Protein AF-0000000079468345 (afdb_homodimer)

Secondary structure (DSSP, 8-state):
--------GGGGG--GGGS-SSEEEEEHHHHHHHHHHHHHHHHHH--EEEEETTT---GGGHHHHHHHSSEEEESSHHHHHHHHHH--SEEEEE-SS--TTTHHHHHHH-SEEEES-HHHHHHTHHHHHHHHHTT---EEEEEEE-S----S-GGG-TTSTT--SSEEGGG--GGGGTT--EEEE---SSB-HHHHHHHHHHHHHHHTTTGGG-SEEE--S-B-TTSTT--HHHHHHHHHHHHHHH--EEEE--SHHHHTT-EEEEEEEEEEEEESEEEEEES--HHHH-THHHHS-----BTT--SSSEEEEEE-SSS-TT-EEEEEEESS---TT-EEEEES-TTTTGGG---GGGPPPPEEEEEETTTTEEEEEE---HHHHHTT--/--------GGGGG--GGGS-SSEEEEEHHHHHHHHHHHHHHHHHH--EEEEETTT---GGGHHHHHHHSSEEEESSHHHHHHHHHH--SEEEEE-SS--TTTHHHHHHH-SEEEES-HHHHHHTHHHHHHHHHTT---EEEEEEE-S----SSGGG-TTSTT--SSEEGGG--GGGGTT--EEEE---SSB-HHHHHHHHHHHHHHHTTTGGG-SEEE--S-B-TTSTT--HHHHHHHHHHHHHHH--EEEE--SHHHHTT-EEEEEEEEEEEEESEEEEEES--HHHH-THHHHS-----BTT--SSSEEEEEE-SSS-TT-EEEEEEESS---TT-EEEEES-TTTTGGG---GGGPPPPEEEEEETTTTEEEEEE---HHHHHTT--

Nearest PDB structures (foldseek):
  3mt1-assembly1_B  TM=9.555E-01  e=7.545E-41  Sinorhizobium meliloti
  3mt1-assembly1_A  TM=9.567E-01  e=1.554E-40  Sinorhizobium meliloti
  3c5q-assembly1_A-2  TM=8.434E-01  e=4.976E-22  unclassified
  2p3e-assembly1_A  TM=7.958E-01  e=6.517E-20  Aquifex aeolicus VF5
  2plj-assembly1_B  TM=8.191E-01  e=2.934E-19  Vibrio vulnificus CMCP6

Sequence (780 aa):
MQTQAGDPGAFSRFDLARVPSPCFVVDEAAVRRNLATLKDVGDRSGARVLLALKAFSMWALADVVGEYLDGVCASGLWEARLAREHYRGELTTYSPAYKAGDLPEILHLSDTVIFNSPDQIARFAGEIAKARADGEVFEIGLRLNPEHSEAEVAKYDPCQTGSRLGFPVSQLRPEHLDGVDGLHLHALCEQGFEPLHRIWKSLQPKLEAILPKLKWLNLGGGHHITRADYDTEALVTLLRQIHTQYGVEVYLEPGEAIALDTGILVGEILDTFENAIPVAVTDISATCHMPDVIEAPYRPAMLGEAETGVATRLGGPSCLAGDIIGDYVFASAPAPGDRIAFLDQAHYSMVKTNTFNGVPLPAIALWNSDTDALRLVRQFDYADFRDRLSMQTQAGDPGAFSRFDLARVPSPCFVVDEAAVRRNLATLKDVGDRSGARVLLALKAFSMWALADVVGEYLDGVCASGLWEARLAREHYRGELTTYSPAYKAGDLPEILHLSDTVIFNSPDQIARFAGEIAKARADGEVFEIGLRLNPEHSEAEVAKYDPCQTGSRLGFPVSQLRPEHLDGVDGLHLHALCEQGFEPLHRIWKSLQPKLEAILPKLKWLNLGGGHHITRADYDTEALVTLLRQIHTQYGVEVYLEPGEAIALDTGILVGEILDTFENAIPVAVTDISATCHMPDVIEAPYRPAMLGEAETGVATRLGGPSCLAGDIIGDYVFASAPAPGDRIAFLDQAHYSMVKTNTFNGVPLPAIALWNSDTDALRLVRQFDYADFRDRLS

Radius of gyration: 27.1 Å; Cα contacts (8 Å, |Δi|>4): 1931; chains: 2; bounding box: 63×82×60 Å

InterPro domains:
  IPR005730 Carboxynorspermidine decarboxylase [PIRSF038941] (12-390)
  IPR005730 Carboxynorspermidine decarboxylase [cd06829] (21-368)
  IPR009006 Alanine racemase/group IV decarboxylase, C-terminal [G3DSA:2.40.37.10] (257-389)
  IPR009006 Alanine racemase/group IV decarboxylase, C-terminal [SSF50621] (230-377)
  IPR022643 Orn/DAP/Arg decarboxylase 2, C-terminal [PF00278] (95-344)
  IPR029066 PLP-binding barrel [G3DSA:3.20.20.10] (29-256)
  IPR029066 PLP-binding barrel [SSF51419] (27-263)

Organism: NCBI:txid2803784

Foldseek 3Di:
DAPPFFPLPLVLPPDLVVFDAFEKEFALQVLLLLLQLVLVLCVLQVAAEAAECQWFVPLVCQVVNQVRGQAYEEAFQVRLVSRQVRHDHAYEYEYLAYDPVRVLNVLQSHQEYEYQFLVRCVVCVVSNVVSVVVPGHHAYEFEAQLLDAPDPDQVQFCNHVPRSGHHYLVPDDPVSCVRHQEYEYDGAAAAADVVLVVSCVSCCVSCVVPLLVHAAYESEERYLSQDPPHDSVVVSVVSNCSCVNRVHHYYYHYHLNSRRQGMKTKWFFAAWDDDVFTETEILDWCVAQVVCCVVVVYAFAKNPFDPDAGWYWYAYDAPDPPRTNGITHDNYDDHGGDMIMTTSRNTPRLVRGDCPRNRFYHWYKYAHSVVRDIDGPDGDDSCSHVVPPD/DEDPFFDLPLVLPPDLVVFDFFEKEFALQVLLLLLQLVLVLCVLQVAAEAAEC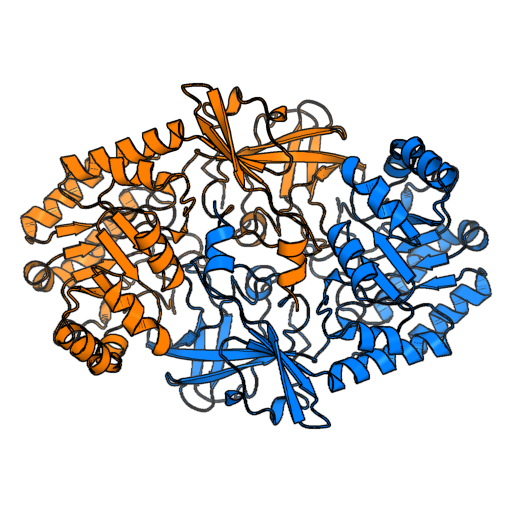QWFVPLVCQVVNQVRGQAYEEAFQVRLVSRQVRHDHAYEYEYLAYDPVRVLNVLQRHQEYEYQFLVRCVVCVVSNVVSVVVPGHHAYEFEAQLLDAPDPDQVQFCNHVPRSGHHYLVPDDPVSCVRHQEYEYDGAAAAADVVLVVSCVSCCVSCVVPLLVHAAYESEERYLSQDPPHDSVVVSVVSNCSCVNRVHHYYYHYHLNSRRQGMKTKWWFAAWDDDVFTETEILDWCVAQNVCCVVVVYQFAKNPFDPDAGWYWYAYDAPDPPRTNGITHDNYDDHGGDMIMTTSRNTPRLVRGDCPRNRFYHWYKYAHSVVRDIDGPDGDDSCSHVVPPD

Solvent-accessible surface area (backbone atoms only — not comparable to full-atom values): 38876 Å² total; per-residue (Å²): 95,82,62,81,69,49,66,54,69,72,56,74,72,54,66,73,82,79,50,67,74,28,20,36,40,33,28,51,49,46,32,51,51,25,35,49,50,52,31,49,46,21,67,74,27,67,34,45,38,22,41,23,38,64,25,46,59,51,52,83,47,18,65,63,48,42,76,47,40,52,17,34,32,22,43,36,59,45,32,41,51,49,39,70,74,51,40,48,71,47,33,35,33,38,32,54,44,67,51,80,88,48,44,66,59,42,50,65,70,19,48,27,42,34,34,23,39,55,65,56,50,62,71,42,42,64,61,52,50,48,42,44,72,73,66,46,70,59,43,34,28,38,27,38,15,76,75,54,71,76,60,90,48,67,58,60,20,32,40,35,90,47,35,70,49,27,31,43,53,90,71,66,50,77,74,59,46,68,82,43,37,27,43,33,34,57,54,51,64,77,33,56,51,65,59,53,53,54,47,45,64,66,42,43,80,80,38,58,86,52,44,59,76,26,58,33,41,29,60,28,29,27,38,34,66,54,44,88,85,34,51,58,66,62,48,29,50,50,48,33,48,50,28,71,73,34,66,23,45,39,33,37,26,38,20,50,26,43,33,60,60,18,12,29,36,33,24,32,31,47,35,65,52,71,31,102,41,47,27,35,32,23,63,46,30,21,67,28,49,30,38,50,35,62,59,56,54,30,61,70,32,50,67,81,57,32,94,57,60,37,65,28,36,36,25,19,35,52,88,51,55,51,29,49,52,47,76,44,31,27,67,55,76,80,47,60,72,41,73,46,35,32,33,44,34,42,34,54,19,60,48,46,35,30,42,40,43,40,42,77,62,55,25,36,32,42,30,27,72,86,78,66,50,73,44,81,62,38,77,74,58,66,62,74,44,60,61,66,44,65,90,83,58,80,62,54,68,56,68,72,56,72,72,55,66,73,83,77,50,67,72,27,19,36,38,33,28,53,49,47,31,50,51,24,36,49,48,52,30,48,46,20,68,74,26,67,33,45,38,21,41,22,39,64,26,45,60,49,52,83,46,18,63,62,48,42,74,46,40,52,18,33,32,21,42,35,59,47,33,40,51,50,40,69,73,50,39,46,73,48,33,36,33,36,30,54,46,65,52,81,89,48,43,66,59,39,50,65,69,21,47,27,43,33,34,25,39,54,66,57,50,61,72,41,42,64,61,52,51,49,41,41,73,73,65,46,69,61,43,33,28,38,26,36,14,77,75,53,71,75,58,91,48,68,59,59,21,32,38,36,88,49,36,72,49,27,32,42,52,91,70,65,50,79,74,59,45,67,83,43,38,28,42,34,33,58,53,51,61,78,33,57,52,65,58,54,51,53,47,46,63,66,43,42,78,79,38,59,87,52,44,59,76,26,57,31,40,29,61,27,30,28,37,34,67,53,43,89,84,33,50,57,66,60,48,29,50,51,49,32,48,50,27,69,74,34,65,23,47,41,34,37,26,38,23,49,25,43,31,59,60,18,12,29,37,32,24,33,31,46,34,62,51,70,33,102,39,46,27,34,31,24,62,45,30,19,66,29,48,30,38,50,36,63,58,57,51,31,52,69,31,49,65,80,58,32,92,59,61,38,65,30,35,36,25,19,34,53,87,53,55,52,28,50,50,46,75,46,30,27,65,55,77,78,50,60,72,40,74,48,36,32,35,43,34,42,33,53,20,58,48,45,37,29,40,41,45,39,41,77,63,57,26,36,32,44,31,26,73,86,78,66,48,73,43,81,62,36,76,73,55,65,63,74,44,59,62,63,45,64

pLDDT: mean 96.18, std 6.22, range [39.88, 98.88]

Structure (mmCIF, N/CA/C/O backbone):
data_AF-0000000079468345-model_v1
#
loop_
_entity.id
_entity.type
_entity.pdbx_description
1 polymer 'Carboxynorspermidine/carboxyspermidine decarboxylase'
#
loop_
_atom_site.group_PDB
_atom_site.id
_atom_site.type_symbol
_atom_site.label_atom_id
_atom_site.label_alt_id
_atom_site.label_comp_id
_atom_site.label_asym_id
_atom_site.label_entity_id
_atom_site.label_seq_id
_atom_site.pdbx_PDB_ins_code
_atom_site.Cartn_x
_atom_site.Cartn_y
_atom_site.Cartn_z
_atom_site.occupancy
_atom_site.B_iso_or_equiv
_atom_site.auth_seq_id
_atom_site.auth_comp_id
_atom_site.auth_asym_id
_atom_site.auth_atom_id
_atom_site.pdbx_PDB_model_num
ATOM 1 N N . MET A 1 1 ? -5.305 -1.95 17.5 1 39.88 1 MET A N 1
ATOM 2 C CA . MET A 1 1 ? -6.262 -0.9 17.844 1 39.88 1 MET A CA 1
ATOM 3 C C . MET A 1 1 ? -7.676 -1.301 17.438 1 39.88 1 MET A C 1
ATOM 5 O O . MET A 1 1 ? -7.906 -1.72 16.297 1 39.88 1 MET A O 1
ATOM 9 N N . GLN A 1 2 ? -8.547 -1.626 18.328 1 45.16 2 GLN A N 1
ATOM 10 C CA . GLN A 1 2 ? -9.945 -1.915 18.047 1 45.16 2 GLN A CA 1
ATOM 11 C C . GLN A 1 2 ? -10.625 -0.73 17.375 1 45.16 2 GLN A C 1
ATOM 13 O O . GLN A 1 2 ? -10.531 0.403 17.844 1 45.16 2 GLN A O 1
ATOM 18 N N . THR A 1 3 ? -10.828 -0.952 16.062 1 53.25 3 THR A N 1
ATOM 19 C CA . THR A 1 3 ? -11.547 0.134 15.398 1 53.25 3 THR A CA 1
ATOM 20 C C . THR A 1 3 ? -12.883 0.397 16.078 1 53.25 3 THR A C 1
ATOM 22 O O . THR A 1 3 ? -13.664 -0.529 16.297 1 53.25 3 THR A O 1
ATOM 25 N N . GLN A 1 4 ? -13.016 1.425 16.75 1 56.19 4 GLN A N 1
ATOM 26 C CA . GLN A 1 4 ? -14.234 1.852 17.438 1 56.19 4 GLN A CA 1
ATOM 27 C C . GLN A 1 4 ? -15.352 2.141 16.438 1 56.19 4 GLN A C 1
ATOM 29 O O . GLN A 1 4 ? -16.516 2.258 16.828 1 56.19 4 GLN A O 1
ATOM 34 N N . ALA A 1 5 ? -14.914 2.539 15.211 1 56 5 ALA A N 1
ATOM 35 C CA . ALA A 1 5 ? -15.922 3.055 14.289 1 56 5 ALA A CA 1
ATOM 36 C C . ALA A 1 5 ? -16.562 1.925 13.492 1 56 5 ALA A C 1
ATOM 38 O O . ALA A 1 5 ? -15.922 0.904 13.227 1 56 5 ALA A O 1
ATOM 39 N N . GLY A 1 6 ? -17.859 1.323 13.648 1 75.12 6 GLY A N 1
ATOM 40 C CA . GLY A 1 6 ? -18.438 0.622 12.508 1 75.12 6 GLY A CA 1
ATOM 41 C C . GLY A 1 6 ? -19.953 0.693 12.469 1 75.12 6 GLY A C 1
ATOM 42 O O . GLY A 1 6 ? -20.609 -0.292 12.148 1 75.12 6 GLY A O 1
ATOM 43 N N . ASP A 1 7 ? -20.594 2.014 12.883 1 85.06 7 ASP A N 1
ATOM 44 C CA . ASP A 1 7 ? -22.047 2.18 12.75 1 85.06 7 ASP A CA 1
ATOM 45 C C . ASP A 1 7 ? -22.453 2.244 11.281 1 85.06 7 ASP A C 1
ATOM 47 O O . ASP A 1 7 ? -22.031 3.141 10.555 1 85.06 7 ASP A O 1
ATOM 51 N N . PRO A 1 8 ? -23.344 1.395 10.93 1 93.62 8 PRO A N 1
ATOM 52 C CA . PRO A 1 8 ? -23.688 1.374 9.508 1 93.62 8 PRO A CA 1
ATOM 53 C C . PRO A 1 8 ? -24.484 2.607 9.078 1 93.62 8 PRO A C 1
ATOM 55 O O . PRO A 1 8 ? -24.5 2.957 7.898 1 93.62 8 PRO A O 1
ATOM 58 N N . GLY A 1 9 ? -25.141 3.256 10.07 1 94.69 9 GLY A N 1
ATOM 59 C CA . GLY A 1 9 ? -25.969 4.402 9.711 1 94.69 9 GLY A CA 1
ATOM 60 C C . GLY A 1 9 ? -26.875 4.137 8.531 1 94.69 9 GLY A C 1
ATOM 61 O O . GLY A 1 9 ? -27.594 3.135 8.5 1 94.69 9 GLY A O 1
ATOM 62 N N . ALA A 1 10 ? -26.859 5.07 7.598 1 97.5 10 ALA A N 1
ATOM 63 C CA . ALA A 1 10 ? -27.75 5.004 6.438 1 97.5 10 ALA A CA 1
ATOM 64 C C . ALA A 1 10 ? -27.375 3.836 5.531 1 97.5 10 ALA A C 1
ATOM 66 O O . ALA A 1 10 ? -28.188 3.391 4.723 1 97.5 10 ALA A O 1
ATOM 67 N N . PHE A 1 11 ? -26.188 3.328 5.68 1 98.12 11 PHE A N 1
ATOM 68 C CA . PHE A 1 11 ? -25.75 2.246 4.805 1 98.12 11 PHE A CA 1
ATOM 69 C C . PHE A 1 11 ? -26.531 0.971 5.086 1 98.12 11 PHE A C 1
ATOM 71 O O . PHE A 1 11 ? -26.516 0.036 4.285 1 98.12 11 PHE A O 1
ATOM 78 N N . SER A 1 12 ? -27.203 0.896 6.188 1 97.25 12 SER A N 1
ATOM 79 C CA . SER A 1 12 ? -28.047 -0.255 6.5 1 97.25 12 SER A CA 1
ATOM 80 C C . SER A 1 12 ? -29.125 -0.452 5.449 1 97.25 12 SER A C 1
ATOM 82 O O . SER A 1 12 ? -29.656 -1.557 5.285 1 97.25 12 SER A O 1
ATOM 84 N N . ARG A 1 13 ? -29.438 0.601 4.734 1 97.31 13 ARG A N 1
ATOM 85 C CA . ARG A 1 13 ? -30.5 0.489 3.736 1 97.31 13 ARG A CA 1
ATOM 86 C C . ARG A 1 13 ? -29.938 0.615 2.324 1 97.31 13 ARG A C 1
ATOM 88 O O . ARG A 1 13 ? -30.688 0.648 1.352 1 97.31 13 ARG A O 1
ATOM 95 N N . PHE A 1 14 ? -28.719 0.805 2.184 1 98.56 14 PHE A N 1
ATOM 96 C CA . PHE A 1 14 ? -28.109 0.921 0.865 1 98.56 14 PHE A CA 1
ATOM 97 C C . PHE A 1 14 ? -28.094 -0.425 0.15 1 98.56 14 PHE A C 1
ATOM 99 O O . PHE A 1 14 ? -27.672 -1.435 0.72 1 98.56 14 PHE A O 1
ATOM 106 N N . ASP A 1 15 ? -28.562 -0.474 -1.094 1 98.69 15 ASP A N 1
ATOM 107 C CA . ASP A 1 15 ? -28.531 -1.682 -1.913 1 98.69 15 ASP A CA 1
ATOM 108 C C . ASP A 1 15 ? -27.141 -1.892 -2.514 1 98.69 15 ASP A C 1
ATOM 110 O O . ASP A 1 15 ? -26.766 -1.21 -3.469 1 98.69 15 ASP A O 1
ATOM 114 N N . LEU A 1 16 ? -26.453 -2.818 -1.993 1 98.69 16 LEU A N 1
ATOM 115 C CA . LEU A 1 16 ? -25.078 -3.07 -2.383 1 98.69 16 LEU A CA 1
ATOM 116 C C . LEU A 1 16 ? -24.984 -3.455 -3.855 1 98.69 16 LEU A C 1
ATOM 118 O O . LEU A 1 16 ? -23.906 -3.383 -4.457 1 98.69 16 LEU A O 1
ATOM 122 N N . ALA A 1 17 ? -26.016 -3.896 -4.465 1 98.31 17 ALA A N 1
ATOM 123 C CA . ALA A 1 17 ? -26 -4.367 -5.848 1 98.31 17 ALA A CA 1
ATOM 124 C C . ALA A 1 17 ? -25.984 -3.197 -6.824 1 98.31 17 ALA A C 1
ATOM 126 O O . ALA A 1 17 ? -25.766 -3.387 -8.023 1 98.31 17 ALA A O 1
ATOM 127 N N . ARG A 1 18 ? -26.125 -1.986 -6.305 1 98.56 18 ARG A N 1
ATOM 128 C CA . ARG A 1 18 ? -26.234 -0.812 -7.16 1 98.56 18 ARG A CA 1
ATOM 129 C C . ARG A 1 18 ? -24.875 -0.344 -7.637 1 98.56 18 ARG A C 1
ATOM 131 O O . ARG A 1 18 ? -24.766 0.548 -8.484 1 98.56 18 ARG A O 1
ATOM 138 N N . VAL A 1 19 ? -23.812 -0.88 -7.105 1 98.81 19 VAL A N 1
ATOM 139 C CA . VAL A 1 19 ? -22.484 -0.442 -7.484 1 98.81 19 VAL A CA 1
ATOM 140 C C . VAL A 1 19 ? -21.641 -1.645 -7.922 1 98.81 19 VAL A C 1
ATOM 142 O O . VAL A 1 19 ? -21.953 -2.783 -7.559 1 98.81 19 VAL A O 1
ATOM 145 N N . PRO A 1 20 ? -20.656 -1.378 -8.758 1 98.31 20 PRO A N 1
ATOM 146 C CA . PRO A 1 20 ? -19.734 -2.469 -9.062 1 98.31 20 PRO A CA 1
ATOM 147 C C . PRO A 1 20 ? -19 -2.996 -7.828 1 98.31 20 PRO A C 1
ATOM 149 O O . PRO A 1 20 ? -19.141 -2.426 -6.742 1 98.31 20 PRO A O 1
ATOM 152 N N . SER A 1 21 ? -18.375 -4.105 -7.953 1 98.19 21 SER A N 1
ATOM 153 C CA . SER A 1 21 ? -17.578 -4.727 -6.898 1 98.19 21 SER A CA 1
ATOM 154 C C . SER A 1 21 ? -16.156 -4.984 -7.367 1 98.19 21 SER A C 1
ATOM 156 O O . SER A 1 21 ? -15.945 -5.555 -8.438 1 98.19 21 SER A O 1
ATOM 158 N N . PRO A 1 22 ? -15.234 -4.574 -6.57 1 98.5 22 PRO A N 1
ATOM 159 C CA . PRO A 1 22 ? -15.328 -3.797 -5.332 1 98.5 22 PRO A CA 1
ATOM 160 C C . PRO A 1 22 ? -15.578 -2.312 -5.586 1 98.5 22 PRO A C 1
ATOM 162 O O . PRO A 1 22 ? -15.312 -1.815 -6.684 1 98.5 22 PRO A O 1
ATOM 165 N N . CYS A 1 23 ? -16.125 -1.658 -4.59 1 98.88 23 CYS A N 1
ATOM 166 C CA . CYS A 1 23 ? -16.438 -0.242 -4.742 1 98.88 23 CYS A CA 1
ATOM 167 C C . CYS A 1 23 ? -16.469 0.461 -3.389 1 98.88 23 CYS A C 1
ATOM 169 O O . CYS A 1 23 ? -17.109 -0.009 -2.449 1 98.88 23 CYS A O 1
ATOM 171 N N . PHE A 1 24 ? -15.703 1.559 -3.303 1 98.88 24 PHE A N 1
ATOM 172 C CA . PHE A 1 24 ? -15.93 2.484 -2.197 1 98.88 24 PHE A CA 1
ATOM 173 C C . PHE A 1 24 ? -17.188 3.309 -2.43 1 98.88 24 PHE A C 1
ATOM 175 O O . PHE A 1 24 ? -17.391 3.861 -3.514 1 98.88 24 PHE A O 1
ATOM 182 N N . VAL A 1 25 ? -18 3.344 -1.465 1 98.88 25 VAL A N 1
ATOM 183 C CA . VAL A 1 25 ? -19.188 4.188 -1.519 1 98.88 25 VAL A CA 1
ATOM 184 C C . VAL A 1 25 ? -19.156 5.199 -0.375 1 98.88 25 VAL A C 1
ATOM 186 O O . VAL A 1 25 ? -19.172 4.82 0.798 1 98.88 25 VAL A O 1
ATOM 189 N N . VAL A 1 26 ? -19.125 6.473 -0.714 1 98.81 26 VAL A N 1
ATOM 190 C CA . VAL A 1 26 ? -19.125 7.535 0.284 1 98.81 26 VAL A CA 1
ATOM 191 C C . VAL A 1 26 ? -20.484 8.234 0.313 1 98.81 26 VAL A C 1
ATOM 193 O O . VAL A 1 26 ? -21.031 8.562 -0.736 1 98.81 26 VAL A O 1
ATOM 196 N N . ASP A 1 27 ? -21 8.422 1.459 1 98.81 27 ASP A N 1
ATOM 197 C CA . ASP A 1 27 ? -22.281 9.094 1.646 1 98.81 27 ASP A CA 1
ATOM 198 C C . ASP A 1 27 ? -22.094 10.594 1.844 1 98.81 27 ASP A C 1
ATOM 200 O O . ASP A 1 27 ? -21.641 11.031 2.902 1 98.81 27 ASP A O 1
ATOM 204 N N . GLU A 1 28 ? -22.5 11.352 0.861 1 98.81 28 GLU A N 1
ATOM 205 C CA . GLU A 1 28 ? -22.375 12.797 0.93 1 98.81 28 GLU A CA 1
ATOM 206 C C . GLU A 1 28 ? -23.109 13.367 2.143 1 98.81 28 GLU A C 1
ATOM 208 O O . GLU A 1 28 ? -22.609 14.273 2.809 1 98.81 28 GLU A O 1
ATOM 213 N N . ALA A 1 29 ? -24.281 12.844 2.443 1 98.69 29 ALA A N 1
ATOM 214 C CA . ALA A 1 29 ? -25.062 13.328 3.578 1 98.69 29 ALA A CA 1
ATOM 215 C C . ALA A 1 29 ? -24.312 13.125 4.891 1 98.69 29 ALA A C 1
ATOM 217 O O . ALA A 1 29 ? -24.344 13.992 5.766 1 98.69 29 ALA A O 1
ATOM 218 N N . ALA A 1 30 ? -23.719 11.992 5.02 1 98.44 30 ALA A N 1
ATOM 219 C CA . ALA A 1 30 ? -22.938 11.719 6.227 1 98.44 30 ALA A CA 1
ATOM 220 C C . ALA A 1 30 ? -21.75 12.656 6.34 1 98.44 30 ALA A C 1
ATOM 222 O O . ALA A 1 30 ? -21.422 13.133 7.43 1 98.44 30 ALA A O 1
ATOM 223 N N . VAL A 1 31 ? -21.062 12.922 5.211 1 98.62 31 VAL A N 1
ATOM 224 C CA . VAL A 1 31 ? -19.953 13.852 5.203 1 98.62 31 VAL A CA 1
ATOM 225 C C . VAL A 1 31 ? -20.422 15.242 5.621 1 98.62 31 VAL A C 1
ATOM 227 O O . VAL A 1 31 ? -19.797 15.898 6.457 1 98.62 31 VAL A O 1
ATOM 230 N N . ARG A 1 32 ? -21.578 15.703 5.094 1 98.69 32 ARG A N 1
ATOM 231 C CA . ARG A 1 32 ? -22.141 17 5.441 1 98.69 32 ARG A CA 1
ATOM 232 C C . ARG A 1 32 ? -22.469 17.078 6.926 1 98.69 32 ARG A C 1
ATOM 234 O O . ARG A 1 32 ? -22.281 18.109 7.559 1 98.69 32 ARG A O 1
ATOM 241 N N . ARG A 1 33 ? -22.938 15.969 7.445 1 98.19 33 ARG A N 1
ATOM 242 C CA . ARG A 1 33 ? -23.219 15.914 8.875 1 98.19 33 ARG A CA 1
ATOM 243 C C . ARG A 1 33 ? -21.969 16.156 9.695 1 98.19 33 ARG A C 1
ATOM 245 O O . ARG A 1 33 ? -21.969 16.953 10.633 1 98.19 33 ARG A O 1
ATOM 252 N N . ASN A 1 34 ? -20.906 15.445 9.367 1 98.38 34 ASN A N 1
ATOM 253 C CA . ASN A 1 34 ? -19.641 15.633 10.078 1 98.38 34 ASN A CA 1
ATOM 254 C C . ASN A 1 34 ? -19.109 17.047 9.906 1 98.38 34 ASN A C 1
ATOM 256 O O . ASN A 1 34 ? -18.641 17.656 10.867 1 98.38 34 ASN A O 1
ATOM 260 N N . LEU A 1 35 ? -19.203 17.547 8.664 1 98.75 35 LEU A N 1
ATOM 261 C CA . LEU A 1 35 ? -18.734 18.891 8.367 1 98.75 35 LEU A CA 1
ATOM 262 C C . LEU A 1 35 ? -19.516 19.922 9.156 1 98.75 35 LEU A C 1
ATOM 264 O O . LEU A 1 35 ? -18.953 20.922 9.625 1 98.75 35 LEU A O 1
ATOM 268 N N . ALA A 1 36 ? -20.781 19.734 9.32 1 98.75 36 ALA A N 1
ATOM 269 C CA . ALA A 1 36 ? -21.625 20.656 10.086 1 98.75 36 ALA A CA 1
ATOM 270 C C . ALA A 1 36 ? -21.156 20.734 11.539 1 98.75 36 ALA A C 1
ATOM 272 O O . ALA A 1 36 ? -21.156 21.812 12.141 1 98.75 36 ALA A O 1
ATOM 273 N N . THR A 1 37 ? -20.828 19.594 12.047 1 98.56 37 THR A N 1
ATOM 274 C CA . THR A 1 37 ? -20.312 19.547 13.414 1 98.56 37 THR A CA 1
ATOM 275 C C . THR A 1 37 ? -19.016 20.359 13.523 1 98.56 37 THR A C 1
ATOM 277 O O . THR A 1 37 ? -18.828 21.125 14.461 1 98.56 37 THR A O 1
ATOM 280 N N . LEU A 1 38 ? -18.141 20.188 12.609 1 98.75 38 LEU A N 1
ATOM 281 C CA . LEU A 1 38 ? -16.859 20.875 12.625 1 98.75 38 LEU A CA 1
ATOM 282 C C . LEU A 1 38 ? -17.047 22.375 12.422 1 98.75 38 LEU A C 1
ATOM 284 O O . LEU A 1 38 ? -16.359 23.172 13.055 1 98.75 38 LEU A O 1
ATOM 288 N N . LYS A 1 39 ? -17.984 22.703 11.547 1 98.69 39 LYS A N 1
ATOM 289 C CA . LYS A 1 39 ? -18.312 24.125 11.352 1 98.69 39 LYS A CA 1
ATOM 290 C C . LYS A 1 39 ? -18.828 24.75 12.641 1 98.69 39 LYS A C 1
ATOM 292 O O . LYS A 1 39 ? -18.469 25.891 12.969 1 98.69 39 LYS A O 1
ATOM 297 N N . ASP A 1 40 ? -19.672 24.016 13.281 1 98.69 40 ASP A N 1
ATOM 298 C CA . ASP A 1 40 ? -20.219 24.516 14.547 1 98.69 40 ASP A CA 1
ATOM 299 C C . ASP A 1 40 ? -19.109 24.781 15.555 1 98.69 40 ASP A C 1
ATOM 301 O O . ASP A 1 40 ? -19.109 25.812 16.234 1 98.69 40 ASP A O 1
ATOM 305 N N . VAL A 1 41 ? -18.172 23.891 15.664 1 98.69 41 VAL A N 1
ATOM 306 C CA . VAL A 1 41 ? -17.031 24.078 16.562 1 98.69 41 VAL A CA 1
ATOM 307 C C . VAL A 1 41 ? -16.266 25.344 16.172 1 98.69 41 VAL A C 1
ATOM 309 O O . VAL A 1 41 ? -15.914 26.141 17.031 1 98.69 41 VAL A O 1
ATOM 312 N N . GLY A 1 42 ? -16.031 25.484 14.883 1 98.69 42 GLY A N 1
ATOM 313 C CA . GLY A 1 42 ? -15.352 26.672 14.406 1 98.69 42 GLY A CA 1
ATOM 314 C C . GLY A 1 42 ? -16.109 27.953 14.703 1 98.69 42 GLY A C 1
ATOM 315 O O . GLY A 1 42 ? -15.539 28.906 15.234 1 98.69 42 GLY A O 1
ATOM 316 N N . ASP A 1 43 ? -17.406 27.969 14.445 1 98.62 43 ASP A N 1
ATOM 317 C CA . ASP A 1 43 ? -18.234 29.156 14.625 1 98.62 43 ASP A CA 1
ATOM 318 C C . ASP A 1 43 ? -18.312 29.547 16.094 1 98.62 43 ASP A C 1
ATOM 320 O O . ASP A 1 43 ? -18.234 30.734 16.422 1 98.62 43 ASP A O 1
ATOM 324 N N . ARG A 1 44 ? -18.438 28.594 16.922 1 98.62 44 ARG A N 1
ATOM 325 C CA . ARG A 1 44 ? -18.625 28.859 18.344 1 98.62 44 ARG A CA 1
ATOM 326 C C . ARG A 1 44 ? -17.312 29.25 19.016 1 98.62 44 ARG A C 1
ATOM 328 O O . ARG A 1 44 ? -17.297 30.031 19.969 1 98.62 44 ARG A O 1
ATOM 335 N N . SER A 1 45 ? -16.266 28.766 18.547 1 98.62 45 SER A N 1
ATOM 336 C CA . SER A 1 45 ? -14.977 28.984 19.203 1 98.62 45 SER A CA 1
ATOM 337 C C . SER A 1 45 ? -14.219 30.141 18.547 1 98.62 45 SER A C 1
ATOM 339 O O . SER A 1 45 ? -13.328 30.734 19.172 1 98.62 45 SER A O 1
ATOM 341 N N . GLY A 1 46 ? -14.531 30.375 17.281 1 98.44 46 GLY A N 1
ATOM 342 C CA . GLY A 1 46 ? -13.75 31.328 16.516 1 98.44 46 GLY A CA 1
ATOM 343 C C . GLY A 1 46 ? -12.531 30.703 15.859 1 98.44 46 GLY A C 1
ATOM 344 O O . GLY A 1 46 ? -11.789 31.375 15.141 1 98.44 46 GLY A O 1
ATOM 345 N N . ALA A 1 47 ? -12.305 29.469 16.062 1 98.69 47 ALA A N 1
ATOM 346 C CA . ALA A 1 47 ? -11.148 28.781 15.477 1 98.69 47 ALA A CA 1
ATOM 347 C C . ALA A 1 47 ? -11.359 28.516 13.992 1 98.69 47 ALA A C 1
ATOM 349 O O . ALA A 1 47 ? -12.492 28.406 13.523 1 98.69 47 ALA A O 1
ATOM 350 N N . ARG A 1 48 ? -10.289 28.484 13.234 1 98.56 48 ARG A N 1
ATOM 351 C CA . ARG A 1 48 ? -10.305 28.047 11.844 1 98.56 48 ARG A CA 1
ATOM 352 C C . ARG A 1 48 ? -10.156 26.531 11.742 1 98.56 48 ARG A C 1
ATOM 354 O O . ARG A 1 48 ? -9.328 25.938 12.438 1 98.56 48 ARG A O 1
ATOM 361 N N . VAL A 1 49 ? -10.953 25.906 10.938 1 98.69 49 VAL A N 1
ATOM 362 C CA . VAL A 1 49 ? -10.953 24.453 10.797 1 98.69 49 VAL A CA 1
ATOM 363 C C . VAL A 1 49 ? -10.562 24.078 9.367 1 98.69 49 VAL A C 1
ATOM 365 O O . VAL A 1 49 ? -11.219 24.5 8.406 1 98.69 49 VAL A O 1
ATOM 368 N N . LEU A 1 50 ? -9.484 23.344 9.219 1 98.62 50 LEU A N 1
ATOM 369 C CA . LEU A 1 50 ? -8.961 22.906 7.926 1 98.62 50 LEU A CA 1
ATOM 370 C C . LEU A 1 50 ? -9.062 21.391 7.777 1 98.62 50 LEU A C 1
ATOM 372 O O . LEU A 1 50 ? -8.695 20.656 8.688 1 98.62 50 LEU A O 1
ATOM 376 N N . LEU A 1 51 ? -9.539 20.922 6.668 1 98.44 51 LEU A N 1
ATOM 377 C CA . LEU A 1 51 ? -9.531 19.484 6.387 1 98.44 51 LEU A CA 1
ATOM 378 C C . LEU A 1 51 ? -8.109 18.984 6.125 1 98.44 51 LEU A C 1
ATOM 380 O O . LEU A 1 51 ? -7.434 19.484 5.219 1 98.44 51 LEU A O 1
ATOM 384 N N . ALA A 1 52 ? -7.688 18.047 6.895 1 97.94 52 ALA A N 1
ATOM 385 C CA . ALA A 1 52 ? -6.438 17.359 6.566 1 97.94 52 ALA A CA 1
ATOM 386 C C . ALA A 1 52 ? -6.641 16.359 5.43 1 97.94 52 ALA A C 1
ATOM 388 O O . ALA A 1 52 ? -7.348 15.367 5.59 1 97.94 52 ALA A O 1
ATOM 389 N N . LEU A 1 53 ? -5.969 16.531 4.332 1 98.06 53 LEU A N 1
ATOM 390 C CA . LEU A 1 53 ? -6.18 15.719 3.135 1 98.06 53 LEU A CA 1
ATOM 391 C C . LEU A 1 53 ? -5.574 14.328 3.305 1 98.06 53 LEU A C 1
ATOM 393 O O . LEU A 1 53 ? -5.895 13.414 2.545 1 98.06 53 LEU A O 1
ATOM 397 N N . LYS A 1 54 ? -4.746 14.117 4.312 1 95.44 54 LYS A N 1
ATOM 398 C CA . LYS A 1 54 ? -4.035 12.867 4.574 1 95.44 54 LYS A CA 1
ATOM 399 C C . LYS A 1 54 ? -5.008 11.703 4.703 1 95.44 54 LYS A C 1
ATOM 401 O O . LYS A 1 54 ? -4.77 10.625 4.148 1 95.44 54 LYS A O 1
ATOM 406 N N . ALA A 1 55 ? -6.082 11.898 5.395 1 94.62 55 ALA A N 1
ATOM 407 C CA . ALA A 1 55 ? -7.012 10.812 5.695 1 94.62 55 ALA A CA 1
ATOM 408 C C . ALA A 1 55 ? -8.086 10.695 4.613 1 94.62 55 ALA A C 1
ATOM 410 O O . ALA A 1 55 ? -8.609 9.609 4.367 1 94.62 55 ALA A O 1
ATOM 411 N N . PHE A 1 56 ? -8.43 11.82 4.02 1 96.94 56 PHE A N 1
ATOM 412 C CA . PHE A 1 56 ? -9.562 11.891 3.104 1 96.94 56 PHE A CA 1
ATOM 413 C C . PHE A 1 56 ? -9.352 12.992 2.064 1 96.94 56 PHE A C 1
ATOM 415 O O . PHE A 1 56 ? -9.445 14.18 2.379 1 96.94 56 PHE A O 1
ATOM 422 N N . SER A 1 57 ? -9.133 12.578 0.821 1 97.5 57 SER A N 1
ATOM 423 C CA . SER A 1 57 ? -8.859 13.555 -0.228 1 97.5 57 SER A CA 1
ATOM 424 C C . SER A 1 57 ? -9.734 13.312 -1.451 1 97.5 57 SER A C 1
ATOM 426 O O . SER A 1 57 ? -9.312 13.562 -2.582 1 97.5 57 SER A O 1
ATOM 428 N N . MET A 1 58 ? -10.938 12.742 -1.255 1 97.94 58 MET A N 1
ATOM 429 C CA . MET A 1 58 ? -11.898 12.594 -2.338 1 97.94 58 MET A CA 1
ATOM 430 C C . MET A 1 58 ? -12.359 13.953 -2.855 1 97.94 58 MET A C 1
ATOM 432 O O . MET A 1 58 ? -13.336 14.508 -2.361 1 97.94 58 MET A O 1
ATOM 436 N N . TRP A 1 59 ? -11.742 14.438 -3.877 1 98.19 59 TRP A N 1
ATOM 437 C CA . TRP A 1 59 ? -11.914 15.836 -4.27 1 98.19 59 TRP A CA 1
ATOM 438 C C . TRP A 1 59 ? -13.234 16.031 -5.012 1 98.19 59 TRP A C 1
ATOM 440 O O . TRP A 1 59 ? -13.664 17.156 -5.234 1 98.19 59 TRP A O 1
ATOM 450 N N . ALA A 1 60 ? -13.992 14.914 -5.328 1 98.44 60 ALA A N 1
ATOM 451 C CA . ALA A 1 60 ? -15.375 15.039 -5.793 1 98.44 60 ALA A CA 1
ATOM 452 C C . ALA A 1 60 ? -16.234 15.766 -4.766 1 98.44 60 ALA A C 1
ATOM 454 O O . ALA A 1 60 ? -17.281 16.312 -5.102 1 98.44 60 ALA A O 1
ATOM 455 N N . LEU A 1 61 ? -15.781 15.781 -3.498 1 98.44 61 LEU A N 1
ATOM 456 C CA . LEU A 1 61 ? -16.531 16.438 -2.436 1 98.44 61 LEU A CA 1
ATOM 457 C C . LEU A 1 61 ? -15.859 17.75 -2.031 1 98.44 61 LEU A C 1
ATOM 459 O O . LEU A 1 61 ? -16.188 18.328 -0.986 1 98.44 61 LEU A O 1
ATOM 463 N N . ALA A 1 62 ? -14.953 18.281 -2.801 1 98.56 62 ALA A N 1
ATOM 464 C CA . ALA A 1 62 ? -14.188 19.469 -2.459 1 98.56 62 ALA A CA 1
ATOM 465 C C . ALA A 1 62 ? -15.109 20.672 -2.268 1 98.56 62 ALA A C 1
ATOM 467 O O . ALA A 1 62 ? -14.961 21.438 -1.31 1 98.56 62 ALA A O 1
ATOM 468 N N . ASP A 1 63 ? -16.078 20.812 -3.17 1 98.19 63 ASP A N 1
ATOM 469 C CA . ASP A 1 63 ? -17.016 21.922 -3.059 1 98.19 63 ASP A CA 1
ATOM 470 C C . ASP A 1 63 ? -17.844 21.828 -1.774 1 98.19 63 ASP A C 1
ATOM 472 O O . ASP A 1 63 ? -18.109 22.844 -1.123 1 98.19 63 ASP A O 1
ATOM 476 N N . VAL A 1 64 ? -18.203 20.594 -1.453 1 98.5 64 VAL A N 1
ATOM 477 C CA . VAL A 1 64 ? -18.969 20.375 -0.227 1 98.5 64 VAL A CA 1
ATOM 478 C C . VAL A 1 64 ? -18.125 20.797 0.981 1 98.5 64 VAL A C 1
ATOM 480 O O . VAL A 1 64 ? -18.625 21.469 1.88 1 98.5 64 VAL A O 1
ATOM 483 N N . VAL A 1 65 ? -16.906 20.438 1.021 1 98.56 65 VAL A N 1
ATOM 484 C CA . VAL A 1 65 ? -16 20.797 2.107 1 98.56 65 VAL A CA 1
ATOM 485 C C . VAL A 1 65 ? -15.914 22.328 2.221 1 98.56 65 VAL A C 1
ATOM 487 O O . VAL A 1 65 ? -16 22.875 3.32 1 98.56 65 VAL A O 1
ATOM 490 N N . GLY A 1 66 ? -15.852 23.016 1.096 1 98.25 66 GLY A N 1
ATOM 491 C CA . GLY A 1 66 ? -15.711 24.453 1.051 1 98.25 66 GLY A CA 1
ATOM 492 C C . GLY A 1 66 ? -16.922 25.188 1.582 1 98.25 66 GLY A C 1
ATOM 493 O O . GLY A 1 66 ? -16.828 26.375 1.944 1 98.25 66 GLY A O 1
ATOM 494 N N . GLU A 1 67 ? -18.062 24.516 1.595 1 98.31 67 GLU A N 1
ATOM 495 C CA . GLU A 1 67 ? -19.266 25.109 2.15 1 98.31 67 GLU A CA 1
ATOM 496 C C . GLU A 1 67 ? -19.188 25.219 3.67 1 98.31 67 GLU A C 1
ATOM 498 O O . GLU A 1 67 ? -19.891 26.016 4.281 1 98.31 67 GLU A O 1
ATOM 503 N N . TYR A 1 68 ? -18.281 24.422 4.246 1 98.69 68 TYR A N 1
ATOM 504 C CA . TYR A 1 68 ? -18.328 24.312 5.699 1 98.69 68 TYR A CA 1
ATOM 505 C C . TYR A 1 68 ? -17.016 24.766 6.332 1 98.69 68 TYR A C 1
ATOM 507 O O . TYR A 1 68 ? -17.016 25.422 7.367 1 98.69 68 TYR A O 1
ATOM 515 N N . LEU A 1 69 ? -15.922 24.422 5.82 1 98.69 69 LEU A N 1
ATOM 516 C CA . LEU A 1 69 ? -14.633 24.594 6.492 1 98.69 69 LEU A CA 1
ATOM 517 C C . LEU A 1 69 ? -13.867 25.766 5.902 1 98.69 69 LEU A C 1
ATOM 519 O O . LEU A 1 69 ? -14.234 26.281 4.848 1 98.69 69 LEU A O 1
ATOM 523 N N . ASP A 1 70 ? -12.805 26.156 6.578 1 98.75 70 ASP A N 1
ATOM 524 C CA . ASP A 1 70 ? -12.062 27.359 6.23 1 98.75 70 ASP A CA 1
ATOM 525 C C . ASP A 1 70 ? -10.977 27.062 5.199 1 98.75 70 ASP A C 1
ATOM 527 O O . ASP A 1 70 ? -10.375 27.984 4.633 1 98.75 70 ASP A O 1
ATOM 531 N N . GLY A 1 71 ? -10.734 25.844 4.914 1 98.62 71 GLY A N 1
ATOM 532 C CA . GLY A 1 71 ? -9.703 25.453 3.975 1 98.62 71 GLY A CA 1
ATOM 533 C C . GLY A 1 71 ? -9.227 24.016 4.176 1 98.62 71 GLY A C 1
ATOM 534 O O . GLY A 1 71 ? -10.008 23.156 4.59 1 98.62 71 GLY A O 1
ATOM 535 N N . VAL A 1 72 ? -7.965 23.734 3.73 1 98.69 72 VAL A N 1
ATOM 536 C CA . VAL A 1 72 ? -7.434 22.375 3.783 1 98.69 72 VAL A CA 1
ATOM 537 C C . VAL A 1 72 ? -5.953 22.422 4.16 1 98.69 72 VAL A C 1
ATOM 539 O O . VAL A 1 72 ? -5.312 23.469 4.066 1 98.69 72 VAL A O 1
ATOM 542 N N . CYS A 1 73 ? -5.488 21.359 4.645 1 98.31 73 CYS A N 1
ATOM 543 C CA . CYS A 1 73 ? -4.062 21.172 4.902 1 98.31 73 CYS A CA 1
ATOM 544 C C . CYS A 1 73 ? -3.494 20.047 4.059 1 98.31 73 CYS A C 1
ATOM 546 O O . CYS A 1 73 ? -4.129 19 3.906 1 98.31 73 CYS A O 1
ATOM 548 N N . ALA A 1 74 ? -2.338 20.281 3.494 1 98.56 74 ALA A N 1
ATOM 549 C CA . ALA A 1 74 ? -1.651 19.359 2.594 1 98.56 74 ALA A CA 1
ATOM 550 C C . ALA A 1 74 ? -0.346 18.859 3.209 1 98.56 74 ALA A C 1
ATOM 552 O O . ALA A 1 74 ? 0.262 19.562 4.031 1 98.56 74 ALA A O 1
ATOM 553 N N . SER A 1 75 ? 0.092 17.672 2.73 1 97.69 75 SER A N 1
ATOM 554 C CA . SER A 1 75 ? 1.286 17.031 3.279 1 97.69 75 SER A CA 1
ATOM 555 C C . SER A 1 75 ? 2.461 17.141 2.312 1 97.69 75 SER A C 1
ATOM 557 O O . SER A 1 75 ? 3.457 16.422 2.459 1 97.69 75 SER A O 1
ATOM 559 N N . GLY A 1 76 ? 2.424 17.953 1.374 1 97.44 76 GLY A N 1
ATOM 560 C CA . GLY A 1 76 ? 3.459 18.109 0.363 1 97.44 76 GLY A CA 1
ATOM 561 C C . GLY A 1 76 ? 2.943 18.719 -0.924 1 97.44 76 GLY A C 1
ATOM 562 O O . GLY A 1 76 ? 1.814 19.219 -0.976 1 97.44 76 GLY A O 1
ATOM 563 N N . LEU A 1 77 ? 3.766 18.688 -1.944 1 98.38 77 LEU A N 1
ATOM 564 C CA . LEU A 1 77 ? 3.51 19.422 -3.178 1 98.38 77 LEU A CA 1
ATOM 565 C C . LEU A 1 77 ? 2.256 18.891 -3.871 1 98.38 77 LEU A C 1
ATOM 567 O O . LEU A 1 77 ? 1.387 19.672 -4.262 1 98.38 77 LEU A O 1
ATOM 571 N N . TRP A 1 78 ? 2.076 17.578 -4.004 1 98.31 78 TRP A N 1
ATOM 572 C CA . TRP A 1 78 ? 0.988 17.047 -4.824 1 98.31 78 TRP A CA 1
ATOM 573 C C . TRP A 1 78 ? -0.356 17.234 -4.129 1 98.31 78 TRP A C 1
ATOM 575 O O . TRP A 1 78 ? -1.364 17.531 -4.781 1 98.31 78 TRP A O 1
ATOM 585 N N . GLU A 1 79 ? -0.391 17.141 -2.85 1 98.5 79 GLU A N 1
ATOM 586 C CA . GLU A 1 79 ? -1.625 17.469 -2.145 1 98.5 79 GLU A CA 1
ATOM 587 C C . GLU A 1 79 ? -1.913 18.969 -2.221 1 98.5 79 GLU A C 1
ATOM 589 O O . GLU A 1 79 ? -3.072 19.391 -2.285 1 98.5 79 GLU A O 1
ATOM 594 N N . ALA A 1 80 ? -0.833 19.75 -2.15 1 98.75 80 ALA A N 1
ATOM 595 C CA . ALA A 1 80 ? -1.027 21.203 -2.281 1 98.75 80 ALA A CA 1
ATOM 596 C C . ALA A 1 80 ? -1.614 21.547 -3.645 1 98.75 80 ALA A C 1
ATOM 598 O O . ALA A 1 80 ? -2.521 22.375 -3.742 1 98.75 80 ALA A O 1
ATOM 599 N N . ARG A 1 81 ? -1.104 20.922 -4.66 1 98.62 81 ARG A N 1
ATOM 600 C CA . ARG A 1 81 ? -1.646 21.141 -6 1 98.62 81 ARG A CA 1
ATOM 601 C C . ARG A 1 81 ? -3.109 20.719 -6.07 1 98.62 81 ARG A C 1
ATOM 603 O O . ARG A 1 81 ? -3.945 21.438 -6.617 1 98.62 81 ARG A O 1
ATOM 610 N N . LEU A 1 82 ? -3.398 19.562 -5.48 1 98.69 82 LEU A N 1
ATOM 611 C CA . LEU A 1 82 ? -4.773 19.078 -5.434 1 98.69 82 LEU A CA 1
ATOM 612 C C . LEU A 1 82 ? -5.688 20.094 -4.754 1 98.69 82 LEU A C 1
ATOM 614 O O . LEU A 1 82 ? -6.789 20.359 -5.242 1 98.69 82 LEU A O 1
ATOM 618 N N . ALA A 1 83 ? -5.188 20.594 -3.646 1 98.69 83 ALA A N 1
ATOM 619 C CA . ALA A 1 83 ? -5.957 21.562 -2.863 1 98.69 83 ALA A CA 1
ATOM 620 C C . ALA A 1 83 ? -6.305 22.797 -3.693 1 98.69 83 ALA A C 1
ATOM 622 O O . ALA A 1 83 ? -7.469 23.203 -3.754 1 98.69 83 ALA A O 1
ATOM 623 N N . ARG A 1 84 ? -5.387 23.375 -4.359 1 98.44 84 ARG A N 1
ATOM 624 C CA . ARG A 1 84 ? -5.605 24.594 -5.113 1 98.44 84 ARG A CA 1
ATOM 625 C C . ARG A 1 84 ? -6.465 24.344 -6.344 1 98.44 84 ARG A C 1
ATOM 627 O O . ARG A 1 84 ? -7.242 25.203 -6.758 1 98.44 84 ARG A O 1
ATOM 634 N N . GLU A 1 85 ? -6.328 23.172 -6.852 1 98.25 85 GLU A N 1
ATOM 635 C CA . GLU A 1 85 ? -7.086 22.844 -8.055 1 98.25 85 GLU A CA 1
ATOM 636 C C . GLU A 1 85 ? -8.562 22.609 -7.727 1 98.25 85 GLU A C 1
ATOM 638 O O . GLU A 1 85 ? -9.438 22.938 -8.523 1 98.25 85 GLU A O 1
ATOM 643 N N . HIS A 1 86 ? -8.859 22.047 -6.539 1 98.31 86 HIS A N 1
ATOM 644 C CA . HIS A 1 86 ? -10.211 21.547 -6.371 1 98.31 86 HIS A CA 1
ATOM 645 C C . HIS A 1 86 ? -10.867 22.109 -5.113 1 98.31 86 HIS A C 1
ATOM 647 O O . HIS A 1 86 ? -12.094 22.203 -5.039 1 98.31 86 HIS A O 1
ATOM 653 N N . TYR A 1 87 ? -10.125 22.406 -4.121 1 98.25 87 TYR A N 1
ATOM 654 C CA . TYR A 1 87 ? -10.688 22.859 -2.855 1 98.25 87 TYR A CA 1
ATOM 655 C C . TYR A 1 87 ? -10.656 24.391 -2.76 1 98.25 87 TYR A C 1
ATOM 657 O O . TYR A 1 87 ? -9.961 25.047 -3.529 1 98.25 87 TYR A O 1
ATOM 665 N N . ARG A 1 88 ? -11.453 24.922 -1.858 1 97.62 88 ARG A N 1
ATOM 666 C CA . ARG A 1 88 ? -11.531 26.359 -1.617 1 97.62 88 ARG A CA 1
ATOM 667 C C . ARG A 1 88 ? -10.984 26.719 -0.24 1 97.62 88 ARG A C 1
ATOM 669 O O . ARG A 1 88 ? -10.891 25.859 0.639 1 97.62 88 ARG A O 1
ATOM 676 N N . GLY A 1 89 ? -10.57 28 -0.147 1 98.19 89 GLY A N 1
ATOM 677 C CA . GLY A 1 89 ? -10.172 28.516 1.156 1 98.19 89 GLY A CA 1
ATOM 678 C C . GLY A 1 89 ? -8.672 28.469 1.38 1 98.19 89 GLY A C 1
ATOM 679 O O . GLY A 1 89 ? -7.898 28.406 0.424 1 98.19 89 GLY A O 1
ATOM 680 N N . GLU A 1 90 ? -8.305 28.516 2.66 1 98.31 90 GLU A N 1
ATOM 681 C CA . GLU A 1 90 ? -6.895 28.578 3.047 1 98.31 90 GLU A CA 1
ATOM 682 C C . GLU A 1 90 ? -6.203 27.234 2.842 1 98.31 90 GLU A C 1
ATOM 684 O O . GLU A 1 90 ? -6.824 26.188 2.998 1 98.31 90 GLU A O 1
ATOM 689 N N . LEU A 1 91 ? -4.949 27.328 2.428 1 98.81 91 LEU A N 1
ATOM 690 C CA . LEU A 1 91 ? -4.133 26.125 2.277 1 98.81 91 LEU A CA 1
ATOM 691 C C . LEU A 1 91 ? -2.883 26.203 3.15 1 98.81 91 LEU A C 1
ATOM 693 O O . LEU A 1 91 ? -2.074 27.125 3.004 1 98.81 91 LEU A O 1
ATOM 697 N N . THR A 1 92 ? -2.828 25.328 4.082 1 98.81 92 THR A N 1
ATOM 698 C CA . THR A 1 92 ? -1.609 25.125 4.855 1 98.81 92 THR A CA 1
ATOM 699 C C . THR A 1 92 ? -0.886 23.859 4.402 1 98.81 92 THR A C 1
ATOM 701 O O . THR A 1 92 ? -1.504 22.797 4.258 1 98.81 92 THR A O 1
ATOM 704 N N . THR A 1 93 ? 0.423 23.953 4.125 1 98.81 93 THR A N 1
ATOM 705 C CA . THR A 1 93 ? 1.201 22.797 3.723 1 98.81 93 THR A CA 1
ATOM 706 C C . THR A 1 93 ? 2.285 22.484 4.75 1 98.81 93 THR A C 1
ATOM 708 O O . THR A 1 93 ? 3.045 23.375 5.145 1 98.81 93 THR A O 1
ATOM 711 N N . TYR A 1 94 ? 2.268 21.297 5.227 1 98.56 94 TYR A N 1
ATOM 712 C CA . TYR A 1 94 ? 3.318 20.781 6.094 1 98.56 94 TYR A CA 1
ATOM 713 C C . TYR A 1 94 ? 3.959 19.531 5.488 1 98.56 94 TYR A C 1
ATOM 715 O O . TYR A 1 94 ? 3.268 18.703 4.906 1 98.56 94 TYR A O 1
ATOM 723 N N . SER A 1 95 ? 5.195 19.359 5.598 1 98 95 SER A N 1
ATOM 724 C CA . SER A 1 95 ? 5.953 18.141 5.348 1 98 95 SER A CA 1
ATOM 725 C C . SER A 1 95 ? 7.082 17.969 6.359 1 98 95 SER A C 1
ATOM 727 O O . SER A 1 95 ? 7.715 18.953 6.762 1 98 95 SER A O 1
ATOM 729 N N . PRO A 1 96 ? 7.379 16.719 6.73 1 98.06 96 PRO A N 1
ATOM 730 C CA . PRO A 1 96 ? 8.531 16.531 7.617 1 98.06 96 PRO A CA 1
ATOM 731 C C . PRO A 1 96 ? 9.828 17.094 7.035 1 98.06 96 PRO A C 1
ATOM 733 O O . PRO A 1 96 ? 10.727 17.469 7.781 1 98.06 96 PRO A O 1
ATOM 736 N N . ALA A 1 97 ? 9.906 17.062 5.766 1 98.44 97 ALA A N 1
ATOM 737 C CA . ALA A 1 97 ? 11.023 17.672 5.059 1 98.44 97 ALA A CA 1
ATOM 738 C C . ALA A 1 97 ? 10.633 18.062 3.639 1 98.44 97 ALA A C 1
ATOM 740 O O . ALA A 1 97 ? 9.922 17.312 2.957 1 98.44 97 ALA A O 1
ATOM 741 N N . TYR A 1 98 ? 11.055 19.25 3.225 1 98.06 98 TYR A N 1
ATOM 742 C CA . TYR A 1 98 ? 10.789 19.719 1.868 1 98.06 98 TYR A CA 1
ATOM 743 C C . TYR A 1 98 ? 11.969 19.422 0.947 1 98.06 98 TYR A C 1
ATOM 745 O O . TYR A 1 98 ? 13.125 19.547 1.355 1 98.06 98 TYR A O 1
ATOM 753 N N . LYS A 1 99 ? 11.641 19.062 -0.249 1 95.75 99 LYS A N 1
ATOM 754 C CA . LYS A 1 99 ? 12.648 19.016 -1.304 1 95.75 99 LYS A CA 1
ATOM 755 C C . LYS A 1 99 ? 12.914 20.406 -1.871 1 95.75 99 LYS A C 1
ATOM 757 O O . LYS A 1 99 ? 11.969 21.156 -2.15 1 95.75 99 LYS A O 1
ATOM 762 N N . ALA A 1 100 ? 14.156 20.656 -2.08 1 94.44 100 ALA A N 1
ATOM 763 C CA . ALA A 1 100 ? 14.539 21.969 -2.588 1 94.44 100 ALA A CA 1
ATOM 764 C C . ALA A 1 100 ? 13.805 22.297 -3.889 1 94.44 100 ALA A C 1
ATOM 766 O O . ALA A 1 100 ? 13.359 23.422 -4.094 1 94.44 100 ALA A O 1
ATOM 767 N N . GLY A 1 101 ? 13.672 21.297 -4.723 1 94.75 101 GLY A N 1
ATOM 768 C CA . GLY A 1 101 ? 13.039 21.5 -6.016 1 94.75 101 GLY A CA 1
ATOM 769 C C . GLY A 1 101 ? 11.539 21.734 -5.918 1 94.75 101 GLY A C 1
ATOM 770 O O . GLY A 1 101 ? 10.93 22.297 -6.824 1 94.75 101 GLY A O 1
ATOM 771 N N . ASP A 1 102 ? 10.914 21.359 -4.805 1 97.25 102 ASP A N 1
ATOM 772 C CA . ASP A 1 102 ? 9.469 21.422 -4.633 1 97.25 102 ASP A CA 1
ATOM 773 C C . ASP A 1 102 ? 9.062 22.719 -3.924 1 97.25 102 ASP A C 1
ATOM 775 O O . ASP A 1 102 ? 7.938 23.203 -4.09 1 97.25 102 ASP A O 1
ATOM 779 N N . LEU A 1 103 ? 9.953 23.312 -3.156 1 98.06 103 LEU A N 1
ATOM 780 C CA . LEU A 1 103 ? 9.617 24.328 -2.182 1 98.06 103 LEU A CA 1
ATOM 781 C C . LEU A 1 103 ? 9.109 25.594 -2.875 1 98.06 103 LEU A C 1
ATOM 783 O O . LEU A 1 103 ? 8.109 26.188 -2.451 1 98.06 103 LEU A O 1
ATOM 787 N N . PRO A 1 104 ? 9.75 26.062 -4.008 1 97.94 104 PRO A N 1
ATOM 788 C CA . PRO A 1 104 ? 9.234 27.281 -4.641 1 97.94 104 PRO A CA 1
ATOM 789 C C . PRO A 1 104 ? 7.77 27.172 -5.043 1 97.94 104 PRO A C 1
ATOM 791 O O . PRO A 1 104 ? 6.992 28.094 -4.828 1 97.94 104 PRO A O 1
ATOM 794 N N . GLU A 1 105 ? 7.391 26.047 -5.566 1 98.38 105 GLU A N 1
ATOM 795 C CA . GLU A 1 105 ? 5.992 25.859 -5.949 1 98.38 105 GLU A CA 1
ATOM 796 C C . GLU A 1 105 ? 5.094 25.766 -4.723 1 98.38 105 GLU A C 1
ATOM 798 O O . GLU A 1 105 ? 3.967 26.266 -4.727 1 98.38 105 GLU A O 1
ATOM 803 N N . ILE A 1 106 ? 5.59 25.125 -3.678 1 98.69 106 ILE A N 1
ATOM 804 C CA . ILE A 1 106 ? 4.824 25.016 -2.441 1 98.69 106 ILE A CA 1
ATOM 805 C C . ILE A 1 106 ? 4.586 26.406 -1.857 1 98.69 106 ILE A C 1
ATOM 807 O O . ILE A 1 106 ? 3.477 26.734 -1.43 1 98.69 106 ILE A O 1
ATOM 811 N N . LEU A 1 107 ? 5.621 27.266 -1.896 1 98.75 107 LEU A N 1
ATOM 812 C CA . LEU A 1 107 ? 5.504 28.625 -1.401 1 98.75 107 LEU A CA 1
ATOM 813 C C . LEU A 1 107 ? 4.504 29.422 -2.234 1 98.75 107 LEU A C 1
ATOM 815 O O . LEU A 1 107 ? 3.799 30.297 -1.709 1 98.75 107 LEU A O 1
ATOM 819 N N . HIS A 1 108 ? 4.414 29.109 -3.463 1 98.56 108 HIS A N 1
ATOM 820 C CA . HIS A 1 108 ? 3.48 29.781 -4.363 1 98.56 108 HIS A CA 1
ATOM 821 C C . HIS A 1 108 ? 2.043 29.359 -4.086 1 98.56 108 HIS A C 1
ATOM 823 O O . HIS A 1 108 ? 1.132 30.188 -4.082 1 98.56 108 HIS A O 1
ATOM 829 N N . LEU A 1 109 ? 1.827 28.109 -3.809 1 98.75 109 LEU A N 1
ATOM 830 C CA . LEU A 1 109 ? 0.492 27.531 -3.689 1 98.75 109 LEU A CA 1
ATOM 831 C C . LEU A 1 109 ? -0.099 27.812 -2.311 1 98.75 109 LEU A C 1
ATOM 833 O O . LEU A 1 109 ? -1.31 28 -2.176 1 98.75 109 LEU A O 1
ATOM 837 N N . SER A 1 110 ? 0.706 27.906 -1.278 1 98.88 110 SER A N 1
ATOM 838 C CA . SER A 1 110 ? 0.231 27.797 0.098 1 98.88 110 SER A CA 1
ATOM 839 C C . SER A 1 110 ? 0.09 29.172 0.744 1 98.88 110 SER A C 1
ATOM 841 O O . SER A 1 110 ? 0.899 30.062 0.493 1 98.88 110 SER A O 1
ATOM 843 N N . ASP A 1 111 ? -0.941 29.297 1.583 1 98.88 111 ASP A N 1
ATOM 844 C CA . ASP A 1 111 ? -1.062 30.484 2.424 1 98.88 111 ASP A CA 1
ATOM 845 C C . ASP A 1 111 ? -0.139 30.391 3.637 1 98.88 111 ASP A C 1
ATOM 847 O O . ASP A 1 111 ? 0.294 31.422 4.172 1 98.88 111 ASP A O 1
ATOM 851 N N . THR A 1 112 ? 0.08 29.25 4.094 1 98.88 112 THR A N 1
ATOM 852 C CA . THR A 1 112 ? 0.99 28.953 5.195 1 98.88 112 THR A CA 1
ATOM 853 C C . THR A 1 112 ? 1.852 27.734 4.875 1 98.88 112 THR A C 1
ATOM 855 O O . THR A 1 112 ? 1.341 26.703 4.418 1 98.88 112 THR A O 1
ATOM 858 N N . VAL A 1 113 ? 3.125 27.844 5.039 1 98.88 113 VAL A N 1
ATOM 859 C CA . VAL A 1 113 ? 4.055 26.719 4.918 1 98.88 113 VAL A CA 1
ATOM 860 C C . VAL A 1 113 ? 4.695 26.422 6.27 1 98.88 113 VAL A C 1
ATOM 862 O O . VAL A 1 113 ? 5.352 27.297 6.852 1 98.88 113 VAL A O 1
ATOM 865 N N . ILE A 1 114 ? 4.488 25.25 6.766 1 98.88 114 ILE A N 1
ATOM 866 C CA . ILE A 1 114 ? 4.957 24.875 8.094 1 98.88 114 ILE A CA 1
ATOM 867 C C . ILE A 1 114 ? 6.184 23.969 7.969 1 98.88 114 ILE A C 1
ATOM 869 O O . ILE A 1 114 ? 6.129 22.922 7.316 1 98.88 114 ILE A O 1
ATOM 873 N N . PHE A 1 115 ? 7.238 24.375 8.57 1 98.75 115 PHE A N 1
ATOM 874 C CA . PHE A 1 115 ? 8.477 23.594 8.555 1 98.75 115 PHE A CA 1
ATOM 875 C C . PHE A 1 115 ? 8.578 22.703 9.789 1 98.75 115 PHE A C 1
ATOM 877 O O . PHE A 1 115 ? 8 23.016 10.836 1 98.75 115 PHE A O 1
ATOM 884 N N . ASN A 1 116 ? 9.328 21.625 9.664 1 98.56 116 ASN A N 1
ATOM 885 C CA . ASN A 1 116 ? 9.492 20.609 10.703 1 98.56 116 ASN A CA 1
ATOM 886 C C . ASN A 1 116 ? 10.578 21 11.695 1 98.56 116 ASN A C 1
ATOM 888 O O . ASN A 1 116 ? 10.609 20.5 12.82 1 98.56 116 ASN A O 1
ATOM 892 N N . SER A 1 117 ? 11.516 21.875 11.273 1 97.69 117 SER A N 1
ATOM 893 C CA . SER A 1 117 ? 12.641 22.266 12.109 1 97.69 117 SER A CA 1
ATOM 894 C C . SER A 1 117 ? 13.141 23.656 11.758 1 97.69 117 SER A C 1
ATOM 896 O O . SER A 1 117 ? 13.031 24.094 10.609 1 97.69 117 SER A O 1
ATOM 898 N N . PRO A 1 118 ? 13.68 24.359 12.789 1 97.75 118 PRO A N 1
ATOM 899 C CA . PRO A 1 118 ? 14.273 25.672 12.5 1 97.75 118 PRO A CA 1
ATOM 900 C C . PRO A 1 118 ? 15.461 25.578 11.539 1 97.75 118 PRO A C 1
ATOM 902 O O . PRO A 1 118 ? 15.695 26.5 10.75 1 97.75 118 PRO A O 1
ATOM 905 N N . ASP A 1 119 ? 16.141 24.5 11.57 1 96.81 119 ASP A N 1
ATOM 906 C CA . ASP A 1 119 ? 17.266 24.312 10.672 1 96.81 119 ASP A CA 1
ATOM 907 C C . ASP A 1 119 ? 16.828 24.312 9.219 1 96.81 119 ASP A C 1
ATOM 909 O O . ASP A 1 119 ? 17.516 24.828 8.344 1 96.81 119 ASP A O 1
ATOM 913 N N . GLN A 1 120 ? 15.742 23.719 8.945 1 97.31 120 GLN A N 1
ATOM 914 C CA . GLN A 1 120 ? 15.211 23.719 7.586 1 97.31 120 GLN A CA 1
ATOM 915 C C . GLN A 1 120 ? 14.844 25.141 7.145 1 97.31 120 GLN A C 1
ATOM 917 O O . GLN A 1 120 ? 15.102 25.516 6 1 97.31 120 GLN A O 1
ATOM 922 N N . ILE A 1 121 ? 14.219 25.891 8.055 1 98.12 121 ILE A N 1
ATOM 923 C CA . ILE A 1 121 ? 13.867 27.266 7.75 1 98.12 121 ILE A CA 1
ATOM 924 C C . ILE A 1 121 ? 15.117 28.047 7.371 1 98.12 121 ILE A C 1
ATOM 926 O O . ILE A 1 121 ? 15.141 28.75 6.355 1 98.12 121 ILE A O 1
ATOM 930 N N . ALA A 1 122 ? 16.109 27.859 8.211 1 97.56 122 ALA A N 1
ATOM 931 C CA . ALA A 1 122 ? 17.375 28.562 7.965 1 97.56 122 ALA A CA 1
ATOM 932 C C . ALA A 1 122 ? 17.984 28.141 6.629 1 97.56 122 ALA A C 1
ATOM 934 O O . ALA A 1 122 ? 18.469 28.984 5.871 1 97.56 122 ALA A O 1
ATOM 935 N N . ARG A 1 123 ? 17.938 26.859 6.34 1 97.31 123 ARG A N 1
ATOM 936 C CA . ARG A 1 123 ? 18.531 26.328 5.109 1 97.31 123 ARG A CA 1
ATOM 937 C C . ARG A 1 123 ? 17.812 26.875 3.881 1 97.31 123 ARG A C 1
ATOM 939 O O . ARG A 1 123 ? 18.438 27.125 2.848 1 97.31 123 ARG A O 1
ATOM 946 N N . PHE A 1 124 ? 16.5 27.125 3.965 1 98.06 124 PHE A N 1
ATOM 947 C CA . PHE A 1 124 ? 15.711 27.547 2.816 1 98.06 124 PHE A CA 1
ATOM 948 C C . PHE A 1 124 ? 15.438 29.047 2.875 1 98.06 124 PHE A C 1
ATOM 950 O O . PHE A 1 124 ? 14.508 29.547 2.225 1 98.06 124 PHE A O 1
ATOM 957 N N . ALA A 1 125 ? 16.188 29.812 3.701 1 97.75 125 ALA A N 1
ATOM 958 C CA . ALA A 1 125 ? 15.984 31.25 3.869 1 97.75 125 ALA A CA 1
ATOM 959 C C . ALA A 1 125 ? 16.062 31.969 2.529 1 97.75 125 ALA A C 1
ATOM 961 O O . ALA A 1 125 ? 15.305 32.906 2.281 1 97.75 125 ALA A O 1
ATOM 962 N N . GLY A 1 126 ? 17.031 31.516 1.687 1 97.44 126 GLY A N 1
ATOM 963 C CA . GLY A 1 126 ? 17.172 32.125 0.368 1 97.44 126 GLY A CA 1
ATOM 964 C C . GLY A 1 126 ? 15.938 31.938 -0.504 1 97.44 126 GLY A C 1
ATOM 965 O O . GLY A 1 126 ? 15.461 32.875 -1.132 1 97.44 126 GLY A O 1
ATOM 966 N N . GLU A 1 127 ? 15.422 30.734 -0.567 1 97.5 127 GLU A N 1
ATOM 967 C CA . GLU A 1 127 ? 14.227 30.438 -1.341 1 97.5 127 GLU A CA 1
ATOM 968 C C . GLU A 1 127 ? 13.016 31.219 -0.823 1 97.5 127 GLU A C 1
ATOM 970 O O . GLU A 1 127 ? 12.195 31.688 -1.607 1 97.5 127 GLU A O 1
ATOM 975 N N . ILE A 1 128 ? 12.891 31.328 0.453 1 98.31 128 ILE A N 1
ATOM 976 C CA . ILE A 1 128 ? 11.797 32.062 1.091 1 98.31 128 ILE A CA 1
ATOM 977 C C . ILE A 1 128 ? 11.875 33.531 0.713 1 98.31 128 ILE A C 1
ATOM 979 O O . ILE A 1 128 ? 10.883 34.125 0.286 1 98.31 128 ILE A O 1
ATOM 983 N N . ALA A 1 129 ? 13.062 34.062 0.835 1 98.06 129 ALA A N 1
ATOM 984 C CA . ALA A 1 129 ? 13.273 35.469 0.503 1 98.06 129 ALA A CA 1
ATOM 985 C C . ALA A 1 129 ? 12.977 35.75 -0.97 1 98.06 129 ALA A C 1
ATOM 987 O O . ALA A 1 129 ? 12.352 36.75 -1.312 1 98.06 129 ALA A O 1
ATOM 988 N N . LYS A 1 130 ? 13.477 34.906 -1.788 1 98.19 130 LYS A N 1
ATOM 989 C CA . LYS A 1 130 ? 13.258 35.062 -3.223 1 98.19 130 LYS A CA 1
ATOM 990 C C . LYS A 1 130 ? 11.773 35 -3.561 1 98.19 130 LYS A C 1
ATOM 992 O O . LYS A 1 130 ? 11.297 35.812 -4.363 1 98.19 130 LYS A O 1
ATOM 997 N N . ALA A 1 131 ? 11.07 34.062 -2.994 1 98.31 131 ALA A N 1
ATOM 998 C CA . ALA A 1 131 ? 9.641 33.969 -3.236 1 98.31 131 ALA A CA 1
ATOM 999 C C . ALA A 1 131 ? 8.922 35.25 -2.836 1 98.31 131 ALA A C 1
ATOM 1001 O O . ALA A 1 131 ? 8.078 35.75 -3.578 1 98.31 131 ALA A O 1
ATOM 1002 N N . ARG A 1 132 ? 9.258 35.812 -1.755 1 98 132 ARG A N 1
ATOM 1003 C CA . ARG A 1 132 ? 8.656 37.062 -1.298 1 98 132 ARG A CA 1
ATOM 1004 C C . ARG A 1 132 ? 9.008 38.219 -2.232 1 98 132 ARG A C 1
ATOM 1006 O O . ARG A 1 132 ? 8.148 39.031 -2.559 1 98 132 ARG A O 1
ATOM 1013 N N . ALA A 1 133 ? 10.203 38.219 -2.605 1 98.25 133 ALA A N 1
ATOM 1014 C CA . ALA A 1 133 ? 10.648 39.25 -3.543 1 98.25 133 ALA A CA 1
ATOM 1015 C C . ALA A 1 133 ? 9.883 39.156 -4.859 1 98.25 133 ALA A C 1
ATOM 1017 O O . ALA A 1 133 ? 9.625 40.156 -5.508 1 98.25 133 ALA A O 1
ATOM 1018 N N . ASP A 1 134 ? 9.555 37.969 -5.195 1 97.94 134 ASP A N 1
ATOM 1019 C CA . ASP A 1 134 ? 8.82 37.719 -6.438 1 97.94 134 ASP A CA 1
ATOM 1020 C C . ASP A 1 134 ? 7.332 38.031 -6.262 1 97.94 134 ASP A C 1
ATOM 1022 O O . ASP A 1 134 ? 6.543 37.844 -7.188 1 97.94 134 ASP A O 1
ATOM 1026 N N . GLY A 1 135 ? 6.918 38.375 -5.078 1 97.94 135 GLY A N 1
ATOM 1027 C CA . GLY A 1 135 ? 5.562 38.844 -4.848 1 97.94 135 GLY A CA 1
ATOM 1028 C C . GLY A 1 135 ? 4.684 37.812 -4.164 1 97.94 135 GLY A C 1
ATOM 1029 O O . GLY A 1 135 ? 3.49 38.062 -3.957 1 97.94 135 GLY A O 1
ATOM 1030 N N . GLU A 1 136 ? 5.254 36.625 -3.84 1 97.44 136 GLU A N 1
ATOM 1031 C CA . GLU A 1 136 ? 4.461 35.625 -3.148 1 97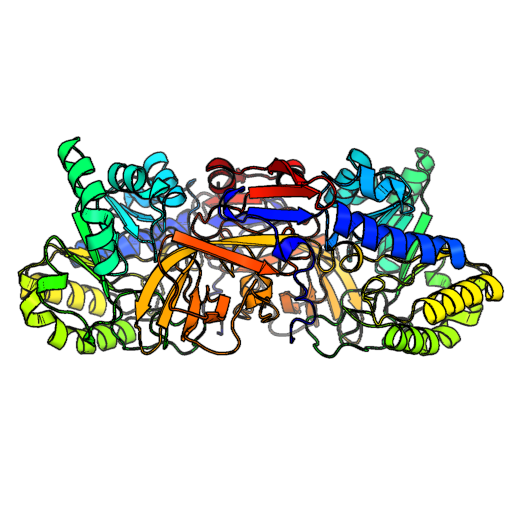.44 136 GLU A CA 1
ATOM 1032 C C . GLU A 1 136 ? 4.16 36.031 -1.714 1 97.44 136 GLU A C 1
ATOM 1034 O O . GLU A 1 136 ? 5.008 36.625 -1.042 1 97.44 136 GLU A O 1
ATOM 1039 N N . VAL A 1 137 ? 2.906 35.781 -1.29 1 97.88 137 VAL A N 1
ATOM 1040 C CA . VAL A 1 137 ? 2.475 36.062 0.07 1 97.88 137 VAL A CA 1
ATOM 1041 C C . VAL A 1 137 ? 2.146 34.781 0.809 1 97.88 137 VAL A C 1
ATOM 1043 O O . VAL A 1 137 ? 1.27 34 0.386 1 97.88 137 VAL A O 1
ATOM 1046 N N . PHE A 1 138 ? 2.836 34.469 1.827 1 98.62 138 PHE A N 1
ATOM 1047 C CA . PHE A 1 138 ? 2.639 33.281 2.639 1 98.62 138 PHE A CA 1
ATOM 1048 C C . PHE A 1 138 ? 3.176 33.5 4.051 1 98.62 138 PHE A C 1
ATOM 1050 O O . PHE A 1 138 ? 4 34.375 4.281 1 98.62 138 PHE A O 1
ATOM 1057 N N . GLU A 1 139 ? 2.674 32.75 4.973 1 98.69 139 GLU A N 1
ATOM 1058 C CA . GLU A 1 139 ? 3.197 32.719 6.336 1 98.69 139 GLU A CA 1
ATOM 1059 C C . GLU A 1 139 ? 4.082 31.484 6.551 1 98.69 139 GLU A C 1
ATOM 1061 O O . GLU A 1 139 ? 3.979 30.5 5.816 1 98.69 139 GLU A O 1
ATOM 1066 N N . ILE A 1 140 ? 4.977 31.578 7.527 1 98.81 140 ILE A N 1
ATOM 1067 C CA . ILE A 1 140 ? 5.883 30.5 7.883 1 98.81 140 ILE A CA 1
ATOM 1068 C C . ILE A 1 140 ? 5.535 29.969 9.273 1 98.81 140 ILE A C 1
ATOM 1070 O O . ILE A 1 140 ? 5.34 30.75 10.211 1 98.81 140 ILE A O 1
ATOM 1074 N N . GLY A 1 141 ? 5.375 28.688 9.375 1 98.81 141 GLY A N 1
ATOM 1075 C CA . GLY A 1 141 ? 5.148 28.047 10.664 1 98.81 141 GLY A CA 1
ATOM 1076 C C . GLY A 1 141 ? 6.23 27.047 11.031 1 98.81 141 GLY A C 1
ATOM 1077 O O . GLY A 1 141 ? 7.055 26.688 10.188 1 98.81 141 GLY A O 1
ATOM 1078 N N . LEU A 1 142 ? 6.23 26.641 12.297 1 98.81 142 LEU A N 1
ATOM 1079 C CA . LEU A 1 142 ? 7.105 25.609 12.836 1 98.81 142 LEU A CA 1
ATOM 1080 C C . LEU A 1 142 ? 6.305 24.562 13.594 1 98.81 142 LEU A C 1
ATOM 1082 O O . LEU A 1 142 ? 5.504 24.891 14.469 1 98.81 142 LEU A O 1
ATOM 1086 N N . ARG A 1 143 ? 6.453 23.312 13.203 1 98.69 143 ARG A N 1
ATOM 1087 C CA . ARG A 1 143 ? 5.824 22.234 13.961 1 98.69 143 ARG A CA 1
ATOM 1088 C C . ARG A 1 143 ? 6.656 21.859 15.18 1 98.69 143 ARG A C 1
ATOM 1090 O O . ARG A 1 143 ? 7.883 21.734 15.086 1 98.69 143 ARG A O 1
ATOM 1097 N N . LEU A 1 144 ? 5.988 21.719 16.297 1 97.88 144 LEU A N 1
ATOM 1098 C CA . LEU A 1 144 ? 6.664 21.281 17.516 1 97.88 144 LEU A CA 1
ATOM 1099 C C . LEU A 1 144 ? 6.262 19.859 17.891 1 97.88 144 LEU A C 1
ATOM 1101 O O . LEU A 1 144 ? 5.117 19.469 17.672 1 97.88 144 LEU A O 1
ATOM 1105 N N . ASN A 1 145 ? 7.184 19.141 18.344 1 97.81 145 ASN A N 1
ATOM 1106 C CA . ASN A 1 145 ? 6.926 17.938 19.125 1 97.81 145 ASN A CA 1
ATOM 1107 C C . ASN A 1 145 ? 6.777 18.234 20.609 1 97.81 145 ASN A C 1
ATOM 1109 O O . ASN A 1 145 ? 7.73 18.672 21.25 1 97.81 145 ASN A O 1
ATOM 1113 N N . PRO A 1 146 ? 5.617 18.047 21.141 1 96.25 146 PRO A N 1
ATOM 1114 C CA . PRO A 1 146 ? 5.406 18.406 22.531 1 96.25 146 PRO A CA 1
ATOM 1115 C C . PRO A 1 146 ? 6.172 17.516 23.5 1 96.25 146 PRO A C 1
ATOM 1117 O O . PRO A 1 146 ? 6.258 17.812 24.688 1 96.25 146 PRO A O 1
ATOM 1120 N N . GLU A 1 147 ? 6.727 16.469 23.031 1 95.31 147 GLU A N 1
ATOM 1121 C CA . GLU A 1 147 ? 7.398 15.484 23.859 1 95.31 147 GLU A CA 1
ATOM 1122 C C . GLU A 1 147 ? 6.469 14.953 24.953 1 95.31 147 GLU A C 1
ATOM 1124 O O . GLU A 1 147 ? 6.871 14.82 26.109 1 95.31 147 GLU A O 1
ATOM 1129 N N . HIS A 1 148 ? 5.191 14.844 24.625 1 94.19 148 HIS A N 1
ATOM 1130 C CA . HIS A 1 148 ? 4.117 14.273 25.422 1 94.19 148 HIS A CA 1
ATOM 1131 C C . HIS A 1 148 ? 3.236 13.344 24.594 1 94.19 148 HIS A C 1
ATOM 1133 O O . HIS A 1 148 ? 2.541 13.797 23.672 1 94.19 148 HIS A O 1
ATOM 1139 N N . SER A 1 149 ? 3.311 12.094 24.953 1 91.75 149 SER A N 1
ATOM 1140 C CA . SER A 1 149 ? 2.559 11.109 24.188 1 91.75 149 SER A CA 1
ATOM 1141 C C . SER A 1 149 ? 1.301 10.672 24.922 1 91.75 149 SER A C 1
ATOM 1143 O O . SER A 1 149 ? 1.331 10.469 26.141 1 91.75 149 SER A O 1
ATOM 1145 N N . GLU A 1 150 ? 0.226 10.609 24.188 1 90.38 150 GLU A N 1
ATOM 1146 C CA . GLU A 1 150 ? -1.036 10.055 24.672 1 90.38 150 GLU A CA 1
ATOM 1147 C C . GLU A 1 150 ? -1.404 8.781 23.906 1 90.38 150 GLU A C 1
ATOM 1149 O O . GLU A 1 150 ? -2.51 8.258 24.062 1 90.38 150 GLU A O 1
ATOM 1154 N N . ALA A 1 151 ? -0.487 8.391 23.062 1 84.31 151 ALA A N 1
ATOM 1155 C CA . ALA A 1 151 ? -0.783 7.266 22.188 1 84.31 151 ALA A CA 1
ATOM 1156 C C . ALA A 1 151 ? -0.528 5.934 22.875 1 84.31 151 ALA A C 1
ATOM 1158 O O . ALA A 1 151 ? 0.39 5.816 23.688 1 84.31 151 ALA A O 1
ATOM 1159 N N . GLU A 1 152 ? -1.295 4.953 22.5 1 79.12 152 GLU A N 1
ATOM 1160 C CA . GLU A 1 152 ? -1.16 3.609 23.047 1 79.12 152 GLU A CA 1
ATOM 1161 C C . GLU A 1 152 ? -0.176 2.775 22.234 1 79.12 152 GLU A C 1
ATOM 1163 O O . GLU A 1 152 ? 0.469 1.869 22.766 1 79.12 152 GLU A O 1
ATOM 1168 N N . VAL A 1 153 ? -0.15 3.029 20.922 1 79.88 153 VAL A N 1
ATOM 1169 C CA . VAL A 1 153 ? 0.667 2.258 20 1 79.88 153 VAL A CA 1
ATOM 1170 C C . VAL A 1 153 ? 1.76 3.148 19.406 1 79.88 153 VAL A C 1
ATOM 1172 O O . VAL A 1 153 ? 1.467 4.176 18.797 1 79.88 153 VAL A O 1
ATOM 1175 N N . ALA A 1 154 ? 2.982 2.711 19.594 1 80.31 154 ALA A N 1
ATOM 1176 C CA . ALA A 1 154 ? 4.137 3.518 19.203 1 80.31 154 ALA A CA 1
ATOM 1177 C C . ALA A 1 154 ? 4.113 3.809 17.703 1 80.31 154 ALA A C 1
ATOM 1179 O O . ALA A 1 154 ? 4.41 4.926 17.281 1 80.31 154 ALA A O 1
ATOM 1180 N N . LYS A 1 155 ? 3.711 2.873 16.906 1 82.38 155 LYS A N 1
ATOM 1181 C CA . LYS A 1 155 ? 3.723 2.99 15.453 1 82.38 155 LYS A CA 1
ATOM 1182 C C . LYS A 1 155 ? 2.855 4.152 14.992 1 82.38 155 LYS A C 1
ATOM 1184 O O . LYS A 1 155 ? 3.068 4.699 13.906 1 82.38 155 LYS A O 1
ATOM 1189 N N . TYR A 1 156 ? 1.961 4.602 15.82 1 84.94 156 TYR A N 1
ATOM 1190 C CA . TYR A 1 156 ? 1.025 5.648 15.422 1 84.94 156 TYR A CA 1
ATOM 1191 C C . TYR A 1 156 ? 1.168 6.871 16.328 1 84.94 156 TYR A C 1
ATOM 1193 O O . TYR A 1 156 ? 0.293 7.742 16.344 1 84.94 156 TYR A O 1
ATOM 1201 N N . ASP A 1 157 ? 2.271 6.906 17.047 1 91.88 157 ASP A N 1
ATOM 1202 C CA . ASP A 1 157 ? 2.535 7.996 17.984 1 91.88 157 ASP A CA 1
ATOM 1203 C C . ASP A 1 157 ? 3.439 9.055 17.359 1 91.88 157 ASP A C 1
ATOM 1205 O O . ASP A 1 157 ? 4.641 8.828 17.188 1 91.88 157 ASP A O 1
ATOM 1209 N N . PRO A 1 158 ? 2.846 10.188 17.062 1 93.81 158 PRO A N 1
ATOM 1210 C CA . PRO A 1 158 ? 3.68 11.242 16.469 1 93.81 158 PRO A CA 1
ATOM 1211 C C . PRO A 1 158 ? 4.738 11.766 17.438 1 93.81 158 PRO A C 1
ATOM 1213 O O . PRO A 1 158 ? 5.668 12.461 17.031 1 93.81 158 PRO A O 1
ATOM 1216 N N . CYS A 1 159 ? 4.629 11.398 18.703 1 94.69 159 CYS A N 1
ATOM 1217 C CA . CYS A 1 159 ? 5.539 11.93 19.703 1 94.69 159 CYS A CA 1
ATOM 1218 C C . CYS A 1 159 ? 6.465 10.844 20.234 1 94.69 159 CYS A C 1
ATOM 1220 O O . CYS A 1 159 ? 7.082 11.008 21.297 1 94.69 159 CYS A O 1
ATOM 1222 N N . GLN A 1 160 ? 6.551 9.758 19.547 1 93.5 160 GLN A N 1
ATOM 1223 C CA . GLN A 1 160 ? 7.426 8.672 19.984 1 93.5 160 GLN A CA 1
ATOM 1224 C C . GLN A 1 160 ? 8.891 9.109 19.969 1 93.5 160 GLN A C 1
ATOM 1226 O O . GLN A 1 160 ? 9.25 10.07 19.297 1 93.5 160 GLN A O 1
ATOM 1231 N N . THR A 1 161 ? 9.688 8.406 20.75 1 91.56 161 THR A N 1
ATOM 1232 C CA . THR A 1 161 ? 11.117 8.672 20.734 1 91.56 161 THR A CA 1
ATOM 1233 C C . THR A 1 161 ? 11.672 8.555 19.312 1 91.56 161 THR A C 1
ATOM 1235 O O . THR A 1 161 ? 11.391 7.59 18.594 1 91.56 161 THR A O 1
ATOM 1238 N N . GLY A 1 162 ? 12.391 9.57 18.906 1 95.12 162 GLY A N 1
ATOM 1239 C CA . GLY A 1 162 ? 12.992 9.531 17.578 1 95.12 162 GLY A CA 1
ATOM 1240 C C . GLY A 1 162 ? 12.016 9.883 16.484 1 95.12 162 GLY A C 1
ATOM 1241 O O . GLY A 1 162 ? 12.297 9.641 15.297 1 95.12 162 GLY A O 1
ATOM 1242 N N . SER A 1 163 ? 10.867 10.414 16.906 1 96.81 163 SER A N 1
ATOM 1243 C CA . SER A 1 163 ? 9.906 10.82 15.891 1 96.81 163 SER A CA 1
ATOM 1244 C C . SER A 1 163 ? 10.484 11.898 14.984 1 96.81 163 SER A C 1
ATOM 1246 O O . SER A 1 163 ? 11.164 12.812 15.453 1 96.81 163 SER A O 1
ATOM 1248 N N . ARG A 1 164 ? 10.203 11.742 13.719 1 97.31 164 ARG A N 1
ATOM 1249 C CA . ARG A 1 164 ? 10.664 12.758 12.781 1 97.31 164 ARG A CA 1
ATOM 1250 C C . ARG A 1 164 ? 9.672 13.914 12.688 1 97.31 164 ARG A C 1
ATOM 1252 O O . ARG A 1 164 ? 9.891 14.875 11.938 1 97.31 164 ARG A O 1
ATOM 1259 N N . LEU A 1 165 ? 8.578 13.828 13.469 1 98 165 LEU A N 1
ATOM 1260 C CA . LEU A 1 165 ? 7.496 14.797 13.336 1 98 165 LEU A CA 1
ATOM 1261 C C . LEU A 1 165 ? 7.621 15.898 14.383 1 98 165 LEU A C 1
ATOM 1263 O O . LEU A 1 165 ? 7.258 15.695 15.547 1 98 165 LEU A O 1
ATOM 1267 N N . GLY A 1 166 ? 8.125 17.031 13.898 1 98.06 166 GLY A N 1
ATOM 1268 C CA . GLY A 1 166 ? 8.156 18.219 14.742 1 98.06 166 GLY A CA 1
ATOM 1269 C C . GLY A 1 166 ? 9.469 18.375 15.492 1 98.06 166 GLY A C 1
ATOM 1270 O O . GLY A 1 166 ? 10.109 17.391 15.852 1 98.06 166 GLY A O 1
ATOM 1271 N N . PHE A 1 167 ? 9.812 19.594 15.773 1 98.06 167 PHE A N 1
ATOM 1272 C CA . PHE A 1 167 ? 10.984 19.953 16.547 1 98.06 167 PHE A CA 1
ATOM 1273 C C . PHE A 1 167 ? 10.703 19.844 18.047 1 98.06 167 PHE A C 1
ATOM 1275 O O . PHE A 1 167 ? 9.711 20.375 18.547 1 98.06 167 PHE A O 1
ATOM 1282 N N . PRO A 1 168 ? 11.539 19.125 18.781 1 97.81 168 PRO A N 1
ATOM 1283 C CA . PRO A 1 168 ? 11.273 18.953 20.219 1 97.81 168 PRO A CA 1
ATOM 1284 C C . PRO A 1 168 ? 11.148 20.297 20.953 1 97.81 168 PRO A C 1
ATOM 1286 O O . PRO A 1 168 ? 12.031 21.141 20.859 1 97.81 168 PRO A O 1
ATOM 1289 N N . VAL A 1 169 ? 10.078 20.391 21.719 1 97.44 169 VAL A N 1
ATOM 1290 C CA . VAL A 1 169 ? 9.773 21.641 22.391 1 97.44 169 VAL A CA 1
ATOM 1291 C C . VAL A 1 169 ? 10.859 21.969 23.406 1 97.44 169 VAL A C 1
ATOM 1293 O O . VAL A 1 169 ? 11.172 23.125 23.656 1 97.44 169 VAL A O 1
ATOM 1296 N N . SER A 1 170 ? 11.539 21 23.922 1 97.06 170 SER A N 1
ATOM 1297 C CA . SER A 1 170 ? 12.586 21.188 24.922 1 97.06 170 SER A CA 1
ATOM 1298 C C . SER A 1 170 ? 13.805 21.875 24.297 1 97.06 170 SER A C 1
ATOM 1300 O O . SER A 1 170 ? 14.648 22.406 25.016 1 97.06 170 SER A O 1
ATOM 1302 N N . GLN A 1 171 ? 13.898 21.859 22.984 1 97.38 171 GLN A N 1
ATOM 1303 C CA . GLN A 1 171 ? 15.055 22.422 22.297 1 97.38 171 GLN A CA 1
ATOM 1304 C C . GLN A 1 171 ? 14.742 23.812 21.734 1 97.38 171 GLN A C 1
ATOM 1306 O O . GLN A 1 171 ? 15.625 24.469 21.188 1 97.38 171 GLN A O 1
ATOM 1311 N N . LEU A 1 172 ? 13.562 24.188 21.875 1 97.19 172 LEU A N 1
ATOM 1312 C CA . LEU A 1 172 ? 13.117 25.453 21.281 1 97.19 172 LEU A CA 1
ATOM 1313 C C . LEU A 1 172 ? 13.812 26.641 21.953 1 97.19 172 LEU A C 1
ATOM 1315 O O . LEU A 1 172 ? 13.852 26.719 23.188 1 97.19 172 LEU A O 1
ATOM 1319 N N . ARG A 1 173 ? 14.383 27.547 21.172 1 96.19 173 ARG A N 1
ATOM 1320 C CA . ARG A 1 173 ? 14.984 28.812 21.609 1 96.19 173 ARG A CA 1
ATOM 1321 C C . ARG A 1 173 ? 14.336 30 20.906 1 96.19 173 ARG A C 1
ATOM 1323 O O . ARG A 1 173 ? 13.758 29.859 19.828 1 96.19 173 ARG A O 1
ATOM 1330 N N . PRO A 1 174 ? 14.438 31.141 21.5 1 94.62 174 PRO A N 1
ATOM 1331 C CA . PRO A 1 174 ? 13.805 32.312 20.906 1 94.62 174 PRO A CA 1
ATOM 1332 C C . PRO A 1 174 ? 14.25 32.562 19.469 1 94.62 174 PRO A C 1
ATOM 1334 O O . PRO A 1 174 ? 13.43 32.938 18.625 1 94.62 174 PRO A O 1
ATOM 1337 N N . GLU A 1 175 ? 15.477 32.281 19.203 1 95.88 175 GLU A N 1
ATOM 1338 C CA . GLU A 1 175 ? 16.016 32.562 17.875 1 95.88 175 GLU A CA 1
ATOM 1339 C C . GLU A 1 175 ? 15.383 31.625 16.828 1 95.88 175 GLU A C 1
ATOM 1341 O O . GLU A 1 175 ? 15.383 31.938 15.641 1 95.88 175 GLU A O 1
ATOM 1346 N N . HIS A 1 176 ? 14.914 30.453 17.266 1 97.19 176 HIS A N 1
ATOM 1347 C CA . HIS A 1 176 ? 14.258 29.516 16.359 1 97.19 176 HIS A CA 1
ATOM 1348 C C . HIS A 1 176 ? 12.953 30.094 15.812 1 97.19 176 HIS A C 1
ATOM 1350 O O . HIS A 1 176 ? 12.414 29.578 14.828 1 97.19 176 HIS A O 1
ATOM 1356 N N . LEU A 1 177 ? 12.461 31.125 16.422 1 96.5 177 LEU A N 1
ATOM 1357 C CA . LEU A 1 177 ? 11.164 31.688 16.078 1 96.5 177 LEU A CA 1
ATOM 1358 C C . LEU A 1 177 ? 11.312 32.906 15.188 1 96.5 177 LEU A C 1
ATOM 1360 O O . LEU A 1 177 ? 10.312 33.531 14.789 1 96.5 177 LEU A O 1
ATOM 1364 N N . ASP A 1 178 ? 12.578 33.25 14.867 1 95 178 ASP A N 1
ATOM 1365 C CA . ASP A 1 178 ? 12.789 34.375 13.938 1 95 178 ASP A CA 1
ATOM 1366 C C . ASP A 1 178 ? 12.141 34.062 12.586 1 95 178 ASP A C 1
ATOM 1368 O O . ASP A 1 178 ? 12.461 33.062 11.938 1 95 178 ASP A O 1
ATOM 1372 N N . GLY A 1 179 ? 11.203 34.875 12.195 1 94.94 179 GLY A N 1
ATOM 1373 C CA . GLY A 1 179 ? 10.531 34.75 10.914 1 94.94 179 GLY A CA 1
ATOM 1374 C C . GLY A 1 179 ? 9.398 33.719 10.953 1 94.94 179 GLY A C 1
ATOM 1375 O O . GLY A 1 179 ? 8.828 33.375 9.914 1 94.94 179 GLY A O 1
ATOM 1376 N N . VAL A 1 180 ? 9.109 33.219 12.125 1 98.31 180 VAL A N 1
ATOM 1377 C CA . VAL A 1 180 ? 8.047 32.25 12.297 1 98.31 180 VAL A CA 1
ATOM 1378 C C . VAL A 1 180 ? 6.754 32.938 12.711 1 98.31 180 VAL A C 1
ATOM 1380 O O . VAL A 1 180 ? 6.73 33.688 13.703 1 98.31 180 VAL A O 1
ATOM 1383 N N . ASP A 1 181 ? 5.695 32.688 11.961 1 98.62 181 ASP A N 1
ATOM 1384 C CA . ASP A 1 181 ? 4.43 33.375 12.18 1 98.62 181 ASP A CA 1
ATOM 1385 C C . ASP A 1 181 ? 3.533 32.594 13.133 1 98.62 181 ASP A C 1
ATOM 1387 O O . ASP A 1 181 ? 2.615 33.156 13.734 1 98.62 181 ASP A O 1
ATOM 1391 N N . GLY A 1 182 ? 3.723 31.344 13.266 1 98.75 182 GLY A N 1
ATOM 1392 C CA . GLY A 1 182 ? 2.867 30.516 14.102 1 98.75 182 GLY A CA 1
ATOM 1393 C C . GLY A 1 182 ? 3.453 29.141 14.383 1 98.75 182 GLY A C 1
ATOM 1394 O O . GLY A 1 182 ? 4.488 28.781 13.82 1 98.75 182 GLY A O 1
ATOM 1395 N N . LEU A 1 183 ? 2.783 28.391 15.273 1 98.69 183 LEU A N 1
ATOM 1396 C CA . LEU A 1 183 ? 3.221 27.062 15.695 1 98.69 183 LEU A CA 1
ATOM 1397 C C . LEU A 1 183 ? 2.158 26.016 15.383 1 98.69 183 LEU A C 1
ATOM 1399 O O . LEU A 1 183 ? 0.962 26.312 15.391 1 98.69 183 LEU A O 1
ATOM 1403 N N . HIS A 1 184 ? 2.633 24.875 15.031 1 98.5 184 HIS A N 1
ATOM 1404 C CA . HIS A 1 184 ? 1.791 23.719 14.727 1 98.5 184 HIS A CA 1
ATOM 1405 C C . HIS A 1 184 ? 2.105 22.547 15.656 1 98.5 184 HIS A C 1
ATOM 1407 O O . HIS A 1 184 ? 3.273 22.234 15.891 1 98.5 184 HIS A O 1
ATOM 1413 N N . LEU A 1 185 ? 1.034 21.969 16.156 1 96 185 LEU A N 1
ATOM 1414 C CA . LEU A 1 185 ? 1.12 20.75 16.953 1 96 185 LEU A CA 1
ATOM 1415 C C . LEU A 1 185 ? 0.236 19.656 16.359 1 96 185 LEU A C 1
ATOM 1417 O O . LEU A 1 185 ? -0.875 19.922 15.898 1 96 185 LEU A O 1
ATOM 1421 N N . HIS A 1 186 ? 0.72 18.469 16.312 1 94.69 186 HIS A N 1
ATOM 1422 C CA . HIS A 1 186 ? -0.073 17.281 16.016 1 94.69 186 HIS A CA 1
ATOM 1423 C C . HIS A 1 186 ? 0.396 16.094 16.844 1 94.69 186 HIS A C 1
ATOM 1425 O O . HIS A 1 186 ? 1.408 15.469 16.516 1 94.69 186 HIS A O 1
ATOM 1431 N N . ALA A 1 187 ? -0.373 15.781 17.875 1 92.25 187 ALA A N 1
ATOM 1432 C CA . ALA A 1 187 ? 0.099 14.781 18.828 1 92.25 187 ALA A CA 1
ATOM 1433 C C . ALA A 1 187 ? -0.974 13.727 19.094 1 92.25 187 ALA A C 1
ATOM 1435 O O . ALA A 1 187 ? -0.757 12.797 19.859 1 92.25 187 ALA A O 1
ATOM 1436 N N . LEU A 1 188 ? -2.109 13.922 18.469 1 86.69 188 LEU A N 1
ATOM 1437 C CA . LEU A 1 188 ? -3.227 13.016 18.719 1 86.69 188 LEU A CA 1
ATOM 1438 C C . LEU A 1 188 ? -3.371 12.008 17.578 1 86.69 188 LEU A C 1
ATOM 1440 O O . LEU A 1 188 ? -2.885 12.242 16.469 1 86.69 188 LEU A O 1
ATOM 1444 N N . CYS A 1 189 ? -3.967 10.914 17.891 1 85.5 189 CYS A N 1
ATOM 1445 C CA . CYS A 1 189 ? -4.336 9.891 16.906 1 85.5 189 CYS A CA 1
ATOM 1446 C C . CYS A 1 189 ? -5.633 9.203 17.312 1 85.5 189 CYS A C 1
ATOM 1448 O O . CYS A 1 189 ? -5.633 8.328 18.188 1 85.5 189 CYS A O 1
ATOM 1450 N N . GLU A 1 190 ? -6.73 9.594 16.719 1 84.38 190 GLU A N 1
ATOM 1451 C CA . GLU A 1 190 ? -8.047 8.984 16.891 1 84.38 190 GLU A CA 1
ATOM 1452 C C . GLU A 1 190 ? -8.492 9.047 18.359 1 84.38 190 GLU A C 1
ATOM 1454 O O . GLU A 1 190 ? -8.953 8.047 18.906 1 84.38 190 GLU A O 1
ATOM 1459 N N . GLN A 1 191 ? -8.391 10.227 18.969 1 88.69 191 GLN A N 1
ATOM 1460 C CA . GLN A 1 191 ? -8.633 10.344 20.391 1 88.69 191 GLN A CA 1
ATOM 1461 C C . GLN A 1 191 ? -9.727 11.367 20.688 1 88.69 191 GLN A C 1
ATOM 1463 O O . GLN A 1 191 ? -10.219 12.031 19.766 1 88.69 191 GLN A O 1
ATOM 1468 N N . GLY A 1 192 ? -10.109 11.375 21.969 1 92.62 192 GLY A N 1
ATOM 1469 C CA . GLY A 1 192 ? -11.086 12.352 22.438 1 92.62 192 GLY A CA 1
ATOM 1470 C C . GLY A 1 192 ? -10.461 13.648 22.906 1 92.62 192 GLY A C 1
ATOM 1471 O O . GLY A 1 192 ? -9.305 13.938 22.594 1 92.62 192 GLY A O 1
ATOM 1472 N N . PHE A 1 193 ? -11.25 14.43 23.562 1 96.75 193 PHE A N 1
ATOM 1473 C CA . PHE A 1 193 ? -10.844 15.766 23.984 1 96.75 193 PHE A CA 1
ATOM 1474 C C . PHE A 1 193 ? -9.789 15.68 25.078 1 96.75 193 PHE A C 1
ATOM 1476 O O . PHE A 1 193 ? -8.828 16.453 25.078 1 96.75 193 PHE A O 1
ATOM 1483 N N . GLU A 1 194 ? -9.883 14.734 26 1 96 194 GLU A N 1
ATOM 1484 C CA . GLU A 1 194 ? -9.078 14.719 27.219 1 96 194 GLU A CA 1
ATOM 1485 C C . GLU A 1 194 ? -7.586 14.625 26.891 1 96 194 GLU A C 1
ATOM 1487 O O . GLU A 1 194 ? -6.77 15.336 27.484 1 96 194 GLU A O 1
ATOM 1492 N N . PRO A 1 195 ? -7.273 13.789 25.969 1 95.44 195 PRO A N 1
ATOM 1493 C CA . PRO A 1 195 ? -5.855 13.766 25.609 1 95.44 195 PRO A CA 1
ATOM 1494 C C . PRO A 1 195 ? -5.355 15.109 25.078 1 95.44 195 PRO A C 1
ATOM 1496 O O . PRO A 1 195 ? -4.238 15.523 25.391 1 95.44 195 PRO A O 1
ATOM 1499 N N . LEU A 1 196 ? -6.168 15.789 24.266 1 96.12 196 LEU A N 1
ATOM 1500 C CA . LEU A 1 196 ? -5.785 17.109 23.797 1 96.12 196 LEU A CA 1
ATOM 1501 C C . LEU A 1 196 ? -5.551 18.062 24.953 1 96.12 196 LEU A C 1
ATOM 1503 O O . LEU A 1 196 ? -4.566 18.812 24.969 1 96.12 196 LEU A O 1
ATOM 1507 N N . HIS A 1 197 ? -6.438 17.984 25.891 1 97 197 HIS A N 1
ATOM 1508 C CA . HIS A 1 197 ? -6.348 18.859 27.062 1 97 197 HIS A CA 1
ATOM 1509 C C . HIS A 1 197 ? -5.059 18.594 27.844 1 97 197 HIS A C 1
ATOM 1511 O O . HIS A 1 197 ? -4.391 19.547 28.266 1 97 197 HIS A O 1
ATOM 1517 N N . ARG A 1 198 ? -4.703 17.375 28 1 97 198 ARG A N 1
ATOM 1518 C CA . ARG A 1 198 ? -3.496 17.016 28.734 1 97 198 ARG A CA 1
ATOM 1519 C C . ARG A 1 198 ? -2.244 17.453 27.984 1 97 198 ARG A C 1
ATOM 1521 O O . ARG A 1 198 ? -1.285 17.938 28.594 1 97 198 ARG A O 1
ATOM 1528 N N . ILE A 1 199 ? -2.305 17.312 26.703 1 96.06 199 ILE A N 1
ATOM 1529 C CA . ILE A 1 199 ? -1.177 17.75 25.875 1 96.06 199 ILE A CA 1
ATOM 1530 C C . ILE A 1 199 ? -1.019 19.266 25.984 1 96.06 199 ILE A C 1
ATOM 1532 O O . ILE A 1 199 ? 0.089 19.766 26.188 1 96.06 199 ILE A O 1
ATOM 1536 N N . TRP A 1 200 ? -2.115 19.984 25.891 1 96.56 200 TRP A N 1
ATOM 1537 C CA . TRP A 1 200 ? -2.08 21.438 25.984 1 96.56 200 TRP A CA 1
ATOM 1538 C C . TRP A 1 200 ? -1.551 21.891 27.344 1 96.56 200 TRP A C 1
ATOM 1540 O O . TRP A 1 200 ? -0.678 22.75 27.422 1 96.56 200 TRP A O 1
ATOM 1550 N N . LYS A 1 201 ? -2.023 21.234 28.359 1 96.69 201 LYS A N 1
ATOM 1551 C CA . LYS A 1 201 ? -1.59 21.578 29.719 1 96.69 201 LYS A CA 1
ATOM 1552 C C . LYS A 1 201 ? -0.085 21.391 29.875 1 96.69 201 LYS A C 1
ATOM 1554 O O . LYS A 1 201 ? 0.574 22.156 30.594 1 96.69 201 LYS A O 1
ATOM 1559 N N . SER A 1 202 ? 0.366 20.438 29.219 1 96 202 SER A N 1
ATOM 1560 C CA . SER A 1 202 ? 1.795 20.156 29.312 1 96 202 SER A CA 1
ATOM 1561 C C . SER A 1 202 ? 2.607 21.172 28.516 1 96 202 SER A C 1
ATOM 1563 O O . SER A 1 202 ? 3.73 21.516 28.891 1 96 202 SER A O 1
ATOM 1565 N N . LEU A 1 203 ? 2.078 21.672 27.484 1 95.44 203 LEU A N 1
ATOM 1566 C CA . LEU A 1 203 ? 2.789 22.531 26.547 1 95.44 203 LEU A CA 1
ATOM 1567 C C . LEU A 1 203 ? 2.674 24 26.969 1 95.44 203 LEU A C 1
ATOM 1569 O O . LEU A 1 203 ? 3.588 24.797 26.719 1 95.44 203 LEU A O 1
ATOM 1573 N N . GLN A 1 204 ? 1.588 24.328 27.547 1 96.38 204 GLN A N 1
ATOM 1574 C CA . GLN A 1 204 ? 1.21 25.703 27.828 1 96.38 204 GLN A CA 1
ATOM 1575 C C . GLN A 1 204 ? 2.305 26.438 28.594 1 96.38 204 GLN A C 1
ATOM 1577 O O . GLN A 1 204 ? 2.725 27.531 28.203 1 96.38 204 GLN A O 1
ATOM 1582 N N . PRO A 1 205 ? 2.857 25.812 29.656 1 96.12 205 PRO A N 1
ATOM 1583 C CA . PRO A 1 205 ? 3.881 26.547 30.406 1 96.12 205 PRO A CA 1
ATOM 1584 C C . PRO A 1 205 ? 5.137 26.812 29.578 1 96.12 205 PRO A C 1
ATOM 1586 O O . PRO A 1 205 ? 5.844 27.797 29.828 1 96.12 205 PRO A O 1
ATOM 1589 N N . LYS A 1 206 ? 5.379 26 28.625 1 95 206 LYS A N 1
ATOM 1590 C CA . LYS A 1 206 ? 6.582 26.125 27.797 1 95 206 LYS A CA 1
ATOM 1591 C C . LYS A 1 206 ? 6.41 27.188 26.719 1 95 206 LYS A C 1
ATOM 1593 O O . LYS A 1 206 ? 7.398 27.703 26.203 1 95 206 LYS A O 1
ATOM 1598 N N . LEU A 1 207 ? 5.172 27.516 26.391 1 96.19 207 LEU A N 1
ATOM 1599 C CA . LEU A 1 207 ? 4.906 28.375 25.25 1 96.19 207 LEU A CA 1
ATOM 1600 C C . LEU A 1 207 ? 4.309 29.703 25.703 1 96.19 207 LEU A C 1
ATOM 1602 O O . LEU A 1 207 ? 4.109 30.609 24.891 1 96.19 207 LEU A O 1
ATOM 1606 N N . GLU A 1 208 ? 4.059 29.875 26.969 1 95.06 208 GLU A N 1
ATOM 1607 C CA . GLU A 1 208 ? 3.295 30.984 27.516 1 95.06 208 GLU A CA 1
ATOM 1608 C C . GLU A 1 208 ? 3.889 32.344 27.094 1 95.06 208 GLU A C 1
ATOM 1610 O O . GLU A 1 208 ? 3.154 33.25 26.719 1 95.06 208 GLU A O 1
ATOM 1615 N N . ALA A 1 209 ? 5.156 32.438 27.125 1 93.94 209 ALA A N 1
ATOM 1616 C CA . ALA A 1 209 ? 5.82 33.719 26.828 1 93.94 209 ALA A CA 1
ATOM 1617 C C . ALA A 1 209 ? 5.887 33.969 25.328 1 93.94 209 ALA A C 1
ATOM 1619 O O . ALA A 1 209 ? 6.078 35.094 24.891 1 93.94 209 ALA A O 1
ATOM 1620 N N . ILE A 1 210 ? 5.727 32.969 24.547 1 95.81 210 ILE A N 1
ATOM 1621 C CA . ILE A 1 210 ? 5.93 33.031 23.109 1 95.81 210 ILE A CA 1
ATOM 1622 C C . ILE A 1 210 ? 4.594 33.25 22.406 1 95.81 210 ILE A C 1
ATOM 1624 O O . ILE A 1 210 ? 4.531 33.938 21.391 1 95.81 210 ILE A O 1
ATOM 1628 N N . LEU A 1 211 ? 3.535 32.75 22.875 1 96.56 211 LEU A N 1
ATOM 1629 C CA . LEU A 1 211 ? 2.24 32.656 22.203 1 96.56 211 LEU A CA 1
ATOM 1630 C C . LEU A 1 211 ? 1.713 34.031 21.844 1 96.56 211 LEU A C 1
ATOM 1632 O O . LEU A 1 211 ? 1.258 34.25 20.719 1 96.56 211 LEU A O 1
ATOM 1636 N N . PRO A 1 212 ? 1.887 35.062 22.75 1 96.19 212 PRO A N 1
ATOM 1637 C CA . PRO A 1 212 ? 1.341 36.375 22.406 1 96.19 212 PRO A CA 1
ATOM 1638 C C . PRO A 1 212 ? 2.072 37.062 21.234 1 96.19 212 PRO A C 1
ATOM 1640 O O . PRO A 1 212 ? 1.584 38.031 20.672 1 96.19 212 PRO A O 1
ATOM 1643 N N . LYS A 1 213 ? 3.189 36.531 20.906 1 96.44 213 LYS A N 1
ATOM 1644 C CA . LYS A 1 213 ? 4.004 37.125 19.844 1 96.44 213 LYS A CA 1
ATOM 1645 C C . LYS A 1 213 ? 3.719 36.438 18.5 1 96.44 213 LYS A C 1
ATOM 1647 O O . LYS A 1 213 ? 4.242 36.875 17.469 1 96.44 213 LYS A O 1
ATOM 1652 N N . LEU A 1 214 ? 2.92 35.406 18.469 1 98 214 LEU A N 1
ATOM 1653 C CA . LEU A 1 214 ? 2.623 34.656 17.266 1 98 214 LEU A CA 1
ATOM 1654 C C . LEU A 1 214 ? 1.285 35.062 16.656 1 98 214 LEU A C 1
ATOM 1656 O O . LEU A 1 214 ? 0.426 35.594 17.375 1 98 214 LEU A O 1
ATOM 1660 N N . LYS A 1 215 ? 1.147 34.844 15.375 1 98.44 215 LYS A N 1
ATOM 1661 C CA . LYS A 1 215 ? -0.115 35.125 14.695 1 98.44 215 LYS A CA 1
ATOM 1662 C C . LYS A 1 215 ? -1.125 34.031 14.938 1 98.44 215 LYS A C 1
ATOM 1664 O O . LYS A 1 215 ? -2.322 34.281 15.07 1 98.44 215 LYS A O 1
ATOM 1669 N N . TRP A 1 216 ? -0.679 32.781 14.969 1 98.75 216 TRP A N 1
ATOM 1670 C CA . TRP A 1 216 ? -1.612 31.672 15.047 1 98.75 216 TRP A CA 1
ATOM 1671 C C . TRP A 1 216 ? -0.973 30.484 15.758 1 98.75 216 TRP A C 1
ATOM 1673 O O . TRP A 1 216 ? 0.252 30.406 15.867 1 98.75 216 TRP A O 1
ATOM 1683 N N . LEU A 1 217 ? -1.804 29.594 16.297 1 98.69 217 LEU A N 1
ATOM 1684 C CA . LEU A 1 217 ? -1.499 28.281 16.875 1 98.69 217 LEU A CA 1
ATOM 1685 C C . LEU A 1 217 ? -2.406 27.203 16.297 1 98.69 217 LEU A C 1
ATOM 1687 O O . LEU A 1 217 ? -3.631 27.297 16.406 1 98.69 217 LEU A O 1
ATOM 1691 N N . ASN A 1 218 ? -1.788 26.281 15.617 1 98.62 218 ASN A N 1
ATOM 1692 C CA . ASN A 1 218 ? -2.5 25.141 15.047 1 98.62 218 ASN A CA 1
ATOM 1693 C C . ASN A 1 218 ? -2.387 23.906 15.93 1 98.62 218 ASN A C 1
ATOM 1695 O O . ASN A 1 218 ? -1.295 23.375 16.125 1 98.62 218 ASN A O 1
ATOM 1699 N N . LEU A 1 219 ? -3.533 23.438 16.438 1 97.81 219 LEU A N 1
ATOM 1700 C CA . LEU A 1 219 ? -3.533 22.344 17.406 1 97.81 219 LEU A CA 1
ATOM 1701 C C . LEU A 1 219 ? -3.646 21 16.688 1 97.81 219 LEU A C 1
ATOM 1703 O O . LEU A 1 219 ? -3.746 19.953 17.328 1 97.81 219 LEU A O 1
ATOM 1707 N N . GLY A 1 220 ? -3.656 21.031 15.398 1 96.62 220 GLY A N 1
ATOM 1708 C CA . GLY A 1 220 ? -3.562 19.828 14.594 1 96.62 220 GLY A CA 1
ATOM 1709 C C . GLY A 1 220 ? -4.84 19 14.586 1 96.62 220 GLY A C 1
ATOM 1710 O O . GLY A 1 220 ? -5.934 19.562 14.719 1 96.62 220 GLY A O 1
ATOM 1711 N N . GLY A 1 221 ? -4.633 17.75 14.133 1 94.88 221 GLY A N 1
ATOM 1712 C CA . GLY A 1 221 ? -5.734 16.812 14.031 1 94.88 221 GLY A CA 1
ATOM 1713 C C . GLY A 1 221 ? -5.586 15.617 14.961 1 94.88 221 GLY A C 1
ATOM 1714 O O . GLY A 1 221 ? -5.031 15.742 16.047 1 94.88 221 GLY A O 1
ATOM 1715 N N . GLY A 1 222 ? -6.309 14.562 14.602 1 91.31 222 GLY A N 1
ATOM 1716 C CA . GLY A 1 222 ? -6.199 13.328 15.367 1 91.31 222 GLY A CA 1
ATOM 1717 C C . GLY A 1 222 ? -7.285 13.18 16.422 1 91.31 222 GLY A C 1
ATOM 1718 O O . GLY A 1 222 ? -7.316 12.18 17.141 1 91.31 222 GLY A O 1
ATOM 1719 N N . HIS A 1 223 ? -8.047 14.094 16.594 1 90.75 223 HIS A N 1
ATOM 1720 C CA . HIS A 1 223 ? -9.18 13.961 17.5 1 90.75 223 HIS A CA 1
ATOM 1721 C C . HIS A 1 223 ? -10.484 13.766 16.719 1 90.75 223 HIS A C 1
ATOM 1723 O O . HIS A 1 223 ? -10.703 14.422 15.703 1 90.75 223 HIS A O 1
ATOM 1729 N N . HIS A 1 224 ? -11.273 12.836 17.172 1 92.88 224 HIS A N 1
ATOM 1730 C CA . HIS A 1 224 ? -12.547 12.469 16.578 1 92.88 224 HIS A CA 1
ATOM 1731 C C . HIS A 1 224 ? -13.656 13.43 17.016 1 92.88 224 HIS A C 1
ATOM 1733 O O . HIS A 1 224 ? -14.633 13.008 17.641 1 92.88 224 HIS A O 1
ATOM 1739 N N . ILE A 1 225 ? -13.578 14.555 16.516 1 96.5 225 ILE A N 1
ATOM 1740 C CA . ILE A 1 225 ? -14.445 15.656 16.938 1 96.5 225 ILE A CA 1
ATOM 1741 C C . ILE A 1 225 ? -15.891 15.336 16.578 1 96.5 225 ILE A C 1
ATOM 1743 O O . ILE A 1 225 ? -16.812 15.758 17.281 1 96.5 225 ILE A O 1
ATOM 1747 N N . THR A 1 226 ? -16.109 14.523 15.562 1 96.25 226 THR A N 1
ATOM 1748 C CA . THR A 1 226 ? -17.453 14.289 15.062 1 96.25 226 THR A CA 1
ATOM 1749 C C . THR A 1 226 ? -18.031 13.008 15.656 1 96.25 226 THR A C 1
ATOM 1751 O O . THR A 1 226 ? -19.172 12.633 15.344 1 96.25 226 THR A O 1
ATOM 1754 N N . ARG A 1 227 ? -17.25 12.344 16.438 1 94 227 ARG A N 1
ATOM 1755 C CA . ARG A 1 227 ? -17.781 11.195 17.156 1 94 227 ARG A CA 1
ATOM 1756 C C . ARG A 1 227 ? -18.844 11.633 18.172 1 94 227 ARG A C 1
ATOM 1758 O O . ARG A 1 227 ? -18.703 12.688 18.797 1 94 227 ARG A O 1
ATOM 1765 N N . ALA A 1 228 ? -19.75 10.812 18.422 1 89.94 228 ALA A N 1
ATOM 1766 C CA . ALA A 1 228 ? -20.922 11.172 19.219 1 89.94 228 ALA A CA 1
ATOM 1767 C C . ALA A 1 228 ? -20.531 11.484 20.672 1 89.94 228 ALA A C 1
ATOM 1769 O O . ALA A 1 228 ? -21.141 12.336 21.312 1 89.94 228 ALA A O 1
ATOM 1770 N N . ASP A 1 229 ? -19.531 10.867 21.156 1 92.44 229 ASP A N 1
ATOM 1771 C CA . ASP A 1 229 ? -19.172 11.016 22.562 1 92.44 229 ASP A CA 1
ATOM 1772 C C . ASP A 1 229 ? -18.047 12.023 22.734 1 92.44 229 ASP A C 1
ATOM 1774 O O . ASP A 1 229 ? -17.484 12.156 23.828 1 92.44 229 ASP A O 1
ATOM 1778 N N . TYR A 1 230 ? -17.719 12.688 21.703 1 96.5 230 TYR A N 1
ATOM 1779 C CA . TYR A 1 230 ? -16.672 13.695 21.812 1 96.5 230 TYR A CA 1
ATOM 1780 C C . TYR A 1 230 ? -17.188 14.914 22.578 1 96.5 230 TYR A C 1
ATOM 1782 O O . TYR A 1 230 ? -18.297 15.383 22.344 1 96.5 230 TYR A O 1
ATOM 1790 N N . ASP A 1 231 ? -16.391 15.477 23.438 1 97.81 231 ASP A N 1
ATOM 1791 C CA . ASP A 1 231 ? -16.766 16.641 24.25 1 97.81 231 ASP A CA 1
ATOM 1792 C C . ASP A 1 231 ? -16.5 17.938 23.484 1 97.81 231 ASP A C 1
ATOM 1794 O O . ASP A 1 231 ? -15.539 18.656 23.797 1 97.81 231 ASP A O 1
ATOM 1798 N N . THR A 1 232 ? -17.438 18.328 22.594 1 98.12 232 THR A N 1
ATOM 1799 C CA . THR A 1 232 ? -17.281 19.5 21.75 1 98.12 232 THR A CA 1
ATOM 1800 C C . THR A 1 232 ? -17.344 20.781 22.594 1 98.12 232 THR A C 1
ATOM 1802 O O . THR A 1 232 ? -16.703 21.781 22.266 1 98.12 232 THR A O 1
ATOM 1805 N N . GLU A 1 233 ? -18.109 20.719 23.688 1 98.38 233 GLU A N 1
ATOM 1806 C CA . GLU A 1 233 ? -18.219 21.891 24.547 1 98.38 233 GLU A CA 1
ATOM 1807 C C . GLU A 1 233 ? -16.875 22.219 25.188 1 98.38 233 GLU A C 1
ATOM 1809 O O . GLU A 1 233 ? -16.453 23.375 25.219 1 98.38 233 GLU A O 1
ATOM 1814 N N . ALA A 1 234 ? -16.297 21.156 25.656 1 98.5 234 ALA A N 1
ATOM 1815 C CA . ALA A 1 234 ? -14.984 21.359 26.266 1 98.5 234 ALA A CA 1
ATOM 1816 C C . ALA A 1 234 ? -13.969 21.844 25.234 1 98.5 234 ALA A C 1
ATOM 1818 O O . ALA A 1 234 ? -13.117 22.688 25.562 1 98.5 234 ALA A O 1
ATOM 1819 N N . LEU A 1 235 ? -14.086 21.359 24.047 1 98.62 235 LEU A N 1
ATOM 1820 C CA . LEU A 1 235 ? -13.18 21.797 23 1 98.62 235 LEU A CA 1
ATOM 1821 C C . LEU A 1 235 ? -13.367 23.281 22.688 1 98.62 235 LEU A C 1
ATOM 1823 O O . LEU A 1 235 ? -12.398 24.047 22.656 1 98.62 235 LEU A O 1
ATOM 1827 N N . VAL A 1 236 ? -14.594 23.688 22.484 1 98.75 236 VAL A N 1
ATOM 1828 C CA . VAL A 1 236 ? -14.914 25.078 22.172 1 98.75 236 VAL A CA 1
ATOM 1829 C C . VAL A 1 236 ? -14.383 25.984 23.266 1 98.75 236 VAL A C 1
ATOM 1831 O O . VAL A 1 236 ? -13.781 27.031 22.984 1 98.75 236 VAL A O 1
ATOM 1834 N N . THR A 1 237 ? -14.586 25.516 24.484 1 98.75 237 THR A N 1
ATOM 1835 C CA . THR A 1 237 ? -14.133 26.297 25.641 1 98.75 237 THR A CA 1
ATOM 1836 C C . THR A 1 237 ? -12.617 26.469 25.609 1 98.75 237 THR A C 1
ATOM 1838 O O . THR A 1 237 ? -12.102 27.578 25.781 1 98.75 237 THR A O 1
ATOM 1841 N N . LEU A 1 238 ? -11.945 25.422 25.375 1 98.56 238 LEU A N 1
ATOM 1842 C CA . LEU A 1 238 ? -10.492 25.469 25.328 1 98.56 238 LEU A CA 1
ATOM 1843 C C . LEU A 1 238 ? -10.008 26.406 24.234 1 98.56 238 LEU A C 1
ATOM 1845 O O . LEU A 1 238 ? -9.117 27.234 24.453 1 98.56 238 LEU A O 1
ATOM 1849 N N . LEU A 1 239 ? -10.578 26.312 23.047 1 98.69 239 LEU A N 1
ATOM 1850 C CA . LEU A 1 239 ? -10.156 27.109 21.906 1 98.69 239 LEU A CA 1
ATOM 1851 C C . LEU A 1 239 ? -10.375 28.594 22.172 1 98.69 239 LEU A C 1
ATOM 1853 O O . LEU A 1 239 ? -9.5 29.422 21.875 1 98.69 239 LEU A O 1
ATOM 1857 N N . ARG A 1 240 ? -11.5 28.906 22.766 1 98.5 240 ARG A N 1
ATOM 1858 C CA . ARG A 1 240 ? -11.797 30.297 23.109 1 98.5 240 ARG A CA 1
ATOM 1859 C C . ARG A 1 240 ? -10.797 30.828 24.141 1 98.5 240 ARG A C 1
ATOM 1861 O O . ARG A 1 240 ? -10.344 31.969 24.047 1 98.5 240 ARG A O 1
ATOM 1868 N N . GLN A 1 241 ? -10.594 29.969 25.062 1 98.31 241 GLN A N 1
ATOM 1869 C CA . GLN A 1 241 ? -9.672 30.359 26.125 1 98.31 241 GLN A CA 1
ATOM 1870 C C . GLN A 1 241 ? -8.289 30.688 25.562 1 98.31 241 GLN A C 1
ATOM 1872 O O . GLN A 1 241 ? -7.668 31.672 25.953 1 98.31 241 GLN A O 1
ATOM 1877 N N . ILE A 1 242 ? -7.793 29.891 24.656 1 98.25 242 ILE A N 1
ATOM 1878 C CA . ILE A 1 242 ? -6.473 30.094 24.078 1 98.25 242 ILE A CA 1
ATOM 1879 C C . ILE A 1 242 ? -6.453 31.406 23.297 1 98.25 242 ILE A C 1
ATOM 1881 O O . ILE A 1 242 ? -5.535 32.219 23.453 1 98.25 242 ILE A O 1
ATOM 1885 N N . HIS A 1 243 ? -7.453 31.594 22.5 1 98.38 243 HIS A N 1
ATOM 1886 C CA . HIS A 1 243 ? -7.539 32.812 21.703 1 98.38 243 HIS A CA 1
ATOM 1887 C C . HIS A 1 243 ? -7.602 34.031 22.609 1 98.38 243 HIS A C 1
ATOM 1889 O O . HIS A 1 243 ? -6.891 35.031 22.375 1 98.38 243 HIS A O 1
ATOM 1895 N N . THR A 1 244 ? -8.43 34 23.609 1 98.06 244 THR A N 1
ATOM 1896 C CA . THR A 1 244 ? -8.641 35.125 24.484 1 98.06 244 THR A CA 1
ATOM 1897 C C . THR A 1 244 ? -7.387 35.438 25.297 1 98.06 244 THR A C 1
ATOM 1899 O O . THR A 1 244 ? -7.008 36.594 25.484 1 98.06 244 THR A O 1
ATOM 1902 N N . GLN A 1 245 ? -6.805 34.406 25.75 1 97.88 245 GLN A N 1
ATOM 1903 C CA . GLN A 1 245 ? -5.672 34.562 26.656 1 97.88 245 GLN A CA 1
ATOM 1904 C C . GLN A 1 245 ? -4.43 35.031 25.906 1 97.88 245 GLN A C 1
ATOM 1906 O O . GLN A 1 245 ? -3.65 35.844 26.438 1 97.88 245 GLN A O 1
ATOM 1911 N N . TYR A 1 246 ? -4.234 34.625 24.688 1 97.88 246 TYR A N 1
ATOM 1912 C CA . TYR A 1 246 ? -2.938 34.875 24.062 1 97.88 246 TYR A CA 1
ATOM 1913 C C . TYR A 1 246 ? -3.092 35.719 22.812 1 97.88 246 TYR A C 1
ATOM 1915 O O . TYR A 1 246 ? -2.102 36.156 22.234 1 97.88 246 TYR A O 1
ATOM 1923 N N . GLY A 1 247 ? -4.293 35.875 22.312 1 97.81 247 GLY A N 1
ATOM 1924 C CA . GLY A 1 247 ? -4.555 36.719 21.156 1 97.81 247 GLY A CA 1
ATOM 1925 C C . GLY A 1 247 ? -4.184 36.031 19.844 1 97.81 247 GLY A C 1
ATOM 1926 O O . GLY A 1 247 ? -4.082 36.719 18.812 1 97.81 247 GLY A O 1
ATOM 1927 N N . VAL A 1 248 ? -3.924 34.75 19.844 1 98.06 248 VAL A N 1
ATOM 1928 C CA . VAL A 1 248 ? -3.541 34.031 18.641 1 98.06 248 VAL A CA 1
ATOM 1929 C C . VAL A 1 248 ? -4.785 33.469 17.953 1 98.06 248 VAL A C 1
ATOM 1931 O O . VAL A 1 248 ? -5.773 33.156 18.625 1 98.06 248 VAL A O 1
ATOM 1934 N N . GLU A 1 249 ? -4.75 33.438 16.625 1 98.5 249 GLU A N 1
ATOM 1935 C CA . GLU A 1 249 ? -5.742 32.625 15.914 1 98.5 249 GLU A CA 1
ATOM 1936 C C . GLU A 1 249 ? -5.527 31.141 16.141 1 98.5 249 GLU A C 1
ATOM 1938 O O . GLU A 1 249 ? -4.398 30.656 16.062 1 98.5 249 GLU A O 1
ATOM 1943 N N . VAL A 1 250 ? -6.547 30.438 16.406 1 98.69 250 VAL A N 1
ATOM 1944 C CA . VAL A 1 250 ? -6.414 29 16.688 1 98.69 250 VAL A CA 1
ATOM 1945 C C . VAL A 1 250 ? -6.918 28.188 15.5 1 98.69 250 VAL A C 1
ATOM 1947 O O . VAL A 1 250 ? -7.953 28.5 14.914 1 98.69 250 VAL A O 1
ATOM 1950 N N . TYR A 1 251 ? -6.145 27.156 15.109 1 98.69 251 TYR A N 1
ATOM 1951 C CA . TYR A 1 251 ? -6.496 26.266 14.008 1 98.69 251 TYR A CA 1
ATOM 1952 C C . TYR A 1 251 ? -6.688 24.828 14.492 1 98.69 251 TYR A C 1
ATOM 1954 O O . TYR A 1 251 ? -6.055 24.406 15.469 1 98.69 251 TYR A O 1
ATOM 1962 N N . LEU A 1 252 ? -7.57 24.094 13.859 1 98.38 252 LEU A N 1
ATOM 1963 C CA . LEU A 1 252 ? -7.703 22.641 13.93 1 98.38 252 LEU A CA 1
ATOM 1964 C C . LEU A 1 252 ? -7.57 22.016 12.547 1 98.38 252 LEU A C 1
ATOM 1966 O O . LEU A 1 252 ? -7.945 22.625 11.547 1 98.38 252 LEU A O 1
ATOM 1970 N N . GLU A 1 253 ? -7.07 20.781 12.508 1 97.81 253 GLU A N 1
ATOM 1971 C CA . GLU A 1 253 ? -6.914 20.094 11.234 1 97.81 253 GLU A CA 1
ATOM 1972 C C . GLU A 1 253 ? -7.5 18.688 11.297 1 97.81 253 GLU A C 1
ATOM 1974 O O . GLU A 1 253 ? -6.805 17.703 11.039 1 97.81 253 GLU A O 1
ATOM 1979 N N . PRO A 1 254 ? -8.789 18.594 11.547 1 96.88 254 PRO A N 1
ATOM 1980 C CA . PRO A 1 254 ? -9.367 17.25 11.508 1 96.88 254 PRO A CA 1
ATOM 1981 C C . PRO A 1 254 ? -9.281 16.609 10.125 1 96.88 254 PRO A C 1
ATOM 1983 O O . PRO A 1 254 ? -9.43 17.297 9.117 1 96.88 254 PRO A O 1
ATOM 1986 N N . GLY A 1 255 ? -8.945 15.305 10.062 1 95.44 255 GLY A N 1
ATOM 1987 C CA . GLY A 1 255 ? -8.984 14.492 8.852 1 95.44 255 GLY A CA 1
ATOM 1988 C C . GLY A 1 255 ? -10.016 13.383 8.914 1 95.44 255 GLY A C 1
ATOM 1989 O O . GLY A 1 255 ? -11.141 13.539 8.43 1 95.44 255 GLY A O 1
ATOM 1990 N N . GLU A 1 256 ? -9.727 12.391 9.766 1 94.94 256 GLU A N 1
ATOM 1991 C CA . GLU A 1 256 ? -10.617 11.25 9.945 1 94.94 256 GLU A CA 1
ATOM 1992 C C . GLU A 1 256 ? -12 11.695 10.422 1 94.94 256 GLU A C 1
ATOM 1994 O O . GLU A 1 256 ? -13.008 11.102 10.047 1 94.94 256 GLU A O 1
ATOM 1999 N N . ALA A 1 257 ? -12.023 12.734 11.211 1 96.5 257 ALA A N 1
ATOM 2000 C CA . ALA A 1 257 ? -13.289 13.211 11.758 1 96.5 257 ALA A CA 1
ATOM 2001 C C . ALA A 1 257 ? -14.25 13.609 10.648 1 96.5 257 ALA A C 1
ATOM 2003 O O . ALA A 1 257 ? -15.469 13.484 10.797 1 96.5 257 ALA A O 1
ATOM 2004 N N . ILE A 1 258 ? -13.742 14.016 9.508 1 96.75 258 ILE A N 1
ATOM 2005 C CA . ILE A 1 258 ? -14.578 14.453 8.391 1 96.75 258 ILE A CA 1
ATOM 2006 C C . ILE A 1 258 ? -15.227 13.242 7.73 1 96.75 258 ILE A C 1
ATOM 2008 O O . ILE A 1 258 ? -16.375 13.305 7.297 1 96.75 258 ILE A O 1
ATOM 2012 N N . ALA A 1 259 ? -14.492 12.148 7.738 1 96.5 259 ALA A N 1
ATOM 2013 C CA . ALA A 1 259 ? -14.93 10.992 6.957 1 96.5 259 ALA A CA 1
ATOM 2014 C C . ALA A 1 259 ? -15.344 9.844 7.863 1 96.5 259 ALA A C 1
ATOM 2016 O O . ALA A 1 259 ? -15.656 8.75 7.387 1 96.5 259 ALA A O 1
ATOM 2017 N N . LEU A 1 260 ? -15.445 10.086 9.172 1 95.94 260 LEU A N 1
ATOM 2018 C CA . LEU A 1 260 ? -15.828 9.062 10.141 1 95.94 260 LEU A CA 1
ATOM 2019 C C . LEU A 1 260 ? -17.219 8.531 9.852 1 95.94 260 LEU A C 1
ATOM 2021 O O . LEU A 1 260 ? -18.188 9.297 9.766 1 95.94 260 LEU A O 1
ATOM 2025 N N . ASP A 1 261 ? -17.312 7.227 9.609 1 95.88 261 ASP A N 1
ATOM 2026 C CA . ASP A 1 261 ? -18.562 6.508 9.383 1 95.88 261 ASP A CA 1
ATOM 2027 C C . ASP A 1 261 ? -19.281 7.035 8.141 1 95.88 261 ASP A C 1
ATOM 2029 O O . ASP A 1 261 ? -20.516 7.098 8.109 1 95.88 261 ASP A O 1
ATOM 2033 N N . THR A 1 262 ? -18.547 7.438 7.141 1 97.69 262 THR A N 1
ATOM 2034 C CA . THR A 1 262 ? -19.188 8.047 5.988 1 97.69 262 THR A CA 1
ATOM 2035 C C . THR A 1 262 ? -19.016 7.176 4.746 1 97.69 262 THR A C 1
ATOM 2037 O O . THR A 1 262 ? -19.594 7.473 3.693 1 97.69 262 THR A O 1
ATOM 2040 N N . GLY A 1 263 ? -18.297 6.152 4.824 1 98 263 GLY A N 1
ATOM 2041 C CA . GLY A 1 263 ? -18.062 5.355 3.629 1 98 263 GLY A CA 1
ATOM 2042 C C . GLY A 1 263 ? -17.953 3.871 3.912 1 98 263 GLY A C 1
ATOM 2043 O O . GLY A 1 263 ? -17.531 3.471 5 1 98 263 GLY A O 1
ATOM 2044 N N . ILE A 1 264 ? -18.312 3.057 2.92 1 98.69 264 ILE A N 1
ATOM 2045 C CA . ILE A 1 264 ? -18.188 1.606 3.002 1 98.69 264 ILE A CA 1
ATOM 2046 C C . ILE A 1 264 ? -17.375 1.096 1.812 1 98.69 264 ILE A C 1
ATOM 2048 O O . ILE A 1 264 ? -17.188 1.812 0.827 1 98.69 264 ILE A O 1
ATOM 2052 N N . LEU A 1 265 ? -16.828 -0.043 1.92 1 98.81 265 LEU A N 1
ATOM 2053 C CA . LEU A 1 265 ? -16.219 -0.795 0.827 1 98.81 265 LEU A CA 1
ATOM 2054 C C . LEU A 1 265 ? -17.031 -2.039 0.502 1 98.81 265 LEU A C 1
ATOM 2056 O O . LEU A 1 265 ? -17.109 -2.967 1.31 1 98.81 265 LEU A O 1
ATOM 2060 N N . VAL A 1 266 ? -17.625 -1.986 -0.667 1 98.88 266 VAL A N 1
ATOM 2061 C CA . VAL A 1 266 ? -18.516 -3.057 -1.129 1 98.88 266 VAL A CA 1
ATOM 2062 C C . VAL A 1 266 ? -17.688 -4.094 -1.898 1 98.88 266 VAL A C 1
ATOM 2064 O O . VAL A 1 266 ? -16.828 -3.744 -2.693 1 98.88 266 VAL A O 1
ATOM 2067 N N . GLY A 1 267 ? -17.969 -5.371 -1.596 1 98.69 267 GLY A N 1
ATOM 2068 C CA . GLY A 1 267 ? -17.375 -6.465 -2.336 1 98.69 267 GLY A CA 1
ATOM 2069 C C . GLY A 1 267 ? -18.312 -7.625 -2.566 1 98.69 267 GLY A C 1
ATOM 2070 O O . GLY A 1 267 ? -19.531 -7.473 -2.443 1 98.69 267 GLY A O 1
ATOM 2071 N N . GLU A 1 268 ? -17.719 -8.68 -2.994 1 98.56 268 GLU A N 1
ATOM 2072 C CA . GLU A 1 268 ? -18.469 -9.891 -3.334 1 98.56 268 GLU A CA 1
ATOM 2073 C C . GLU A 1 268 ? -17.688 -11.148 -2.934 1 98.56 268 GLU A C 1
ATOM 2075 O O . GLU A 1 268 ? -16.469 -11.203 -3.074 1 98.56 268 GLU A O 1
ATOM 2080 N N . ILE A 1 269 ? -18.469 -12.133 -2.385 1 98.69 269 ILE A N 1
ATOM 2081 C CA . ILE A 1 269 ? -17.891 -13.445 -2.154 1 98.69 269 ILE A CA 1
ATOM 2082 C C . ILE A 1 269 ? -17.688 -14.164 -3.488 1 98.69 269 ILE A C 1
ATOM 2084 O O . ILE A 1 269 ? -18.625 -14.289 -4.277 1 98.69 269 ILE A O 1
ATOM 2088 N N . LEU A 1 270 ? -16.484 -14.609 -3.736 1 98.5 270 LEU A N 1
ATOM 2089 C CA . LEU A 1 270 ? -16.172 -15.242 -5.012 1 98.5 270 LEU A CA 1
ATOM 2090 C C . LEU A 1 270 ? -16.188 -16.766 -4.879 1 98.5 270 LEU A C 1
ATOM 2092 O O . LEU A 1 270 ? -16.469 -17.469 -5.844 1 98.5 270 LEU A O 1
ATOM 2096 N N . ASP A 1 271 ? -15.773 -17.266 -3.736 1 98.56 271 ASP A N 1
ATOM 2097 C CA . ASP A 1 271 ? -15.695 -18.703 -3.49 1 98.56 271 ASP A CA 1
ATOM 2098 C C . ASP A 1 271 ? -15.695 -19.016 -1.994 1 98.56 271 ASP A C 1
ATOM 2100 O O . ASP A 1 271 ? -15.383 -18.141 -1.179 1 98.56 271 ASP A O 1
ATOM 2104 N N . THR A 1 272 ? -16.156 -20.203 -1.642 1 98.25 272 THR A N 1
ATOM 2105 C CA . THR A 1 272 ? -16.125 -20.688 -0.268 1 98.25 272 THR A CA 1
ATOM 2106 C C . THR A 1 272 ? -15.664 -22.141 -0.22 1 98.25 272 THR A C 1
ATOM 2108 O O . THR A 1 272 ? -15.938 -22.922 -1.141 1 98.25 272 THR A O 1
ATOM 2111 N N . PHE A 1 273 ? -14.922 -22.5 0.727 1 97.19 273 PHE A N 1
ATOM 2112 C CA . PHE A 1 273 ? -14.539 -23.875 0.992 1 97.19 273 PHE A CA 1
ATOM 2113 C C . PHE A 1 273 ? -14.047 -24.047 2.424 1 97.19 273 PHE A C 1
ATOM 2115 O O . PHE A 1 273 ? -14.141 -23.109 3.227 1 97.19 273 PHE A O 1
ATOM 2122 N N . GLU A 1 274 ? -13.664 -25.281 2.771 1 97.31 274 GLU A N 1
ATOM 2123 C CA . GLU A 1 274 ? -13.188 -25.578 4.121 1 97.31 274 GLU A CA 1
ATOM 2124 C C . GLU A 1 274 ? -11.703 -25.938 4.117 1 97.31 274 GLU A C 1
ATOM 2126 O O . GLU A 1 274 ? -11.266 -26.766 3.316 1 97.31 274 GLU A O 1
ATOM 2131 N N . ASN A 1 275 ? -10.938 -25.266 4.832 1 97.31 275 ASN A N 1
ATOM 2132 C CA . ASN A 1 275 ? -9.562 -25.625 5.172 1 97.31 275 ASN A CA 1
ATOM 2133 C C . ASN A 1 275 ? -9.312 -25.531 6.676 1 97.31 275 ASN A C 1
ATOM 2135 O O . ASN A 1 275 ? -8.812 -24.516 7.164 1 97.31 275 ASN A O 1
ATOM 2139 N N . ALA A 1 276 ? -9.641 -26.656 7.398 1 96.25 276 ALA A N 1
ATOM 2140 C CA . ALA A 1 276 ? -9.68 -26.734 8.859 1 96.25 276 ALA A CA 1
ATOM 2141 C C . ALA A 1 276 ? -10.797 -25.859 9.43 1 96.25 276 ALA A C 1
ATOM 2143 O O . ALA A 1 276 ? -11.453 -26.234 10.398 1 96.25 276 ALA A O 1
ATOM 2144 N N . ILE A 1 277 ? -11.07 -24.688 8.859 1 97.5 277 ILE A N 1
ATOM 2145 C CA . ILE A 1 277 ? -12.172 -23.781 9.18 1 97.5 277 ILE A CA 1
ATOM 2146 C C . ILE A 1 277 ? -12.859 -23.328 7.895 1 97.5 277 ILE A C 1
ATOM 2148 O O . ILE A 1 277 ? -12.305 -23.484 6.801 1 97.5 277 ILE A O 1
ATOM 2152 N N . PRO A 1 278 ? -14.102 -22.719 7.996 1 98.31 278 PRO A N 1
ATOM 2153 C CA . PRO A 1 278 ? -14.719 -22.141 6.809 1 98.31 278 PRO A CA 1
ATOM 2154 C C . PRO A 1 278 ? -13.93 -20.938 6.262 1 98.31 278 PRO A C 1
ATOM 2156 O O . PRO A 1 278 ? -13.523 -20.062 7.031 1 98.31 278 PRO A O 1
ATOM 2159 N N . VAL A 1 279 ? -13.727 -20.938 4.984 1 98.56 279 VAL A N 1
ATOM 2160 C CA . VAL A 1 279 ? -12.977 -19.891 4.312 1 98.56 279 VAL A CA 1
ATOM 2161 C C . VAL A 1 279 ? -13.789 -19.328 3.15 1 98.56 279 VAL A C 1
ATOM 2163 O O . VAL A 1 279 ? -14.445 -20.078 2.424 1 98.56 279 VAL A O 1
ATOM 2166 N N . ALA A 1 280 ? -13.828 -18.062 3.043 1 98.75 280 ALA A N 1
ATOM 2167 C CA . ALA A 1 280 ? -14.391 -17.391 1.871 1 98.75 280 ALA A CA 1
ATOM 2168 C C . ALA A 1 280 ? -13.375 -16.453 1.232 1 98.75 280 ALA A C 1
ATOM 2170 O O . ALA A 1 280 ? -12.625 -15.766 1.935 1 98.75 280 ALA A O 1
ATOM 2171 N N . VAL A 1 281 ? -13.32 -16.453 -0.057 1 98.69 281 VAL A N 1
ATOM 2172 C CA . VAL A 1 281 ? -12.484 -15.531 -0.827 1 98.69 281 VAL A CA 1
ATOM 2173 C C . VAL A 1 281 ? -13.352 -14.422 -1.424 1 98.69 281 VAL A C 1
ATOM 2175 O O . VAL A 1 281 ? -14.375 -14.695 -2.051 1 98.69 281 VAL A O 1
ATOM 2178 N N . THR A 1 282 ? -12.984 -13.195 -1.19 1 98.69 282 THR A N 1
ATOM 2179 C CA . THR A 1 282 ? -13.719 -12.047 -1.708 1 98.69 282 THR A CA 1
ATOM 2180 C C . THR A 1 282 ? -12.906 -11.305 -2.764 1 98.69 282 THR A C 1
ATOM 2182 O O . THR A 1 282 ? -11.734 -11.625 -2.986 1 98.69 282 THR A O 1
ATOM 2185 N N . ASP A 1 283 ? -13.547 -10.375 -3.48 1 98.62 283 ASP A N 1
ATOM 2186 C CA . ASP A 1 283 ? -12.797 -9.539 -4.422 1 98.62 283 ASP A CA 1
ATOM 2187 C C . ASP A 1 283 ? -12.273 -8.281 -3.742 1 98.62 283 ASP A C 1
ATOM 2189 O O . ASP A 1 283 ? -11.734 -7.387 -4.406 1 98.62 283 ASP A O 1
ATOM 2193 N N . ILE A 1 284 ? -12.453 -8.164 -2.406 1 98.75 284 ILE A N 1
ATOM 2194 C CA . ILE A 1 284 ? -11.766 -7.156 -1.6 1 98.75 284 ILE A CA 1
ATOM 2195 C C . ILE A 1 284 ? -10.438 -7.711 -1.103 1 98.75 284 ILE A C 1
ATOM 2197 O O . ILE A 1 284 ? -10.367 -8.859 -0.651 1 98.75 284 ILE A O 1
ATOM 2201 N N . SER A 1 285 ? -9.43 -6.926 -1.233 1 98.56 285 SER A N 1
ATOM 2202 C CA . SER A 1 285 ? -8.102 -7.32 -0.773 1 98.56 285 SER A CA 1
ATOM 2203 C C . SER A 1 285 ? -7.664 -6.484 0.427 1 98.56 285 SER A C 1
ATOM 2205 O O . SER A 1 285 ? -7.719 -5.254 0.386 1 98.56 285 SER A O 1
ATOM 2207 N N . ALA A 1 286 ? -7.176 -7.133 1.505 1 97.25 286 ALA A N 1
ATOM 2208 C CA . ALA A 1 286 ? -6.613 -6.406 2.639 1 97.25 286 ALA A CA 1
ATOM 2209 C C . ALA A 1 286 ? -5.355 -5.645 2.232 1 97.25 286 ALA A C 1
ATOM 2211 O O . ALA A 1 286 ? -5.211 -4.461 2.539 1 97.25 286 ALA A O 1
ATOM 2212 N N . THR A 1 287 ? -4.543 -6.258 1.466 1 95.62 287 THR A N 1
ATOM 2213 C CA . THR A 1 287 ? -3.258 -5.672 1.102 1 95.62 287 THR A CA 1
ATOM 2214 C C . THR A 1 287 ? -3.447 -4.543 0.089 1 95.62 287 THR A C 1
ATOM 2216 O O . THR A 1 287 ? -2.729 -3.543 0.126 1 95.62 287 THR A O 1
ATOM 2219 N N . CYS A 1 288 ? -4.414 -4.645 -0.783 1 98 288 CYS A N 1
ATOM 2220 C CA . CYS A 1 288 ? -4.527 -3.684 -1.875 1 98 288 CYS A CA 1
ATOM 2221 C C . CYS A 1 288 ? -5.539 -2.594 -1.542 1 98 288 CYS A C 1
ATOM 2223 O O . CYS A 1 288 ? -5.41 -1.457 -2 1 98 288 CYS A O 1
ATOM 2225 N N . HIS A 1 289 ? -6.59 -2.941 -0.775 1 98.5 289 HIS A N 1
ATOM 2226 C CA . HIS A 1 289 ? -7.719 -2.031 -0.641 1 98.5 289 HIS A CA 1
ATOM 2227 C C . HIS A 1 289 ? -7.82 -1.484 0.78 1 98.5 289 HIS A C 1
ATOM 2229 O O . HIS A 1 289 ? -8.344 -0.388 0.992 1 98.5 289 HIS A O 1
ATOM 2235 N N . MET A 1 290 ? -7.387 -2.264 1.75 1 97 290 MET A N 1
ATOM 2236 C CA . MET A 1 290 ? -7.441 -1.908 3.166 1 97 290 MET A CA 1
ATOM 2237 C C . MET A 1 290 ? -6.129 -2.248 3.863 1 97 290 MET A C 1
ATOM 2239 O O . MET A 1 290 ? -6.117 -3.014 4.828 1 97 290 MET A O 1
ATOM 2243 N N . PRO A 1 291 ? -5.051 -1.61 3.436 1 94.88 291 PRO A N 1
ATOM 2244 C CA . PRO A 1 291 ? -3.752 -2.062 3.939 1 94.88 291 PRO A CA 1
ATOM 2245 C C . PRO A 1 291 ? -3.629 -1.928 5.457 1 94.88 291 PRO A C 1
ATOM 2247 O O . PRO A 1 291 ? -2.834 -2.637 6.078 1 94.88 291 PRO A O 1
ATOM 2250 N N . ASP A 1 292 ? -4.418 -1.093 6.133 1 93.19 292 ASP A N 1
ATOM 2251 C CA . ASP A 1 292 ? -4.355 -0.927 7.582 1 93.19 292 ASP A CA 1
ATOM 2252 C C . ASP A 1 292 ? -4.77 -2.211 8.297 1 93.19 292 ASP A C 1
ATOM 2254 O O . ASP A 1 292 ? -4.402 -2.424 9.461 1 93.19 292 ASP A O 1
ATOM 2258 N N . VAL A 1 293 ? -5.484 -3.074 7.613 1 94.88 293 VAL A N 1
ATOM 2259 C CA . VAL A 1 293 ? -5.836 -4.371 8.18 1 94.88 293 VAL A CA 1
ATOM 2260 C C . VAL A 1 293 ? -4.566 -5.156 8.5 1 94.88 293 VAL A C 1
ATOM 2262 O O . VAL A 1 293 ? -4.508 -5.875 9.5 1 94.88 293 VAL A O 1
ATOM 2265 N N . ILE A 1 294 ? -3.547 -4.934 7.656 1 92.5 294 ILE A N 1
ATOM 2266 C CA . ILE A 1 294 ? -2.295 -5.664 7.828 1 92.5 294 ILE A CA 1
ATOM 2267 C C . ILE A 1 294 ? -1.309 -4.816 8.625 1 92.5 294 ILE A C 1
ATOM 2269 O O . ILE A 1 294 ? -0.674 -5.309 9.562 1 92.5 294 ILE A O 1
ATOM 2273 N N . GLU A 1 295 ? -1.242 -3.52 8.398 1 88.75 295 GLU A N 1
ATOM 2274 C CA . GLU A 1 295 ? -0.233 -2.633 8.969 1 88.75 295 GLU A CA 1
ATOM 2275 C C . GLU A 1 295 ? -0.553 -2.299 10.43 1 88.75 295 GLU A C 1
ATOM 2277 O O . GLU A 1 295 ? 0.35 -2.203 11.258 1 88.75 295 GLU A O 1
ATOM 2282 N N . ALA A 1 296 ? -1.694 -1.955 10.805 1 82.88 296 ALA A N 1
ATOM 2283 C CA . ALA A 1 296 ? -2.168 -1.545 12.125 1 82.88 296 ALA A CA 1
ATOM 2284 C C . ALA A 1 296 ? -3.094 -2.598 12.727 1 82.88 296 ALA A C 1
ATOM 2286 O O . ALA A 1 296 ? -3.617 -2.414 13.828 1 82.88 296 ALA A O 1
ATOM 2287 N N . PRO A 1 297 ? -2.963 -3.697 12.266 1 81.25 297 PRO A N 1
ATOM 2288 C CA . PRO A 1 297 ? -3.869 -4.844 12.234 1 81.25 297 PRO A CA 1
ATOM 2289 C C . PRO A 1 297 ? -5.27 -4.508 12.742 1 81.25 297 PRO A C 1
ATOM 2291 O O . PRO A 1 297 ? -5.664 -4.957 13.82 1 81.25 297 PRO A O 1
ATOM 2294 N N . TYR A 1 298 ? -5.938 -3.779 11.961 1 86.31 298 TYR A N 1
ATOM 2295 C CA . TYR A 1 298 ? -7.305 -3.375 12.258 1 86.31 298 TYR A CA 1
ATOM 2296 C C . TYR A 1 298 ? -8.305 -4.363 11.672 1 86.31 298 TYR A C 1
ATOM 2298 O O . TYR A 1 298 ? -8.102 -4.887 10.578 1 86.31 298 TYR A O 1
ATOM 2306 N N . ARG A 1 299 ? -9.367 -4.703 12.43 1 93.44 299 ARG A N 1
ATOM 2307 C CA . ARG A 1 299 ? -10.477 -5.516 11.938 1 93.44 299 ARG A CA 1
ATOM 2308 C C . ARG A 1 299 ? -11.672 -4.648 11.555 1 93.44 299 ARG A C 1
ATOM 2310 O O . ARG A 1 299 ? -12.414 -4.195 12.43 1 93.44 299 ARG A O 1
ATOM 2317 N N . PRO A 1 300 ? -11.906 -4.438 10.273 1 95.44 300 PRO A N 1
ATOM 2318 C CA . PRO A 1 300 ? -13.047 -3.6 9.906 1 95.44 300 PRO A CA 1
ATOM 2319 C C . PRO A 1 300 ? -14.391 -4.25 10.25 1 95.44 300 PRO A C 1
ATOM 2321 O O . PRO A 1 300 ? -14.531 -5.469 10.141 1 95.44 300 PRO A O 1
ATOM 2324 N N . ALA A 1 301 ? -15.305 -3.432 10.711 1 96.62 301 ALA A N 1
ATOM 2325 C CA . ALA A 1 301 ? -16.656 -3.939 10.93 1 96.62 301 ALA A CA 1
ATOM 2326 C C . ALA A 1 301 ? -17.328 -4.305 9.602 1 96.62 301 ALA A C 1
ATOM 2328 O O . ALA A 1 301 ? -17.125 -3.623 8.594 1 96.62 301 ALA A O 1
ATOM 2329 N N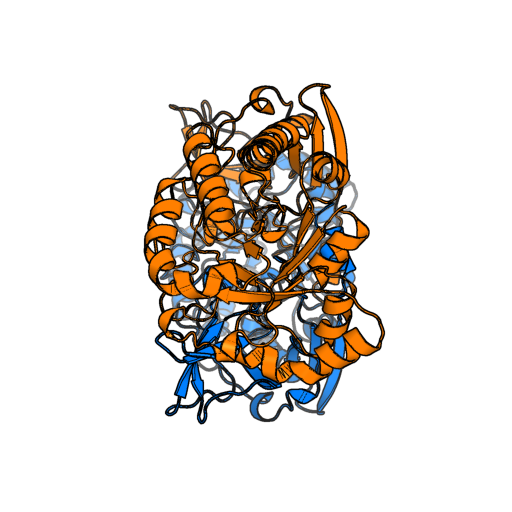 . MET A 1 302 ? -18.047 -5.34 9.641 1 97.5 302 MET A N 1
ATOM 2330 C CA . MET A 1 302 ? -18.766 -5.77 8.438 1 97.5 302 MET A CA 1
ATOM 2331 C C . MET A 1 302 ? -20.25 -5.441 8.547 1 97.5 302 MET A C 1
ATOM 2333 O O . MET A 1 302 ? -20.859 -5.637 9.602 1 97.5 302 MET A O 1
ATOM 2337 N N . LEU A 1 303 ? -20.797 -4.875 7.484 1 97.88 303 LEU A N 1
ATOM 2338 C CA . LEU A 1 303 ? -22.234 -4.574 7.438 1 97.88 303 LEU A CA 1
ATOM 2339 C C . LEU A 1 303 ? -23.062 -5.84 7.641 1 97.88 303 LEU A C 1
ATOM 2341 O O . LEU A 1 303 ? -22.891 -6.816 6.902 1 97.88 303 LEU A O 1
ATOM 2345 N N . GLY A 1 304 ? -23.828 -5.891 8.719 1 95.56 304 GLY A N 1
ATOM 2346 C CA . GLY A 1 304 ? -24.75 -6.992 8.938 1 95.56 304 GLY A CA 1
ATOM 2347 C C . GLY A 1 304 ? -24.078 -8.211 9.555 1 95.56 304 GLY A C 1
ATOM 2348 O O . GLY A 1 304 ? -24.594 -9.32 9.453 1 95.56 304 GLY A O 1
ATOM 2349 N N . GLU A 1 305 ? -22.875 -8.094 10.078 1 96.44 305 GLU A N 1
ATOM 2350 C CA . GLU A 1 305 ? -22.266 -9.234 10.758 1 96.44 305 GLU A CA 1
ATOM 2351 C C . GLU A 1 305 ? -23.188 -9.781 11.844 1 96.44 305 GLU A C 1
ATOM 2353 O O . GLU A 1 305 ? -23.75 -9.023 12.641 1 96.44 305 GLU A O 1
ATOM 2358 N N . ALA A 1 306 ? -23.312 -11.086 11.852 1 96.81 306 ALA A N 1
ATOM 2359 C CA . ALA A 1 306 ? -24.234 -11.734 12.789 1 96.81 306 ALA A CA 1
ATOM 2360 C C . ALA A 1 306 ? -23.562 -11.977 14.141 1 96.81 306 ALA A C 1
ATOM 2362 O O . ALA A 1 306 ? -22.328 -12.055 14.227 1 96.81 306 ALA A O 1
ATOM 2363 N N . GLU A 1 307 ? -24.375 -12.07 15.156 1 95.62 307 GLU A N 1
ATOM 2364 C CA . GLU A 1 307 ? -23.859 -12.414 16.484 1 95.62 307 GLU A CA 1
ATOM 2365 C C . GLU A 1 307 ? -23.594 -13.914 16.594 1 95.62 307 GLU A C 1
ATOM 2367 O O . GLU A 1 307 ? -22.656 -14.328 17.266 1 95.62 307 GLU A O 1
ATOM 2372 N N . THR A 1 308 ? -24.484 -14.633 15.977 1 97.06 308 THR A N 1
ATOM 2373 C CA . THR A 1 308 ? -24.359 -16.078 15.953 1 97.06 308 THR A CA 1
ATOM 2374 C C . THR A 1 308 ? -24.516 -16.625 14.531 1 97.06 308 THR A C 1
ATOM 2376 O O . THR A 1 308 ? -25.141 -15.984 13.688 1 97.06 308 THR A O 1
ATOM 2379 N N . GLY A 1 309 ? -23.875 -17.656 14.266 1 97.88 309 GLY A N 1
ATOM 2380 C CA . GLY A 1 309 ? -23.938 -18.266 12.938 1 97.88 309 GLY A CA 1
ATOM 2381 C C . GLY A 1 309 ? -22.656 -18.953 12.531 1 97.88 309 GLY A C 1
ATOM 2382 O O . GLY A 1 309 ? -22.062 -19.688 13.32 1 97.88 309 GLY A O 1
ATOM 2383 N N . VAL A 1 310 ? -22.297 -18.734 11.359 1 98.12 310 VAL A N 1
ATOM 2384 C CA . VAL A 1 310 ? -21.125 -19.406 10.797 1 98.12 310 VAL A CA 1
ATOM 2385 C C . VAL A 1 310 ? -19.938 -18.469 10.781 1 98.12 310 VAL A C 1
ATOM 2387 O O . VAL A 1 310 ? -19.922 -17.469 10.062 1 98.12 310 VAL A O 1
ATOM 2390 N N . ALA A 1 311 ? -18.969 -18.797 11.641 1 98.25 311 ALA A N 1
ATOM 2391 C CA . ALA A 1 311 ? -17.703 -18.062 11.594 1 98.25 311 ALA A CA 1
ATOM 2392 C C . ALA A 1 311 ? -16.906 -18.422 10.344 1 98.25 311 ALA A C 1
ATOM 2394 O O . ALA A 1 311 ? -16.688 -19.609 10.055 1 98.25 311 ALA A O 1
ATOM 2395 N N . THR A 1 312 ? -16.547 -17.453 9.578 1 98.62 312 THR A N 1
ATOM 2396 C CA . THR A 1 312 ? -15.867 -17.641 8.305 1 98.62 312 THR A CA 1
ATOM 2397 C C . THR A 1 312 ? -14.664 -16.703 8.195 1 98.62 312 THR A C 1
ATOM 2399 O O . THR A 1 312 ? -14.766 -15.516 8.492 1 98.62 312 THR A O 1
ATOM 2402 N N . ARG A 1 313 ? -13.57 -17.297 7.852 1 98.56 313 ARG A N 1
ATOM 2403 C CA . ARG A 1 313 ? -12.406 -16.453 7.559 1 98.56 313 ARG A CA 1
ATOM 2404 C C . ARG A 1 313 ? -12.484 -15.875 6.152 1 98.56 313 ARG A C 1
ATOM 2406 O O . ARG A 1 313 ? -12.586 -16.625 5.172 1 98.56 313 ARG A O 1
ATOM 2413 N N . LEU A 1 314 ? -12.414 -14.508 6.086 1 98.69 314 LEU A N 1
ATOM 2414 C CA . LEU A 1 314 ? -12.461 -13.805 4.805 1 98.69 314 LEU A CA 1
ATOM 2415 C C . LEU A 1 314 ? -11.055 -13.445 4.336 1 98.69 314 LEU A C 1
ATOM 2417 O O . LEU A 1 314 ? -10.25 -12.922 5.113 1 98.69 314 LEU A O 1
ATOM 2421 N N . GLY A 1 315 ? -10.758 -13.789 3.09 1 98.25 315 GLY A N 1
ATOM 2422 C CA . GLY A 1 315 ? -9.5 -13.414 2.463 1 98.25 315 GLY A CA 1
ATOM 2423 C C . GLY A 1 315 ? -9.688 -12.758 1.106 1 98.25 315 GLY A C 1
ATOM 2424 O O . GLY A 1 315 ? -10.781 -12.781 0.545 1 98.25 315 GLY A O 1
ATOM 2425 N N . GLY A 1 316 ? -8.625 -12.102 0.628 1 98.06 316 GLY A N 1
ATOM 2426 C CA . GLY A 1 316 ? -8.688 -11.391 -0.639 1 98.06 316 GLY A CA 1
ATOM 2427 C C . GLY A 1 316 ? -8.219 -12.227 -1.815 1 98.06 316 GLY A C 1
ATOM 2428 O O . GLY A 1 316 ? -7.945 -13.422 -1.667 1 98.06 316 GLY A O 1
ATOM 2429 N N . PRO A 1 317 ? -8.172 -11.602 -2.994 1 97.94 317 PRO A N 1
ATOM 2430 C CA . PRO A 1 317 ? -7.922 -12.344 -4.23 1 97.94 317 PRO A CA 1
ATOM 2431 C C . PRO A 1 317 ? -6.438 -12.406 -4.59 1 97.94 317 PRO A C 1
ATOM 2433 O O . PRO A 1 317 ? -6.059 -13.102 -5.535 1 97.94 317 PRO A O 1
ATOM 2436 N N . SER A 1 318 ? -5.531 -11.727 -3.883 1 97.19 318 SER A N 1
ATOM 2437 C CA . SER A 1 318 ? -4.117 -11.75 -4.242 1 97.19 318 SER A CA 1
ATOM 2438 C C . SER A 1 318 ? -3.467 -13.07 -3.848 1 97.19 318 SER A C 1
ATOM 2440 O O . SER A 1 318 ? -4.031 -13.836 -3.061 1 97.19 318 SER A O 1
ATOM 2442 N N . CYS A 1 319 ? -2.262 -13.328 -4.359 1 96.12 319 CYS A N 1
ATOM 2443 C CA . CYS A 1 319 ? -1.558 -14.57 -4.059 1 96.12 319 CYS A CA 1
ATOM 2444 C C . CYS A 1 319 ? -0.692 -14.414 -2.814 1 96.12 319 CYS A C 1
ATOM 2446 O O . CYS A 1 319 ? 0.066 -15.32 -2.465 1 96.12 319 CYS A O 1
ATOM 2448 N N . LEU A 1 320 ? -0.784 -13.273 -2.156 1 95.06 320 LEU A N 1
ATOM 2449 C CA . LEU A 1 320 ? -0.082 -13.086 -0.892 1 95.06 320 LEU A CA 1
ATOM 2450 C C . LEU A 1 320 ? -0.761 -13.867 0.227 1 95.06 320 LEU A C 1
ATOM 2452 O O . LEU A 1 320 ? -1.942 -13.656 0.509 1 95.06 320 LEU A O 1
ATOM 2456 N N . ALA A 1 321 ? -0.014 -14.68 0.884 1 94.75 321 ALA A N 1
ATOM 2457 C CA . ALA A 1 321 ? -0.574 -15.531 1.931 1 94.75 321 ALA A CA 1
ATOM 2458 C C . ALA A 1 321 ? -1.235 -14.695 3.023 1 94.75 321 ALA A C 1
ATOM 2460 O O . ALA A 1 321 ? -2.25 -15.102 3.596 1 94.75 321 ALA A O 1
ATOM 2461 N N . GLY A 1 322 ? -0.763 -13.5 3.23 1 94.12 322 GLY A N 1
ATOM 2462 C CA . GLY A 1 322 ? -1.24 -12.648 4.312 1 94.12 322 GLY A CA 1
ATOM 2463 C C . GLY A 1 322 ? -2.439 -11.805 3.928 1 94.12 322 GLY A C 1
ATOM 2464 O O . GLY A 1 322 ? -2.939 -11.023 4.734 1 94.12 322 GLY A O 1
ATOM 2465 N N . ASP A 1 323 ? -2.947 -11.945 2.715 1 96.56 323 ASP A N 1
ATOM 2466 C CA . ASP A 1 323 ? -4.125 -11.195 2.295 1 96.56 323 ASP A CA 1
ATOM 2467 C C . ASP A 1 323 ? -5.387 -11.727 2.969 1 96.56 323 ASP A C 1
ATOM 2469 O O . ASP A 1 323 ? -6.309 -12.195 2.293 1 96.56 323 ASP A O 1
ATOM 2473 N N . ILE A 1 324 ? -5.414 -11.648 4.277 1 97.25 324 ILE A N 1
ATOM 2474 C CA . ILE A 1 324 ? -6.504 -12.07 5.152 1 97.25 324 ILE A CA 1
ATOM 2475 C C . ILE A 1 324 ? -7.195 -10.844 5.746 1 97.25 324 ILE A C 1
ATOM 2477 O O . ILE A 1 324 ? -6.539 -9.969 6.312 1 97.25 324 ILE A O 1
ATOM 2481 N N . ILE A 1 325 ? -8.445 -10.75 5.562 1 97.69 325 ILE A N 1
ATOM 2482 C CA . ILE A 1 325 ? -9.203 -9.609 6.066 1 97.69 325 ILE A CA 1
ATOM 2483 C C . ILE A 1 325 ? -9.578 -9.844 7.527 1 97.69 325 ILE A C 1
ATOM 2485 O O . ILE A 1 325 ? -9.5 -8.93 8.352 1 97.69 325 ILE A O 1
ATOM 2489 N N . GLY A 1 326 ? -9.961 -11.031 7.867 1 97.06 326 GLY A N 1
ATOM 2490 C CA . GLY A 1 326 ? -10.32 -11.406 9.227 1 97.06 326 GLY A CA 1
ATOM 2491 C C . GLY A 1 326 ? -11.43 -12.438 9.289 1 97.06 326 GLY A C 1
ATOM 2492 O O . GLY A 1 326 ? -11.891 -12.922 8.258 1 97.06 326 GLY A O 1
ATOM 2493 N N . ASP A 1 327 ? -11.781 -12.82 10.555 1 97.62 327 ASP A N 1
ATOM 2494 C CA . ASP A 1 327 ? -12.859 -13.773 10.797 1 97.62 327 ASP A CA 1
ATOM 2495 C C . ASP A 1 327 ? -14.164 -13.039 11.125 1 97.62 327 ASP A C 1
ATOM 2497 O O . ASP A 1 327 ? -14.18 -12.133 11.961 1 97.62 327 ASP A O 1
ATOM 2501 N N . TYR A 1 328 ? -15.203 -13.375 10.414 1 98.06 328 TYR A N 1
ATOM 2502 C CA . TYR A 1 328 ? -16.5 -12.742 10.594 1 98.06 328 TYR A CA 1
ATOM 2503 C C . TYR A 1 328 ? -17.609 -13.781 10.734 1 98.06 328 TYR A C 1
ATOM 2505 O O . TYR A 1 328 ? -17.453 -14.922 10.281 1 98.06 328 TYR A O 1
ATOM 2513 N N . VAL A 1 329 ? -18.672 -13.375 11.359 1 98.38 329 VAL A N 1
ATOM 2514 C CA . VAL A 1 329 ? -19.797 -14.289 11.594 1 98.38 329 VAL A CA 1
ATOM 2515 C C . VAL A 1 329 ? -20.953 -13.945 10.664 1 98.38 329 VAL A C 1
ATOM 2517 O O . VAL A 1 329 ? -21.391 -12.797 10.617 1 98.38 329 VAL A O 1
ATOM 2520 N N . PHE A 1 330 ? -21.359 -14.93 9.891 1 98.19 330 PHE A N 1
ATOM 2521 C CA . PHE A 1 330 ? -22.531 -14.836 9.023 1 98.19 330 PHE A CA 1
ATOM 2522 C C . PHE A 1 330 ? -23.719 -15.57 9.633 1 98.19 330 PHE A C 1
ATOM 2524 O O . PHE A 1 330 ? -23.547 -16.625 10.258 1 98.19 330 PHE A O 1
ATOM 2531 N N . ALA A 1 331 ? -24.891 -14.961 9.422 1 97.5 331 ALA A N 1
ATOM 2532 C CA . ALA A 1 331 ? -26.062 -15.664 9.906 1 97.5 331 ALA A CA 1
ATOM 2533 C C . ALA A 1 331 ? -26.172 -17.047 9.281 1 97.5 331 ALA A C 1
ATOM 2535 O O . ALA A 1 331 ? -26.531 -18.016 9.961 1 97.5 331 ALA A O 1
ATOM 2536 N N . SER A 1 332 ? -25.984 -17.172 8.023 1 97.38 332 SER A N 1
ATOM 2537 C CA . SER A 1 332 ? -25.844 -18.406 7.266 1 97.38 332 SER A CA 1
ATOM 2538 C C . SER A 1 332 ? -24.562 -18.406 6.438 1 97.38 332 SER A C 1
ATOM 2540 O O . SER A 1 332 ? -24.031 -17.359 6.109 1 97.38 332 SER A O 1
ATOM 2542 N N . ALA A 1 333 ? -24.094 -19.531 6.121 1 97.19 333 ALA A N 1
ATOM 2543 C CA . ALA A 1 333 ? -22.859 -19.656 5.363 1 97.19 333 ALA A CA 1
ATOM 2544 C C . ALA A 1 333 ? -22.906 -18.812 4.094 1 97.19 333 ALA A C 1
ATOM 2546 O O . ALA A 1 333 ? -23.859 -18.891 3.324 1 97.19 333 ALA A O 1
ATOM 2547 N N . PRO A 1 334 ? -21.891 -18 3.967 1 98.25 334 PRO A N 1
ATOM 2548 C CA . PRO A 1 334 ? -21.859 -17.203 2.736 1 98.25 334 PRO A CA 1
ATOM 2549 C C . PRO A 1 334 ? -21.672 -18.047 1.485 1 98.25 334 PRO A C 1
ATOM 2551 O O . PRO A 1 334 ? -21.156 -19.172 1.566 1 98.25 334 PRO A O 1
ATOM 2554 N N . ALA A 1 335 ? -22.141 -17.547 0.366 1 97.75 335 ALA A N 1
ATOM 2555 C CA . ALA A 1 335 ? -22.062 -18.25 -0.912 1 97.75 335 ALA A CA 1
ATOM 2556 C C . ALA A 1 335 ? -21.469 -17.344 -1.994 1 97.75 335 ALA A C 1
ATOM 2558 O O . ALA A 1 335 ? -21.609 -16.125 -1.93 1 97.75 335 ALA A O 1
ATOM 2559 N N . PRO A 1 336 ? -20.859 -17.953 -2.99 1 97.94 336 PRO A N 1
ATOM 2560 C CA . PRO A 1 336 ? -20.406 -17.141 -4.121 1 97.94 336 PRO A CA 1
ATOM 2561 C C . PRO A 1 336 ? -21.516 -16.281 -4.707 1 97.94 336 PRO A C 1
ATOM 2563 O O . PRO A 1 336 ? -22.641 -16.75 -4.906 1 97.94 336 PRO A O 1
ATOM 2566 N N . GLY A 1 337 ? -21.188 -15 -4.93 1 97.31 337 GLY A N 1
ATOM 2567 C CA . GLY A 1 337 ? -22.172 -14.078 -5.457 1 97.31 337 GLY A CA 1
ATOM 2568 C C . GLY A 1 337 ? -22.75 -13.148 -4.402 1 97.31 337 GLY A C 1
ATOM 2569 O O . GLY A 1 337 ? -23.281 -12.086 -4.727 1 97.31 337 GLY A O 1
ATOM 2570 N N . ASP A 1 338 ? -22.656 -13.555 -3.096 1 98.25 338 ASP A N 1
ATOM 2571 C CA . ASP A 1 338 ? -23.141 -12.703 -2.018 1 98.25 338 ASP A CA 1
ATOM 2572 C C . ASP A 1 338 ? -22.375 -11.383 -1.968 1 98.25 338 ASP A C 1
ATOM 2574 O O . ASP A 1 338 ? -21.156 -11.367 -2.105 1 98.25 338 ASP A O 1
ATOM 2578 N N . ARG A 1 339 ? -23.172 -10.297 -1.837 1 98.56 339 ARG A N 1
ATOM 2579 C CA . ARG A 1 339 ? -22.562 -8.992 -1.62 1 98.56 339 ARG A CA 1
ATOM 2580 C C . ARG A 1 339 ? -22.297 -8.758 -0.14 1 98.56 339 ARG A C 1
ATOM 2582 O O . ARG A 1 339 ? -23.094 -9.125 0.715 1 98.56 339 ARG A O 1
ATOM 2589 N N . ILE A 1 340 ? -21.141 -8.18 0.148 1 98.69 340 ILE A N 1
ATOM 2590 C CA . ILE A 1 340 ? -20.766 -7.797 1.503 1 98.69 340 ILE A CA 1
ATOM 2591 C C . ILE A 1 340 ? -20.219 -6.367 1.503 1 98.69 340 ILE A C 1
ATOM 2593 O O . ILE A 1 340 ? -19.922 -5.809 0.443 1 98.69 340 ILE A O 1
ATOM 2597 N N . ALA A 1 341 ? -20.109 -5.777 2.65 1 98.75 341 ALA A N 1
ATOM 2598 C CA . ALA A 1 341 ? -19.484 -4.457 2.762 1 98.75 341 ALA A CA 1
ATOM 2599 C C . ALA A 1 341 ? -18.797 -4.285 4.117 1 98.75 341 ALA A C 1
ATOM 2601 O O . ALA A 1 341 ? -19.297 -4.789 5.133 1 98.75 341 ALA A O 1
ATOM 2602 N N . PHE A 1 342 ? -17.719 -3.65 4.078 1 98.5 342 PHE A N 1
ATOM 2603 C CA . PHE A 1 342 ? -17.031 -3.244 5.305 1 98.5 342 PHE A CA 1
ATOM 2604 C C . PHE A 1 342 ? -17.297 -1.773 5.605 1 98.5 342 PHE A C 1
ATOM 2606 O O . PHE A 1 342 ? -17.375 -0.95 4.691 1 98.5 342 PHE A O 1
ATOM 2613 N N . LEU A 1 343 ? -17.406 -1.464 6.898 1 97.5 343 LEU A N 1
ATOM 2614 C CA . LEU A 1 343 ? -17.781 -0.128 7.34 1 97.5 343 LEU A CA 1
ATOM 2615 C C . LEU A 1 343 ? -16.562 0.75 7.555 1 97.5 343 LEU A C 1
ATOM 2617 O O . LEU A 1 343 ? -15.445 0.241 7.699 1 97.5 343 LEU A O 1
ATOM 2621 N N . ASP A 1 344 ? -16.797 2.102 7.434 1 96 344 ASP A N 1
ATOM 2622 C CA . ASP A 1 344 ? -15.852 3.146 7.793 1 96 344 ASP A CA 1
ATOM 2623 C C . ASP A 1 344 ? -14.586 3.059 6.934 1 96 344 ASP A C 1
ATOM 2625 O O . ASP A 1 344 ? -13.477 3.041 7.461 1 96 344 ASP A O 1
ATOM 2629 N N . GLN A 1 345 ? -14.797 2.992 5.633 1 96.75 345 GLN A N 1
ATOM 2630 C CA . GLN A 1 345 ? -13.695 2.725 4.715 1 96.75 345 GLN A CA 1
ATOM 2631 C C . GLN A 1 345 ? -13.367 3.955 3.875 1 96.75 345 GLN A C 1
ATOM 2633 O O . GLN A 1 345 ? -12.57 3.879 2.938 1 96.75 345 GLN A O 1
ATOM 2638 N N . ALA A 1 346 ? -13.93 5.105 4.227 1 96.06 346 ALA A N 1
ATOM 2639 C CA . ALA A 1 346 ? -13.688 6.297 3.418 1 96.06 346 ALA A CA 1
ATOM 2640 C C . ALA A 1 346 ? -12.359 6.945 3.775 1 96.06 346 ALA A C 1
ATOM 2642 O O . ALA A 1 346 ? -11.734 7.605 2.938 1 96.06 346 ALA A O 1
ATOM 2643 N N . HIS A 1 347 ? -11.961 6.805 5.016 1 94.12 347 HIS A N 1
ATOM 2644 C CA . HIS A 1 347 ? -10.719 7.422 5.457 1 94.12 347 HIS A CA 1
ATOM 2645 C C . HIS A 1 347 ? -9.602 6.395 5.57 1 94.12 347 HIS A C 1
ATOM 2647 O O . HIS A 1 347 ? -9.844 5.25 5.973 1 94.12 347 HIS A O 1
ATOM 2653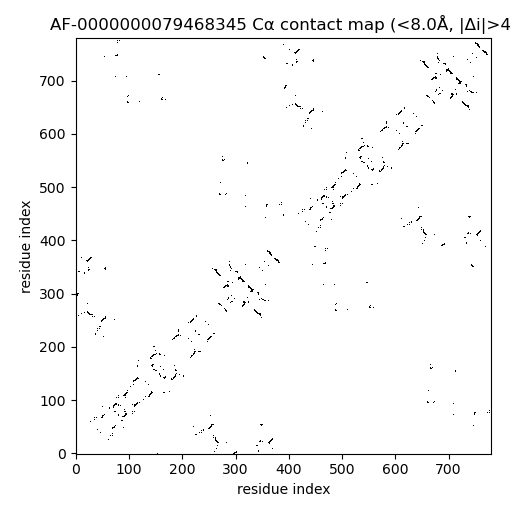 N N . TYR A 1 348 ? -8.383 6.762 5.145 1 92.62 348 TYR A N 1
ATOM 2654 C CA . TYR A 1 348 ? -7.117 6.039 5.219 1 92.62 348 TYR A CA 1
ATOM 2655 C C . TYR A 1 348 ? -7.133 4.816 4.309 1 92.62 348 TYR A C 1
ATOM 2657 O O . TYR A 1 348 ? -6.082 4.371 3.842 1 92.62 348 TYR A O 1
ATOM 2665 N N . SER A 1 349 ? -8.273 4.25 3.941 1 94.81 349 SER A N 1
ATOM 2666 C CA . SER A 1 349 ? -8.312 3.139 2.998 1 94.81 349 SER A CA 1
ATOM 2667 C C . SER A 1 349 ? -8.219 3.631 1.558 1 94.81 349 SER A C 1
ATOM 2669 O O . SER A 1 349 ? -7.277 3.279 0.837 1 94.81 349 SER A O 1
ATOM 2671 N N . MET A 1 350 ? -9.016 4.586 1.165 1 95.81 350 MET A N 1
ATOM 2672 C CA . MET A 1 350 ? -9.094 5.07 -0.21 1 95.81 350 MET A CA 1
ATOM 2673 C C . MET A 1 350 ? -7.766 5.684 -0.642 1 95.81 350 MET A C 1
ATOM 2675 O O . MET A 1 350 ? -7.387 5.598 -1.812 1 95.81 350 MET A O 1
ATOM 2679 N N . VAL A 1 351 ? -7.062 6.215 0.352 1 96.62 351 VAL A N 1
ATOM 2680 C CA . VAL A 1 351 ? -5.883 7 0.011 1 96.62 351 VAL A CA 1
ATOM 2681 C C . VAL A 1 351 ? -4.648 6.105 0.004 1 96.62 351 VAL A C 1
ATOM 2683 O O . VAL A 1 351 ? -3.545 6.559 -0.313 1 96.62 351 VAL A O 1
ATOM 2686 N N . LYS A 1 352 ? -4.781 4.797 0.283 1 96.88 352 LYS A N 1
ATOM 2687 C CA . LYS A 1 352 ? -3.613 3.936 0.429 1 96.88 352 LYS A CA 1
ATOM 2688 C C . LYS A 1 352 ? -3.693 2.734 -0.508 1 96.88 352 LYS A C 1
ATOM 2690 O O . LYS A 1 352 ? -2.906 1.792 -0.388 1 96.88 352 LYS A O 1
ATOM 2695 N N . THR A 1 353 ? -4.566 2.68 -1.429 1 97.62 353 THR A N 1
ATOM 2696 C CA . THR A 1 353 ? -4.773 1.502 -2.264 1 97.62 353 THR A CA 1
ATOM 2697 C C . THR A 1 353 ? -3.584 1.284 -3.193 1 97.62 353 THR A C 1
ATOM 2699 O O . THR A 1 353 ? -2.801 2.205 -3.436 1 97.62 353 THR A O 1
ATOM 2702 N N . ASN A 1 354 ? -3.367 0.088 -3.662 1 97.12 354 ASN A N 1
ATOM 2703 C CA . ASN A 1 354 ? -2.365 -0.28 -4.656 1 97.12 354 ASN A CA 1
ATOM 2704 C C . ASN A 1 354 ? -2.852 -1.417 -5.551 1 97.12 354 ASN A C 1
ATOM 2706 O O . ASN A 1 354 ? -3.949 -1.943 -5.348 1 97.12 354 ASN A O 1
ATOM 2710 N N . THR A 1 355 ? -2.096 -1.734 -6.586 1 96.88 355 THR A N 1
ATOM 2711 C CA . THR A 1 355 ? -2.52 -2.717 -7.578 1 96.88 355 THR A CA 1
ATOM 2712 C C . THR A 1 355 ? -1.634 -3.959 -7.523 1 96.88 355 THR A C 1
ATOM 2714 O O . THR A 1 355 ? -1.37 -4.59 -8.547 1 96.88 355 THR A O 1
ATOM 2717 N N . PHE A 1 356 ? -1.15 -4.32 -6.352 1 97.31 356 PHE A N 1
ATOM 2718 C CA . PHE A 1 356 ? -0.346 -5.523 -6.195 1 97.31 356 PHE A CA 1
ATOM 2719 C C . PHE A 1 356 ? -1.048 -6.73 -6.812 1 97.31 356 PHE A C 1
ATOM 2721 O O . PHE A 1 356 ? -2.26 -6.895 -6.66 1 97.31 356 PHE A O 1
ATOM 2728 N N . ASN A 1 357 ? -0.371 -7.629 -7.602 1 96.81 357 ASN A N 1
ATOM 2729 C CA . ASN A 1 357 ? -0.85 -8.859 -8.219 1 96.81 357 ASN A CA 1
ATOM 2730 C C . ASN A 1 357 ? -1.864 -8.578 -9.32 1 96.81 357 ASN A C 1
ATOM 2732 O O . ASN A 1 357 ? -2.586 -9.484 -9.75 1 96.81 357 ASN A O 1
ATOM 2736 N N . GLY A 1 358 ? -1.913 -7.266 -9.719 1 97.25 358 GLY A N 1
ATOM 2737 C CA . GLY A 1 358 ? -2.906 -6.906 -10.719 1 97.25 358 GLY A CA 1
ATOM 2738 C C . GLY A 1 358 ? -4.316 -6.832 -10.156 1 97.25 358 GLY A C 1
ATOM 2739 O O . GLY A 1 358 ? -5.289 -6.879 -10.914 1 97.25 358 GLY A O 1
ATOM 2740 N N . VAL A 1 359 ? -4.438 -6.785 -8.844 1 98.06 359 VAL A N 1
ATOM 2741 C CA . VAL A 1 359 ? -5.742 -6.629 -8.219 1 98.06 359 VAL A CA 1
ATOM 2742 C C . VAL A 1 359 ? -6.348 -5.281 -8.609 1 98.06 359 VAL A C 1
ATOM 2744 O O . VAL A 1 359 ? -5.723 -4.234 -8.422 1 98.06 359 VAL A O 1
ATOM 2747 N N . PRO A 1 360 ? -7.555 -5.328 -9.18 1 97.06 360 PRO A N 1
ATOM 2748 C CA . PRO A 1 360 ? -8.164 -4.062 -9.594 1 97.06 360 PRO A CA 1
ATOM 2749 C C . PRO A 1 360 ? -8.461 -3.135 -8.422 1 97.06 360 PRO A C 1
ATOM 2751 O O . PRO A 1 360 ? -8.867 -3.596 -7.352 1 97.06 360 PRO A O 1
ATOM 2754 N N . LEU A 1 361 ? -8.266 -1.874 -8.625 1 98 361 LEU A N 1
ATOM 2755 C CA . LEU A 1 361 ? -8.688 -0.883 -7.641 1 98 361 LEU A CA 1
ATOM 2756 C C . LEU A 1 361 ? -10.211 -0.842 -7.523 1 98 361 LEU A C 1
ATOM 2758 O O . LEU A 1 361 ? -10.914 -1.021 -8.523 1 98 361 LEU A O 1
ATOM 2762 N N . PRO A 1 362 ? -10.719 -0.601 -6.309 1 98.62 362 PRO A N 1
ATOM 2763 C CA . PRO A 1 362 ? -12.172 -0.425 -6.199 1 98.62 362 PRO A CA 1
ATOM 2764 C C . PRO A 1 362 ? -12.672 0.812 -6.941 1 98.62 362 PRO A C 1
ATOM 2766 O O . PRO A 1 362 ? -12 1.848 -6.949 1 98.62 362 PRO A O 1
ATOM 2769 N N . ALA A 1 363 ? -13.812 0.648 -7.57 1 98.69 363 ALA A N 1
ATOM 2770 C CA . ALA A 1 363 ? -14.477 1.852 -8.055 1 98.69 363 ALA A CA 1
ATOM 2771 C C . ALA A 1 363 ? -14.812 2.799 -6.906 1 98.69 363 ALA A C 1
ATOM 2773 O O . ALA A 1 363 ? -14.742 2.414 -5.738 1 98.69 363 ALA A O 1
ATOM 2774 N N . ILE A 1 364 ? -15.047 4.055 -7.211 1 98.81 364 ILE A N 1
ATOM 2775 C CA . ILE A 1 364 ? -15.438 5.059 -6.227 1 98.81 364 ILE A CA 1
ATOM 2776 C C . ILE A 1 364 ? -16.812 5.625 -6.586 1 98.81 364 ILE A C 1
ATOM 2778 O O . ILE A 1 364 ? -17.016 6.105 -7.703 1 98.81 364 ILE A O 1
ATOM 2782 N N . ALA A 1 365 ? -17.688 5.523 -5.652 1 98.88 365 ALA A N 1
ATOM 2783 C CA . ALA A 1 365 ? -19.031 6.047 -5.855 1 98.88 365 ALA A CA 1
ATOM 2784 C C . ALA A 1 365 ? -19.406 7.043 -4.762 1 98.88 365 ALA A C 1
ATOM 2786 O O . ALA A 1 365 ? -18.859 6.992 -3.654 1 98.88 365 ALA A O 1
ATOM 2787 N N . LEU A 1 366 ? -20.219 7.977 -5.129 1 98.88 366 LEU A N 1
ATOM 2788 C CA . LEU A 1 366 ? -20.812 8.945 -4.215 1 98.88 366 LEU A CA 1
ATOM 2789 C C . LEU A 1 366 ? -22.328 8.734 -4.109 1 98.88 366 LEU A C 1
ATOM 2791 O O . LEU A 1 366 ? -23.031 8.711 -5.125 1 98.88 366 LEU A O 1
ATOM 2795 N N . TRP A 1 367 ? -22.75 8.469 -2.963 1 98.88 367 TRP A N 1
ATOM 2796 C CA . TRP A 1 367 ? -24.156 8.266 -2.652 1 98.88 367 TRP A CA 1
ATOM 2797 C C . TRP A 1 367 ? -24.672 9.344 -1.704 1 98.88 367 TRP A C 1
ATOM 2799 O O . TRP A 1 367 ? -23.938 9.82 -0.843 1 98.88 367 TRP A O 1
ATOM 2809 N N . ASN A 1 368 ? -25.875 9.859 -1.938 1 98.81 368 ASN A N 1
ATOM 2810 C CA . ASN A 1 368 ? -26.562 10.742 -1.001 1 98.81 368 ASN A CA 1
ATOM 2811 C C . ASN A 1 368 ? -27.734 10.039 -0.331 1 98.81 368 ASN A C 1
ATOM 2813 O O . ASN A 1 368 ? -28.766 9.805 -0.963 1 98.81 368 ASN A O 1
ATOM 2817 N N . SER A 1 369 ? -27.531 9.75 0.923 1 98.62 369 SER A N 1
ATOM 2818 C CA . SER A 1 369 ? -28.516 8.938 1.624 1 98.62 369 SER A CA 1
ATOM 2819 C C . SER A 1 369 ? -29.812 9.695 1.836 1 98.62 369 SER A C 1
ATOM 2821 O O . SER A 1 369 ? -30.859 9.102 2.123 1 98.62 369 SER A O 1
ATOM 2823 N N . ASP A 1 370 ? -29.859 11.031 1.721 1 98.44 370 ASP A N 1
ATOM 2824 C CA . ASP A 1 370 ? -31.078 11.828 1.828 1 98.44 370 ASP A CA 1
ATOM 2825 C C . ASP A 1 370 ? -31.922 11.727 0.555 1 98.44 370 ASP A C 1
ATOM 2827 O O . ASP A 1 370 ? -33.156 11.633 0.619 1 98.44 370 ASP A O 1
ATOM 2831 N N . THR A 1 371 ? -31.297 11.68 -0.59 1 98.5 371 THR A N 1
ATOM 2832 C CA . THR A 1 371 ? -32 11.727 -1.863 1 98.5 371 THR A CA 1
ATOM 2833 C C . THR A 1 371 ? -31.953 10.367 -2.561 1 98.5 371 THR A C 1
ATOM 2835 O O . THR A 1 371 ? -32.688 10.125 -3.52 1 98.5 371 THR A O 1
ATOM 2838 N N . ASP A 1 372 ? -31.047 9.547 -2.199 1 98.44 372 ASP A N 1
ATOM 2839 C CA . ASP A 1 372 ? -30.75 8.234 -2.773 1 98.44 372 ASP A CA 1
ATOM 2840 C C . ASP A 1 372 ? -30.078 8.375 -4.137 1 98.44 372 ASP A C 1
ATOM 2842 O O . ASP A 1 372 ? -30.062 7.426 -4.922 1 98.44 372 ASP A O 1
ATOM 2846 N N . ALA A 1 373 ? -29.625 9.562 -4.453 1 98.62 373 ALA A N 1
ATOM 2847 C CA . ALA A 1 373 ? -28.859 9.758 -5.684 1 98.62 373 ALA A CA 1
ATOM 2848 C C . ALA A 1 373 ? -27.516 9.039 -5.609 1 98.62 373 ALA A C 1
ATOM 2850 O O . ALA A 1 373 ? -26.844 9.07 -4.578 1 98.62 373 ALA A O 1
ATOM 2851 N N . LEU A 1 374 ? -27.172 8.312 -6.645 1 98.75 374 LEU A N 1
ATOM 2852 C CA . LEU A 1 374 ? -25.922 7.559 -6.738 1 98.75 374 LEU A CA 1
ATOM 2853 C C . LEU A 1 374 ? -25.172 7.902 -8.016 1 98.75 374 LEU A C 1
ATOM 2855 O O . LEU A 1 374 ? -25.766 7.934 -9.102 1 98.75 374 LEU A O 1
ATOM 2859 N N . ARG A 1 375 ? -23.906 8.203 -7.828 1 98.31 375 ARG A N 1
ATOM 2860 C CA . ARG A 1 375 ? -23.062 8.531 -8.977 1 98.31 375 ARG A CA 1
ATOM 2861 C C . ARG A 1 375 ? -21.719 7.805 -8.906 1 98.31 375 ARG A C 1
ATOM 2863 O O . ARG A 1 375 ? -21.047 7.84 -7.875 1 98.31 375 ARG A O 1
ATOM 2870 N N . LEU A 1 376 ? -21.344 7.137 -9.984 1 98.5 376 LEU A N 1
ATOM 2871 C CA . LEU A 1 376 ? -20 6.582 -10.094 1 98.5 376 LEU A CA 1
ATOM 2872 C C . LEU A 1 376 ? -18.984 7.676 -10.398 1 98.5 376 LEU A C 1
ATOM 2874 O O . LEU A 1 376 ? -19.047 8.312 -11.453 1 98.5 376 LEU A O 1
ATOM 2878 N N . VAL A 1 377 ? -18.094 7.895 -9.508 1 98.62 377 VAL A N 1
ATOM 2879 C CA . VAL A 1 377 ? -17.125 8.984 -9.594 1 98.62 377 VAL A CA 1
ATOM 2880 C C . VAL A 1 377 ? -15.914 8.539 -10.414 1 98.62 377 VAL A C 1
ATOM 2882 O O . VAL A 1 377 ? -15.375 9.312 -11.203 1 98.62 377 VAL A O 1
ATOM 2885 N N . ARG A 1 378 ? -15.492 7.309 -10.203 1 98.25 378 ARG A N 1
ATOM 2886 C CA . ARG A 1 378 ? -14.281 6.809 -10.852 1 98.25 378 ARG A CA 1
ATOM 2887 C C . ARG A 1 378 ? -14.344 5.293 -11.031 1 98.25 378 ARG A C 1
ATOM 2889 O O . ARG A 1 378 ? -14.859 4.582 -10.164 1 98.25 378 ARG A O 1
ATOM 2896 N N . GLN A 1 379 ? -13.906 4.793 -12.133 1 98 379 GLN A N 1
ATOM 2897 C CA . GLN A 1 379 ? -13.617 3.395 -12.438 1 98 379 GLN A CA 1
ATOM 2898 C C . GLN A 1 379 ? -12.219 3.236 -13.016 1 98 379 GLN A C 1
ATOM 2900 O O . GLN A 1 379 ? -11.781 4.062 -13.82 1 98 379 GLN A O 1
ATOM 2905 N N . PHE A 1 380 ? -11.539 2.254 -12.609 1 97.62 380 PHE A N 1
ATOM 2906 C CA . PHE A 1 380 ? -10.164 2.039 -13.023 1 97.62 380 PHE A CA 1
ATOM 2907 C C . PHE A 1 380 ? -10.07 0.912 -14.047 1 97.62 380 PHE A C 1
ATOM 2909 O O . PHE A 1 380 ? -11 0.108 -14.172 1 97.62 380 PHE A O 1
ATOM 2916 N N . ASP A 1 381 ? -8.961 0.896 -14.773 1 96.75 381 ASP A N 1
ATOM 2917 C CA . ASP A 1 381 ? -8.797 -0.119 -15.812 1 96.75 381 ASP A CA 1
ATOM 2918 C C . ASP A 1 381 ? -7.379 -0.678 -15.812 1 96.75 381 ASP A C 1
ATOM 2920 O O . ASP A 1 381 ? -6.574 -0.35 -14.938 1 96.75 381 ASP A O 1
ATOM 2924 N N . TYR A 1 382 ? -7.145 -1.554 -16.75 1 97.62 382 TYR A N 1
ATOM 2925 C CA . TYR A 1 382 ? -5.91 -2.312 -16.891 1 97.62 382 TYR A CA 1
ATOM 2926 C C . TYR A 1 382 ? -4.703 -1.382 -16.953 1 97.62 382 TYR A C 1
ATOM 2928 O O . TYR A 1 382 ? -3.645 -1.688 -16.406 1 97.62 382 TYR A O 1
ATOM 2936 N N . ALA A 1 383 ? -4.754 -0.23 -17.516 1 97.12 383 ALA A N 1
ATOM 2937 C CA . ALA A 1 383 ? -3.633 0.69 -17.688 1 97.12 383 ALA A CA 1
ATOM 2938 C C . ALA A 1 383 ? -3.162 1.243 -16.359 1 97.12 383 ALA A C 1
ATOM 2940 O O . ALA A 1 383 ? -1.988 1.58 -16.188 1 97.12 383 ALA A O 1
ATOM 2941 N N . ASP A 1 384 ? -4.094 1.351 -15.328 1 96.12 384 ASP A N 1
ATOM 2942 C CA . ASP A 1 384 ? -3.752 1.823 -13.992 1 96.12 384 ASP A CA 1
ATOM 2943 C C . ASP A 1 384 ? -2.773 0.873 -13.305 1 96.12 384 ASP A C 1
ATOM 2945 O O . ASP A 1 384 ? -2.012 1.283 -12.43 1 96.12 384 ASP A O 1
ATOM 2949 N N . PHE A 1 385 ? -2.848 -0.384 -13.75 1 97.25 385 PHE A N 1
ATOM 2950 C CA . PHE A 1 385 ? -1.907 -1.393 -13.273 1 97.25 385 PHE A CA 1
ATOM 2951 C C . PHE A 1 385 ? -0.657 -1.418 -14.148 1 97.25 385 PHE A C 1
ATOM 2953 O O . PHE A 1 385 ? 0.458 -1.26 -13.648 1 97.25 385 PHE A O 1
ATOM 2960 N N . ARG A 1 386 ? -0.781 -1.595 -15.438 1 97.38 386 ARG A N 1
ATOM 2961 C CA . ARG A 1 386 ? 0.3 -1.774 -16.406 1 97.38 386 ARG A CA 1
ATOM 2962 C C . ARG A 1 386 ? 1.327 -0.653 -16.281 1 97.38 386 ARG A C 1
ATOM 2964 O O . ARG A 1 386 ? 2.531 -0.91 -16.234 1 97.38 386 ARG A O 1
ATOM 2971 N N . ASP A 1 387 ? 0.889 0.569 -16.141 1 96.31 387 ASP A N 1
ATOM 2972 C CA . ASP A 1 387 ? 1.753 1.737 -16.281 1 96.31 387 ASP A CA 1
ATOM 2973 C C . ASP A 1 387 ? 2.525 2.002 -14.984 1 96.31 387 ASP A C 1
ATOM 2975 O O . ASP A 1 387 ? 3.408 2.861 -14.945 1 96.31 387 ASP A O 1
ATOM 2979 N N . ARG A 1 388 ? 2.316 1.177 -13.938 1 95.25 388 ARG A N 1
ATOM 2980 C CA . ARG A 1 388 ? 2.998 1.347 -12.656 1 95.25 388 ARG A CA 1
ATOM 2981 C C . ARG A 1 388 ? 4.355 0.651 -12.664 1 95.25 388 ARG A C 1
ATOM 2983 O O . ARG A 1 388 ? 5.195 0.916 -11.805 1 95.25 388 ARG A O 1
ATOM 2990 N N . LEU A 1 389 ? 4.637 -0.231 -13.617 1 93.44 389 LEU A N 1
ATOM 2991 C CA . LEU A 1 389 ? 5.785 -1.108 -13.445 1 93.44 389 LEU A CA 1
ATOM 2992 C C . LEU A 1 389 ? 6.781 -0.936 -14.586 1 93.44 389 LEU A C 1
ATOM 2994 O O . LEU A 1 389 ? 7.84 -1.569 -14.594 1 93.44 389 LEU A O 1
ATOM 2998 N N . SER A 1 390 ? 6.488 -0.204 -15.578 1 94.88 390 SER A N 1
ATOM 2999 C CA . SER A 1 390 ? 7.398 0.121 -16.672 1 94.88 390 SER A CA 1
ATOM 3000 C C . SER A 1 390 ? 6.879 1.297 -17.484 1 94.88 390 SER A C 1
ATOM 3002 O O . SER A 1 390 ? 5.688 1.611 -17.453 1 94.88 390 SER A O 1
ATOM 3004 N N . MET B 1 1 ? 11.547 -10.602 10.219 1 41.31 1 MET B N 1
ATOM 3005 C CA . MET B 1 1 ? 12.328 -11.43 9.297 1 41.31 1 MET B CA 1
ATOM 3006 C C . MET B 1 1 ? 13.617 -10.727 8.891 1 41.31 1 MET B C 1
ATOM 3008 O O . MET B 1 1 ? 13.586 -9.562 8.484 1 41.31 1 MET B O 1
ATOM 3012 N N . GLN B 1 2 ? 14.781 -11.125 9.352 1 45.19 2 GLN B N 1
ATOM 3013 C CA . GLN B 1 2 ? 16.078 -10.586 8.953 1 45.19 2 GLN B CA 1
ATOM 3014 C C . GLN B 1 2 ? 16.281 -10.703 7.441 1 45.19 2 GLN B C 1
ATOM 3016 O O . GLN B 1 2 ? 16.016 -11.75 6.852 1 45.19 2 GLN B O 1
ATOM 3021 N N . THR B 1 3 ? 16.312 -9.461 6.832 1 53.12 3 THR B N 1
ATOM 3022 C CA . THR B 1 3 ? 16.531 -9.438 5.391 1 53.12 3 THR B CA 1
ATOM 3023 C C . THR B 1 3 ? 17.781 -10.227 5.016 1 53.12 3 THR B C 1
ATOM 3025 O O . THR B 1 3 ? 18.859 -9.992 5.582 1 53.12 3 THR B O 1
ATOM 3028 N N . GLN B 1 4 ? 17.734 -11.336 4.492 1 57.06 4 GLN B N 1
ATOM 3029 C CA . GLN B 1 4 ? 18.891 -12.102 4.02 1 57.06 4 GLN B CA 1
ATOM 3030 C C . GLN B 1 4 ? 19.562 -11.406 2.844 1 57.06 4 GLN B C 1
ATOM 3032 O O . GLN B 1 4 ? 20.703 -11.727 2.502 1 57.06 4 GLN B O 1
ATOM 3037 N N . ALA B 1 5 ? 18.688 -10.664 2.064 1 57.06 5 ALA B N 1
ATOM 3038 C CA . ALA B 1 5 ? 19.266 -10.164 0.815 1 57.06 5 ALA B CA 1
ATOM 3039 C C . ALA B 1 5 ? 20.031 -8.867 1.04 1 57.06 5 ALA B C 1
ATOM 3041 O O . ALA B 1 5 ? 19.641 -8.047 1.877 1 57.06 5 ALA B O 1
ATOM 3042 N N . GLY B 1 6 ? 21.344 -8.594 1.356 1 72.62 6 GLY B N 1
ATOM 3043 C CA . GLY B 1 6 ? 21.75 -7.223 1.094 1 72.62 6 GLY B CA 1
ATOM 3044 C C . GLY B 1 6 ? 23.125 -7.117 0.466 1 72.62 6 GLY B C 1
ATOM 3045 O O . GLY B 1 6 ? 24 -6.418 0.988 1 72.62 6 GLY B O 1
ATOM 3046 N N . ASP B 1 7 ? 23.594 -8.055 -0.627 1 85.19 7 ASP B N 1
ATOM 3047 C CA . ASP B 1 7 ? 24.859 -7.871 -1.332 1 85.19 7 ASP B CA 1
ATOM 3048 C C . ASP B 1 7 ? 24.75 -6.762 -2.377 1 85.19 7 ASP B C 1
ATOM 3050 O O . ASP B 1 7 ? 23.984 -6.875 -3.33 1 85.19 7 ASP B O 1
ATOM 3054 N N . PRO B 1 8 ? 25.562 -5.789 -2.273 1 93.75 8 PRO B N 1
ATOM 3055 C CA . PRO B 1 8 ? 25.438 -4.672 -3.209 1 93.75 8 PRO B CA 1
ATOM 3056 C C . PRO B 1 8 ? 25.844 -5.039 -4.633 1 93.75 8 PRO B C 1
ATOM 3058 O O . PRO B 1 8 ? 25.422 -4.395 -5.59 1 93.75 8 PRO B O 1
ATOM 3061 N N . GLY B 1 9 ? 26.688 -6.098 -4.75 1 94.69 9 GLY B N 1
ATOM 3062 C CA . GLY B 1 9 ? 27.172 -6.453 -6.078 1 94.69 9 GLY B CA 1
ATOM 3063 C C . GLY B 1 9 ? 27.672 -5.262 -6.863 1 94.69 9 GLY B C 1
ATOM 3064 O O . GLY B 1 9 ? 28.484 -4.48 -6.363 1 94.69 9 GLY B O 1
ATOM 3065 N N . ALA B 1 10 ? 27.234 -5.168 -8.102 1 97.5 10 ALA B N 1
ATOM 3066 C CA . ALA B 1 10 ? 27.703 -4.133 -9.016 1 97.5 10 ALA B CA 1
ATOM 3067 C C . ALA B 1 10 ? 27.234 -2.75 -8.562 1 97.5 10 ALA B C 1
ATOM 3069 O O . ALA B 1 10 ? 27.812 -1.734 -8.969 1 97.5 10 ALA B O 1
ATOM 3070 N N . PHE B 1 11 ? 26.234 -2.719 -7.723 1 98.12 11 PHE B N 1
ATOM 3071 C CA . PHE B 1 11 ? 25.719 -1.432 -7.293 1 98.12 11 PHE B CA 1
ATOM 3072 C C . PHE B 1 11 ? 26.719 -0.694 -6.422 1 98.12 11 PHE B C 1
ATOM 3074 O O . PHE B 1 11 ? 26.594 0.509 -6.191 1 98.12 11 PHE B O 1
ATOM 3081 N N . SER B 1 12 ? 27.719 -1.361 -5.93 1 97.25 12 SER B N 1
ATOM 3082 C CA . SER B 1 12 ? 28.781 -0.719 -5.156 1 97.25 12 SER B CA 1
ATOM 3083 C C . SER B 1 12 ? 29.484 0.356 -5.973 1 97.25 12 SER B C 1
ATOM 3085 O O . SER B 1 12 ? 30.078 1.274 -5.414 1 97.25 12 SER B O 1
ATOM 3087 N N . ARG B 1 13 ? 29.375 0.258 -7.277 1 97.31 13 ARG B N 1
ATOM 3088 C CA . ARG B 1 13 ? 30.062 1.232 -8.117 1 97.31 13 ARG B CA 1
ATOM 3089 C C . ARG B 1 13 ? 29.078 2.113 -8.859 1 97.31 13 ARG B C 1
ATOM 3091 O O . ARG B 1 13 ? 29.469 2.922 -9.711 1 97.31 13 ARG B O 1
ATOM 3098 N N . PHE B 1 14 ? 27.859 1.912 -8.688 1 98.56 14 PHE B N 1
ATOM 3099 C CA . PHE B 1 14 ? 26.844 2.723 -9.359 1 98.56 14 PHE B CA 1
ATOM 3100 C C . PHE B 1 14 ? 26.812 4.133 -8.781 1 98.56 14 PHE B C 1
ATOM 3102 O O . PHE B 1 14 ? 26.766 4.309 -7.559 1 98.56 14 PHE B O 1
ATOM 3109 N N . ASP B 1 15 ? 26.859 5.156 -9.625 1 98.69 15 ASP B N 1
ATOM 3110 C CA . ASP B 1 15 ? 26.734 6.547 -9.203 1 98.69 15 ASP B CA 1
ATOM 3111 C C . ASP B 1 15 ? 25.281 6.922 -8.961 1 98.69 15 ASP B C 1
ATOM 3113 O O . ASP B 1 15 ? 24.516 7.129 -9.906 1 98.69 15 ASP B O 1
ATOM 3117 N N . LEU B 1 16 ? 24.953 7.031 -7.746 1 98.69 16 LEU B N 1
ATOM 3118 C CA . LEU B 1 16 ? 23.562 7.277 -7.344 1 98.69 16 LEU B CA 1
ATOM 3119 C C . LEU B 1 16 ? 23.078 8.609 -7.898 1 98.69 16 LEU B C 1
ATOM 3121 O O . LEU B 1 16 ? 21.859 8.844 -7.961 1 98.69 16 LEU B O 1
ATOM 3125 N N . ALA B 1 17 ? 23.906 9.508 -8.258 1 98.31 17 ALA B N 1
ATOM 3126 C CA . ALA B 1 17 ? 23.531 10.836 -8.719 1 98.31 17 ALA B CA 1
ATOM 3127 C C . ALA B 1 17 ? 23.016 10.797 -10.156 1 98.31 17 ALA B C 1
ATOM 3129 O O . ALA B 1 17 ? 22.469 11.773 -10.656 1 98.31 17 ALA B O 1
ATOM 3130 N N . ARG B 1 18 ? 23.141 9.641 -10.789 1 98.56 18 ARG B N 1
ATOM 3131 C CA . ARG B 1 18 ? 22.797 9.531 -12.203 1 98.56 18 ARG B CA 1
ATOM 3132 C C . ARG B 1 18 ? 21.281 9.367 -12.391 1 98.56 18 ARG B C 1
ATOM 3134 O O . ARG B 1 18 ? 20.797 9.398 -13.523 1 98.56 18 ARG B O 1
ATOM 3141 N N . VAL B 1 19 ? 20.547 9.172 -11.352 1 98.81 19 VAL B N 1
ATOM 3142 C CA . VAL B 1 19 ? 19.109 8.961 -11.469 1 98.81 19 VAL B CA 1
ATOM 3143 C C . VAL B 1 19 ? 18.375 9.945 -10.562 1 98.81 19 VAL B C 1
ATOM 3145 O O . VAL B 1 19 ? 18.938 10.469 -9.602 1 98.81 19 VAL B O 1
ATOM 3148 N N . PRO B 1 20 ? 17.141 10.25 -10.93 1 98.25 20 PRO B N 1
ATOM 3149 C CA . PRO B 1 20 ? 16.344 11.047 -10 1 98.25 20 PRO B CA 1
ATOM 3150 C C . PRO B 1 20 ? 16.141 10.359 -8.656 1 98.25 20 PRO B C 1
ATOM 3152 O O . PRO B 1 20 ? 16.516 9.203 -8.484 1 98.25 20 PRO B O 1
ATOM 3155 N N . SER B 1 21 ? 15.695 11.078 -7.703 1 98.19 21 SER B N 1
ATOM 3156 C CA . SER B 1 21 ? 15.375 10.578 -6.371 1 98.19 21 SER B CA 1
ATOM 3157 C C . SER B 1 21 ? 13.922 10.883 -6 1 98.19 21 SER B C 1
ATOM 3159 O O . SER B 1 21 ? 13.469 12.023 -6.133 1 98.19 21 SER B O 1
ATOM 3161 N N . PRO B 1 22 ? 13.258 9.891 -5.551 1 98.5 22 PRO B N 1
ATOM 3162 C CA . PRO B 1 22 ? 13.625 8.484 -5.426 1 98.5 22 PRO B CA 1
ATOM 3163 C C . PRO B 1 22 ? 13.555 7.734 -6.758 1 98.5 22 PRO B C 1
ATOM 3165 O O . PRO B 1 22 ? 12.883 8.188 -7.688 1 98.5 22 PRO B O 1
ATOM 3168 N N . CYS B 1 23 ? 14.289 6.656 -6.832 1 98.88 23 CYS B N 1
ATOM 3169 C CA . CYS B 1 23 ? 14.328 5.891 -8.078 1 98.88 23 CYS B CA 1
ATOM 3170 C C . CYS B 1 23 ? 14.672 4.43 -7.809 1 98.88 23 CYS B C 1
ATOM 3172 O O . CYS B 1 23 ? 15.641 4.133 -7.105 1 98.88 23 CYS B O 1
ATOM 3174 N N . PHE B 1 24 ? 13.828 3.535 -8.328 1 98.88 24 PHE B N 1
ATOM 3175 C CA . PHE B 1 24 ? 14.25 2.146 -8.438 1 98.88 24 PHE B CA 1
ATOM 3176 C C . PHE B 1 24 ? 15.234 1.969 -9.586 1 98.88 24 PHE B C 1
ATOM 3178 O O . PHE B 1 24 ? 14.984 2.443 -10.703 1 98.88 24 PHE B O 1
ATOM 3185 N N . VAL B 1 25 ? 16.297 1.354 -9.305 1 98.88 25 VAL B N 1
ATOM 3186 C CA . VAL B 1 25 ? 17.266 1.022 -10.344 1 98.88 25 VAL B CA 1
ATOM 3187 C C . VAL B 1 25 ? 17.453 -0.491 -10.414 1 98.88 25 VAL B C 1
ATOM 3189 O O . VAL B 1 25 ? 17.906 -1.114 -9.453 1 98.88 25 VAL B O 1
ATOM 3192 N N . VAL B 1 26 ? 17.125 -1.076 -11.555 1 98.81 26 VAL B N 1
ATOM 3193 C CA . VAL B 1 26 ? 17.266 -2.514 -11.758 1 98.81 26 VAL B CA 1
ATOM 3194 C C . VAL B 1 26 ? 18.438 -2.789 -12.688 1 98.81 26 VAL B C 1
ATOM 3196 O O . VAL B 1 26 ? 18.578 -2.146 -13.734 1 98.81 26 VAL B O 1
ATOM 3199 N N . ASP B 1 27 ? 19.281 -3.686 -12.32 1 98.81 27 ASP B N 1
ATOM 3200 C CA . ASP B 1 27 ? 20.438 -4.07 -13.117 1 98.81 27 ASP B CA 1
ATOM 3201 C C . ASP B 1 27 ? 20.094 -5.23 -14.055 1 98.81 27 ASP B C 1
ATOM 3203 O O . ASP B 1 27 ? 19.953 -6.371 -13.609 1 98.81 27 ASP B O 1
ATOM 3207 N N . GLU B 1 28 ? 20.047 -4.93 -15.328 1 98.81 28 GLU B N 1
ATOM 3208 C CA . GLU B 1 28 ? 19.734 -5.949 -16.328 1 98.81 28 GLU B CA 1
ATOM 3209 C C . GLU B 1 28 ? 20.719 -7.105 -16.266 1 98.81 28 GLU B C 1
ATOM 3211 O O . GLU B 1 28 ? 20.328 -8.273 -16.391 1 98.81 28 GLU B O 1
ATOM 3216 N N . ALA B 1 29 ? 22 -6.816 -16.078 1 98.69 29 ALA B N 1
ATOM 3217 C CA . ALA B 1 29 ? 23.031 -7.852 -16.016 1 98.69 29 ALA B CA 1
ATOM 3218 C C . ALA B 1 29 ? 22.781 -8.812 -14.852 1 98.69 29 ALA B C 1
ATOM 3220 O O . ALA B 1 29 ? 22.953 -10.023 -14.992 1 98.69 29 ALA B O 1
ATOM 3221 N N . ALA B 1 30 ? 22.422 -8.258 -13.742 1 98.38 30 ALA B N 1
ATOM 3222 C CA . ALA B 1 30 ? 22.125 -9.086 -12.578 1 98.38 30 ALA B CA 1
ATOM 3223 C C . ALA B 1 30 ? 20.906 -9.961 -12.828 1 98.38 30 ALA B C 1
ATOM 3225 O O . ALA B 1 30 ? 20.875 -11.133 -12.43 1 98.38 30 ALA B O 1
ATOM 3226 N N . VAL B 1 31 ? 19.875 -9.406 -13.469 1 98.62 31 VAL B N 1
ATOM 3227 C CA . VAL B 1 31 ? 18.672 -10.18 -13.805 1 98.62 31 VAL B CA 1
ATOM 3228 C C . VAL B 1 31 ? 19.062 -11.32 -14.742 1 98.62 31 VAL B C 1
ATOM 3230 O O . VAL B 1 31 ? 18.641 -12.461 -14.539 1 98.62 31 VAL B O 1
ATOM 3233 N N . ARG B 1 32 ? 19.891 -11.039 -15.773 1 98.75 32 ARG B N 1
ATOM 3234 C CA . ARG B 1 32 ? 20.344 -12.062 -16.719 1 98.75 32 ARG B CA 1
ATOM 3235 C C . ARG B 1 32 ? 21.109 -13.164 -15.992 1 98.75 32 ARG B C 1
ATOM 3237 O O . ARG B 1 32 ? 20.969 -14.344 -16.328 1 98.75 32 ARG B O 1
ATOM 3244 N N . ARG B 1 33 ? 21.875 -12.766 -15.016 1 98.19 33 ARG B N 1
ATOM 3245 C CA . ARG B 1 33 ? 22.609 -13.742 -14.227 1 98.19 33 ARG B CA 1
ATOM 3246 C C . ARG B 1 33 ? 21.656 -14.703 -13.523 1 98.19 33 ARG B C 1
ATOM 3248 O O . ARG B 1 33 ? 21.844 -15.922 -13.562 1 98.19 33 ARG B O 1
ATOM 3255 N N . ASN B 1 34 ? 20.672 -14.156 -12.844 1 98.38 34 ASN B N 1
ATOM 3256 C CA . ASN B 1 34 ? 19.688 -14.992 -12.164 1 98.38 34 ASN B CA 1
ATOM 3257 C C . ASN B 1 34 ? 18.922 -15.867 -13.148 1 98.38 34 ASN B C 1
ATOM 3259 O O . ASN B 1 34 ? 18.703 -17.062 -12.891 1 98.38 34 ASN B O 1
ATOM 3263 N N . LEU B 1 35 ? 18.547 -15.258 -14.273 1 98.75 35 LEU B N 1
ATOM 3264 C CA . LEU B 1 35 ? 17.797 -15.984 -15.297 1 98.75 35 LEU B CA 1
ATOM 3265 C C . LEU B 1 35 ? 18.641 -17.141 -15.852 1 98.75 35 LEU B C 1
ATOM 3267 O O . LEU B 1 35 ? 18.109 -18.219 -16.125 1 98.75 35 LEU B O 1
ATOM 3271 N N . ALA B 1 36 ? 19.906 -16.938 -16.016 1 98.75 36 ALA B N 1
ATOM 3272 C CA . ALA B 1 36 ? 20.797 -17.984 -16.516 1 98.75 36 ALA B CA 1
ATOM 3273 C C . ALA B 1 36 ? 20.812 -19.188 -15.57 1 98.75 36 ALA B C 1
ATOM 3275 O O . ALA B 1 36 ? 20.828 -20.328 -16.016 1 98.75 36 ALA B O 1
ATOM 3276 N N . THR B 1 37 ? 20.828 -18.859 -14.32 1 98.56 37 THR B N 1
ATOM 3277 C CA . THR B 1 37 ? 20.781 -19.922 -13.32 1 98.56 37 THR B CA 1
ATOM 3278 C C . THR B 1 37 ? 19.484 -20.719 -13.43 1 98.56 37 THR B C 1
ATOM 3280 O O . THR B 1 37 ? 19.5 -21.953 -13.398 1 98.56 37 THR B O 1
ATOM 3283 N N . LEU B 1 38 ? 18.406 -20.078 -13.562 1 98.75 38 LEU B N 1
ATOM 3284 C CA . LEU B 1 38 ? 17.109 -20.719 -13.656 1 98.75 38 LEU B CA 1
ATOM 3285 C C . LEU B 1 38 ? 16.984 -21.531 -14.945 1 98.75 38 LEU B C 1
ATOM 3287 O O . LEU B 1 38 ? 16.422 -22.625 -14.945 1 98.75 38 LEU B O 1
ATOM 3291 N N . LYS B 1 39 ? 17.547 -20.953 -16.016 1 98.69 39 LYS B N 1
ATOM 3292 C CA . LYS B 1 39 ? 17.562 -21.672 -17.281 1 98.69 39 LYS B CA 1
ATOM 3293 C C . LYS B 1 39 ? 18.375 -22.969 -17.156 1 98.69 39 LYS B C 1
ATOM 3295 O O . LYS B 1 39 ? 17.969 -24.016 -17.672 1 98.69 39 LYS B O 1
ATOM 3300 N N . ASP B 1 40 ? 19.484 -22.844 -16.516 1 98.69 40 ASP B N 1
ATOM 3301 C CA . ASP B 1 40 ? 20.328 -24.016 -16.297 1 98.69 40 ASP B CA 1
ATOM 3302 C C . ASP B 1 40 ? 19.562 -25.109 -15.555 1 98.69 40 ASP B C 1
ATOM 3304 O O . ASP B 1 40 ? 19.641 -26.281 -15.93 1 98.69 40 ASP B O 1
ATOM 3308 N N . VAL B 1 41 ? 18.859 -24.75 -14.531 1 98.69 41 VAL B N 1
ATOM 3309 C CA . VAL B 1 41 ? 18.062 -25.703 -13.773 1 98.69 41 VAL B CA 1
ATOM 3310 C C . VAL B 1 41 ? 17.031 -26.359 -14.695 1 98.69 41 VAL B C 1
ATOM 3312 O O . VAL B 1 41 ? 16.844 -27.578 -14.672 1 98.69 41 VAL B O 1
ATOM 3315 N N . GLY B 1 42 ? 16.359 -25.547 -15.484 1 98.69 42 GLY B N 1
ATOM 3316 C CA . GLY B 1 42 ? 15.398 -26.062 -16.438 1 98.69 42 GLY B CA 1
ATOM 3317 C C . GLY B 1 42 ? 16.016 -27.016 -17.453 1 98.69 42 GLY B C 1
ATOM 3318 O O . GLY B 1 42 ? 15.5 -28.109 -17.656 1 98.69 42 GLY B O 1
ATOM 3319 N N . ASP B 1 43 ? 17.141 -26.625 -18.031 1 98.62 43 ASP B N 1
ATOM 3320 C CA . ASP B 1 43 ? 17.797 -27.422 -19.062 1 98.62 43 ASP B CA 1
ATOM 3321 C C . ASP B 1 43 ? 18.281 -28.75 -18.516 1 98.62 43 ASP B C 1
ATOM 3323 O O . ASP B 1 43 ? 18.141 -29.797 -19.172 1 98.62 43 ASP B O 1
ATOM 3327 N N . ARG B 1 44 ? 18.812 -28.719 -17.359 1 98.62 44 ARG B N 1
ATOM 3328 C CA . ARG B 1 44 ? 19.391 -29.922 -16.781 1 98.62 44 ARG B CA 1
ATOM 3329 C C . ARG B 1 44 ? 18.328 -30.859 -16.25 1 98.62 44 ARG B C 1
ATOM 3331 O O . ARG B 1 44 ? 18.5 -32.094 -16.266 1 98.62 44 ARG B O 1
ATOM 3338 N N . SER B 1 45 ? 17.266 -30.344 -15.82 1 98.69 45 SER B N 1
ATOM 3339 C CA . SER B 1 45 ? 16.25 -31.172 -15.195 1 98.69 45 SER B CA 1
ATOM 3340 C C . SER B 1 45 ? 15.156 -31.562 -16.188 1 98.69 45 SER B C 1
ATOM 3342 O O . SER B 1 45 ? 14.438 -32.531 -15.977 1 98.69 45 SER B O 1
ATOM 3344 N N . GLY B 1 46 ? 15.016 -30.734 -17.219 1 98.44 46 GLY B N 1
ATOM 3345 C CA . GLY B 1 46 ? 13.891 -30.906 -18.125 1 98.44 46 GLY B CA 1
ATOM 3346 C C . GLY B 1 46 ? 12.633 -30.203 -17.656 1 98.44 46 GLY B C 1
ATOM 3347 O O . GLY B 1 46 ? 11.609 -30.219 -18.344 1 98.44 46 GLY B O 1
ATOM 3348 N N . ALA B 1 47 ? 12.672 -29.562 -16.547 1 98.69 47 ALA B N 1
ATOM 3349 C CA . ALA B 1 47 ? 11.508 -28.875 -16.016 1 98.69 47 ALA B CA 1
ATOM 3350 C C . ALA B 1 47 ? 11.266 -27.562 -16.766 1 98.69 47 ALA B C 1
ATOM 3352 O O . ALA B 1 47 ? 12.195 -26.969 -17.312 1 98.69 47 ALA B O 1
ATOM 3353 N N . ARG B 1 48 ? 10.023 -27.141 -16.844 1 98.56 48 ARG B N 1
ATOM 3354 C CA . ARG B 1 48 ? 9.656 -25.812 -17.344 1 98.56 48 ARG B CA 1
ATOM 3355 C C . ARG B 1 48 ? 9.719 -24.781 -16.219 1 98.56 48 ARG B C 1
ATOM 3357 O O . ARG B 1 48 ? 9.266 -25.031 -15.109 1 98.56 48 ARG B O 1
ATOM 3364 N N . VAL B 1 49 ? 10.297 -23.656 -16.5 1 98.69 49 VAL B N 1
ATOM 3365 C CA . VAL B 1 49 ? 10.469 -22.609 -15.508 1 98.69 49 VAL B CA 1
ATOM 3366 C C . VAL B 1 49 ? 9.711 -21.359 -15.945 1 98.69 49 VAL B C 1
ATOM 3368 O O . VAL B 1 49 ? 9.953 -20.812 -17.031 1 98.69 49 VAL B O 1
ATOM 3371 N N . LEU B 1 50 ? 8.758 -20.922 -15.133 1 98.62 50 LEU B N 1
ATOM 3372 C CA . LEU B 1 50 ? 7.918 -19.766 -15.414 1 98.62 50 LEU B CA 1
ATOM 3373 C C . LEU B 1 50 ? 8.195 -18.641 -14.406 1 98.62 50 LEU B C 1
ATOM 3375 O O . LEU B 1 50 ? 8.258 -18.891 -13.203 1 98.62 50 LEU B O 1
ATOM 3379 N N . LEU B 1 51 ? 8.352 -17.438 -14.859 1 98.44 51 LEU B N 1
ATOM 3380 C CA . LEU B 1 51 ? 8.469 -16.297 -13.961 1 98.44 51 LEU B CA 1
ATOM 3381 C C . LEU B 1 51 ? 7.129 -15.992 -13.297 1 98.44 51 LEU B C 1
ATOM 3383 O O . LEU B 1 51 ? 6.129 -15.75 -13.977 1 98.44 51 LEU B O 1
ATOM 3387 N N . ALA B 1 52 ? 7.121 -16 -12 1 97.94 52 ALA B N 1
ATOM 3388 C CA . ALA B 1 52 ? 5.945 -15.5 -11.289 1 97.94 52 ALA B CA 1
ATOM 3389 C C . ALA B 1 52 ? 5.922 -13.977 -11.281 1 97.94 52 ALA B C 1
ATOM 3391 O O . ALA B 1 52 ? 6.785 -13.336 -10.672 1 97.94 52 ALA B O 1
ATOM 3392 N N . LEU B 1 53 ? 4.918 -13.367 -11.844 1 98 53 LEU B N 1
ATOM 3393 C CA . LEU B 1 53 ? 4.855 -11.914 -12.016 1 98 53 LEU B CA 1
ATOM 3394 C C . LEU B 1 53 ? 4.551 -11.227 -10.688 1 98 53 LEU B C 1
ATOM 3396 O O . LEU B 1 53 ? 4.742 -10.016 -10.562 1 98 53 LEU B O 1
ATOM 3400 N N . LYS B 1 54 ? 4.141 -11.961 -9.672 1 95.5 54 LYS B N 1
ATOM 3401 C CA . LYS B 1 54 ? 3.742 -11.445 -8.367 1 95.5 54 LYS B CA 1
ATOM 3402 C C . LYS B 1 54 ? 4.867 -10.641 -7.727 1 95.5 54 LYS B C 1
ATOM 3404 O O . LYS B 1 54 ? 4.633 -9.562 -7.172 1 95.5 54 LYS B O 1
ATOM 3409 N N . ALA B 1 55 ? 6.07 -11.117 -7.816 1 94.56 55 ALA B N 1
ATOM 3410 C CA . ALA B 1 55 ? 7.199 -10.5 -7.133 1 94.56 55 ALA B CA 1
ATOM 3411 C C . ALA B 1 55 ? 7.875 -9.453 -8.016 1 94.56 55 ALA B C 1
ATOM 3413 O O . ALA B 1 55 ? 8.453 -8.492 -7.52 1 94.56 55 ALA B O 1
ATOM 3414 N N . PHE B 1 56 ? 7.84 -9.703 -9.328 1 96.88 56 PHE B N 1
ATOM 3415 C CA . PHE B 1 56 ? 8.594 -8.898 -10.281 1 96.88 56 PHE B CA 1
ATOM 3416 C C . PHE B 1 56 ? 7.898 -8.875 -11.633 1 96.88 56 PHE B C 1
ATOM 3418 O O . PHE B 1 56 ? 7.91 -9.867 -12.359 1 96.88 56 PHE B O 1
ATOM 3425 N N . SER B 1 57 ? 7.348 -7.703 -11.984 1 97.56 57 SER B N 1
ATOM 3426 C CA . SER B 1 57 ? 6.609 -7.609 -13.234 1 97.56 57 SER B CA 1
ATOM 3427 C C . SER B 1 57 ? 7.074 -6.41 -14.062 1 97.56 57 SER B C 1
ATOM 3429 O O . SER B 1 57 ? 6.281 -5.805 -14.789 1 97.56 57 SER B O 1
ATOM 3431 N N . MET B 1 58 ? 8.336 -6.004 -13.906 1 97.94 58 MET B N 1
ATOM 3432 C CA . MET B 1 58 ? 8.914 -4.953 -14.742 1 97.94 58 MET B CA 1
ATOM 3433 C C . MET B 1 58 ? 8.977 -5.395 -16.203 1 97.94 58 MET B C 1
ATOM 3435 O O . MET B 1 58 ? 9.969 -5.98 -16.625 1 97.94 58 MET B O 1
ATOM 3439 N N . TRP B 1 59 ? 7.996 -5.043 -16.969 1 98.19 59 TRP B N 1
ATOM 3440 C CA . TRP B 1 59 ? 7.832 -5.637 -18.281 1 98.19 59 TRP B CA 1
ATOM 3441 C C . TRP B 1 59 ? 8.797 -5.016 -19.281 1 98.19 59 TRP B C 1
ATOM 3443 O O . TRP B 1 59 ? 8.961 -5.523 -20.406 1 98.19 59 TRP B O 1
ATOM 3453 N N . ALA B 1 60 ? 9.57 -3.936 -18.891 1 98.38 60 ALA B N 1
ATOM 3454 C CA . ALA B 1 60 ? 10.695 -3.463 -19.703 1 98.38 60 ALA B CA 1
ATOM 3455 C C . ALA B 1 60 ? 11.719 -4.57 -19.906 1 98.38 60 ALA B C 1
ATOM 3457 O O . ALA B 1 60 ? 12.516 -4.516 -20.844 1 98.38 60 ALA B O 1
ATOM 3458 N N . LEU B 1 61 ? 11.711 -5.59 -19.031 1 98.44 61 LEU B N 1
ATOM 3459 C CA . LEU B 1 61 ? 12.648 -6.695 -19.141 1 98.44 61 LEU B CA 1
ATOM 3460 C C . LEU B 1 61 ? 11.961 -7.953 -19.656 1 98.44 61 LEU B C 1
ATOM 3462 O O . LEU B 1 61 ? 12.508 -9.055 -19.562 1 98.44 61 LEU B O 1
ATOM 3466 N N . ALA B 1 62 ? 10.781 -7.863 -20.203 1 98.56 62 ALA B N 1
ATOM 3467 C CA . ALA B 1 62 ? 9.992 -9.016 -20.641 1 98.56 62 ALA B CA 1
ATOM 3468 C C . ALA B 1 62 ? 10.742 -9.805 -21.719 1 98.56 62 ALA B C 1
ATOM 3470 O O . ALA B 1 62 ? 10.789 -11.031 -21.672 1 98.56 62 ALA B O 1
ATOM 3471 N N . ASP B 1 63 ? 11.336 -9.078 -22.672 1 98.19 63 ASP B N 1
ATOM 3472 C CA . ASP B 1 63 ? 12.078 -9.742 -23.719 1 98.19 63 ASP B CA 1
ATOM 3473 C C . ASP B 1 63 ? 13.273 -10.516 -23.156 1 98.19 63 ASP B C 1
ATOM 3475 O O . ASP B 1 63 ? 13.578 -11.617 -23.609 1 98.19 63 ASP B O 1
ATOM 3479 N N . VAL B 1 64 ? 13.906 -9.898 -22.172 1 98.5 64 VAL B N 1
ATOM 3480 C CA . VAL B 1 64 ? 15.047 -10.547 -21.531 1 98.5 64 VAL B CA 1
ATOM 3481 C C . VAL B 1 64 ? 14.586 -11.844 -20.859 1 98.5 64 VAL B C 1
ATOM 3483 O O . VAL B 1 64 ? 15.242 -12.875 -21 1 98.5 64 VAL B O 1
ATOM 3486 N N . VAL B 1 65 ? 13.508 -11.828 -20.188 1 98.56 65 VAL B N 1
ATOM 3487 C CA . VAL B 1 65 ? 12.953 -13.008 -19.531 1 98.56 65 VAL B CA 1
ATOM 3488 C C . VAL B 1 65 ? 12.688 -14.094 -20.562 1 98.56 65 VAL B C 1
ATOM 3490 O O . VAL B 1 65 ? 13.031 -15.258 -20.359 1 98.56 65 VAL B O 1
ATOM 3493 N N . GLY B 1 66 ? 12.156 -13.719 -21.719 1 98.25 66 GLY B N 1
ATOM 3494 C CA . GLY B 1 66 ? 11.797 -14.648 -22.781 1 98.25 66 GLY B CA 1
ATOM 3495 C C . GLY B 1 66 ? 13 -15.344 -23.391 1 98.25 66 GLY B C 1
ATOM 3496 O O . GLY B 1 66 ? 12.859 -16.391 -24.031 1 98.25 66 GLY B O 1
ATOM 3497 N N . GLU B 1 67 ? 14.164 -14.742 -23.25 1 98.38 67 GLU B N 1
ATOM 3498 C CA . GLU B 1 67 ? 15.391 -15.359 -23.734 1 98.38 67 GLU B CA 1
ATOM 3499 C C . GLU B 1 67 ? 15.773 -16.578 -22.906 1 98.38 67 GLU B C 1
ATOM 3501 O O . GLU B 1 67 ? 16.516 -17.438 -23.359 1 98.38 67 GLU B O 1
ATOM 3506 N N . TYR B 1 68 ? 15.227 -16.625 -21.672 1 98.75 68 TYR B N 1
ATOM 3507 C CA . TYR B 1 68 ? 15.766 -17.625 -20.766 1 98.75 68 TYR B CA 1
ATOM 3508 C C . TYR B 1 68 ? 14.672 -18.578 -20.297 1 98.75 68 TYR B C 1
ATOM 3510 O O . TYR B 1 68 ? 14.898 -19.781 -20.188 1 98.75 68 TYR B O 1
ATOM 3518 N N . LEU B 1 69 ? 13.523 -18.125 -19.984 1 98.69 69 LEU B N 1
ATOM 3519 C CA . LEU B 1 69 ? 12.516 -18.938 -19.312 1 98.69 69 LEU B CA 1
ATOM 3520 C C . LEU B 1 69 ? 11.43 -19.391 -20.281 1 98.69 69 LEU B C 1
ATOM 3522 O O . LEU B 1 69 ? 11.359 -18.891 -21.406 1 98.69 69 LEU B O 1
ATOM 3526 N N . ASP B 1 70 ? 10.594 -20.297 -19.828 1 98.75 70 ASP B N 1
ATOM 3527 C CA . ASP B 1 70 ? 9.609 -20.938 -20.703 1 98.75 70 ASP B CA 1
ATOM 3528 C C . ASP B 1 70 ? 8.312 -20.141 -20.734 1 98.75 70 ASP B C 1
ATOM 3530 O O . ASP B 1 70 ? 7.43 -20.422 -21.562 1 98.75 70 ASP B O 1
ATOM 3534 N N . GLY B 1 71 ? 8.172 -19.172 -19.938 1 98.62 71 GLY B N 1
ATOM 3535 C CA . GLY B 1 71 ? 6.961 -18.375 -19.859 1 98.62 71 GLY B CA 1
ATOM 3536 C C . GLY B 1 71 ? 6.793 -17.672 -18.531 1 98.62 71 GLY B C 1
ATOM 3537 O O . GLY B 1 71 ? 7.777 -17.297 -17.891 1 98.62 71 GLY B O 1
ATOM 3538 N N . VAL B 1 72 ? 5.512 -17.344 -18.172 1 98.69 72 VAL B N 1
ATOM 3539 C CA . VAL B 1 72 ? 5.234 -16.578 -16.969 1 98.69 72 VAL B CA 1
ATOM 3540 C C . VAL B 1 72 ? 3.967 -17.094 -16.297 1 98.69 72 VAL B C 1
ATOM 3542 O O . VAL B 1 72 ? 3.178 -17.812 -16.922 1 98.69 72 VAL B O 1
ATOM 3545 N N . CYS B 1 73 ? 3.846 -16.828 -15.078 1 98.31 73 CYS B N 1
ATOM 3546 C CA . CYS B 1 73 ? 2.625 -17.125 -14.328 1 98.31 73 CYS B CA 1
ATOM 3547 C C . CYS B 1 73 ? 1.989 -15.836 -13.812 1 98.31 73 CYS B C 1
ATOM 3549 O O . CYS B 1 73 ? 2.689 -14.938 -13.336 1 98.31 73 CYS B O 1
ATOM 3551 N N . ALA B 1 74 ? 0.691 -15.758 -13.953 1 98.56 74 ALA B N 1
ATOM 3552 C CA . ALA B 1 74 ? -0.101 -14.586 -13.578 1 98.56 74 ALA B CA 1
ATOM 3553 C C . ALA B 1 74 ? -1.048 -14.914 -12.422 1 98.56 74 ALA B C 1
ATOM 3555 O O . ALA B 1 74 ? -1.453 -16.062 -12.25 1 98.56 74 ALA B O 1
ATOM 3556 N N . SER B 1 75 ? -1.43 -13.836 -11.688 1 97.69 75 SER B N 1
ATOM 3557 C CA . SER B 1 75 ? -2.271 -14.016 -10.508 1 97.69 75 SER B CA 1
ATOM 3558 C C . SER B 1 75 ? -3.695 -13.539 -10.766 1 97.69 75 SER B C 1
ATOM 3560 O O . SER B 1 75 ? -4.465 -13.32 -9.828 1 97.69 75 SER B O 1
ATOM 3562 N N . GLY B 1 76 ? -4.09 -13.359 -11.938 1 97.5 76 GLY B N 1
ATOM 3563 C CA . GLY B 1 76 ? -5.406 -12.867 -12.312 1 97.5 76 GLY B CA 1
ATOM 3564 C C . GLY B 1 76 ? -5.43 -12.234 -13.695 1 97.5 76 GLY B C 1
ATOM 3565 O O . GLY B 1 76 ? -4.465 -12.344 -14.453 1 97.5 76 GLY B O 1
ATOM 3566 N N . LEU B 1 77 ? -6.52 -11.586 -14.008 1 98.38 77 LEU B N 1
ATOM 3567 C CA . LEU B 1 77 ? -6.785 -11.117 -15.367 1 98.38 77 LEU B CA 1
ATOM 3568 C C . LEU B 1 77 ? -5.758 -10.07 -15.789 1 98.38 77 LEU B C 1
ATOM 3570 O O . LEU B 1 77 ? -5.184 -10.164 -16.875 1 98.38 77 LEU B O 1
ATOM 3574 N N . TRP B 1 78 ? -5.438 -9.078 -14.945 1 98.31 78 TRP B N 1
ATOM 3575 C CA . TRP B 1 78 ? -4.605 -7.965 -15.391 1 98.31 78 TRP B CA 1
ATOM 3576 C C . TRP B 1 78 ? -3.152 -8.398 -15.547 1 98.31 78 TRP B C 1
ATOM 3578 O O . TRP B 1 78 ? -2.461 -7.949 -16.469 1 98.31 78 TRP B O 1
ATOM 3588 N N . GLU B 1 79 ? -2.693 -9.281 -14.734 1 98.5 79 GLU B N 1
ATOM 3589 C CA . GLU B 1 79 ? -1.362 -9.836 -14.961 1 98.5 79 GLU B CA 1
ATOM 3590 C C . GLU B 1 79 ? -1.34 -10.719 -16.203 1 98.5 79 GLU B C 1
ATOM 3592 O O . GLU B 1 79 ? -0.335 -10.766 -16.922 1 98.5 79 GLU B O 1
ATOM 3597 N N . ALA B 1 80 ? -2.441 -11.445 -16.406 1 98.75 80 ALA B N 1
ATOM 3598 C CA . ALA B 1 80 ? -2.518 -12.258 -17.609 1 98.75 80 ALA B CA 1
ATOM 3599 C C . ALA B 1 80 ? -2.457 -11.391 -18.875 1 98.75 80 ALA B C 1
ATOM 3601 O O . ALA B 1 80 ? -1.763 -11.727 -19.828 1 98.75 80 ALA B O 1
ATOM 3602 N N . ARG B 1 81 ? -3.174 -10.312 -18.844 1 98.62 81 ARG B N 1
ATOM 3603 C CA . ARG B 1 81 ? -3.127 -9.375 -19.969 1 98.62 81 ARG B CA 1
ATOM 3604 C C . ARG B 1 81 ? -1.719 -8.82 -20.156 1 98.62 81 ARG B C 1
ATOM 3606 O O . ARG B 1 81 ? -1.219 -8.766 -21.281 1 98.62 81 ARG B O 1
ATOM 3613 N N . LEU B 1 82 ? -1.085 -8.469 -19.047 1 98.69 82 LEU B N 1
ATOM 3614 C CA . LEU B 1 82 ? 0.287 -7.969 -19.094 1 98.69 82 LEU B CA 1
ATOM 3615 C C . LEU B 1 82 ? 1.213 -9 -19.734 1 98.69 82 LEU B C 1
ATOM 3617 O O . LEU B 1 82 ? 2.045 -8.648 -20.578 1 98.69 82 LEU B O 1
ATOM 3621 N N . ALA B 1 83 ? 1.024 -10.227 -19.312 1 98.69 83 ALA B N 1
ATOM 3622 C CA . ALA B 1 83 ? 1.855 -11.32 -19.812 1 98.69 83 ALA B CA 1
ATOM 3623 C C . ALA B 1 83 ? 1.733 -11.461 -21.328 1 98.69 83 ALA B C 1
ATOM 3625 O O . ALA B 1 83 ? 2.742 -11.508 -22.031 1 98.69 83 ALA B O 1
ATOM 3626 N N . ARG B 1 84 ? 0.569 -11.484 -21.844 1 98.44 84 ARG B N 1
ATOM 3627 C CA . ARG B 1 84 ? 0.35 -11.695 -23.266 1 98.44 84 ARG B CA 1
ATOM 3628 C C . ARG B 1 84 ? 0.8 -10.484 -24.078 1 98.44 84 ARG B C 1
ATOM 3630 O O . ARG B 1 84 ? 1.268 -10.633 -25.203 1 98.44 84 ARG B O 1
ATOM 3637 N N . GLU B 1 85 ? 0.679 -9.367 -23.469 1 98.25 85 GLU B N 1
ATOM 3638 C CA . GLU B 1 85 ? 1.055 -8.148 -24.172 1 98.25 85 GLU B CA 1
ATOM 3639 C C . GLU B 1 85 ? 2.572 -8.008 -24.281 1 98.25 85 GLU B C 1
ATOM 3641 O O . GLU B 1 85 ? 3.09 -7.516 -25.281 1 98.25 85 GLU B O 1
ATOM 3646 N N . HIS B 1 86 ? 3.318 -8.477 -23.25 1 98.31 86 HIS B N 1
ATOM 3647 C CA . HIS B 1 86 ? 4.715 -8.062 -23.203 1 98.31 86 HIS B CA 1
ATOM 3648 C C . HIS B 1 86 ? 5.645 -9.266 -23.094 1 98.31 86 HIS B C 1
ATOM 3650 O O . HIS B 1 86 ? 6.805 -9.203 -23.516 1 98.31 86 HIS B O 1
ATOM 3656 N N . TYR B 1 87 ? 5.219 -10.32 -22.516 1 98.31 87 TYR B N 1
ATOM 3657 C CA . TYR B 1 87 ? 6.082 -11.477 -22.281 1 98.31 87 TYR B CA 1
ATOM 3658 C C . TYR B 1 87 ? 5.855 -12.539 -23.344 1 98.31 87 TYR B C 1
ATOM 3660 O O . TYR B 1 87 ? 4.863 -12.5 -24.078 1 98.31 87 TYR B O 1
ATOM 3668 N N . ARG B 1 88 ? 6.805 -13.445 -23.469 1 97.62 88 ARG B N 1
ATOM 3669 C CA . ARG B 1 88 ? 6.738 -14.547 -24.422 1 97.62 88 ARG B CA 1
ATOM 3670 C C . ARG B 1 88 ? 6.613 -15.891 -23.688 1 97.62 88 ARG B C 1
ATOM 3672 O O . ARG B 1 88 ? 6.93 -15.992 -22.516 1 97.62 88 ARG B O 1
ATOM 3679 N N . GLY B 1 89 ? 6.07 -16.859 -24.469 1 98.25 89 GLY B N 1
ATOM 3680 C CA . GLY B 1 89 ? 6.035 -18.219 -23.938 1 98.25 89 GLY B CA 1
ATOM 3681 C C . GLY B 1 89 ? 4.711 -18.578 -23.297 1 98.25 89 GLY B C 1
ATOM 3682 O O . GLY B 1 89 ? 3.689 -17.953 -23.562 1 98.25 89 GLY B O 1
ATOM 3683 N N . GLU B 1 90 ? 4.766 -19.609 -22.453 1 98.31 90 GLU B N 1
ATOM 3684 C CA . GLU B 1 90 ? 3.562 -20.156 -21.828 1 98.31 90 GLU B CA 1
ATOM 3685 C C . GLU B 1 90 ? 3.049 -19.219 -20.734 1 98.31 90 GLU B C 1
ATOM 3687 O O . GLU B 1 90 ? 3.836 -18.547 -20.062 1 98.31 90 GLU B O 1
ATOM 3692 N N . LEU B 1 91 ? 1.733 -19.172 -20.641 1 98.81 91 LEU B N 1
ATOM 3693 C CA . LEU B 1 91 ? 1.101 -18.391 -19.578 1 98.81 91 LEU B CA 1
ATOM 3694 C C . LEU B 1 91 ? 0.201 -19.281 -18.719 1 98.81 91 LEU B C 1
ATOM 3696 O O . LEU B 1 91 ? -0.739 -19.891 -19.234 1 98.81 91 LEU B O 1
ATOM 3700 N N . THR B 1 92 ? 0.583 -19.391 -17.5 1 98.81 92 THR B N 1
ATOM 3701 C CA . THR B 1 92 ? -0.276 -20.016 -16.5 1 98.81 92 THR B CA 1
ATOM 3702 C C . THR B 1 92 ? -0.909 -18.969 -15.594 1 98.81 92 THR B C 1
ATOM 3704 O O . THR B 1 92 ? -0.219 -18.078 -15.094 1 98.81 92 THR B O 1
ATOM 3707 N N . THR B 1 93 ? -2.24 -19.031 -15.422 1 98.81 93 THR B N 1
ATOM 3708 C CA . THR B 1 93 ? -2.922 -18.078 -14.547 1 98.81 93 THR B CA 1
ATOM 3709 C C . THR B 1 93 ? -3.559 -18.812 -13.359 1 98.81 93 THR B C 1
ATOM 3711 O O . THR B 1 93 ? -4.281 -19.781 -13.539 1 98.81 93 THR B O 1
ATOM 3714 N N . TYR B 1 94 ? -3.211 -18.375 -12.203 1 98.56 94 TYR B N 1
ATOM 3715 C CA . TYR B 1 94 ? -3.836 -18.844 -10.969 1 98.56 94 TYR B CA 1
ATOM 3716 C C . TYR B 1 94 ? -4.441 -17.672 -10.195 1 98.56 94 TYR B C 1
ATOM 3718 O O . TYR B 1 94 ? -3.855 -16.594 -10.141 1 98.56 94 TYR B O 1
ATOM 3726 N N . SER B 1 95 ? -5.543 -17.828 -9.617 1 98 95 SER B N 1
ATOM 3727 C CA . SER B 1 95 ? -6.145 -16.969 -8.609 1 98 95 SER B CA 1
ATOM 3728 C C . SER B 1 95 ? -6.852 -17.766 -7.531 1 98 95 SER B C 1
ATOM 3730 O O . SER B 1 95 ? -7.465 -18.797 -7.82 1 98 95 SER B O 1
ATOM 3732 N N . PRO B 1 96 ? -6.82 -17.281 -6.281 1 98.06 96 PRO B N 1
ATOM 3733 C CA . PRO B 1 96 ? -7.582 -17.984 -5.254 1 98.06 96 PRO B CA 1
ATOM 3734 C C . PRO B 1 96 ? -9.062 -18.109 -5.598 1 98.06 96 PRO B C 1
ATOM 3736 O O . PRO B 1 96 ? -9.727 -19.062 -5.164 1 98.06 96 PRO B O 1
ATOM 3739 N N . ALA B 1 97 ? -9.539 -17.156 -6.293 1 98.44 97 ALA B N 1
ATOM 3740 C CA . ALA B 1 97 ? -10.906 -17.203 -6.809 1 98.44 97 ALA B CA 1
ATOM 3741 C C . ALA B 1 97 ? -11.047 -16.344 -8.062 1 98.44 97 ALA B C 1
ATOM 3743 O O . ALA B 1 97 ? -10.484 -15.258 -8.141 1 98.44 97 ALA B O 1
ATOM 3744 N N . TYR B 1 98 ? -11.789 -16.875 -9.047 1 98.12 98 TYR B N 1
ATOM 3745 C CA . TYR B 1 98 ? -12.039 -16.125 -10.273 1 98.12 98 TYR B CA 1
ATOM 3746 C C . TYR B 1 98 ? -13.391 -15.438 -10.227 1 98.12 98 TYR B C 1
ATOM 3748 O O . TYR B 1 98 ? -14.359 -15.984 -9.703 1 98.12 98 TYR B O 1
ATOM 3756 N N . LYS B 1 99 ? -13.398 -14.266 -10.75 1 95.69 99 LYS B N 1
ATOM 3757 C CA . LYS B 1 99 ? -14.68 -13.602 -11.023 1 95.69 99 LYS B CA 1
ATOM 3758 C C . LYS B 1 99 ? -15.312 -14.133 -12.305 1 95.69 99 LYS B C 1
ATOM 3760 O O . LYS B 1 99 ? -14.633 -14.281 -13.32 1 95.69 99 LYS B O 1
ATOM 3765 N N . ALA B 1 100 ? -16.594 -14.32 -12.227 1 94.5 100 ALA B N 1
ATOM 3766 C CA . ALA B 1 100 ? -17.297 -14.859 -13.375 1 94.5 100 ALA B CA 1
ATOM 3767 C C . ALA B 1 100 ? -17.078 -13.992 -14.617 1 94.5 100 ALA B C 1
ATOM 3769 O O . ALA B 1 100 ? -16.906 -14.508 -15.719 1 94.5 100 ALA B O 1
ATOM 3770 N N . GLY B 1 101 ? -17.078 -12.711 -14.406 1 94.88 101 GLY B N 1
ATOM 3771 C CA . GLY B 1 101 ? -16.922 -11.789 -15.516 1 94.88 101 GLY B CA 1
ATOM 3772 C C . GLY B 1 101 ? -15.531 -11.781 -16.109 1 94.88 101 GLY B C 1
ATOM 3773 O O . GLY B 1 101 ? -15.336 -11.391 -17.25 1 94.88 101 GLY B O 1
ATOM 3774 N N . ASP B 1 102 ? -14.531 -12.266 -15.375 1 97.31 102 ASP B N 1
ATOM 3775 C CA . ASP B 1 102 ? -13.133 -12.227 -15.797 1 97.31 102 ASP B CA 1
ATOM 3776 C C . ASP B 1 102 ? -12.719 -13.539 -16.469 1 97.31 102 ASP B C 1
ATOM 3778 O O . ASP B 1 102 ? -11.797 -13.562 -17.281 1 97.31 102 ASP B O 1
ATOM 3782 N N . LEU B 1 103 ? -13.391 -14.625 -16.156 1 98.06 103 LEU B N 1
ATOM 3783 C CA . LEU B 1 103 ? -12.914 -15.969 -16.453 1 98.06 103 LEU B CA 1
ATOM 3784 C C . LEU B 1 103 ? -12.852 -16.203 -17.953 1 98.06 103 LEU B C 1
ATOM 3786 O O . LEU B 1 103 ? -11.867 -16.75 -18.469 1 98.06 103 LEU B O 1
ATOM 3790 N N . PRO B 1 104 ? -13.883 -15.758 -18.766 1 98 104 PRO B N 1
ATOM 3791 C CA . PRO B 1 104 ? -13.789 -16.016 -20.219 1 98 104 PRO B CA 1
ATOM 3792 C C . PRO B 1 104 ? -12.531 -15.422 -20.844 1 98 104 PRO B C 1
ATOM 3794 O O . PRO B 1 104 ? -11.875 -16.078 -21.656 1 98 104 PRO B O 1
ATOM 3797 N N . GLU B 1 105 ? -12.18 -14.242 -20.438 1 98.38 105 GLU B N 1
ATOM 3798 C CA . GLU B 1 105 ? -10.969 -13.633 -20.969 1 98.38 105 GLU B CA 1
ATOM 3799 C C . GLU B 1 105 ? -9.719 -14.344 -20.469 1 98.38 105 GLU B C 1
ATOM 3801 O O . GLU B 1 105 ? -8.742 -14.5 -21.203 1 98.38 105 GLU B O 1
ATOM 3806 N N . ILE B 1 106 ? -9.75 -14.773 -19.219 1 98.69 106 ILE B N 1
ATOM 3807 C CA . ILE B 1 106 ? -8.617 -15.508 -18.656 1 98.69 106 ILE B CA 1
ATOM 3808 C C . ILE B 1 106 ? -8.422 -16.812 -19.422 1 98.69 106 ILE B C 1
ATOM 3810 O O . ILE B 1 106 ? -7.293 -17.172 -19.766 1 98.69 106 ILE B O 1
ATOM 3814 N N . LEU B 1 107 ? -9.523 -17.5 -19.75 1 98.75 107 LEU B N 1
ATOM 3815 C CA . LEU B 1 107 ? -9.461 -18.734 -20.5 1 98.75 107 LEU B CA 1
ATOM 3816 C C . LEU B 1 107 ? -8.914 -18.5 -21.906 1 98.75 107 LEU B C 1
ATOM 3818 O O . LEU B 1 107 ? -8.219 -19.344 -22.469 1 98.75 107 LEU B O 1
ATOM 3822 N N . HIS B 1 108 ? -9.18 -17.375 -22.422 1 98.56 108 HIS B N 1
ATOM 3823 C CA . HIS B 1 108 ? -8.695 -17 -23.75 1 98.56 108 HIS B CA 1
ATOM 3824 C C . HIS B 1 108 ? -7.199 -16.703 -23.734 1 98.56 108 HIS B C 1
ATOM 3826 O O . HIS B 1 108 ? -6.473 -17.109 -2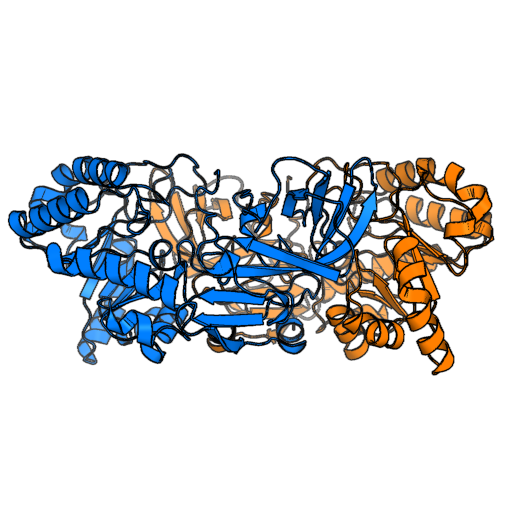4.641 1 98.56 108 HIS B O 1
ATOM 3832 N N . LEU B 1 109 ? -6.719 -16.062 -22.703 1 98.75 109 LEU B N 1
ATOM 3833 C CA . LEU B 1 109 ? -5.348 -15.578 -22.641 1 98.75 109 LEU B CA 1
ATOM 3834 C C . LEU B 1 109 ? -4.395 -16.688 -22.219 1 98.75 109 LEU B C 1
ATOM 3836 O O . LEU B 1 109 ? -3.246 -16.734 -22.672 1 98.75 109 LEU B O 1
ATOM 3840 N N . SER B 1 110 ? -4.828 -17.641 -21.422 1 98.88 110 SER B N 1
ATOM 3841 C CA . SER B 1 110 ? -3.926 -18.516 -20.688 1 98.88 110 SER B CA 1
ATOM 3842 C C . SER B 1 110 ? -3.793 -19.875 -21.375 1 98.88 110 SER B C 1
ATOM 3844 O O . SER B 1 110 ? -4.766 -20.406 -21.922 1 98.88 110 SER B O 1
ATOM 3846 N N . ASP B 1 111 ? -2.582 -20.438 -21.312 1 98.88 111 ASP B N 1
ATOM 3847 C CA . ASP B 1 111 ? -2.379 -21.812 -21.734 1 98.88 111 ASP B CA 1
ATOM 3848 C C . ASP B 1 111 ? -2.838 -22.797 -20.656 1 98.88 111 ASP B C 1
ATOM 3850 O O . ASP B 1 111 ? -3.227 -23.922 -20.969 1 98.88 111 ASP B O 1
ATOM 3854 N N . THR B 1 112 ? -2.721 -22.406 -19.469 1 98.88 112 THR B N 1
ATOM 3855 C CA . THR B 1 112 ? -3.172 -23.172 -18.312 1 98.88 112 THR B CA 1
ATOM 3856 C C . THR B 1 112 ? -3.898 -22.266 -17.312 1 98.88 112 THR B C 1
ATOM 3858 O O . THR B 1 112 ? -3.416 -21.172 -17 1 98.88 112 THR B O 1
ATOM 3861 N N . VAL B 1 113 ? -5.051 -22.656 -16.891 1 98.88 113 VAL B N 1
ATOM 3862 C CA . VAL B 1 113 ? -5.789 -21.969 -15.828 1 98.88 113 VAL B CA 1
ATOM 3863 C C . VAL B 1 113 ? -5.91 -22.891 -14.609 1 98.88 113 VAL B C 1
ATOM 3865 O O . VAL B 1 113 ? -6.465 -23.984 -14.703 1 98.88 113 VAL B O 1
ATOM 3868 N N . ILE B 1 114 ? -5.379 -22.438 -13.508 1 98.88 114 ILE B N 1
ATOM 3869 C CA . ILE B 1 114 ? -5.34 -23.25 -12.289 1 98.88 114 ILE B CA 1
ATOM 3870 C C . ILE B 1 114 ? -6.387 -22.75 -11.305 1 98.88 114 ILE B C 1
ATOM 3872 O O . ILE B 1 114 ? -6.391 -21.562 -10.938 1 98.88 114 ILE B O 1
ATOM 3876 N N . PHE B 1 115 ? -7.242 -23.609 -10.914 1 98.75 115 PHE B N 1
ATOM 3877 C CA . PHE B 1 115 ? -8.289 -23.281 -9.953 1 98.75 115 PHE B CA 1
ATOM 3878 C C . PHE B 1 115 ? -7.855 -23.625 -8.531 1 98.75 115 PHE B C 1
ATOM 3880 O O . PHE B 1 115 ? -7.027 -24.516 -8.336 1 98.75 115 PHE B O 1
ATOM 3887 N N . ASN B 1 116 ? -8.438 -22.938 -7.562 1 98.56 116 ASN B N 1
ATOM 3888 C CA . ASN B 1 116 ? -8.102 -23.078 -6.148 1 98.56 116 ASN B CA 1
ATOM 3889 C C . ASN B 1 116 ? -8.859 -24.234 -5.504 1 98.56 116 ASN B C 1
ATOM 3891 O O . ASN B 1 116 ? -8.445 -24.75 -4.461 1 98.56 116 ASN B O 1
ATOM 3895 N N . SER B 1 117 ? -10 -24.625 -6.109 1 97.69 117 SER B N 1
ATOM 3896 C CA . SER B 1 117 ? -10.836 -25.688 -5.539 1 97.69 117 SER B CA 1
ATOM 3897 C C . SER B 1 117 ? -11.633 -26.406 -6.621 1 97.69 117 SER B C 1
ATOM 3899 O O . SER B 1 117 ? -11.961 -25.812 -7.656 1 97.69 117 SER B O 1
ATOM 3901 N N . PRO B 1 118 ? -11.914 -27.703 -6.363 1 97.75 118 PRO B N 1
ATOM 3902 C CA . PRO B 1 118 ? -12.758 -28.422 -7.316 1 97.75 118 PRO B CA 1
ATOM 3903 C C . PRO B 1 118 ? -14.156 -27.828 -7.434 1 97.75 118 PRO B C 1
ATOM 3905 O O . PRO B 1 118 ? -14.766 -27.891 -8.508 1 97.75 118 PRO B O 1
ATOM 3908 N N . ASP B 1 119 ? -14.617 -27.266 -6.395 1 96.81 119 ASP B N 1
ATOM 3909 C CA . ASP B 1 119 ? -15.938 -26.641 -6.422 1 96.81 119 ASP B CA 1
ATOM 3910 C C . ASP B 1 119 ? -15.984 -25.484 -7.414 1 96.81 119 ASP B C 1
ATOM 3912 O O . ASP B 1 119 ? -17 -25.281 -8.102 1 96.81 119 ASP B O 1
ATOM 3916 N N . GLN B 1 120 ? -14.977 -24.75 -7.484 1 97.31 120 GLN B N 1
ATOM 3917 C CA . GLN B 1 120 ? -14.906 -23.656 -8.461 1 97.31 120 GLN B CA 1
ATOM 3918 C C . GLN B 1 120 ? -14.922 -24.203 -9.891 1 97.31 120 GLN B C 1
ATOM 3920 O O . GLN B 1 120 ? -15.594 -23.641 -10.758 1 97.31 120 GLN B O 1
ATOM 3925 N N . ILE B 1 121 ? -14.164 -25.266 -10.109 1 98.12 121 ILE B N 1
ATOM 3926 C CA . ILE B 1 121 ? -14.141 -25.891 -11.43 1 98.12 121 ILE B CA 1
ATOM 3927 C C . ILE B 1 121 ? -15.555 -26.312 -11.828 1 98.12 121 ILE B C 1
ATOM 3929 O O . ILE B 1 121 ? -16 -26.016 -12.945 1 98.12 121 ILE B O 1
ATOM 3933 N N . ALA B 1 122 ? -16.188 -26.953 -10.875 1 97.56 122 ALA B N 1
ATOM 3934 C CA . ALA B 1 122 ? -17.547 -27.422 -11.133 1 97.56 122 ALA B CA 1
ATOM 3935 C C . ALA B 1 122 ? -18.484 -26.25 -11.414 1 97.56 122 ALA B C 1
ATOM 3937 O O . ALA B 1 122 ? -19.297 -26.312 -12.336 1 97.56 122 ALA B O 1
ATOM 3938 N N . ARG B 1 123 ? -18.344 -25.203 -10.648 1 97.31 123 ARG B N 1
ATOM 3939 C CA . ARG B 1 123 ? -19.203 -24.031 -10.789 1 97.31 123 ARG B CA 1
ATOM 3940 C C . ARG B 1 123 ? -19.016 -23.359 -12.148 1 97.31 123 ARG B C 1
ATOM 3942 O O . ARG B 1 123 ? -19.969 -22.859 -12.734 1 97.31 123 ARG B O 1
ATOM 3949 N N . PHE B 1 124 ? -17.797 -23.391 -12.695 1 98.06 124 PHE B N 1
ATOM 3950 C CA . PHE B 1 124 ? -17.5 -22.688 -13.945 1 98.06 124 PHE B CA 1
ATOM 3951 C C . PHE B 1 124 ? -17.438 -23.672 -15.109 1 98.06 124 PHE B C 1
ATOM 3953 O O . PHE B 1 124 ? -16.859 -23.375 -16.156 1 98.06 124 PHE B O 1
ATOM 3960 N N . ALA B 1 125 ? -18 -24.891 -14.945 1 97.69 125 ALA B N 1
ATOM 3961 C CA . ALA B 1 125 ? -17.969 -25.922 -15.977 1 97.69 125 ALA B CA 1
ATOM 3962 C C . ALA B 1 125 ? -18.578 -25.422 -17.281 1 97.69 125 ALA B C 1
ATOM 3964 O O . ALA B 1 125 ? -18.094 -25.734 -18.359 1 97.69 125 ALA B O 1
ATOM 3965 N N . GLY B 1 126 ? -19.688 -24.641 -17.125 1 97.44 126 GLY B N 1
ATOM 3966 C CA . GLY B 1 126 ? -20.328 -24.078 -18.312 1 97.44 126 GLY B CA 1
ATOM 3967 C C . GLY B 1 126 ? -19.438 -23.125 -19.078 1 97.44 126 GLY B C 1
ATOM 3968 O O . GLY B 1 126 ? -19.344 -23.203 -20.297 1 97.44 126 GLY B O 1
ATOM 3969 N N . GLU B 1 127 ? -18.797 -22.219 -18.391 1 97.5 127 GLU B N 1
ATOM 3970 C CA . GLU B 1 127 ? -17.875 -21.266 -19.016 1 97.5 127 GLU B CA 1
ATOM 3971 C C . GLU B 1 127 ? -16.703 -21.984 -19.672 1 97.5 127 GLU B C 1
ATOM 3973 O O . GLU B 1 127 ? -16.266 -21.594 -20.75 1 97.5 127 GLU B O 1
ATOM 3978 N N . ILE B 1 128 ? -16.188 -22.984 -19.047 1 98.31 128 ILE B N 1
ATOM 3979 C CA . ILE B 1 128 ? -15.07 -23.766 -19.562 1 98.31 128 ILE B CA 1
ATOM 3980 C C . ILE B 1 128 ? -15.484 -24.469 -20.859 1 98.31 128 ILE B C 1
ATOM 3982 O O . ILE B 1 128 ? -14.781 -24.391 -21.875 1 98.31 128 ILE B O 1
ATOM 3986 N N . ALA B 1 129 ? -16.625 -25.094 -20.797 1 98.06 129 ALA B N 1
ATOM 3987 C CA . ALA B 1 129 ? -17.141 -25.781 -21.969 1 98.06 129 ALA B CA 1
ATOM 3988 C C . ALA B 1 129 ? -17.375 -24.828 -23.125 1 98.06 129 ALA B C 1
ATOM 3990 O O . ALA B 1 129 ? -17.062 -25.125 -24.281 1 98.06 129 ALA B O 1
ATOM 3991 N N . LYS B 1 130 ? -17.984 -23.719 -22.812 1 98.25 130 LYS B N 1
ATOM 3992 C CA . LYS B 1 130 ? -18.266 -22.734 -23.844 1 98.25 130 LYS B CA 1
ATOM 3993 C C . LYS B 1 130 ? -16.984 -22.234 -24.484 1 98.25 130 LYS B C 1
ATOM 3995 O O . LYS B 1 130 ? -16.906 -22.094 -25.719 1 98.25 130 LYS B O 1
ATOM 4000 N N . ALA B 1 131 ? -16 -21.938 -23.672 1 98.25 131 ALA B N 1
ATOM 4001 C CA . ALA B 1 131 ? -14.727 -21.469 -24.203 1 98.25 131 ALA B CA 1
ATOM 4002 C C . ALA B 1 131 ? -14.125 -22.5 -25.156 1 98.25 131 ALA B C 1
ATOM 4004 O O . ALA B 1 131 ? -13.641 -22.156 -26.234 1 98.25 131 ALA B O 1
ATOM 4005 N N . ARG B 1 132 ? -14.172 -23.719 -24.828 1 98 132 ARG B N 1
ATOM 4006 C CA . ARG B 1 132 ? -13.648 -24.781 -25.672 1 98 132 ARG B CA 1
ATOM 4007 C C . ARG B 1 132 ? -14.453 -24.891 -26.969 1 98 132 ARG B C 1
ATOM 4009 O O . ARG B 1 132 ? -13.883 -25.062 -28.047 1 98 132 ARG B O 1
ATOM 4016 N N . ALA B 1 133 ? -15.688 -24.812 -26.812 1 98.25 133 ALA B N 1
ATOM 4017 C CA . ALA B 1 133 ? -16.562 -24.844 -27.984 1 98.25 133 ALA B CA 1
ATOM 4018 C C . ALA B 1 133 ? -16.25 -23.688 -28.938 1 98.25 133 ALA B C 1
ATOM 4020 O O . ALA B 1 133 ? -16.375 -23.828 -30.156 1 98.25 133 ALA B O 1
ATOM 4021 N N . ASP B 1 134 ? -15.875 -22.625 -28.359 1 97.94 134 ASP B N 1
ATOM 4022 C CA . ASP B 1 134 ? -15.555 -21.438 -29.156 1 97.94 134 ASP B CA 1
ATOM 4023 C C . ASP B 1 134 ? -14.156 -21.547 -29.75 1 97.94 134 ASP B C 1
ATOM 4025 O O . ASP B 1 134 ? -13.688 -20.609 -30.422 1 97.94 134 ASP B O 1
ATOM 4029 N N . GLY B 1 135 ? -13.445 -22.594 -29.438 1 97.94 135 GLY B N 1
ATOM 4030 C CA . GLY B 1 135 ? -12.172 -22.859 -30.094 1 97.94 135 GLY B CA 1
ATOM 4031 C C . GLY B 1 135 ? -10.977 -22.578 -29.219 1 97.94 135 GLY B C 1
ATOM 4032 O O . GLY B 1 135 ? -9.828 -22.719 -29.656 1 97.94 135 GLY B O 1
ATOM 4033 N N . GLU B 1 136 ? -11.211 -22.125 -27.953 1 97.44 136 GLU B N 1
ATOM 4034 C CA . GLU B 1 136 ? -10.102 -21.859 -27.062 1 97.44 136 GLU B CA 1
ATOM 4035 C C . GLU B 1 136 ? -9.422 -23.156 -26.625 1 97.44 136 GLU B C 1
ATOM 4037 O O . GLU B 1 136 ? -10.094 -24.172 -26.391 1 97.44 136 GLU B O 1
ATOM 4042 N N . VAL B 1 137 ? -8.07 -23.109 -26.578 1 97.88 137 VAL B N 1
ATOM 4043 C CA . VAL B 1 137 ? -7.281 -24.25 -26.141 1 97.88 137 VAL B CA 1
ATOM 4044 C C . VAL B 1 137 ? -6.539 -23.906 -24.844 1 97.88 137 VAL B C 1
ATOM 4046 O O . VAL B 1 137 ? -5.742 -22.969 -24.812 1 97.88 137 VAL B O 1
ATOM 4049 N N . PHE B 1 138 ? -6.82 -24.578 -23.797 1 98.62 138 PHE B N 1
ATOM 4050 C CA . PHE B 1 138 ? -6.191 -24.359 -22.5 1 98.62 138 PHE B CA 1
ATOM 4051 C C . PHE B 1 138 ? -6.27 -25.625 -21.656 1 98.62 138 PHE B C 1
ATOM 4053 O O . PHE B 1 138 ? -7.102 -26.5 -21.906 1 98.62 138 PHE B O 1
ATOM 4060 N N . GLU B 1 139 ? -5.395 -25.75 -20.719 1 98.69 139 GLU B N 1
ATOM 4061 C CA . GLU B 1 139 ? -5.441 -26.812 -19.719 1 98.69 139 GLU B CA 1
ATOM 4062 C C . GLU B 1 139 ? -6.016 -26.297 -18.391 1 98.69 139 GLU B C 1
ATOM 4064 O O . GLU B 1 139 ? -6.004 -25.094 -18.125 1 98.69 139 GLU B O 1
ATOM 4069 N N . ILE B 1 140 ? -6.551 -27.219 -17.594 1 98.81 140 ILE B N 1
ATOM 4070 C CA . ILE B 1 140 ? -7.117 -26.906 -16.297 1 98.81 140 ILE B CA 1
ATOM 4071 C C . ILE B 1 140 ? -6.266 -27.547 -15.195 1 98.81 140 ILE B C 1
ATOM 4073 O O . ILE B 1 140 ? -5.898 -28.719 -15.289 1 98.81 140 ILE B O 1
ATOM 4077 N N . GLY B 1 141 ? -5.887 -26.766 -14.242 1 98.81 141 GLY B N 1
ATOM 4078 C CA . GLY B 1 141 ? -5.168 -27.266 -13.078 1 98.81 141 GLY B CA 1
ATOM 4079 C C . GLY B 1 141 ? -5.906 -27.047 -11.773 1 98.81 141 GLY B C 1
ATOM 4080 O O . GLY B 1 141 ? -6.891 -26.297 -11.734 1 98.81 141 GLY B O 1
ATOM 4081 N N . LEU B 1 142 ? -5.441 -27.719 -10.727 1 98.81 142 LEU B N 1
ATOM 4082 C CA . LEU B 1 142 ? -5.934 -27.562 -9.359 1 98.81 142 LEU B CA 1
ATOM 4083 C C . LEU B 1 142 ? -4.777 -27.328 -8.391 1 98.81 142 LEU B C 1
ATOM 4085 O O . LEU B 1 142 ? -3.797 -28.062 -8.391 1 98.81 142 LEU B O 1
ATOM 4089 N N . ARG B 1 143 ? -4.855 -26.25 -7.645 1 98.69 143 ARG B N 1
ATOM 4090 C CA . ARG B 1 143 ? -3.861 -26.016 -6.602 1 98.69 143 ARG B CA 1
ATOM 4091 C C . ARG B 1 143 ? -4.195 -26.797 -5.34 1 98.69 143 ARG B C 1
ATOM 4093 O O . ARG B 1 143 ? -5.348 -26.828 -4.91 1 98.69 143 ARG B O 1
ATOM 4100 N N . LEU B 1 144 ? -3.189 -27.422 -4.797 1 97.88 144 LEU B N 1
ATOM 4101 C CA . LEU B 1 144 ? -3.369 -28.156 -3.543 1 97.88 144 LEU B CA 1
ATOM 4102 C C . LEU B 1 144 ? -2.66 -27.438 -2.396 1 97.88 144 LEU B C 1
ATOM 4104 O O . LEU B 1 144 ? -1.596 -26.844 -2.592 1 97.88 144 LEU B O 1
ATOM 4108 N N . ASN B 1 145 ? -3.26 -27.438 -1.288 1 97.81 145 ASN B N 1
ATOM 4109 C CA . ASN B 1 145 ? -2.592 -27.188 -0.017 1 97.81 145 ASN B CA 1
ATOM 4110 C C . ASN B 1 145 ? -2.021 -28.453 0.589 1 97.81 145 ASN B C 1
ATOM 4112 O O . ASN B 1 145 ? -2.771 -29.375 0.948 1 97.81 145 ASN B O 1
ATOM 4116 N N . PRO B 1 146 ? -0.742 -28.547 0.663 1 96.25 146 PRO B N 1
ATOM 4117 C CA . PRO B 1 146 ? -0.149 -29.797 1.155 1 96.25 146 PRO B CA 1
ATOM 4118 C C . PRO B 1 146 ? -0.418 -30.031 2.641 1 96.25 146 PRO B C 1
ATOM 4120 O O . PRO B 1 146 ? -0.163 -31.125 3.152 1 96.25 146 PRO B O 1
ATOM 4123 N N . GLU B 1 147 ? -0.942 -29.078 3.305 1 95.31 147 GLU B N 1
ATOM 4124 C CA . GLU B 1 147 ? -1.158 -29.156 4.746 1 95.31 147 GLU B CA 1
ATOM 4125 C C . GLU B 1 147 ? 0.139 -29.469 5.484 1 95.31 147 GLU B C 1
ATOM 4127 O O . GLU B 1 147 ? 0.15 -30.297 6.406 1 95.31 147 GLU B O 1
ATOM 4132 N N . HIS B 1 148 ? 1.253 -28.953 4.961 1 94.25 148 HIS B N 1
ATOM 4133 C CA . HIS B 1 148 ? 2.602 -29.031 5.512 1 94.25 148 HIS B CA 1
ATOM 4134 C C . HIS B 1 148 ? 3.299 -27.672 5.426 1 94.25 148 HIS B C 1
ATOM 4136 O O . HIS B 1 148 ? 3.602 -27.188 4.332 1 94.25 148 HIS B O 1
ATOM 4142 N N . SER B 1 149 ? 3.52 -27.125 6.586 1 91.75 149 SER B N 1
ATOM 4143 C CA . SER B 1 149 ? 4.125 -25.797 6.625 1 91.75 149 SER B CA 1
ATOM 4144 C C . SER B 1 149 ? 5.602 -25.875 6.984 1 91.75 149 SER B C 1
ATOM 4146 O O . SER B 1 149 ? 5.996 -26.656 7.855 1 91.75 149 SER B O 1
ATOM 4148 N N . GLU B 1 150 ? 6.387 -25.141 6.246 1 90.44 150 GLU B N 1
ATOM 4149 C CA . GLU B 1 150 ? 7.805 -24.938 6.535 1 90.44 150 GLU B CA 1
ATOM 4150 C C . GLU B 1 150 ? 8.094 -23.484 6.91 1 90.44 150 GLU B C 1
ATOM 4152 O O . GLU B 1 150 ? 9.258 -23.094 7.031 1 90.44 150 GLU B O 1
ATOM 4157 N N . ALA B 1 151 ? 7.02 -22.734 7.004 1 84.38 151 ALA B N 1
ATOM 4158 C CA . ALA B 1 151 ? 7.184 -21.297 7.215 1 84.38 151 ALA B CA 1
ATOM 4159 C C . ALA B 1 151 ? 7.367 -20.984 8.695 1 84.38 151 ALA B C 1
ATOM 4161 O O . ALA B 1 151 ? 6.789 -21.641 9.555 1 84.38 151 ALA B O 1
ATOM 4162 N N . GLU B 1 152 ? 8.109 -19.938 8.938 1 79.56 152 GLU B N 1
ATOM 4163 C CA . GLU B 1 152 ? 8.359 -19.484 10.305 1 79.56 152 GLU B CA 1
ATOM 4164 C C . GLU B 1 152 ? 7.301 -18.484 10.75 1 79.56 152 GLU B C 1
ATOM 4166 O O . GLU B 1 152 ? 7 -18.375 11.945 1 79.56 152 GLU B O 1
ATOM 4171 N N . VAL B 1 153 ? 6.805 -17.688 9.82 1 80.25 153 VAL B N 1
ATOM 4172 C CA . VAL B 1 153 ? 5.852 -16.625 10.102 1 80.25 153 VAL B CA 1
ATOM 4173 C C . VAL B 1 153 ? 4.512 -16.938 9.438 1 80.25 153 VAL B C 1
ATOM 4175 O O . VAL B 1 153 ? 4.441 -17.109 8.219 1 80.25 153 VAL B O 1
ATOM 4178 N N . ALA B 1 154 ? 3.498 -16.969 10.266 1 80.38 154 ALA B N 1
ATOM 4179 C CA . ALA B 1 154 ? 2.178 -17.391 9.789 1 80.38 154 ALA B CA 1
ATOM 4180 C C . ALA B 1 154 ? 1.682 -16.453 8.68 1 80.38 154 ALA B C 1
ATOM 4182 O O . ALA B 1 154 ? 1.111 -16.922 7.691 1 80.38 154 ALA B O 1
ATOM 4183 N N . LYS B 1 155 ? 1.949 -15.211 8.781 1 82.69 155 LYS B N 1
ATOM 4184 C CA . LYS B 1 155 ? 1.46 -14.211 7.84 1 82.69 155 LYS B CA 1
ATOM 4185 C C . LYS B 1 155 ? 1.957 -14.5 6.426 1 82.69 155 LYS B C 1
ATOM 4187 O O . LYS B 1 155 ? 1.333 -14.078 5.449 1 82.69 155 LYS B O 1
ATOM 4192 N N . TYR B 1 156 ? 2.986 -15.266 6.305 1 85.06 156 TYR B N 1
ATOM 4193 C CA . TYR B 1 156 ? 3.582 -15.523 4.996 1 85.06 156 TYR B CA 1
ATOM 4194 C C . TYR B 1 156 ? 3.551 -17 4.664 1 85.06 156 TYR B C 1
ATOM 4196 O O . TYR B 1 156 ? 4.246 -17.469 3.754 1 85.06 156 TYR B O 1
ATOM 4204 N N . ASP B 1 157 ? 2.738 -17.734 5.422 1 91.88 157 ASP B N 1
ATOM 4205 C CA . ASP B 1 157 ? 2.631 -19.172 5.254 1 91.88 157 ASP B CA 1
ATOM 4206 C C . ASP B 1 157 ? 1.423 -19.547 4.395 1 91.88 157 ASP B C 1
ATOM 4208 O O . ASP B 1 157 ? 0.28 -19.453 4.848 1 91.88 157 ASP B O 1
ATOM 4212 N N . PRO B 1 158 ? 1.715 -19.984 3.182 1 93.81 158 PRO B N 1
ATOM 4213 C CA . PRO B 1 158 ? 0.586 -20.359 2.326 1 93.81 158 PRO B CA 1
ATOM 4214 C C . PRO B 1 158 ? -0.174 -21.578 2.854 1 93.81 158 PRO B C 1
ATOM 4216 O O . PRO B 1 158 ? -1.28 -21.859 2.391 1 93.81 158 PRO B O 1
ATOM 4219 N N . CYS B 1 159 ? 0.392 -22.25 3.838 1 94.62 159 CYS B N 1
ATOM 4220 C CA . CYS B 1 159 ? -0.221 -23.484 4.332 1 94.62 159 CYS B CA 1
ATOM 4221 C C . CYS B 1 159 ? -0.749 -23.297 5.75 1 94.62 159 CYS B C 1
ATOM 4223 O O . CYS B 1 159 ? -1.017 -24.266 6.449 1 94.62 159 CYS B O 1
ATOM 4225 N N . GLN B 1 160 ? -0.886 -22.078 6.168 1 93.5 160 GLN B N 1
ATOM 4226 C CA . GLN B 1 160 ? -1.402 -21.828 7.508 1 93.5 160 GLN B CA 1
ATOM 4227 C C . GLN B 1 160 ? -2.838 -22.328 7.648 1 93.5 160 GLN B C 1
ATOM 4229 O O . GLN B 1 160 ? -3.539 -22.5 6.652 1 93.5 160 GLN B O 1
ATOM 4234 N N . THR B 1 161 ? -3.232 -22.547 8.883 1 91.69 161 THR B N 1
ATOM 4235 C CA . THR B 1 161 ? -4.617 -22.922 9.148 1 91.69 161 THR B CA 1
ATOM 4236 C C . THR B 1 161 ? -5.574 -21.891 8.57 1 91.69 161 THR B C 1
ATOM 4238 O O . THR B 1 161 ? -5.387 -20.688 8.773 1 91.69 161 THR B O 1
ATOM 4241 N N . GLY B 1 162 ? -6.535 -22.359 7.809 1 95.19 162 GLY B N 1
ATOM 4242 C CA . GLY B 1 162 ? -7.52 -21.438 7.246 1 95.19 162 GLY B CA 1
ATOM 4243 C C . GLY B 1 162 ? -7.012 -20.703 6.02 1 95.19 162 GLY B C 1
ATOM 4244 O O . GLY B 1 162 ? -7.621 -19.734 5.582 1 95.19 162 GLY B O 1
ATOM 4245 N N . SER B 1 163 ? -5.879 -21.203 5.508 1 96.88 163 SER B N 1
ATOM 4246 C CA . SER B 1 163 ? -5.367 -20.578 4.297 1 96.88 163 SER B CA 1
ATOM 4247 C C . SER B 1 163 ? -6.359 -20.688 3.148 1 96.88 163 SER B C 1
ATOM 4249 O O . SER B 1 163 ? -6.984 -21.734 2.965 1 96.88 163 SER B O 1
ATOM 4251 N N . ARG B 1 164 ? -6.48 -19.609 2.428 1 97.31 164 ARG B N 1
ATOM 4252 C CA . ARG B 1 164 ? -7.367 -19.656 1.267 1 97.31 164 ARG B CA 1
ATOM 4253 C C . ARG B 1 164 ? -6.637 -20.188 0.041 1 97.31 164 ARG B C 1
ATOM 4255 O O . ARG B 1 164 ? -7.223 -20.297 -1.038 1 97.31 164 ARG B O 1
ATOM 4262 N N . LEU B 1 165 ? -5.348 -20.547 0.212 1 98 165 LEU B N 1
ATOM 4263 C CA . LEU B 1 165 ? -4.523 -20.922 -0.93 1 98 165 LEU B CA 1
ATOM 4264 C C . LEU B 1 165 ? -4.465 -22.438 -1.085 1 98 165 LEU B C 1
ATOM 4266 O O . LEU B 1 165 ? -3.727 -23.109 -0.365 1 98 165 LEU B O 1
ATOM 4270 N N . GLY B 1 166 ? -5.254 -22.906 -2.051 1 98.06 166 GLY B N 1
ATOM 4271 C CA . GLY B 1 166 ? -5.191 -24.297 -2.422 1 98.06 166 GLY B CA 1
ATOM 4272 C C . GLY B 1 166 ? -6.203 -25.156 -1.684 1 98.06 166 GLY B C 1
ATOM 4273 O O . GLY B 1 166 ? -6.539 -24.891 -0.53 1 98.06 166 GLY B O 1
ATOM 4274 N N . PHE B 1 167 ? -6.613 -26.219 -2.307 1 98.06 167 PHE B N 1
ATOM 4275 C CA . PHE B 1 167 ? -7.516 -27.203 -1.745 1 98.06 167 PHE B CA 1
ATOM 4276 C C . PHE B 1 167 ? -6.758 -28.203 -0.865 1 98.06 167 PHE B C 1
ATOM 4278 O O . PHE B 1 167 ? -5.75 -28.766 -1.289 1 98.06 167 PHE B O 1
ATOM 4285 N N . PRO B 1 168 ? -7.195 -28.406 0.367 1 97.81 168 PRO B N 1
ATOM 4286 C CA . PRO B 1 168 ? -6.461 -29.312 1.25 1 97.81 168 PRO B CA 1
ATOM 4287 C C . PRO B 1 168 ? -6.305 -30.703 0.656 1 97.81 168 PRO B C 1
ATOM 4289 O O . PRO B 1 168 ? -7.293 -31.328 0.252 1 97.81 168 PRO B O 1
ATOM 4292 N N . VAL B 1 169 ? -5.078 -31.188 0.695 1 97.5 169 VAL B N 1
ATOM 4293 C CA . VAL B 1 169 ? -4.77 -32.469 0.062 1 97.5 169 VAL B CA 1
ATOM 4294 C C . VAL B 1 169 ? -5.512 -33.594 0.778 1 97.5 169 VAL B C 1
ATOM 4296 O O . VAL B 1 169 ? -5.898 -34.562 0.155 1 97.5 169 VAL B O 1
ATOM 4299 N N . SER B 1 170 ? -5.828 -33.438 2.016 1 97.06 170 SER B N 1
ATOM 4300 C CA . SER B 1 170 ? -6.527 -34.438 2.793 1 97.06 170 SER B CA 1
ATOM 4301 C C . SER B 1 170 ? -7.965 -34.625 2.318 1 97.06 170 SER B C 1
ATOM 4303 O O . SER B 1 170 ? -8.602 -35.625 2.611 1 97.06 170 SER B O 1
ATOM 4305 N N . GLN B 1 171 ? -8.461 -33.656 1.582 1 97.38 171 GLN B N 1
ATOM 4306 C CA . GLN B 1 171 ? -9.844 -33.688 1.132 1 97.38 171 GLN B CA 1
ATOM 4307 C C . GLN B 1 171 ? -9.945 -34.125 -0.325 1 97.38 171 GLN B C 1
ATOM 4309 O O . GLN B 1 171 ? -11.039 -34.281 -0.86 1 97.38 171 GLN B O 1
ATOM 4314 N N . LEU B 1 172 ? -8.852 -34.312 -0.914 1 97.19 172 LEU B N 1
ATOM 4315 C CA . LEU B 1 172 ? -8.82 -34.625 -2.334 1 97.19 172 LEU B CA 1
ATOM 4316 C C . LEU B 1 172 ? -9.422 -36 -2.59 1 97.19 172 LEU B C 1
ATOM 4318 O O . LEU B 1 172 ? -9.078 -36.969 -1.909 1 97.19 172 LEU B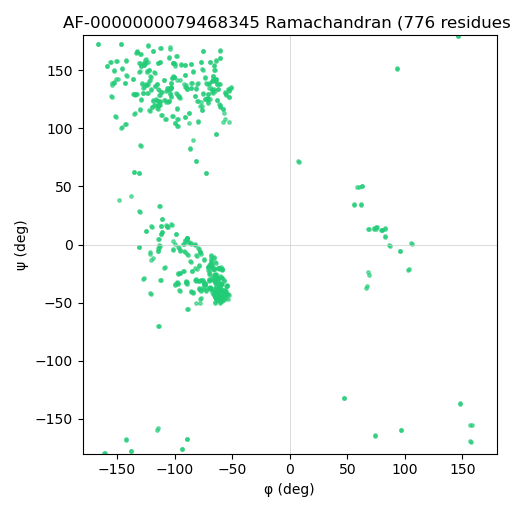 O 1
ATOM 4322 N N . ARG B 1 173 ? -10.336 -36.125 -3.559 1 96.19 173 ARG B N 1
ATOM 4323 C CA . ARG B 1 173 ? -10.953 -37.344 -4.035 1 96.19 173 ARG B CA 1
ATOM 4324 C C . ARG B 1 173 ? -10.758 -37.5 -5.539 1 96.19 173 ARG B C 1
ATOM 4326 O O . ARG B 1 173 ? -10.531 -36.531 -6.25 1 96.19 173 ARG B O 1
ATOM 4333 N N . PRO B 1 174 ? -10.828 -38.719 -6 1 94.62 174 PRO B N 1
ATOM 4334 C CA . PRO B 1 174 ? -10.609 -38.969 -7.43 1 94.62 174 PRO B CA 1
ATOM 4335 C C . PRO B 1 174 ? -11.523 -38.125 -8.32 1 94.62 174 PRO B C 1
ATOM 4337 O O . PRO B 1 174 ? -11.086 -37.625 -9.359 1 94.62 174 PRO B O 1
ATOM 4340 N N . GLU B 1 175 ? -12.711 -37.906 -7.867 1 95.88 175 GLU B N 1
ATOM 4341 C CA . GLU B 1 175 ? -13.68 -37.188 -8.68 1 95.88 175 GLU B CA 1
ATOM 4342 C C . GLU B 1 175 ? -13.289 -35.719 -8.805 1 95.88 175 GLU B C 1
ATOM 4344 O O . GLU B 1 175 ? -13.719 -35.031 -9.742 1 95.88 175 GLU B O 1
ATOM 4349 N N . HIS B 1 176 ? -12.539 -35.188 -7.836 1 97.12 176 HIS B N 1
ATOM 4350 C CA . HIS B 1 176 ? -12.07 -33.812 -7.879 1 97.12 176 HIS B CA 1
ATOM 4351 C C . HIS B 1 176 ? -11.117 -33.562 -9.047 1 97.12 176 HIS B C 1
ATOM 4353 O O . HIS B 1 176 ? -10.852 -32.438 -9.422 1 97.12 176 HIS B O 1
ATOM 4359 N N . LEU B 1 177 ? -10.617 -34.625 -9.617 1 96.44 177 LEU B N 1
ATOM 4360 C CA . LEU B 1 177 ? -9.594 -34.531 -10.648 1 96.44 177 LEU B CA 1
ATOM 4361 C C . LEU B 1 177 ? -10.203 -34.719 -12.031 1 96.44 177 LEU B C 1
ATOM 4363 O O . LEU B 1 177 ? -9.492 -34.656 -13.039 1 96.44 177 LEU B O 1
ATOM 4367 N N . ASP B 1 178 ? -11.539 -34.875 -12.07 1 94.94 178 ASP B N 1
ATOM 4368 C CA . ASP B 1 178 ? -12.203 -34.938 -13.367 1 94.94 178 ASP B CA 1
ATOM 4369 C C . ASP B 1 178 ? -11.984 -33.656 -14.164 1 94.94 178 ASP B C 1
ATOM 4371 O O . ASP B 1 178 ? -12.344 -32.562 -13.695 1 94.94 178 ASP B O 1
ATOM 4375 N N . GLY B 1 179 ? -11.359 -33.75 -15.297 1 94.81 179 GLY B N 1
ATOM 4376 C CA . GLY B 1 179 ? -11.117 -32.625 -16.156 1 94.81 179 GLY B CA 1
ATOM 4377 C C . GLY B 1 179 ? -9.891 -31.812 -15.742 1 94.81 179 GLY B C 1
ATOM 4378 O O . GLY B 1 179 ? -9.648 -30.734 -16.281 1 94.81 179 GLY B O 1
ATOM 4379 N N . VAL B 1 180 ? -9.172 -32.312 -14.781 1 98.31 180 VAL B N 1
ATOM 4380 C CA . VAL B 1 180 ? -7.977 -31.641 -14.297 1 98.31 180 VAL B CA 1
ATOM 4381 C C . VAL B 1 180 ? -6.742 -32.219 -14.984 1 98.31 180 VAL B C 1
ATOM 4383 O O . VAL B 1 180 ? -6.516 -33.438 -14.961 1 98.31 180 VAL B O 1
ATOM 4386 N N . ASP B 1 181 ? -5.949 -31.344 -15.57 1 98.62 181 ASP B N 1
ATOM 4387 C CA . ASP B 1 181 ? -4.801 -31.766 -16.359 1 98.62 181 ASP B CA 1
ATOM 4388 C C . ASP B 1 181 ? -3.539 -31.828 -15.516 1 98.62 181 ASP B C 1
ATOM 4390 O O . ASP B 1 181 ? -2.572 -32.5 -15.875 1 98.62 181 ASP B O 1
ATOM 4394 N N . GLY B 1 182 ? -3.482 -31.141 -14.445 1 98.75 182 GLY B N 1
ATOM 4395 C CA . GLY B 1 182 ? -2.291 -31.078 -13.609 1 98.75 182 GLY B CA 1
ATOM 4396 C C . GLY B 1 182 ? -2.543 -30.484 -12.242 1 98.75 182 GLY B C 1
ATOM 4397 O O . GLY B 1 182 ? -3.635 -29.969 -11.977 1 98.75 182 GLY B O 1
ATOM 4398 N N . LEU B 1 183 ? -1.517 -30.547 -11.383 1 98.62 183 LEU B N 1
ATOM 4399 C CA . LEU B 1 183 ? -1.595 -30.062 -10.008 1 98.62 183 LEU B CA 1
ATOM 4400 C C . LEU B 1 183 ? -0.546 -28.984 -9.758 1 98.62 183 LEU B C 1
ATOM 4402 O O . LEU B 1 183 ? 0.533 -29 -10.352 1 98.62 183 LEU B O 1
ATOM 4406 N N . HIS B 1 184 ? -0.932 -28.047 -8.953 1 98.5 184 HIS B N 1
ATOM 4407 C CA . HIS B 1 184 ? -0.069 -26.938 -8.547 1 98.5 184 HIS B CA 1
ATOM 4408 C C . HIS B 1 184 ? 0.108 -26.906 -7.031 1 98.5 184 HIS B C 1
ATOM 4410 O O . HIS B 1 184 ? -0.863 -27.047 -6.289 1 98.5 184 HIS B O 1
ATOM 4416 N N . LEU B 1 185 ? 1.36 -26.75 -6.645 1 95.94 185 LEU B N 1
ATOM 4417 C CA . LEU B 1 185 ? 1.714 -26.547 -5.242 1 95.94 185 LEU B CA 1
ATOM 4418 C C . LEU B 1 185 ? 2.514 -25.25 -5.062 1 95.94 185 LEU B C 1
ATOM 4420 O O . LEU B 1 185 ? 3.367 -24.922 -5.891 1 95.94 185 LEU B O 1
ATOM 4424 N N . HIS B 1 186 ? 2.209 -24.516 -4.074 1 94.69 186 HIS B N 1
ATOM 4425 C CA . HIS B 1 186 ? 3.033 -23.406 -3.619 1 94.69 186 HIS B CA 1
ATOM 4426 C C . HIS B 1 186 ? 3.035 -23.312 -2.098 1 94.69 186 HIS B C 1
ATOM 4428 O O . HIS B 1 186 ? 2.076 -22.812 -1.503 1 94.69 186 HIS B O 1
ATOM 4434 N N . ALA B 1 187 ? 4.129 -23.75 -1.501 1 92.25 187 ALA B N 1
ATOM 4435 C CA . ALA B 1 187 ? 4.141 -23.875 -0.045 1 92.25 187 ALA B CA 1
ATOM 4436 C C . ALA B 1 187 ? 5.391 -23.219 0.546 1 92.25 187 ALA B C 1
ATOM 4438 O O . ALA B 1 187 ? 5.574 -23.219 1.766 1 92.25 187 ALA B O 1
ATOM 4439 N N . LEU B 1 188 ? 6.227 -22.719 -0.33 1 86.44 188 LEU B N 1
ATOM 4440 C CA . LEU B 1 188 ? 7.484 -22.141 0.129 1 86.44 188 LEU B CA 1
ATOM 4441 C C . LEU B 1 188 ? 7.406 -20.609 0.16 1 86.44 188 LEU B C 1
ATOM 4443 O O . LEU B 1 188 ? 6.562 -20.016 -0.512 1 86.44 188 LEU B O 1
ATOM 4447 N N . CYS B 1 189 ? 8.219 -20.047 0.963 1 85.12 189 CYS B N 1
ATOM 4448 C CA . CYS B 1 189 ? 8.414 -18.609 1.029 1 85.12 189 CYS B CA 1
ATOM 4449 C C . CYS B 1 189 ? 9.859 -18.266 1.363 1 85.12 189 CYS B C 1
ATOM 4451 O O . CYS B 1 189 ? 10.273 -18.359 2.52 1 85.12 189 CYS B O 1
ATOM 4453 N N . GLU B 1 190 ? 10.633 -17.891 0.375 1 84.19 190 GLU B N 1
ATOM 4454 C CA . GLU B 1 190 ? 12.016 -17.422 0.505 1 84.19 190 GLU B CA 1
ATOM 4455 C C . GLU B 1 190 ? 12.891 -18.484 1.179 1 84.19 190 GLU B C 1
ATOM 4457 O O . GLU B 1 190 ? 13.641 -18.172 2.104 1 84.19 190 GLU B O 1
ATOM 4462 N N . GLN B 1 191 ? 12.812 -19.719 0.685 1 88.31 191 GLN B N 1
ATOM 4463 C CA . GLN B 1 191 ? 13.484 -20.828 1.364 1 88.31 191 GLN B CA 1
ATOM 4464 C C . GLN B 1 191 ? 14.453 -21.547 0.424 1 88.31 191 GLN B C 1
ATOM 4466 O O . GLN B 1 191 ? 14.5 -21.234 -0.77 1 88.31 191 GLN B O 1
ATOM 4471 N N . GLY B 1 192 ? 15.219 -22.438 1.055 1 92.5 192 GLY B N 1
ATOM 4472 C CA . GLY B 1 192 ? 16.141 -23.281 0.291 1 92.5 192 GLY B CA 1
ATOM 4473 C C . GLY B 1 192 ? 15.508 -24.578 -0.188 1 92.5 192 GLY B C 1
ATOM 4474 O O . GLY B 1 192 ? 14.281 -24.703 -0.217 1 92.5 192 GLY B O 1
ATOM 4475 N N . PHE B 1 193 ? 16.328 -25.453 -0.636 1 96.69 193 PHE B N 1
ATOM 4476 C CA . PHE B 1 193 ? 15.883 -26.703 -1.246 1 96.69 193 PHE B CA 1
ATOM 4477 C C . PHE B 1 193 ? 15.266 -27.625 -0.202 1 96.69 193 PHE B C 1
ATOM 4479 O O . PHE B 1 193 ? 14.25 -28.266 -0.466 1 96.69 193 PHE B O 1
ATOM 4486 N N . GLU B 1 194 ? 15.789 -27.672 1.012 1 96 194 GLU B N 1
ATOM 4487 C CA . GLU B 1 194 ? 15.43 -28.688 1.996 1 96 194 GLU B CA 1
ATOM 4488 C C . GLU B 1 194 ? 13.945 -28.609 2.352 1 96 194 GLU B C 1
ATOM 4490 O O . GLU B 1 194 ? 13.266 -29.625 2.436 1 96 194 GLU B O 1
ATOM 4495 N N . PRO B 1 195 ? 13.484 -27.422 2.527 1 95.44 195 PRO B N 1
ATOM 4496 C CA . PRO B 1 195 ? 12.047 -27.344 2.787 1 95.44 195 PRO B CA 1
ATOM 4497 C C . PRO B 1 195 ? 11.203 -27.906 1.642 1 95.44 195 PRO B C 1
ATOM 4499 O O . PRO B 1 195 ? 10.195 -28.578 1.879 1 95.44 195 PRO B O 1
ATOM 4502 N N . LEU B 1 196 ? 11.602 -27.625 0.399 1 96.12 196 LEU B N 1
ATOM 4503 C CA . LEU B 1 196 ? 10.891 -28.203 -0.741 1 96.12 196 LEU B CA 1
ATOM 4504 C C . LEU B 1 196 ? 10.906 -29.719 -0.682 1 96.12 196 LEU B C 1
ATOM 4506 O O . LEU B 1 196 ? 9.883 -30.375 -0.902 1 96.12 196 LEU B O 1
ATOM 4510 N N . HIS B 1 197 ? 12.047 -30.234 -0.358 1 97 197 HIS B N 1
ATOM 4511 C CA . HIS B 1 197 ? 12.211 -31.672 -0.282 1 97 197 HIS B CA 1
ATOM 4512 C C . HIS B 1 197 ? 11.289 -32.281 0.774 1 97 197 HIS B C 1
ATOM 4514 O O . HIS B 1 197 ? 10.656 -33.312 0.538 1 97 197 HIS B O 1
ATOM 4520 N N . ARG B 1 198 ? 11.195 -31.641 1.9 1 96.94 198 ARG B N 1
ATOM 4521 C CA . ARG B 1 198 ? 10.352 -32.156 2.982 1 96.94 198 ARG B CA 1
ATOM 4522 C C . ARG B 1 198 ? 8.875 -32.062 2.615 1 96.94 198 ARG B C 1
ATOM 4524 O O . ARG B 1 198 ? 8.102 -32.969 2.922 1 96.94 198 ARG B O 1
ATOM 4531 N N . ILE B 1 199 ? 8.547 -31 1.939 1 96 199 ILE B N 1
ATOM 4532 C CA . ILE B 1 199 ? 7.164 -30.844 1.501 1 96 199 ILE B CA 1
ATOM 4533 C C . ILE B 1 199 ? 6.816 -31.938 0.487 1 96 199 ILE B C 1
ATOM 4535 O O . ILE B 1 199 ? 5.773 -32.594 0.593 1 96 199 ILE B O 1
ATOM 4539 N N . TRP B 1 200 ? 7.703 -32.188 -0.453 1 96.5 200 TRP B N 1
ATOM 4540 C CA . TRP B 1 200 ? 7.484 -33.219 -1.464 1 96.5 200 TRP B CA 1
ATOM 4541 C C . TRP B 1 200 ? 7.359 -34.594 -0.821 1 96.5 200 TRP B C 1
ATOM 4543 O O . TRP B 1 200 ? 6.438 -35.344 -1.138 1 96.5 200 TRP B O 1
ATOM 4553 N N . LYS B 1 201 ? 8.227 -34.844 0.115 1 96.62 201 LYS B N 1
ATOM 4554 C CA . LYS B 1 201 ? 8.195 -36.125 0.785 1 96.62 201 LYS B CA 1
ATOM 4555 C C . LYS B 1 201 ? 6.871 -36.344 1.509 1 96.62 201 LYS B C 1
ATOM 4557 O O . LYS B 1 201 ? 6.367 -37.469 1.569 1 96.62 201 LYS B O 1
ATOM 4562 N N . SER B 1 202 ? 6.383 -35.312 1.966 1 96 202 SER B N 1
ATOM 4563 C CA . SER B 1 202 ? 5.117 -35.406 2.686 1 96 202 SER B CA 1
ATOM 4564 C C . SER B 1 202 ? 3.949 -35.594 1.725 1 96 202 SER B C 1
ATOM 4566 O O . SER B 1 202 ? 2.973 -36.281 2.059 1 96 202 SER B O 1
ATOM 4568 N N . LEU B 1 203 ? 4.035 -35.094 0.583 1 95.38 203 LEU B N 1
ATOM 4569 C CA . LEU B 1 203 ? 2.941 -35.062 -0.382 1 95.38 203 LEU B CA 1
ATOM 4570 C C . LEU B 1 203 ? 2.967 -36.312 -1.256 1 95.38 203 LEU B C 1
ATOM 4572 O O . LEU B 1 203 ? 1.918 -36.781 -1.692 1 95.38 203 LEU B O 1
ATOM 4576 N N . GLN B 1 204 ? 4.121 -36.812 -1.498 1 96.31 204 GLN B N 1
ATOM 4577 C CA . GLN B 1 204 ? 4.355 -37.844 -2.486 1 96.31 204 GLN B CA 1
ATOM 4578 C C . GLN B 1 204 ? 3.473 -39.062 -2.221 1 96.31 204 GLN B C 1
ATOM 4580 O O . GLN B 1 204 ? 2.791 -39.562 -3.125 1 96.31 204 GLN B O 1
ATOM 4585 N N . PRO B 1 205 ? 3.398 -39.531 -0.966 1 96.06 205 PRO B N 1
ATOM 4586 C CA . PRO B 1 205 ? 2.574 -40.719 -0.737 1 96.06 205 PRO B CA 1
ATOM 4587 C C . PRO B 1 205 ? 1.093 -40.469 -1.018 1 96.06 205 PRO B C 1
ATOM 4589 O O . PRO B 1 205 ? 0.365 -41.406 -1.371 1 96.06 205 PRO B O 1
ATOM 4592 N N . LYS B 1 206 ? 0.678 -39.281 -0.902 1 94.88 206 LYS B N 1
ATOM 4593 C CA . LYS B 1 206 ? -0.727 -38.938 -1.084 1 94.88 206 LYS B CA 1
ATOM 4594 C C . LYS B 1 206 ? -1.074 -38.781 -2.564 1 94.88 206 LYS B C 1
ATOM 4596 O O . LYS B 1 206 ? -2.242 -38.906 -2.945 1 94.88 206 LYS B O 1
ATOM 4601 N N . LEU B 1 207 ? -0.068 -38.562 -3.395 1 96.19 207 LEU B N 1
ATOM 4602 C CA . LEU B 1 207 ? -0.317 -38.25 -4.797 1 96.19 207 LEU B CA 1
ATOM 4603 C C . LEU B 1 207 ? 0.189 -39.375 -5.703 1 96.19 207 LEU B C 1
ATOM 4605 O O . LEU B 1 207 ? -0.016 -39.312 -6.922 1 96.19 207 LEU B O 1
ATOM 4609 N N . GLU B 1 208 ? 0.803 -40.375 -5.156 1 95 208 GLU B N 1
ATOM 4610 C CA . GLU B 1 208 ? 1.523 -41.406 -5.902 1 95 208 GLU B CA 1
ATOM 4611 C C . GLU B 1 208 ? 0.63 -42.062 -6.957 1 95 208 GLU B C 1
ATOM 4613 O O . GLU B 1 208 ? 1.064 -42.281 -8.086 1 95 208 GLU B O 1
ATOM 4618 N N . ALA B 1 209 ? -0.557 -42.344 -6.621 1 93.81 209 ALA B N 1
ATOM 4619 C CA . ALA B 1 209 ? -1.459 -43.062 -7.52 1 93.81 209 ALA B CA 1
ATOM 4620 C C . ALA B 1 209 ? -2.041 -42.125 -8.57 1 93.81 209 ALA B C 1
ATOM 4622 O O . ALA B 1 209 ? -2.533 -42.562 -9.609 1 93.81 209 ALA B O 1
ATOM 4623 N N . ILE B 1 210 ? -1.987 -40.875 -8.352 1 95.75 210 ILE B N 1
ATOM 4624 C CA . ILE B 1 210 ? -2.65 -39.875 -9.18 1 95.75 210 ILE B CA 1
ATOM 4625 C C . ILE B 1 210 ? -1.66 -39.281 -10.188 1 95.75 210 ILE B C 1
ATOM 4627 O O . ILE B 1 210 ? -2.031 -38.969 -11.328 1 95.75 210 ILE B O 1
ATOM 4631 N N . LEU B 1 211 ? -0.447 -39.156 -9.883 1 96.5 211 LEU B N 1
ATOM 4632 C CA . LEU B 1 211 ? 0.565 -38.406 -10.617 1 96.5 211 LEU B CA 1
ATOM 4633 C C . LEU B 1 211 ? 0.732 -38.938 -12.031 1 96.5 211 LEU B C 1
ATOM 4635 O O . LEU B 1 211 ? 0.764 -38.188 -13 1 96.5 211 LEU B O 1
ATOM 4639 N N . PRO B 1 212 ? 0.705 -40.312 -12.211 1 96.06 212 PRO B N 1
ATOM 4640 C CA . PRO B 1 212 ? 0.911 -40.844 -13.562 1 96.06 212 PRO B CA 1
ATOM 4641 C C . PRO B 1 212 ? -0.245 -40.531 -14.508 1 96.06 212 PRO B C 1
ATOM 4643 O O . PRO B 1 212 ? -0.117 -40.688 -15.727 1 96.06 212 PRO B O 1
ATOM 4646 N N . LYS B 1 213 ? -1.312 -40.094 -13.953 1 96.38 213 LYS B N 1
ATOM 4647 C CA . LYS B 1 213 ? -2.498 -39.812 -14.758 1 96.38 213 LYS B CA 1
ATOM 4648 C C . LYS B 1 213 ? -2.564 -38.344 -15.141 1 96.38 213 LYS B C 1
ATOM 4650 O O . LYS B 1 213 ? -3.451 -37.938 -15.883 1 96.38 213 LYS B O 1
ATOM 4655 N N . LEU B 1 214 ? -1.681 -37.531 -14.656 1 98 214 LEU B N 1
ATOM 4656 C CA . LEU B 1 214 ? -1.673 -36.094 -14.883 1 98 214 LEU B CA 1
ATOM 4657 C C . LEU B 1 214 ? -0.676 -35.719 -15.977 1 98 214 LEU B C 1
ATOM 4659 O O . LEU B 1 214 ? 0.274 -36.469 -16.234 1 98 214 LEU B O 1
ATOM 4663 N N . LYS B 1 215 ? -0.929 -34.625 -16.625 1 98.44 215 LYS B N 1
ATOM 4664 C CA . LYS B 1 215 ? -0.008 -34.094 -17.641 1 98.44 215 LYS B CA 1
ATOM 4665 C C . LYS B 1 215 ? 1.18 -33.406 -16.984 1 98.44 215 LYS B C 1
ATOM 4667 O O . LYS B 1 215 ? 2.307 -33.469 -17.484 1 98.44 215 LYS B O 1
ATOM 4672 N N . TRP B 1 216 ? 0.958 -32.688 -15.93 1 98.75 216 TRP B N 1
ATOM 4673 C CA . TRP B 1 216 ? 2.023 -31.875 -15.352 1 98.75 216 TRP B CA 1
ATOM 4674 C C . TRP B 1 216 ? 1.833 -31.719 -13.844 1 98.75 216 TRP B C 1
ATOM 4676 O O . TRP B 1 216 ? 0.735 -31.938 -13.328 1 98.75 216 TRP B O 1
ATOM 4686 N N . LEU B 1 217 ? 2.92 -31.406 -13.125 1 98.69 217 LEU B N 1
ATOM 4687 C CA . LEU B 1 217 ? 3.018 -31.031 -11.719 1 98.69 217 LEU B CA 1
ATOM 4688 C C . LEU 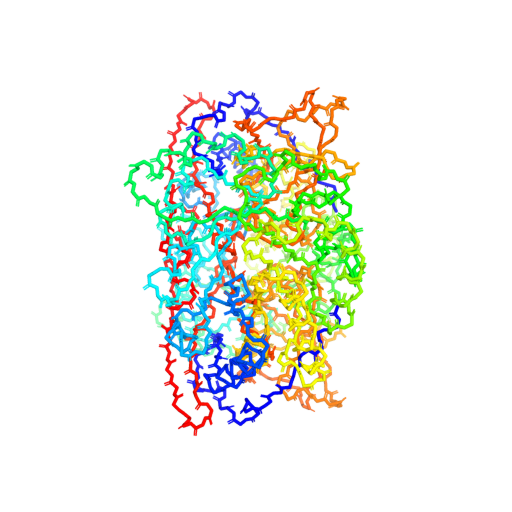B 1 217 ? 3.844 -29.766 -11.555 1 98.69 217 LEU B C 1
ATOM 4690 O O . LEU B 1 217 ? 5.012 -29.719 -11.945 1 98.69 217 LEU B O 1
ATOM 4694 N N . ASN B 1 218 ? 3.182 -28.734 -11.07 1 98.62 218 ASN B N 1
ATOM 4695 C CA . ASN B 1 218 ? 3.836 -27.453 -10.797 1 98.62 218 ASN B CA 1
ATOM 4696 C C . ASN B 1 218 ? 4.203 -27.328 -9.32 1 98.62 218 ASN B C 1
ATOM 4698 O O . ASN B 1 218 ? 3.322 -27.281 -8.461 1 98.62 218 ASN B O 1
ATOM 4702 N N . LEU B 1 219 ? 5.508 -27.234 -9.039 1 97.75 219 LEU B N 1
ATOM 4703 C CA . LEU B 1 219 ? 5.98 -27.234 -7.66 1 97.75 219 LEU B CA 1
ATOM 4704 C C . LEU B 1 219 ? 6.059 -25.797 -7.125 1 97.75 219 LEU B C 1
ATOM 4706 O O . LEU B 1 219 ? 6.527 -25.578 -6.004 1 97.75 219 LEU B O 1
ATOM 4710 N N . GLY B 1 220 ? 5.641 -24.859 -7.91 1 96.56 220 GLY B N 1
ATOM 4711 C CA . GLY B 1 220 ? 5.469 -23.5 -7.461 1 96.56 220 GLY B CA 1
ATOM 4712 C C . GLY B 1 220 ? 6.785 -22.766 -7.266 1 96.56 220 GLY B C 1
ATOM 4713 O O . GLY B 1 220 ? 7.773 -23.062 -7.941 1 96.56 220 GLY B O 1
ATOM 4714 N N . GLY B 1 221 ? 6.629 -21.625 -6.539 1 94.88 221 GLY B N 1
ATOM 4715 C CA . GLY B 1 221 ? 7.766 -20.781 -6.246 1 94.88 221 GLY B CA 1
ATOM 4716 C C . GLY B 1 221 ? 8.109 -20.719 -4.77 1 94.88 221 GLY B C 1
ATOM 4717 O O . GLY B 1 221 ? 7.926 -21.703 -4.047 1 94.88 221 GLY B O 1
ATOM 4718 N N . GLY B 1 222 ? 8.812 -19.641 -4.422 1 91.38 222 GLY B N 1
ATOM 4719 C CA . GLY B 1 222 ? 9.141 -19.438 -3.021 1 91.38 222 GLY B CA 1
ATOM 4720 C C . GLY B 1 222 ? 10.516 -19.953 -2.646 1 91.38 222 GLY B C 1
ATOM 4721 O O . GLY B 1 222 ? 10.938 -19.844 -1.49 1 91.38 222 GLY B O 1
ATOM 4722 N N . HIS B 1 223 ? 11.148 -20.562 -3.473 1 90.69 223 HIS B N 1
ATOM 4723 C CA . HIS B 1 223 ? 12.523 -20.969 -3.217 1 90.69 223 HIS B CA 1
ATOM 4724 C C . HIS B 1 223 ? 13.516 -20.078 -3.945 1 90.69 223 HIS B C 1
ATOM 4726 O O . HIS B 1 223 ? 13.305 -19.719 -5.105 1 90.69 223 HIS B O 1
ATOM 4732 N N . HIS B 1 224 ? 14.531 -19.688 -3.219 1 92.75 224 HIS B N 1
ATOM 4733 C CA . HIS B 1 224 ? 15.586 -18.797 -3.715 1 92.75 224 HIS B CA 1
ATOM 4734 C C . HIS B 1 224 ? 16.625 -19.578 -4.52 1 92.75 224 HIS B C 1
ATOM 4736 O O . HIS B 1 224 ? 17.797 -19.625 -4.148 1 92.75 224 HIS B O 1
ATOM 4742 N N . ILE B 1 225 ? 16.234 -19.969 -5.637 1 96.44 225 ILE B N 1
ATOM 4743 C CA . ILE B 1 225 ? 17.016 -20.875 -6.473 1 96.44 225 ILE B CA 1
ATOM 4744 C C . ILE B 1 225 ? 18.297 -20.172 -6.914 1 96.44 225 ILE B C 1
ATOM 4746 O O . ILE B 1 225 ? 19.328 -20.828 -7.105 1 96.44 225 ILE B O 1
ATOM 4750 N N . THR B 1 226 ? 18.297 -18.859 -6.98 1 96.19 226 THR B N 1
ATOM 4751 C CA . THR B 1 226 ? 19.422 -18.125 -7.531 1 96.19 226 THR B CA 1
ATOM 4752 C C . THR B 1 226 ? 20.359 -17.641 -6.418 1 96.19 226 THR B C 1
ATOM 4754 O O . THR B 1 226 ? 21.359 -16.984 -6.684 1 96.19 226 THR B O 1
ATOM 4757 N N . ARG B 1 227 ? 19.953 -17.906 -5.211 1 93.88 227 ARG B N 1
ATOM 4758 C CA . ARG B 1 227 ? 20.859 -17.609 -4.105 1 93.88 227 ARG B CA 1
ATOM 4759 C C . ARG B 1 227 ? 22.109 -18.484 -4.172 1 93.88 227 ARG B C 1
ATOM 4761 O O . ARG B 1 227 ? 22.031 -19.656 -4.539 1 93.88 227 ARG B O 1
ATOM 4768 N N . ALA B 1 228 ? 23.172 -18 -3.705 1 89.81 228 ALA B N 1
ATOM 4769 C CA . ALA B 1 228 ? 24.469 -18.656 -3.871 1 89.81 228 ALA B CA 1
ATOM 4770 C C . ALA B 1 228 ? 24.516 -19.984 -3.125 1 89.81 228 ALA B C 1
ATOM 4772 O O . ALA B 1 228 ? 25.172 -20.938 -3.568 1 89.81 228 ALA B O 1
ATOM 4773 N N . ASP B 1 229 ? 23.828 -20.094 -2.061 1 92.25 229 ASP B N 1
ATOM 4774 C CA . ASP B 1 229 ? 23.922 -21.297 -1.229 1 92.25 229 ASP B CA 1
ATOM 4775 C C . ASP B 1 229 ? 22.766 -22.25 -1.508 1 92.25 229 ASP B C 1
ATOM 4777 O O . ASP B 1 229 ? 22.578 -23.219 -0.776 1 92.25 229 ASP B O 1
ATOM 4781 N N . TYR B 1 230 ? 22.031 -21.953 -2.512 1 96.38 230 TYR B N 1
ATOM 4782 C CA . TYR B 1 230 ? 20.953 -22.859 -2.859 1 96.38 230 TYR B CA 1
ATOM 4783 C C . TYR B 1 230 ? 21.484 -24.156 -3.477 1 96.38 230 TYR B C 1
ATOM 4785 O O . TYR B 1 230 ? 22.391 -24.109 -4.312 1 96.38 230 TYR B O 1
ATOM 4793 N N . ASP B 1 231 ? 20.953 -25.281 -3.135 1 97.75 231 ASP B N 1
ATOM 4794 C CA . ASP B 1 231 ? 21.391 -26.578 -3.643 1 97.75 231 ASP B CA 1
ATOM 4795 C C . ASP B 1 231 ? 20.688 -26.906 -4.965 1 97.75 231 ASP B C 1
ATOM 4797 O O . ASP B 1 231 ? 19.797 -27.75 -5.008 1 97.75 231 ASP B O 1
ATOM 4801 N N . THR B 1 232 ? 21.234 -26.359 -6.074 1 98.06 232 THR B N 1
ATOM 4802 C CA . THR B 1 232 ? 20.625 -26.531 -7.395 1 98.06 232 THR B CA 1
ATOM 4803 C C . THR B 1 232 ? 20.781 -27.969 -7.871 1 98.06 232 THR B C 1
ATOM 4805 O O . THR B 1 232 ? 19.922 -28.484 -8.602 1 98.06 232 THR B O 1
ATOM 4808 N N . GLU B 1 233 ? 21.859 -28.625 -7.422 1 98.38 233 GLU B N 1
ATOM 4809 C CA . GLU B 1 233 ? 22.047 -30.016 -7.812 1 98.38 233 GLU B CA 1
ATOM 4810 C C . GLU B 1 233 ? 20.953 -30.906 -7.246 1 98.38 233 GLU B C 1
ATOM 4812 O O . GLU B 1 233 ? 20.391 -31.75 -7.957 1 98.38 233 GLU B O 1
ATOM 4817 N N . ALA B 1 234 ? 20.719 -30.641 -6.016 1 98.5 234 ALA B N 1
ATOM 4818 C CA . ALA B 1 234 ? 19.656 -31.422 -5.379 1 98.5 234 ALA B CA 1
ATOM 4819 C C . ALA B 1 234 ? 18.312 -31.141 -6.023 1 98.5 234 ALA B C 1
ATOM 4821 O O . ALA B 1 234 ? 17.484 -32.062 -6.18 1 98.5 234 ALA B O 1
ATOM 4822 N N . LEU B 1 235 ? 18.109 -29.938 -6.395 1 98.62 235 LEU B N 1
ATOM 4823 C CA . LEU B 1 235 ? 16.859 -29.578 -7.051 1 98.62 235 LEU B CA 1
ATOM 4824 C C . LEU B 1 235 ? 16.719 -30.281 -8.391 1 98.62 235 LEU B C 1
ATOM 4826 O O . LEU B 1 235 ? 15.688 -30.906 -8.664 1 98.62 235 LEU B O 1
ATOM 4830 N N . VAL B 1 236 ? 17.734 -30.203 -9.211 1 98.75 236 VAL B N 1
ATOM 4831 C CA . VAL B 1 236 ? 17.734 -30.828 -10.531 1 98.75 236 VAL B CA 1
ATOM 4832 C C . VAL B 1 236 ? 17.453 -32.312 -10.383 1 98.75 236 VAL B C 1
ATOM 4834 O O . VAL B 1 236 ? 16.641 -32.875 -11.125 1 98.75 236 VAL B O 1
ATOM 4837 N N . THR B 1 237 ? 18.094 -32.906 -9.383 1 98.75 237 THR B N 1
ATOM 4838 C CA . THR B 1 237 ? 17.922 -34.312 -9.141 1 98.75 237 THR B CA 1
ATOM 4839 C C . THR B 1 237 ? 16.469 -34.625 -8.797 1 98.75 237 THR B C 1
ATOM 4841 O O . THR B 1 237 ? 15.891 -35.562 -9.352 1 98.75 237 THR B O 1
ATOM 4844 N N . LEU B 1 238 ? 15.93 -33.875 -7.941 1 98.56 238 LEU B N 1
ATOM 4845 C CA . LEU B 1 238 ? 14.539 -34.094 -7.531 1 98.56 238 LEU B CA 1
ATOM 4846 C C . LEU B 1 238 ? 13.594 -33.969 -8.719 1 98.56 238 LEU B C 1
ATOM 4848 O O . LEU B 1 238 ? 12.719 -34.812 -8.914 1 98.56 238 LEU B O 1
ATOM 4852 N N . LEU B 1 239 ? 13.758 -32.969 -9.547 1 98.69 239 LEU B N 1
ATOM 4853 C CA . LEU B 1 239 ? 12.883 -32.688 -10.68 1 98.69 239 LEU B CA 1
ATOM 4854 C C . LEU B 1 239 ? 12.945 -33.812 -11.695 1 98.69 239 LEU B C 1
ATOM 4856 O O . LEU B 1 239 ? 11.914 -34.281 -12.195 1 98.69 239 LEU B O 1
ATOM 4860 N N . ARG B 1 240 ? 14.141 -34.281 -11.922 1 98.5 240 ARG B N 1
ATOM 4861 C CA . ARG B 1 240 ? 14.328 -35.406 -12.844 1 98.5 240 ARG B CA 1
ATOM 4862 C C . ARG B 1 240 ? 13.648 -36.688 -12.305 1 98.5 240 ARG B C 1
ATOM 4864 O O . ARG B 1 240 ? 13.016 -37.406 -13.062 1 98.5 240 ARG B O 1
ATOM 4871 N N . GLN B 1 241 ? 13.883 -36.812 -11.078 1 98.31 241 GLN B N 1
ATOM 4872 C CA . GLN B 1 241 ? 13.305 -38 -10.445 1 98.31 241 GLN B CA 1
ATOM 4873 C C . GLN B 1 241 ? 11.781 -38 -10.57 1 98.31 241 GLN B C 1
ATOM 4875 O O . GLN B 1 241 ? 11.18 -39.031 -10.875 1 98.31 241 GLN B O 1
ATOM 4880 N N . ILE B 1 242 ? 11.141 -36.906 -10.344 1 98.19 242 ILE B N 1
ATOM 4881 C CA . ILE B 1 242 ? 9.688 -36.781 -10.414 1 98.19 242 ILE B CA 1
ATOM 4882 C C . ILE B 1 242 ? 9.219 -37.062 -11.844 1 98.19 242 ILE B C 1
ATOM 4884 O O . ILE B 1 242 ? 8.297 -37.844 -12.055 1 98.19 242 ILE B O 1
ATOM 4888 N N . HIS B 1 243 ? 9.875 -36.438 -12.773 1 98.38 243 HIS B N 1
ATOM 4889 C CA . HIS B 1 243 ? 9.516 -36.656 -14.172 1 98.38 243 HIS B CA 1
ATOM 4890 C C . HIS B 1 243 ? 9.68 -38.125 -14.578 1 98.38 243 HIS B C 1
ATOM 4892 O O . HIS B 1 243 ? 8.797 -38.688 -15.211 1 98.38 243 HIS B O 1
ATOM 4898 N N . THR B 1 244 ? 10.789 -38.688 -14.211 1 98.06 244 THR B N 1
ATOM 4899 C CA . THR B 1 244 ? 11.094 -40.062 -14.609 1 98.06 244 THR B CA 1
ATOM 4900 C C . THR B 1 244 ? 10.141 -41.062 -13.938 1 98.06 244 THR B C 1
ATOM 4902 O O . THR B 1 244 ? 9.672 -42 -14.578 1 98.06 244 THR B O 1
ATOM 4905 N N . GLN B 1 245 ? 9.898 -40.812 -12.742 1 97.88 245 GLN B N 1
ATOM 4906 C CA . GLN B 1 245 ? 9.109 -41.75 -11.953 1 97.88 245 GLN B CA 1
ATOM 4907 C C . GLN B 1 245 ? 7.641 -41.719 -12.352 1 97.88 245 GLN B C 1
ATOM 4909 O O . GLN B 1 245 ? 6.965 -42.75 -12.375 1 97.88 245 GLN B O 1
ATOM 4914 N N . TYR B 1 246 ? 7.125 -40.562 -12.68 1 97.88 246 TYR B N 1
ATOM 4915 C CA . TYR B 1 246 ? 5.676 -40.438 -12.82 1 97.88 246 TYR B CA 1
ATOM 4916 C C . TYR B 1 246 ? 5.289 -40.031 -14.234 1 97.88 246 TYR B C 1
ATOM 4918 O O . TYR B 1 246 ? 4.109 -40.062 -14.594 1 97.88 246 TYR B O 1
ATOM 4926 N N . GLY B 1 247 ? 6.23 -39.625 -15.039 1 97.81 247 GLY B N 1
ATOM 4927 C CA . GLY B 1 247 ? 5.977 -39.25 -16.422 1 97.81 247 GLY B CA 1
ATOM 4928 C C . GLY B 1 247 ? 5.305 -37.906 -16.594 1 97.81 247 GLY B C 1
ATOM 4929 O O . GLY B 1 247 ? 4.77 -37.594 -17.656 1 97.81 247 GLY B O 1
ATOM 4930 N N . VAL B 1 248 ? 5.262 -37.125 -15.555 1 98.06 248 VAL B N 1
ATOM 4931 C CA . VAL B 1 248 ? 4.629 -35.812 -15.594 1 98.06 248 VAL B CA 1
ATOM 4932 C C . VAL B 1 248 ? 5.656 -34.75 -15.984 1 98.06 248 VAL B C 1
ATOM 4934 O O . VAL B 1 248 ? 6.84 -34.875 -15.672 1 98.06 248 VAL B O 1
ATOM 4937 N N . GLU B 1 249 ? 5.199 -33.719 -16.719 1 98.5 249 GLU B N 1
ATOM 4938 C CA . GLU B 1 249 ? 6.02 -32.531 -16.875 1 98.5 249 GLU B CA 1
ATOM 4939 C C . GLU B 1 249 ? 6.113 -31.75 -15.562 1 98.5 249 GLU B C 1
ATOM 4941 O O . GLU B 1 249 ? 5.109 -31.547 -14.875 1 98.5 249 GLU B O 1
ATOM 4946 N N . VAL B 1 250 ? 7.258 -31.328 -15.211 1 98.69 250 VAL B N 1
ATOM 4947 C CA . VAL B 1 250 ? 7.441 -30.625 -13.938 1 98.69 250 VAL B CA 1
ATOM 4948 C C . VAL B 1 250 ? 7.652 -29.141 -14.195 1 98.69 250 VAL B C 1
ATOM 4950 O O . VAL B 1 250 ? 8.391 -28.75 -15.109 1 98.69 250 VAL B O 1
ATOM 4953 N N . TYR B 1 251 ? 6.957 -28.281 -13.406 1 98.69 251 TYR B N 1
ATOM 4954 C CA . TYR B 1 251 ? 7.066 -26.828 -13.516 1 98.69 251 TYR B CA 1
ATOM 4955 C C . TYR B 1 251 ? 7.617 -26.219 -12.227 1 98.69 251 TYR B C 1
ATOM 4957 O O . TYR B 1 251 ? 7.398 -26.766 -11.141 1 98.69 251 TYR B O 1
ATOM 4965 N N . LEU B 1 252 ? 8.344 -25.141 -12.336 1 98.38 252 LEU B N 1
ATOM 4966 C CA . LEU B 1 252 ? 8.711 -24.219 -11.266 1 98.38 252 LEU B CA 1
ATOM 4967 C C . LEU B 1 252 ? 8.234 -22.812 -11.578 1 98.38 252 LEU B C 1
ATOM 4969 O O . LEU B 1 252 ? 8.164 -22.422 -12.742 1 98.38 252 LEU B O 1
ATOM 4973 N N . GLU B 1 253 ? 7.938 -22.047 -10.531 1 97.81 253 GLU B N 1
ATOM 4974 C CA . GLU B 1 253 ? 7.484 -20.672 -10.711 1 97.81 253 GLU B CA 1
ATOM 4975 C C . GLU B 1 253 ? 8.266 -19.719 -9.82 1 97.81 253 GLU B C 1
ATOM 4977 O O . GLU B 1 253 ? 7.68 -18.984 -9.023 1 97.81 253 GLU B O 1
ATOM 4982 N N . PRO B 1 254 ? 9.562 -19.656 -10.023 1 96.88 254 PRO B N 1
ATOM 4983 C CA . PRO B 1 254 ? 10.289 -18.656 -9.234 1 96.88 254 PRO B CA 1
ATOM 4984 C C . PRO B 1 254 ? 9.867 -17.219 -9.547 1 96.88 254 PRO B C 1
ATOM 4986 O O . PRO B 1 254 ? 9.578 -16.906 -10.703 1 96.88 254 PRO B O 1
ATOM 4989 N N . GLY B 1 255 ? 9.719 -16.375 -8.5 1 95.44 255 GLY B N 1
ATOM 4990 C CA . GLY B 1 255 ? 9.492 -14.945 -8.625 1 95.44 255 GLY B CA 1
ATOM 4991 C C . GLY B 1 255 ? 10.641 -14.109 -8.102 1 95.44 255 GLY B C 1
ATOM 4992 O O . GLY B 1 255 ? 11.508 -13.68 -8.867 1 95.44 255 GLY B O 1
ATOM 4993 N N . GLU B 1 256 ? 10.789 -14.133 -6.773 1 94.81 256 GLU B N 1
ATOM 4994 C CA . GLU B 1 256 ? 11.852 -13.391 -6.105 1 94.81 256 GLU B CA 1
ATOM 4995 C C . GLU B 1 256 ? 13.227 -13.82 -6.602 1 94.81 256 GLU B C 1
ATOM 4997 O O . GLU B 1 256 ? 14.141 -13 -6.707 1 94.81 256 GLU B O 1
ATOM 5002 N N . ALA B 1 257 ? 13.344 -15.078 -6.922 1 96.31 257 ALA B N 1
ATOM 5003 C CA . ALA B 1 257 ? 14.641 -15.602 -7.355 1 96.31 257 ALA B CA 1
ATOM 5004 C C . ALA B 1 257 ? 15.125 -14.898 -8.617 1 96.31 257 ALA B C 1
ATOM 5006 O O . ALA B 1 257 ? 16.328 -14.75 -8.828 1 96.31 257 ALA B O 1
ATOM 5007 N N . ILE B 1 258 ? 14.227 -14.398 -9.43 1 96.69 258 ILE B N 1
ATOM 5008 C CA . ILE B 1 258 ? 14.594 -13.727 -10.672 1 96.69 258 ILE B CA 1
ATOM 5009 C C . ILE B 1 258 ? 15.172 -12.344 -10.359 1 96.69 258 ILE B C 1
ATOM 5011 O O . ILE B 1 258 ? 16.094 -11.891 -11.031 1 96.69 258 ILE B O 1
ATOM 5015 N N . ALA B 1 259 ? 14.648 -11.758 -9.305 1 96.44 259 ALA B N 1
ATOM 5016 C CA . ALA B 1 259 ? 14.977 -10.359 -9.047 1 96.44 259 ALA B CA 1
ATOM 5017 C C . ALA B 1 259 ? 15.828 -10.219 -7.789 1 96.44 259 ALA B C 1
ATOM 5019 O O . ALA B 1 259 ? 16.141 -9.102 -7.355 1 96.44 259 ALA B O 1
ATOM 5020 N N . LEU B 1 260 ? 16.297 -11.328 -7.23 1 95.81 260 LEU B N 1
ATOM 5021 C CA . LEU B 1 260 ? 17.125 -11.328 -6.023 1 95.81 260 LEU B CA 1
ATOM 5022 C C . LEU B 1 260 ? 18.422 -10.555 -6.242 1 95.81 260 LEU B C 1
ATOM 5024 O O . LEU B 1 260 ? 19.172 -10.852 -7.172 1 95.81 260 LEU B O 1
ATOM 5028 N N . ASP B 1 261 ? 18.625 -9.5 -5.453 1 95.75 261 ASP B N 1
ATOM 5029 C CA . ASP B 1 261 ? 19.828 -8.672 -5.453 1 95.75 261 ASP B CA 1
ATOM 5030 C C . ASP B 1 261 ? 20.031 -7.996 -6.805 1 95.75 261 ASP B C 1
ATOM 5032 O O . ASP B 1 261 ? 21.156 -7.84 -7.266 1 95.75 261 ASP B O 1
ATOM 5036 N N . THR B 1 262 ? 18.953 -7.625 -7.457 1 97.62 262 THR B N 1
ATOM 5037 C CA . THR B 1 262 ? 19.094 -7.074 -8.805 1 97.62 262 THR B CA 1
ATOM 5038 C C . THR B 1 262 ? 18.672 -5.609 -8.836 1 97.62 262 THR B C 1
ATOM 5040 O O . THR B 1 262 ? 18.812 -4.938 -9.859 1 97.62 262 THR B O 1
ATOM 5043 N N . GLY B 1 263 ? 18.172 -5.098 -7.789 1 98 263 GLY B N 1
ATOM 5044 C CA . GLY B 1 263 ? 17.688 -3.725 -7.828 1 98 263 GLY B CA 1
ATOM 5045 C C . GLY B 1 263 ? 17.891 -2.984 -6.52 1 98 263 GLY B C 1
ATOM 5046 O O . GLY B 1 263 ? 17.906 -3.596 -5.449 1 98 263 GLY B O 1
ATOM 5047 N N . ILE B 1 264 ? 18.047 -1.657 -6.621 1 98.69 264 ILE B N 1
ATOM 5048 C CA . ILE B 1 264 ? 18.156 -0.792 -5.449 1 98.69 264 ILE B CA 1
ATOM 5049 C C . ILE B 1 264 ? 17.094 0.302 -5.508 1 98.69 264 ILE B C 1
ATOM 5051 O O . ILE B 1 264 ? 16.5 0.539 -6.562 1 98.69 264 ILE B O 1
ATOM 5055 N N . LEU B 1 265 ? 16.781 0.876 -4.426 1 98.81 265 LEU B N 1
ATOM 5056 C CA . LEU B 1 265 ? 15.977 2.088 -4.316 1 98.81 265 LEU B CA 1
ATOM 5057 C C . LEU B 1 265 ? 16.828 3.264 -3.844 1 98.81 265 LEU B C 1
ATOM 5059 O O . LEU B 1 265 ? 17.297 3.279 -2.703 1 98.81 265 LEU B O 1
ATOM 5063 N N . VAL B 1 266 ? 17 4.188 -4.758 1 98.88 266 VAL B N 1
ATOM 5064 C CA . VAL B 1 266 ? 17.844 5.363 -4.516 1 98.88 266 VAL B CA 1
ATOM 5065 C C . VAL B 1 266 ? 16.984 6.488 -3.936 1 98.88 266 VAL B C 1
ATOM 5067 O O . VAL B 1 266 ? 15.859 6.719 -4.383 1 98.88 266 VAL B O 1
ATOM 5070 N N . GLY B 1 267 ? 17.531 7.133 -2.906 1 98.69 267 GLY B N 1
ATOM 5071 C CA . GLY B 1 267 ? 16.891 8.305 -2.334 1 98.69 267 GLY B CA 1
ATOM 5072 C C . GLY B 1 267 ? 17.875 9.375 -1.914 1 98.69 267 GLY B C 1
ATOM 5073 O O . GLY B 1 267 ? 19.031 9.375 -2.352 1 98.69 267 GLY B O 1
ATOM 5074 N N . GLU B 1 268 ? 17.344 10.297 -1.188 1 98.56 268 GLU B N 1
ATOM 5075 C CA . GLU B 1 268 ? 18.109 11.453 -0.731 1 98.56 268 GLU B CA 1
ATOM 5076 C C . GLU B 1 268 ? 17.703 11.859 0.684 1 98.56 268 GLU B C 1
ATOM 5078 O O . GLU B 1 268 ? 16.531 11.812 1.038 1 98.56 268 GLU B O 1
ATOM 5083 N N . ILE B 1 269 ? 18.75 12.211 1.486 1 98.69 269 ILE B N 1
ATOM 5084 C CA . ILE B 1 269 ? 18.484 12.812 2.785 1 98.69 269 ILE B CA 1
ATOM 5085 C C . ILE B 1 269 ? 17.969 14.242 2.596 1 98.69 269 ILE B C 1
ATOM 5087 O O . ILE B 1 269 ? 18.609 15.055 1.925 1 98.69 269 ILE B O 1
ATOM 5091 N N . LEU B 1 270 ? 16.828 14.523 3.164 1 98.5 270 LEU B N 1
ATOM 5092 C CA . LEU B 1 270 ? 16.219 15.844 2.979 1 98.5 270 LEU B CA 1
ATOM 5093 C C . LEU B 1 270 ? 16.5 16.734 4.184 1 98.5 270 LEU B C 1
ATOM 5095 O O . LEU B 1 270 ? 16.562 17.969 4.047 1 98.5 270 LEU B O 1
ATOM 5099 N N . ASP B 1 271 ? 16.562 16.172 5.363 1 98.56 271 ASP B N 1
ATOM 5100 C CA . ASP B 1 271 ? 16.781 16.906 6.598 1 98.56 271 ASP B CA 1
ATOM 5101 C C . ASP B 1 271 ? 17.312 16 7.703 1 98.56 271 ASP B C 1
ATOM 5103 O O . ASP B 1 271 ? 17.141 14.781 7.641 1 98.56 271 ASP B O 1
ATOM 5107 N N . THR B 1 272 ? 18.031 16.578 8.641 1 98.25 272 THR B N 1
ATOM 5108 C CA . THR B 1 272 ? 18.516 15.875 9.82 1 98.25 272 THR B CA 1
ATOM 5109 C C . THR B 1 272 ? 18.328 16.719 11.078 1 98.25 272 THR B C 1
ATOM 5111 O O . THR B 1 272 ? 18.391 17.953 11.016 1 98.25 272 THR B O 1
ATOM 5114 N N . PHE B 1 273 ? 18 16.156 12.141 1 97.19 273 PHE B N 1
ATOM 5115 C CA . PHE B 1 273 ? 17.938 16.797 13.445 1 97.19 273 PHE B CA 1
ATOM 5116 C C . PHE B 1 273 ? 17.953 15.773 14.562 1 97.19 273 PHE B C 1
ATOM 5118 O O . PHE B 1 273 ? 18.156 14.586 14.32 1 97.19 273 PHE B O 1
ATOM 5125 N N . GLU B 1 274 ? 17.891 16.266 15.812 1 97.31 274 GLU B N 1
ATOM 5126 C CA . GLU B 1 274 ? 17.922 15.391 16.984 1 97.31 274 GLU B CA 1
ATOM 5127 C C . GLU B 1 274 ? 16.594 15.406 17.719 1 97.31 274 GLU B C 1
ATOM 5129 O O . GLU B 1 274 ? 16.047 16.469 18 1 97.31 274 GLU B O 1
ATOM 5134 N N . ASN B 1 275 ? 15.992 14.328 17.891 1 97.25 275 ASN B N 1
ATOM 5135 C CA . ASN B 1 275 ? 14.867 14.102 18.797 1 97.25 275 ASN B CA 1
ATOM 5136 C C . ASN B 1 275 ? 15.109 12.891 19.688 1 97.25 275 ASN B C 1
ATOM 5138 O O . ASN B 1 275 ? 14.641 11.797 19.406 1 97.25 275 ASN B O 1
ATOM 5142 N N . ALA B 1 276 ? 15.836 13.156 20.828 1 96.19 276 ALA B N 1
ATOM 5143 C CA . ALA B 1 276 ? 16.359 12.141 21.75 1 96.19 276 ALA B CA 1
ATOM 5144 C C . ALA B 1 276 ? 17.438 11.305 21.078 1 96.19 276 ALA B C 1
ATOM 5146 O O . ALA B 1 276 ? 18.422 10.922 21.719 1 96.19 276 ALA B O 1
ATOM 5147 N N . ILE B 1 277 ? 17.344 11 19.797 1 97.5 277 ILE B N 1
ATOM 5148 C CA . ILE B 1 277 ? 18.328 10.328 18.953 1 97.5 277 ILE B CA 1
ATOM 5149 C C . ILE B 1 277 ? 18.484 11.078 17.641 1 97.5 277 ILE B C 1
ATOM 5151 O O . ILE B 1 277 ? 17.641 11.906 17.281 1 97.5 277 ILE B O 1
ATOM 5155 N N . PRO B 1 278 ? 19.594 10.789 16.859 1 98.31 278 PRO B N 1
ATOM 5156 C CA . PRO B 1 278 ? 19.703 11.375 15.516 1 98.31 278 PRO B CA 1
ATOM 5157 C C . PRO B 1 278 ? 18.609 10.883 14.562 1 98.31 278 PRO B C 1
ATOM 5159 O O . PRO B 1 278 ? 18.328 9.688 14.508 1 98.31 278 PRO B O 1
ATOM 5162 N N . VAL B 1 279 ? 18 11.805 13.883 1 98.56 279 VAL B N 1
ATOM 5163 C CA . VAL B 1 279 ? 16.922 11.5 12.945 1 98.56 279 VAL B CA 1
ATOM 5164 C C . VAL B 1 279 ? 17.234 12.117 11.586 1 98.56 279 VAL B C 1
ATOM 5166 O O . VAL B 1 279 ? 17.719 13.242 11.5 1 98.56 279 VAL B O 1
ATOM 5169 N N . ALA B 1 280 ? 17.031 11.359 10.57 1 98.75 280 ALA B N 1
ATOM 5170 C CA . ALA B 1 280 ? 17.078 11.883 9.203 1 98.75 280 ALA B CA 1
ATOM 5171 C C . ALA B 1 280 ? 15.789 11.586 8.453 1 98.75 280 ALA B C 1
ATOM 5173 O O . ALA B 1 280 ? 15.211 10.508 8.602 1 98.75 280 ALA B O 1
ATOM 5174 N N . VAL B 1 281 ? 15.328 12.539 7.715 1 98.69 281 VAL B N 1
ATOM 5175 C CA . VAL B 1 281 ? 14.164 12.383 6.848 1 98.69 281 VAL B CA 1
ATOM 5176 C C . VAL B 1 281 ? 14.617 12.227 5.398 1 98.69 281 VAL B C 1
ATOM 5178 O O . VAL B 1 281 ? 15.422 13.016 4.902 1 98.69 281 VAL B O 1
ATOM 5181 N N . THR B 1 282 ? 14.148 11.195 4.738 1 98.69 282 THR B N 1
ATOM 5182 C CA . THR B 1 282 ? 14.508 10.938 3.348 1 98.69 282 THR B CA 1
ATOM 5183 C C . THR B 1 282 ? 13.297 11.109 2.438 1 98.69 282 THR B C 1
ATOM 5185 O O . THR B 1 282 ? 12.18 11.312 2.916 1 98.69 282 THR B O 1
ATOM 5188 N N . ASP B 1 283 ? 13.523 11.133 1.113 1 98.62 283 ASP B N 1
ATOM 5189 C CA . ASP B 1 283 ? 12.406 11.172 0.182 1 98.62 283 ASP B CA 1
ATOM 5190 C C . ASP B 1 283 ? 11.945 9.766 -0.186 1 98.62 283 ASP B C 1
ATOM 5192 O O . ASP B 1 283 ? 11.094 9.594 -1.067 1 98.62 283 ASP B O 1
ATOM 5196 N N . ILE B 1 284 ? 12.523 8.727 0.46 1 98.75 284 ILE B N 1
ATOM 5197 C CA . ILE B 1 284 ? 11.992 7.371 0.41 1 98.75 284 ILE B CA 1
ATOM 5198 C C . ILE B 1 284 ? 10.992 7.168 1.541 1 98.75 284 ILE B C 1
ATOM 5200 O O . ILE B 1 284 ? 11.234 7.57 2.68 1 98.75 284 ILE B O 1
ATOM 5204 N N . SER B 1 285 ? 9.883 6.602 1.198 1 98.56 285 SER B N 1
ATOM 5205 C CA . SER B 1 285 ? 8.852 6.316 2.184 1 98.56 285 SER B CA 1
ATOM 5206 C C . SER B 1 285 ? 8.703 4.816 2.412 1 98.56 285 SER B C 1
ATOM 5208 O O . SER B 1 285 ? 8.555 4.051 1.459 1 98.56 285 SER B O 1
ATOM 5210 N N . ALA B 1 286 ? 8.688 4.367 3.688 1 97.31 286 ALA B N 1
ATOM 5211 C CA . ALA B 1 286 ? 8.422 2.965 3.996 1 97.31 286 ALA B CA 1
ATOM 5212 C C . ALA B 1 286 ? 7 2.576 3.598 1 97.31 286 ALA B C 1
ATOM 5214 O O . ALA B 1 286 ? 6.789 1.553 2.941 1 97.31 286 ALA B O 1
ATOM 5215 N N . THR B 1 287 ? 6.074 3.416 3.852 1 95.75 287 THR B N 1
ATOM 5216 C CA . THR B 1 287 ? 4.672 3.102 3.613 1 95.75 287 THR B CA 1
ATOM 5217 C C . THR B 1 287 ? 4.352 3.146 2.121 1 95.75 287 THR B C 1
ATOM 5219 O O . THR B 1 287 ? 3.543 2.359 1.629 1 95.75 287 THR B O 1
ATOM 5222 N N . CYS B 1 288 ? 4.992 4.012 1.374 1 98 288 CYS B N 1
ATOM 5223 C CA . CYS B 1 288 ? 4.605 4.211 -0.018 1 98 288 CYS B CA 1
ATOM 5224 C C . CYS B 1 288 ? 5.496 3.402 -0.954 1 98 288 CYS B C 1
ATOM 5226 O O . CYS B 1 288 ? 5.055 2.977 -2.021 1 98 288 CYS B O 1
ATOM 5228 N N . HIS B 1 289 ? 6.777 3.232 -0.583 1 98.44 289 HIS B N 1
ATOM 5229 C CA . HIS B 1 289 ? 7.742 2.707 -1.541 1 98.44 289 HIS B CA 1
A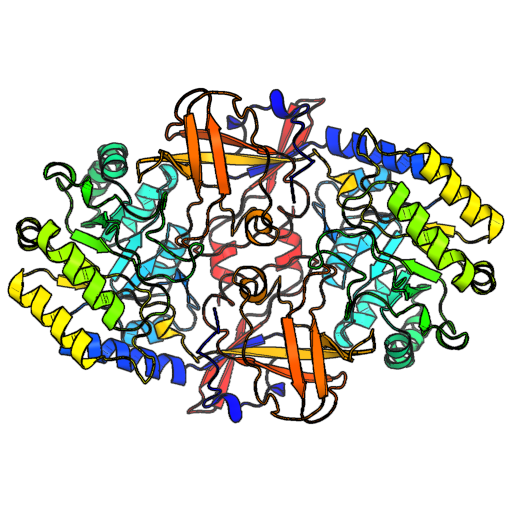TOM 5230 C C . HIS B 1 289 ? 8.211 1.31 -1.143 1 98.44 289 HIS B C 1
ATOM 5232 O O . HIS B 1 289 ? 8.594 0.512 -2 1 98.44 289 HIS B O 1
ATOM 5238 N N . MET B 1 290 ? 8.234 1.03 0.146 1 97 290 MET B N 1
ATOM 5239 C CA . MET B 1 290 ? 8.68 -0.244 0.696 1 97 290 MET B CA 1
ATOM 5240 C C . MET B 1 290 ? 7.73 -0.738 1.78 1 97 290 MET B C 1
ATOM 5242 O O . MET B 1 290 ? 8.141 -0.957 2.922 1 97 290 MET B O 1
ATOM 5246 N N . PRO B 1 291 ? 6.492 -1.002 1.41 1 94.81 291 PRO B N 1
ATOM 5247 C CA . PRO B 1 291 ? 5.508 -1.271 2.457 1 94.81 291 PRO B CA 1
ATOM 5248 C C . PRO B 1 291 ? 5.852 -2.502 3.291 1 94.81 291 PRO B C 1
ATOM 5250 O O . PRO B 1 291 ? 5.41 -2.619 4.438 1 94.81 291 PRO B O 1
ATOM 5253 N N . ASP B 1 292 ? 6.68 -3.426 2.824 1 93 292 ASP B N 1
ATOM 5254 C CA . ASP B 1 292 ? 7.059 -4.617 3.578 1 93 292 ASP B CA 1
ATOM 5255 C C . ASP B 1 292 ? 7.867 -4.246 4.82 1 93 292 ASP B C 1
ATOM 5257 O O . ASP B 1 292 ? 7.93 -5.02 5.777 1 93 292 ASP B O 1
ATOM 5261 N N . VAL B 1 293 ? 8.453 -3.066 4.82 1 94.81 293 VAL B N 1
ATOM 5262 C CA . VAL B 1 293 ? 9.156 -2.588 6.004 1 94.81 293 VAL B CA 1
ATOM 5263 C C . VAL B 1 293 ? 8.188 -2.5 7.184 1 94.81 293 VAL B C 1
ATOM 5265 O O . VAL B 1 293 ? 8.562 -2.777 8.328 1 94.81 293 VAL B O 1
ATOM 5268 N N . ILE B 1 294 ? 6.934 -2.162 6.855 1 92.44 294 ILE B N 1
ATOM 5269 C CA . ILE B 1 294 ? 5.926 -1.996 7.898 1 92.44 294 ILE B CA 1
ATOM 5270 C C . ILE B 1 294 ? 5.129 -3.287 8.055 1 92.44 294 ILE B C 1
ATOM 5272 O O . ILE B 1 294 ? 4.906 -3.754 9.172 1 92.44 294 ILE B O 1
ATOM 5276 N N . GLU B 1 295 ? 4.793 -3.977 6.98 1 88.69 295 GLU B N 1
ATOM 5277 C CA . GLU B 1 295 ? 3.896 -5.129 6.984 1 88.69 295 GLU B CA 1
ATOM 5278 C C . GLU B 1 295 ? 4.605 -6.379 7.504 1 88.69 295 GLU B C 1
ATOM 5280 O O . GLU B 1 295 ? 4.004 -7.191 8.203 1 88.69 295 GLU B O 1
ATOM 5285 N N . ALA B 1 296 ? 5.746 -6.715 7.117 1 82.94 296 ALA B N 1
ATOM 5286 C CA . ALA B 1 296 ? 6.547 -7.891 7.453 1 82.94 296 ALA B CA 1
ATOM 5287 C C . ALA B 1 296 ? 7.766 -7.504 8.289 1 82.94 296 ALA B C 1
ATOM 5289 O O . ALA B 1 296 ? 8.562 -8.359 8.656 1 82.94 296 ALA B O 1
ATOM 5290 N N . PRO B 1 297 ? 7.676 -6.477 8.859 1 81.75 297 PRO B N 1
ATOM 5291 C CA . PRO B 1 297 ? 8.688 -5.559 9.383 1 81.75 297 PRO B CA 1
ATOM 5292 C C . PRO B 1 297 ? 10.109 -5.953 8.984 1 81.75 297 PRO B C 1
ATOM 5294 O O . PRO B 1 297 ? 10.891 -6.418 9.82 1 81.75 297 PRO B O 1
ATOM 5297 N N . TYR B 1 298 ? 10.359 -5.75 7.773 1 86.38 298 TYR B N 1
ATOM 5298 C CA . TYR B 1 298 ? 11.664 -6.027 7.188 1 86.38 298 TYR B CA 1
ATOM 5299 C C . TYR B 1 298 ? 12.57 -4.805 7.27 1 86.38 298 TYR B C 1
ATOM 5301 O O . TYR B 1 298 ? 12.109 -3.672 7.102 1 86.38 298 TYR B O 1
ATOM 5309 N N . ARG B 1 299 ? 13.867 -5 7.629 1 93.38 299 ARG B N 1
ATOM 5310 C CA . ARG B 1 299 ? 14.867 -3.941 7.59 1 93.38 299 ARG B CA 1
ATOM 5311 C C . ARG B 1 299 ? 15.727 -4.047 6.328 1 93.38 299 ARG B C 1
ATOM 5313 O O . ARG B 1 299 ? 16.641 -4.875 6.258 1 93.38 299 ARG B O 1
ATOM 5320 N N . PRO B 1 300 ? 15.508 -3.199 5.352 1 95.38 300 PRO B N 1
ATOM 5321 C CA . PRO B 1 300 ? 16.328 -3.299 4.145 1 95.38 300 PRO B CA 1
ATOM 5322 C C . PRO B 1 300 ? 17.797 -2.934 4.395 1 95.38 300 PRO B C 1
ATOM 5324 O O . PRO B 1 300 ? 18.078 -2.041 5.195 1 95.38 300 PRO B O 1
ATOM 5327 N N . ALA B 1 301 ? 18.672 -3.672 3.764 1 96.56 301 ALA B N 1
ATOM 5328 C CA . ALA B 1 301 ? 20.094 -3.303 3.832 1 96.56 301 ALA B CA 1
ATOM 5329 C C . ALA B 1 301 ? 20.344 -1.982 3.113 1 96.56 301 ALA B C 1
ATOM 5331 O O . ALA B 1 301 ? 19.734 -1.704 2.076 1 96.56 301 ALA B O 1
ATOM 5332 N N . MET B 1 302 ? 21.188 -1.22 3.662 1 97.5 302 MET B N 1
ATOM 5333 C CA . MET B 1 302 ? 21.547 0.06 3.051 1 97.5 302 MET B CA 1
ATOM 5334 C C . MET B 1 302 ? 22.906 -0.01 2.393 1 97.5 302 MET B C 1
ATOM 5336 O O . MET B 1 302 ? 23.844 -0.572 2.961 1 97.5 302 MET B O 1
ATOM 5340 N N . LEU B 1 303 ? 23 0.498 1.17 1 97.88 303 LEU B N 1
ATOM 5341 C CA . LEU B 1 303 ? 24.281 0.551 0.463 1 97.88 303 LEU B CA 1
ATOM 5342 C C . LEU B 1 303 ? 25.312 1.349 1.258 1 97.88 303 LEU B C 1
ATOM 5344 O O . LEU B 1 303 ? 25.078 2.51 1.6 1 97.88 303 LEU B O 1
ATOM 5348 N N . GLY B 1 304 ? 26.391 0.696 1.686 1 95.62 304 GLY B N 1
ATOM 5349 C CA . GLY B 1 304 ? 27.484 1.389 2.338 1 95.62 304 GLY B CA 1
ATOM 5350 C C . GLY B 1 304 ? 27.25 1.629 3.816 1 95.62 304 GLY B C 1
ATOM 5351 O O . GLY B 1 304 ? 27.859 2.514 4.414 1 95.62 304 GLY B O 1
ATOM 5352 N N . GLU B 1 305 ? 26.266 0.988 4.426 1 96.44 305 GLU B N 1
ATOM 5353 C CA . GLU B 1 305 ? 26.078 1.136 5.867 1 96.44 305 GLU B CA 1
ATOM 5354 C C . GLU B 1 305 ? 27.375 0.831 6.617 1 96.44 305 GLU B C 1
ATOM 5356 O O . GLU B 1 305 ? 28.031 -0.176 6.348 1 96.44 305 GLU B O 1
ATOM 5361 N N . ALA B 1 306 ? 27.688 1.7 7.539 1 96.88 306 ALA B N 1
ATOM 5362 C CA . ALA B 1 306 ? 28.953 1.568 8.273 1 96.88 306 ALA B CA 1
ATOM 5363 C C . ALA B 1 306 ? 28.797 0.625 9.461 1 96.88 306 ALA B C 1
ATOM 5365 O O . ALA B 1 306 ? 27.688 0.432 9.969 1 96.88 306 ALA B O 1
ATOM 5366 N N . GLU B 1 307 ? 29.875 0.048 9.867 1 95.56 307 GLU B N 1
ATOM 5367 C CA . GLU B 1 307 ? 29.891 -0.785 11.07 1 95.56 307 GLU B CA 1
ATOM 5368 C C . GLU B 1 307 ? 29.906 0.068 12.336 1 95.56 307 GLU B C 1
ATOM 5370 O O . GLU B 1 307 ? 29.297 -0.305 13.344 1 95.56 307 GLU B O 1
ATOM 5375 N N . THR B 1 308 ? 30.656 1.132 12.227 1 97.06 308 THR B N 1
ATOM 5376 C CA . THR B 1 308 ? 30.75 2.082 13.328 1 97.06 308 THR B CA 1
ATOM 5377 C C . THR B 1 308 ? 30.516 3.508 12.836 1 97.06 308 THR B C 1
ATOM 5379 O O . THR B 1 308 ? 30.75 3.812 11.664 1 97.06 308 THR B O 1
ATOM 5382 N N . GLY B 1 309 ? 29.984 4.289 13.664 1 97.88 309 GLY B N 1
ATOM 5383 C CA . GLY B 1 309 ? 29.703 5.672 13.305 1 97.88 309 GLY B CA 1
ATOM 5384 C C . GLY B 1 309 ? 28.469 6.234 13.992 1 97.88 309 GLY B C 1
ATOM 5385 O O . GLY B 1 309 ? 28.297 6.047 15.195 1 97.88 309 GLY B O 1
ATOM 5386 N N . VAL B 1 310 ? 27.734 6.906 13.258 1 98.12 310 VAL B N 1
ATOM 5387 C CA . VAL B 1 310 ? 26.562 7.59 13.805 1 98.12 310 VAL B CA 1
ATOM 5388 C C . VAL B 1 310 ? 25.297 6.805 13.484 1 98.12 310 VAL B C 1
ATOM 5390 O O . VAL B 1 310 ? 24.906 6.688 12.32 1 98.12 310 VAL B O 1
ATOM 5393 N N . ALA B 1 311 ? 24.719 6.242 14.539 1 98.25 311 ALA B N 1
ATOM 5394 C CA . ALA B 1 311 ? 23.406 5.613 14.367 1 98.25 311 ALA B CA 1
ATOM 5395 C C . ALA B 1 311 ? 22.328 6.66 14.148 1 98.25 311 ALA B C 1
ATOM 5397 O O . ALA B 1 311 ? 22.219 7.617 14.914 1 98.25 311 ALA B O 1
ATOM 5398 N N . THR B 1 312 ? 21.594 6.535 13.102 1 98.62 312 THR B N 1
ATOM 5399 C CA . THR B 1 312 ? 20.578 7.5 12.703 1 98.62 312 THR B CA 1
ATOM 5400 C C . THR B 1 312 ? 19.266 6.793 12.328 1 98.62 312 THR B C 1
ATOM 5402 O O . THR B 1 312 ? 19.281 5.805 11.594 1 98.62 312 THR B O 1
ATOM 5405 N N . ARG B 1 313 ? 18.219 7.266 12.906 1 98.5 313 ARG B N 1
ATOM 5406 C CA . ARG B 1 313 ? 16.906 6.766 12.5 1 98.5 313 ARG B CA 1
ATOM 5407 C C . ARG B 1 313 ? 16.453 7.441 11.211 1 98.5 313 ARG B C 1
ATOM 5409 O O . ARG B 1 313 ? 16.328 8.664 11.148 1 98.5 313 ARG B O 1
ATOM 5416 N N . LEU B 1 314 ? 16.156 6.578 10.18 1 98.69 314 LEU B N 1
ATOM 5417 C CA . LEU B 1 314 ? 15.68 7.078 8.898 1 98.69 314 LEU B CA 1
ATOM 5418 C C . LEU B 1 314 ? 14.164 6.98 8.805 1 98.69 314 LEU B C 1
ATOM 5420 O O . LEU B 1 314 ? 13.578 5.945 9.141 1 98.69 314 LEU B O 1
ATOM 5424 N N . GLY B 1 315 ? 13.539 8.078 8.414 1 98.25 315 GLY B N 1
ATOM 5425 C CA . GLY B 1 315 ? 12.102 8.109 8.164 1 98.25 315 GLY B CA 1
ATOM 5426 C C . GLY B 1 315 ? 11.742 8.719 6.824 1 98.25 315 GLY B C 1
ATOM 5427 O O . GLY B 1 315 ? 12.586 9.32 6.164 1 98.25 315 GLY B O 1
ATOM 5428 N N . GLY B 1 316 ? 10.5 8.484 6.395 1 98.06 316 GLY B N 1
ATOM 5429 C CA . GLY B 1 316 ? 10.047 8.969 5.102 1 98.06 316 GLY B CA 1
ATOM 5430 C C . GLY B 1 316 ? 9.359 10.312 5.176 1 98.06 316 GLY B C 1
ATOM 5431 O O . GLY B 1 316 ? 9.328 10.945 6.234 1 98.06 316 GLY B O 1
ATOM 5432 N N . PRO B 1 317 ? 8.844 10.781 4.035 1 97.94 317 PRO B N 1
ATOM 5433 C CA . PRO B 1 317 ? 8.328 12.141 3.936 1 97.94 317 PRO B CA 1
ATOM 5434 C C . PRO B 1 317 ? 6.836 12.234 4.254 1 97.94 317 PRO B C 1
ATOM 5436 O O . PRO B 1 317 ? 6.281 13.336 4.332 1 97.94 317 PRO B O 1
ATOM 5439 N N . SER B 1 318 ? 6.109 11.125 4.453 1 97.12 318 SER B N 1
ATOM 5440 C CA . SER B 1 318 ? 4.676 11.195 4.711 1 97.12 318 SER B CA 1
ATOM 5441 C C . SER B 1 318 ? 4.391 11.664 6.133 1 97.12 318 SER B C 1
ATOM 5443 O O . SER B 1 318 ? 5.285 11.664 6.98 1 97.12 318 SER B O 1
ATOM 5445 N N . CYS B 1 319 ? 3.137 12.039 6.398 1 96.12 319 CYS B N 1
ATOM 5446 C CA . CYS B 1 319 ? 2.758 12.523 7.723 1 96.12 319 CYS B CA 1
ATOM 5447 C C . CYS B 1 319 ? 2.322 11.375 8.617 1 96.12 319 CYS B C 1
ATOM 5449 O O . CYS B 1 319 ? 1.855 11.594 9.742 1 96.12 319 CYS B O 1
ATOM 5451 N N . LEU B 1 320 ? 2.453 10.148 8.133 1 95.06 320 LEU B N 1
ATOM 5452 C CA . LEU B 1 320 ? 2.174 8.977 8.961 1 95.06 320 LEU B CA 1
ATOM 5453 C C . LEU B 1 320 ? 3.283 8.758 9.984 1 95.06 320 LEU B C 1
ATOM 5455 O O . LEU B 1 320 ? 4.445 8.586 9.617 1 95.06 320 LEU B O 1
ATOM 5459 N N . ALA B 1 321 ? 2.912 8.695 11.219 1 94.75 321 ALA B N 1
ATOM 5460 C CA . ALA B 1 321 ? 3.898 8.562 12.281 1 94.75 321 ALA B CA 1
ATOM 5461 C C . ALA B 1 321 ? 4.738 7.301 12.094 1 94.75 321 ALA B C 1
ATOM 5463 O O . ALA B 1 321 ? 5.934 7.293 12.406 1 94.75 321 ALA B O 1
ATOM 5464 N N . GLY B 1 322 ? 4.184 6.289 11.484 1 94.12 322 GLY B N 1
ATOM 5465 C CA . GLY B 1 322 ? 4.848 5.004 11.344 1 94.12 322 GLY B CA 1
ATOM 5466 C C . GLY B 1 322 ? 5.719 4.914 10.102 1 94.12 322 GLY B C 1
ATOM 5467 O O . GLY B 1 322 ? 6.332 3.877 9.844 1 94.12 322 GLY B O 1
ATOM 5468 N N . ASP B 1 323 ? 5.828 5.984 9.328 1 96.56 323 ASP B N 1
ATOM 5469 C CA . ASP B 1 323 ? 6.68 5.98 8.148 1 96.56 323 ASP B CA 1
ATOM 5470 C C . ASP B 1 323 ? 8.156 6.02 8.531 1 96.56 323 ASP B C 1
ATOM 5472 O O . ASP B 1 323 ? 8.875 6.961 8.18 1 96.56 323 ASP B O 1
ATOM 5476 N N . ILE B 1 324 ? 8.594 5.004 9.242 1 97.25 324 ILE B N 1
ATOM 5477 C CA . ILE B 1 324 ? 9.953 4.801 9.719 1 97.25 324 ILE B CA 1
ATOM 5478 C C . ILE B 1 324 ? 10.609 3.66 8.938 1 97.25 324 ILE B C 1
ATOM 5480 O O . ILE B 1 324 ? 10.047 2.57 8.828 1 97.25 324 ILE B O 1
ATOM 5484 N N . ILE B 1 325 ? 11.711 3.924 8.359 1 97.69 325 ILE B N 1
ATOM 5485 C CA . ILE B 1 325 ? 12.414 2.918 7.566 1 97.69 325 ILE B CA 1
ATOM 5486 C C . ILE B 1 325 ? 13.266 2.041 8.484 1 97.69 325 ILE B C 1
ATOM 5488 O O . ILE B 1 325 ? 13.305 0.819 8.312 1 97.69 325 ILE B O 1
ATOM 5492 N N . GLY B 1 326 ? 13.914 2.621 9.438 1 97.06 326 GLY B N 1
ATOM 5493 C CA . GLY B 1 326 ? 14.742 1.905 10.398 1 97.06 326 GLY B CA 1
ATOM 5494 C C . GLY B 1 326 ? 15.953 2.697 10.852 1 97.06 326 GLY B C 1
ATOM 5495 O O . GLY B 1 326 ? 16.125 3.852 10.453 1 97.06 326 GLY B O 1
ATOM 5496 N N . ASP B 1 327 ? 16.734 2.061 11.766 1 97.56 327 ASP B N 1
ATOM 5497 C CA . ASP B 1 327 ? 17.969 2.658 12.266 1 97.56 327 ASP B CA 1
ATOM 5498 C C . ASP B 1 327 ? 19.188 2.133 11.5 1 97.56 327 ASP B C 1
ATOM 5500 O O . ASP B 1 327 ? 19.328 0.923 11.312 1 97.56 327 ASP B O 1
ATOM 5504 N N . TYR B 1 328 ? 19.984 3.035 11.008 1 98.06 328 TYR B N 1
ATOM 5505 C CA . TYR B 1 328 ? 21.156 2.684 10.219 1 98.06 328 TYR B CA 1
ATOM 5506 C C . TYR B 1 328 ? 22.391 3.424 10.727 1 98.06 328 TYR B C 1
ATOM 5508 O O . TYR B 1 328 ? 22.281 4.48 11.352 1 98.06 328 TYR B O 1
ATOM 5516 N N . VAL B 1 329 ? 23.547 2.865 10.445 1 98.44 329 VAL B N 1
ATOM 5517 C CA . VAL B 1 329 ? 24.797 3.459 10.906 1 98.44 329 VAL B CA 1
ATOM 5518 C C . VAL B 1 329 ? 25.531 4.094 9.727 1 98.44 329 VAL B C 1
ATOM 5520 O O . VAL B 1 329 ? 25.766 3.445 8.711 1 98.44 329 VAL B O 1
ATOM 5523 N N . PHE B 1 330 ? 25.797 5.375 9.867 1 98.19 330 PHE B N 1
ATOM 5524 C CA . PHE B 1 330 ? 26.609 6.129 8.906 1 98.19 330 PHE B CA 1
ATOM 5525 C C . PHE B 1 330 ? 28.016 6.336 9.438 1 98.19 330 PHE B C 1
ATOM 5527 O O . PHE B 1 330 ? 28.219 6.535 10.633 1 98.19 330 PHE B O 1
ATOM 5534 N N . ALA B 1 331 ? 28.953 6.266 8.477 1 97.5 331 ALA B N 1
ATOM 5535 C CA . ALA B 1 331 ? 30.312 6.539 8.906 1 97.5 331 ALA B CA 1
ATOM 5536 C C . ALA B 1 331 ? 30.422 7.926 9.539 1 97.5 331 ALA B C 1
ATOM 5538 O O . ALA B 1 331 ? 31.125 8.102 10.531 1 97.5 331 ALA B O 1
ATOM 5539 N N . SER B 1 332 ? 29.859 8.906 8.953 1 97.31 332 SER B N 1
ATOM 5540 C CA . SER B 1 332 ? 29.688 10.266 9.469 1 97.31 332 SER B CA 1
ATOM 5541 C C . SER B 1 332 ? 28.219 10.695 9.398 1 97.31 332 SER B C 1
ATOM 5543 O O . SER B 1 332 ? 27.453 10.164 8.594 1 97.31 332 SER B O 1
ATOM 5545 N N . ALA B 1 333 ? 27.859 11.586 10.18 1 97.19 333 ALA B N 1
ATOM 5546 C CA . ALA B 1 333 ? 26.469 12.039 10.219 1 97.19 333 ALA B CA 1
ATOM 5547 C C . ALA B 1 333 ? 25.984 12.438 8.828 1 97.19 333 ALA B C 1
ATOM 5549 O O . ALA B 1 333 ? 26.641 13.203 8.125 1 97.19 333 ALA B O 1
ATOM 5550 N N . PRO B 1 334 ? 24.875 11.844 8.484 1 98.25 334 PRO B N 1
ATOM 5551 C CA . PRO B 1 334 ? 24.344 12.234 7.176 1 98.25 334 PRO B CA 1
ATOM 5552 C C . PRO B 1 334 ? 23.891 13.688 7.129 1 98.25 334 PRO B C 1
ATOM 5554 O O . PRO B 1 334 ? 23.594 14.281 8.172 1 98.25 334 PRO B O 1
ATOM 5557 N N . ALA B 1 335 ? 23.891 14.266 5.949 1 97.75 335 ALA B N 1
ATOM 5558 C CA . ALA B 1 335 ? 23.5 15.664 5.742 1 97.75 335 ALA B CA 1
ATOM 5559 C C . ALA B 1 335 ? 22.469 15.789 4.625 1 97.75 335 ALA B C 1
ATOM 5561 O O . ALA B 1 335 ? 22.438 14.953 3.715 1 97.75 335 ALA B O 1
ATOM 5562 N N . PRO B 1 336 ? 21.656 16.828 4.68 1 97.94 336 PRO B N 1
ATOM 5563 C CA . PRO B 1 336 ? 20.75 17.062 3.557 1 97.94 336 PRO B CA 1
ATOM 5564 C C . PRO B 1 336 ? 21.469 17.109 2.211 1 97.94 336 PRO B C 1
ATOM 5566 O O . PRO B 1 336 ? 22.531 17.734 2.09 1 97.94 336 PRO B O 1
ATOM 5569 N N . GLY B 1 337 ? 20.906 16.375 1.248 1 97.31 337 GLY B N 1
ATOM 5570 C CA . GLY B 1 337 ? 21.516 16.312 -0.069 1 97.31 337 GLY B CA 1
ATOM 5571 C C . GLY B 1 337 ? 22.266 15.008 -0.319 1 97.31 337 GLY B C 1
ATOM 5572 O O . GLY B 1 337 ? 22.5 14.633 -1.47 1 97.31 337 GLY B O 1
ATOM 5573 N N . ASP B 1 338 ? 22.656 14.297 0.781 1 98.25 338 ASP B N 1
ATOM 5574 C CA . ASP B 1 338 ? 23.328 13.016 0.626 1 98.25 338 ASP B CA 1
ATOM 5575 C C . ASP B 1 338 ? 22.422 12 -0.078 1 98.25 338 ASP B C 1
ATOM 5577 O O . ASP B 1 338 ? 21.234 11.906 0.22 1 98.25 338 ASP B O 1
ATOM 5581 N N . ARG B 1 339 ? 23.047 11.32 -1.057 1 98.62 339 ARG B N 1
ATOM 5582 C CA . ARG B 1 339 ? 22.359 10.211 -1.703 1 98.62 339 ARG B CA 1
ATOM 5583 C C . ARG B 1 339 ? 22.531 8.922 -0.918 1 98.62 339 ARG B C 1
ATOM 5585 O O . ARG B 1 339 ? 23.625 8.648 -0.407 1 98.62 339 ARG B O 1
ATOM 5592 N N . ILE B 1 340 ? 21.469 8.156 -0.808 1 98.69 340 ILE B N 1
ATOM 5593 C CA . ILE B 1 340 ? 21.5 6.84 -0.172 1 98.69 340 ILE B CA 1
ATOM 5594 C C . ILE B 1 340 ? 20.781 5.828 -1.057 1 98.69 340 ILE B C 1
ATOM 5596 O O . ILE B 1 340 ? 20.078 6.203 -2.004 1 98.69 340 ILE B O 1
ATOM 5600 N N . ALA B 1 341 ? 20.953 4.57 -0.775 1 98.75 341 ALA B N 1
ATOM 5601 C CA . ALA B 1 341 ? 20.203 3.533 -1.492 1 98.75 341 ALA B CA 1
ATOM 5602 C C . ALA B 1 341 ? 19.984 2.311 -0.606 1 98.75 341 ALA B C 1
ATOM 5604 O O . ALA B 1 341 ? 20.828 1.959 0.209 1 98.75 341 ALA B O 1
ATOM 5605 N N . PHE B 1 342 ? 18.859 1.761 -0.759 1 98.5 342 PHE B N 1
ATOM 5606 C CA . PHE B 1 342 ? 18.562 0.483 -0.124 1 98.5 342 PHE B CA 1
ATOM 5607 C C . PHE B 1 342 ? 18.672 -0.66 -1.125 1 98.5 342 PHE B C 1
ATOM 5609 O O . PHE B 1 342 ? 18.328 -0.504 -2.299 1 98.5 342 PHE B O 1
ATOM 5616 N N . LEU B 1 343 ? 19.141 -1.812 -0.622 1 97.44 343 LEU B N 1
ATOM 5617 C CA . LEU B 1 343 ? 19.438 -2.953 -1.479 1 97.44 343 LEU B CA 1
ATOM 5618 C C . LEU B 1 343 ? 18.234 -3.873 -1.612 1 97.44 343 LEU B C 1
ATOM 5620 O O . LEU B 1 343 ? 17.312 -3.816 -0.792 1 97.44 343 LEU B O 1
ATOM 5624 N N . ASP B 1 344 ? 18.219 -4.621 -2.777 1 96 344 ASP B N 1
ATOM 5625 C CA . ASP B 1 344 ? 17.281 -5.715 -3.035 1 96 344 ASP B CA 1
ATOM 5626 C C . ASP B 1 344 ? 15.844 -5.211 -3.068 1 96 344 ASP B C 1
ATOM 5628 O O . ASP B 1 344 ? 14.977 -5.762 -2.387 1 96 344 ASP B O 1
ATOM 5632 N N . GLN B 1 345 ? 15.625 -4.18 -3.84 1 96.62 345 GLN B N 1
ATOM 5633 C CA . GLN B 1 345 ? 14.336 -3.488 -3.826 1 96.62 345 GLN B CA 1
ATOM 5634 C C . GLN B 1 345 ? 13.578 -3.719 -5.129 1 96.62 345 GLN B C 1
ATOM 5636 O O . GLN B 1 345 ? 12.539 -3.092 -5.367 1 96.62 345 GLN B O 1
ATOM 5641 N N . ALA B 1 346 ? 14.047 -4.645 -5.957 1 95.94 346 ALA B N 1
ATOM 5642 C CA . ALA B 1 346 ? 13.383 -4.855 -7.242 1 95.94 346 ALA B CA 1
ATOM 5643 C C . ALA B 1 346 ? 12.156 -5.746 -7.094 1 95.94 346 ALA B C 1
ATOM 5645 O O . ALA B 1 346 ? 11.219 -5.664 -7.891 1 95.94 346 ALA B O 1
ATOM 5646 N N . HIS B 1 347 ? 12.203 -6.625 -6.133 1 93.94 347 HIS B N 1
ATOM 5647 C CA . HIS B 1 347 ? 11.086 -7.547 -5.934 1 93.94 347 HIS B CA 1
ATOM 5648 C C . HIS B 1 347 ? 10.227 -7.125 -4.75 1 93.94 347 HIS B C 1
ATOM 5650 O O . HIS B 1 347 ? 10.742 -6.645 -3.74 1 93.94 347 HIS B O 1
ATOM 5656 N N . TYR B 1 348 ? 8.898 -7.227 -4.891 1 92.38 348 TYR B N 1
ATOM 5657 C CA . TYR B 1 348 ? 7.836 -6.996 -3.916 1 92.38 348 TYR B CA 1
ATOM 5658 C C . TYR B 1 348 ? 7.734 -5.52 -3.561 1 92.38 348 TYR B C 1
ATOM 5660 O O . TYR B 1 348 ? 6.648 -5.02 -3.254 1 92.38 348 TYR B O 1
ATOM 5668 N N . SER B 1 349 ? 8.789 -4.715 -3.664 1 94.69 349 SER B N 1
ATOM 5669 C CA . SER B 1 349 ? 8.688 -3.281 -3.408 1 94.69 349 SER B CA 1
ATOM 5670 C C . SER B 1 349 ? 8.062 -2.551 -4.594 1 94.69 349 SER B C 1
ATOM 5672 O O . SER B 1 349 ? 7.016 -1.921 -4.457 1 94.69 349 SER B O 1
ATOM 5674 N N . MET B 1 350 ? 8.555 -2.773 -5.793 1 95.75 350 MET B N 1
ATOM 5675 C CA . MET B 1 350 ? 8.117 -2.059 -6.988 1 95.75 350 MET B CA 1
ATOM 5676 C C . MET B 1 350 ? 6.645 -2.336 -7.281 1 95.75 350 MET B C 1
ATOM 5678 O O . MET B 1 350 ? 5.934 -1.468 -7.793 1 95.75 350 MET B O 1
ATOM 5682 N N . VAL B 1 351 ? 6.223 -3.523 -6.863 1 96.5 351 VAL B N 1
ATOM 5683 C CA . VAL B 1 351 ? 4.891 -3.953 -7.273 1 96.5 351 VAL B CA 1
ATOM 5684 C C . VAL B 1 351 ? 3.867 -3.543 -6.215 1 96.5 351 VAL B C 1
ATOM 5686 O O . VAL B 1 351 ? 2.666 -3.764 -6.387 1 96.5 351 VAL B O 1
ATOM 5689 N N . LYS B 1 352 ? 4.281 -2.881 -5.121 1 96.88 352 LYS B N 1
ATOM 5690 C CA . LYS B 1 352 ? 3.363 -2.6 -4.02 1 96.88 352 LYS B CA 1
ATOM 5691 C C . LYS B 1 352 ? 3.324 -1.106 -3.707 1 96.88 352 LYS B C 1
ATOM 5693 O O . LYS B 1 352 ? 2.77 -0.696 -2.686 1 96.88 352 LYS B O 1
ATOM 5698 N N . THR B 1 353 ? 3.848 -0.262 -4.492 1 97.56 353 THR B N 1
ATOM 5699 C CA . THR B 1 353 ? 3.949 1.158 -4.176 1 97.56 353 THR B CA 1
ATOM 5700 C C . THR B 1 353 ? 2.57 1.813 -4.184 1 97.56 353 THR B C 1
ATOM 5702 O O . THR B 1 353 ? 1.624 1.273 -4.762 1 97.56 353 THR B O 1
ATOM 5705 N N . ASN B 1 354 ? 2.391 2.912 -3.508 1 97.19 354 ASN B N 1
ATOM 5706 C CA . ASN B 1 354 ? 1.188 3.738 -3.502 1 97.19 354 ASN B CA 1
ATOM 5707 C C . ASN B 1 354 ? 1.526 5.219 -3.336 1 97.19 354 ASN B C 1
ATOM 5709 O O . ASN B 1 354 ? 2.695 5.578 -3.182 1 97.19 354 ASN B O 1
ATOM 5713 N N . THR B 1 355 ? 0.54 6.086 -3.459 1 96.88 355 THR B N 1
ATOM 5714 C CA . THR B 1 355 ? 0.763 7.527 -3.447 1 96.88 355 THR B CA 1
ATOM 5715 C C . THR B 1 355 ? 0.136 8.164 -2.209 1 96.88 355 THR B C 1
ATOM 5717 O O . THR B 1 355 ? -0.346 9.297 -2.262 1 96.88 355 THR B O 1
ATOM 5720 N N . PHE B 1 356 ? 0.115 7.449 -1.105 1 97.31 356 PHE B N 1
ATOM 5721 C CA . PHE B 1 356 ? -0.406 8 0.141 1 97.31 356 PHE B CA 1
ATOM 5722 C C . PHE B 1 356 ? 0.233 9.344 0.449 1 97.31 356 PHE B C 1
ATOM 5724 O O . PHE B 1 356 ? 1.44 9.523 0.274 1 97.31 356 PHE B O 1
ATOM 5731 N N . ASN B 1 357 ? -0.527 10.422 0.876 1 96.81 357 ASN B N 1
ATOM 5732 C CA . ASN B 1 357 ? -0.089 11.75 1.278 1 96.81 357 ASN B CA 1
ATOM 5733 C C . ASN B 1 357 ? 0.463 12.539 0.095 1 96.81 357 ASN B C 1
ATOM 5735 O O . ASN B 1 357 ? 1.142 13.555 0.281 1 96.81 357 ASN B O 1
ATOM 5739 N N . GLY B 1 358 ? 0.19 11.984 -1.131 1 97.19 358 GLY B N 1
ATOM 5740 C CA . GLY B 1 358 ? 0.745 12.641 -2.303 1 97.19 358 GLY B CA 1
ATOM 5741 C C . GLY B 1 358 ? 2.23 12.391 -2.48 1 97.19 358 GLY B C 1
ATOM 5742 O O . GLY B 1 358 ? 2.91 13.125 -3.199 1 97.19 358 GLY B O 1
ATOM 5743 N N . VAL B 1 359 ? 2.752 11.406 -1.782 1 98.06 359 VAL B N 1
ATOM 5744 C CA . VAL B 1 359 ? 4.152 11.031 -1.949 1 98.06 359 VAL B CA 1
ATOM 5745 C C . VAL B 1 359 ? 4.391 10.539 -3.375 1 98.06 359 VAL B C 1
ATOM 5747 O O . VAL B 1 359 ? 3.711 9.625 -3.846 1 98.06 359 VAL B O 1
ATOM 5750 N N . PRO B 1 360 ? 5.352 11.18 -4.055 1 97.06 360 PRO B N 1
ATOM 5751 C CA . PRO B 1 360 ? 5.598 10.758 -5.438 1 97.06 360 PRO B CA 1
ATOM 5752 C C . PRO B 1 360 ? 6.109 9.32 -5.535 1 97.06 360 PRO B C 1
ATOM 5754 O O . PRO B 1 360 ? 6.902 8.891 -4.691 1 97.06 360 PRO B O 1
ATOM 5757 N N . LEU B 1 361 ? 5.684 8.625 -6.527 1 98 361 LEU B N 1
ATOM 5758 C CA . LEU B 1 361 ? 6.238 7.309 -6.824 1 98 361 LEU B CA 1
ATOM 5759 C C . LEU B 1 361 ? 7.691 7.422 -7.273 1 98 361 LEU B C 1
ATOM 5761 O O . LEU B 1 361 ? 8.062 8.383 -7.953 1 98 361 LEU B O 1
ATOM 5765 N N . PRO B 1 362 ? 8.523 6.438 -6.898 1 98.62 362 PRO B N 1
ATOM 5766 C CA . PRO B 1 362 ? 9.891 6.453 -7.43 1 98.62 362 PRO B CA 1
ATOM 5767 C C . PRO B 1 362 ? 9.93 6.277 -8.945 1 98.62 362 PRO B C 1
ATOM 5769 O O . PRO B 1 362 ? 9.148 5.504 -9.5 1 98.62 362 PRO B O 1
ATOM 5772 N N . ALA B 1 363 ? 10.82 7.02 -9.555 1 98.69 363 ALA B N 1
ATOM 5773 C CA . ALA B 1 363 ? 11.109 6.695 -10.953 1 98.69 363 ALA B CA 1
ATOM 5774 C C . ALA B 1 363 ? 11.648 5.273 -11.086 1 98.69 363 ALA B C 1
ATOM 5776 O O . ALA B 1 363 ? 12.016 4.645 -10.086 1 98.69 363 ALA B O 1
ATOM 5777 N N . ILE B 1 364 ? 11.578 4.715 -12.266 1 98.81 364 ILE B N 1
ATOM 5778 C CA . ILE B 1 364 ? 12.102 3.385 -12.562 1 98.81 364 ILE B CA 1
ATOM 5779 C C . ILE B 1 364 ? 13.188 3.482 -13.633 1 98.81 364 ILE B C 1
ATOM 5781 O O . ILE B 1 364 ? 12.945 4.027 -14.711 1 98.81 364 ILE B O 1
ATOM 5785 N N . ALA B 1 365 ? 14.328 2.994 -13.289 1 98.88 365 ALA B N 1
ATOM 5786 C CA . ALA B 1 365 ? 15.445 3.004 -14.227 1 98.88 365 ALA B CA 1
ATOM 5787 C C . ALA B 1 365 ? 15.992 1.597 -14.445 1 98.88 365 ALA B C 1
ATOM 5789 O O . ALA B 1 365 ? 15.844 0.729 -13.586 1 98.88 365 ALA B O 1
ATOM 5790 N N . LEU B 1 366 ? 16.484 1.378 -15.617 1 98.88 366 LEU B N 1
ATOM 5791 C CA . LEU B 1 366 ? 17.203 0.158 -15.992 1 98.88 366 LEU B CA 1
ATOM 5792 C C . LEU B 1 366 ? 18.672 0.445 -16.266 1 98.88 366 LEU B C 1
ATOM 5794 O O . LEU B 1 366 ? 19 1.323 -17.062 1 98.88 366 LEU B O 1
ATOM 5798 N N . TRP B 1 367 ? 19.469 -0.172 -15.523 1 98.88 367 TRP B N 1
ATOM 5799 C CA . TRP B 1 367 ? 20.922 -0.054 -15.641 1 98.88 367 TRP B CA 1
ATOM 5800 C C . TRP B 1 367 ? 21.547 -1.385 -16.047 1 98.88 367 TRP B C 1
ATOM 5802 O O . TRP B 1 367 ? 21.062 -2.451 -15.656 1 98.88 367 TRP B O 1
ATOM 5812 N N . ASN B 1 368 ? 22.516 -1.368 -16.953 1 98.81 368 ASN B N 1
ATOM 5813 C CA . ASN B 1 368 ? 23.344 -2.535 -17.281 1 98.81 368 ASN B CA 1
ATOM 5814 C C . ASN B 1 368 ? 24.75 -2.393 -16.734 1 98.81 368 ASN B C 1
ATOM 5816 O O . ASN B 1 368 ? 25.547 -1.613 -17.266 1 98.81 368 ASN B O 1
ATOM 5820 N N . SER B 1 369 ? 25.016 -3.168 -15.727 1 98.62 369 SER B N 1
ATOM 5821 C CA . SER B 1 369 ? 26.281 -3.006 -15.023 1 98.62 369 SER B CA 1
ATOM 5822 C C . SER B 1 369 ? 27.453 -3.463 -15.883 1 98.62 369 SER B C 1
ATOM 5824 O O . SER B 1 369 ? 28.594 -3.119 -15.609 1 98.62 369 SER B O 1
ATOM 5826 N N . ASP B 1 370 ? 27.25 -4.25 -16.938 1 98.44 370 ASP B N 1
ATOM 5827 C CA . ASP B 1 370 ? 28.312 -4.664 -17.859 1 98.44 370 ASP B CA 1
ATOM 5828 C C . ASP B 1 370 ? 28.703 -3.525 -18.797 1 98.44 370 ASP B C 1
ATOM 5830 O O . ASP B 1 370 ? 29.875 -3.334 -19.094 1 98.44 370 ASP B O 1
ATOM 5834 N N . THR B 1 371 ? 27.75 -2.734 -19.25 1 98.5 371 THR B N 1
ATOM 5835 C CA . THR B 1 371 ? 28 -1.712 -20.25 1 98.5 371 THR B CA 1
ATOM 5836 C C . THR B 1 371 ? 27.938 -0.317 -19.641 1 98.5 371 THR B C 1
ATOM 5838 O O . THR B 1 371 ? 28.359 0.662 -20.266 1 98.5 371 THR B O 1
ATOM 5841 N N . ASP B 1 372 ? 27.328 -0.192 -18.531 1 98.44 372 ASP B N 1
ATOM 5842 C CA . ASP B 1 372 ? 27.062 1.047 -17.797 1 98.44 372 ASP B CA 1
ATOM 5843 C C . ASP B 1 372 ? 25.984 1.868 -18.484 1 98.44 372 ASP B C 1
ATOM 5845 O O . ASP B 1 372 ? 25.859 3.07 -18.234 1 98.44 372 ASP B O 1
ATOM 5849 N N . ALA B 1 373 ? 25.281 1.25 -19.406 1 98.62 373 ALA B N 1
ATOM 5850 C CA . ALA B 1 373 ? 24.141 1.923 -20.031 1 98.62 373 ALA B CA 1
ATOM 5851 C C . ALA B 1 373 ? 23.016 2.135 -19.016 1 98.62 373 ALA B C 1
ATOM 5853 O O . ALA B 1 373 ? 22.719 1.242 -18.234 1 98.62 373 ALA B O 1
ATOM 5854 N N . LEU B 1 374 ? 22.469 3.326 -18.984 1 98.75 374 LEU B N 1
ATOM 5855 C CA . LEU B 1 374 ? 21.375 3.701 -18.078 1 98.75 374 LEU B CA 1
ATOM 5856 C C . LEU B 1 374 ? 20.219 4.316 -18.844 1 98.75 374 LEU B C 1
ATOM 5858 O O . LEU B 1 374 ? 20.422 5.188 -19.688 1 98.75 374 LEU B O 1
ATOM 5862 N N . ARG B 1 375 ? 19.047 3.791 -18.547 1 98.31 375 ARG B N 1
ATOM 5863 C CA . ARG B 1 375 ? 17.844 4.301 -19.188 1 98.31 375 ARG B CA 1
ATOM 5864 C C . ARG B 1 375 ? 16.719 4.52 -18.188 1 98.31 375 ARG B C 1
ATOM 5866 O O . ARG B 1 375 ? 16.406 3.629 -17.391 1 98.31 375 ARG B O 1
ATOM 5873 N N . LEU B 1 376 ? 16.125 5.699 -18.203 1 98.5 376 LEU B N 1
ATOM 5874 C CA . LEU B 1 376 ? 14.914 5.941 -17.422 1 98.5 376 LEU B CA 1
ATOM 5875 C C . LEU B 1 376 ? 13.703 5.301 -18.094 1 98.5 376 LEU B C 1
ATOM 5877 O O . LEU B 1 376 ? 13.328 5.684 -19.203 1 98.5 376 LEU B O 1
ATOM 5881 N N . VAL B 1 377 ? 13.125 4.359 -17.453 1 98.62 377 VAL B N 1
ATOM 5882 C CA . VAL B 1 377 ? 12.031 3.572 -18.016 1 98.62 377 VAL B CA 1
ATOM 5883 C C . VAL B 1 377 ? 10.703 4.293 -17.766 1 98.62 377 VAL B C 1
ATOM 5885 O O . VAL B 1 377 ? 9.828 4.293 -18.641 1 98.62 377 VAL B O 1
ATOM 5888 N N . ARG B 1 378 ? 10.555 4.875 -16.594 1 98.19 378 ARG B N 1
ATOM 5889 C CA . ARG B 1 378 ? 9.297 5.5 -16.219 1 98.19 378 ARG B CA 1
ATOM 5890 C C . ARG B 1 378 ? 9.523 6.629 -15.219 1 98.19 378 ARG B C 1
ATOM 5892 O O . ARG B 1 378 ? 10.391 6.535 -14.352 1 98.19 378 ARG B O 1
ATOM 5899 N N . GLN B 1 379 ? 8.844 7.707 -15.352 1 98 379 GLN B N 1
ATOM 5900 C CA . GLN B 1 379 ? 8.688 8.797 -14.398 1 98 379 GLN B CA 1
ATOM 5901 C C . GLN B 1 379 ? 7.211 9.125 -14.18 1 98 379 GLN B C 1
ATOM 5903 O O . GLN B 1 379 ? 6.418 9.117 -15.125 1 98 379 GLN B O 1
ATOM 5908 N N . PHE B 1 380 ? 6.844 9.367 -12.992 1 97.62 380 PHE B N 1
ATOM 5909 C CA . PHE B 1 380 ? 5.449 9.609 -12.641 1 97.62 380 PHE B CA 1
ATOM 5910 C C . PHE B 1 380 ? 5.207 11.086 -12.375 1 97.62 380 PHE B C 1
ATOM 5912 O O . PHE B 1 380 ? 6.152 11.852 -12.148 1 97.62 380 PHE B O 1
ATOM 5919 N N . ASP B 1 381 ? 3.941 11.469 -12.438 1 96.75 381 ASP B N 1
ATOM 5920 C CA . ASP B 1 381 ? 3.607 12.875 -12.242 1 96.75 381 ASP B CA 1
ATOM 5921 C C . ASP B 1 381 ? 2.361 13.031 -11.367 1 96.75 381 ASP B C 1
ATOM 5923 O O . ASP B 1 381 ? 1.842 12.039 -10.844 1 96.75 381 ASP B O 1
ATOM 5927 N N . TYR B 1 382 ? 1.971 14.25 -11.195 1 97.62 382 TYR B N 1
ATOM 5928 C CA . TYR B 1 382 ? 0.879 14.672 -10.32 1 97.62 382 TYR B CA 1
ATOM 5929 C C . TYR B 1 382 ? -0.406 13.922 -10.664 1 97.62 382 TYR B C 1
ATOM 5931 O O . TYR B 1 382 ? -1.168 13.547 -9.766 1 97.62 382 TYR B O 1
ATOM 5939 N N . ALA B 1 383 ? -0.71 13.602 -11.867 1 97.12 383 ALA B N 1
ATOM 5940 C CA . ALA B 1 383 ? -1.95 12.961 -12.297 1 97.12 383 ALA B CA 1
ATOM 5941 C C . ALA B 1 383 ? -2.039 11.531 -11.766 1 97.12 383 ALA B C 1
ATOM 5943 O O . ALA B 1 383 ? -3.137 11.016 -11.547 1 97.12 383 ALA B O 1
ATOM 5944 N N . ASP B 1 384 ? -0.857 10.844 -11.547 1 96.12 384 ASP B N 1
ATOM 5945 C CA . ASP B 1 384 ? -0.817 9.492 -11 1 96.12 384 ASP B CA 1
ATOM 5946 C C . ASP B 1 384 ? -1.367 9.453 -9.578 1 96.12 384 ASP B C 1
ATOM 5948 O O . ASP B 1 384 ? -1.852 8.414 -9.117 1 96.12 384 ASP B O 1
ATOM 5952 N N . PHE B 1 385 ? -1.261 10.617 -8.93 1 97.19 385 PHE B N 1
ATOM 5953 C CA . PHE B 1 385 ? -1.836 10.781 -7.598 1 97.19 385 PHE B CA 1
ATOM 5954 C C . PHE B 1 385 ? -3.281 11.258 -7.688 1 97.19 385 PHE B C 1
ATOM 5956 O O . PHE B 1 385 ? -4.188 10.609 -7.16 1 97.19 385 PHE B O 1
ATOM 5963 N N . ARG B 1 386 ? -3.555 12.344 -8.352 1 97.31 386 ARG B N 1
ATOM 5964 C CA . ARG B 1 386 ? -4.848 13.016 -8.43 1 97.31 386 ARG B CA 1
ATOM 5965 C C . ARG B 1 386 ? -5.938 12.047 -8.875 1 97.31 386 ARG B C 1
ATOM 5967 O O . ARG B 1 386 ? -7.008 11.984 -8.266 1 97.31 386 ARG B O 1
ATOM 5974 N N . ASP B 1 387 ? -5.664 11.219 -9.836 1 96.19 387 ASP B N 1
ATOM 5975 C CA . ASP B 1 387 ? -6.691 10.43 -10.516 1 96.19 387 ASP B CA 1
ATOM 5976 C C . ASP B 1 387 ? -7.039 9.18 -9.711 1 96.19 387 ASP B C 1
ATOM 5978 O O . ASP B 1 387 ? -7.973 8.453 -10.062 1 96.19 387 ASP B O 1
ATOM 5982 N N . ARG B 1 388 ? -6.395 8.977 -8.547 1 95.25 388 ARG B N 1
ATOM 5983 C CA . ARG B 1 388 ? -6.652 7.812 -7.703 1 95.25 388 ARG B CA 1
ATOM 5984 C C . ARG B 1 388 ? -7.812 8.07 -6.75 1 95.25 388 ARG B C 1
ATOM 5986 O O . ARG B 1 388 ? -8.367 7.137 -6.164 1 95.25 388 ARG B O 1
ATOM 5993 N N . LEU B 1 389 ? -8.25 9.312 -6.574 1 93.56 389 LEU B N 1
ATOM 5994 C CA . LEU B 1 389 ? -9.125 9.594 -5.441 1 93.56 389 LEU B CA 1
ATOM 5995 C C . LEU B 1 389 ? -10.461 10.172 -5.914 1 93.56 389 LEU B C 1
ATOM 5997 O O . LEU B 1 389 ? -11.352 10.422 -5.102 1 93.56 389 LEU B O 1
ATOM 6001 N N . SER B 1 390 ? -10.609 10.484 -7.125 1 94.88 390 SER B N 1
ATOM 6002 C CA . SER B 1 390 ? -11.867 10.938 -7.707 1 94.88 390 SER B CA 1
ATOM 6003 C C . SER B 1 390 ? -11.836 10.867 -9.227 1 94.88 390 SER B C 1
ATOM 6005 O O . SER B 1 390 ? -10.758 10.82 -9.828 1 94.88 390 SER B O 1
#